Protein 4J33 (pdb70)

Structure (mmCIF, N/CA/C/O backbone):
data_4J33
#
_entry.id   4J33
#
_cell.length_a   58.430
_cell.length_b   98.730
_cell.length_c   85.420
_cell.angle_alpha   90.000
_cell.angle_beta   105.260
_cell.angle_gamma   90.000
#
_symmetry.space_group_name_H-M   'P 1 21 1'
#
loop_
_entity.id
_entity.type
_entity.pdbx_description
1 polymer 'Kynurenine 3-monooxygenase'
2 non-polymer 'FLAVIN-ADENINE DINUCLEOTIDE'
3 water water
#
loop_
_atom_site.group_PDB
_atom_site.id
_atom_site.type_symbol
_atom_site.label_atom_id
_atom_site.label_alt_id
_atom_site.label_comp_id
_atom_site.label_asym_id
_atom_site.label_entity_id
_atom_site.label_seq_id
_atom_site.pdbx_PDB_ins_code
_atom_site.Cartn_x
_atom_site.Cartn_y
_atom_site.Cartn_z
_atom_site.occupancy
_atom_site.B_iso_or_equiv
_atom_site.auth_seq_id
_atom_site.auth_comp_id
_atom_site.auth_asym_id
_atom_site.auth_atom_id
_atom_site.pdbx_PDB_model_num
ATOM 1 N N . MET A 1 22 ? 32.058 -18.752 -17.613 1.00 29.13 1 MET A N 1
ATOM 2 C CA . MET A 1 22 ? 30.747 -18.372 -17.090 1.00 35.75 1 MET A CA 1
ATOM 3 C C . MET A 1 22 ? 30.783 -17.190 -16.124 1.00 25.55 1 MET A C 1
ATOM 4 O O . MET A 1 22 ? 29.773 -16.506 -15.938 1.00 27.38 1 MET A O 1
ATOM 9 N N . SER A 1 23 ? 31.934 -16.973 -15.502 1.00 35.60 2 SER A N 1
ATOM 10 C CA . SER A 1 23 ? 32.136 -15.833 -14.611 1.00 33.48 2 SER A CA 1
ATOM 11 C C . SER A 1 23 ? 32.680 -14.640 -15.395 1.00 34.28 2 SER A C 1
ATOM 12 O O . SER A 1 23 ? 33.303 -14.819 -16.441 1.00 41.87 2 SER A O 1
ATOM 15 N N . GLU A 1 24 ? 32.434 -13.426 -14.911 1.00 23.94 3 GLU A N 1
ATOM 16 C CA . GLU A 1 24 ? 33.036 -12.249 -15.525 1.00 21.57 3 GLU A CA 1
ATOM 17 C C . GLU A 1 24 ? 34.162 -11.770 -14.641 1.00 27.11 3 GLU A C 1
ATOM 18 O O . GLU A 1 24 ? 34.137 -11.998 -13.431 1.00 25.88 3 GLU A O 1
ATOM 24 N N . SER A 1 25 ? 35.148 -11.115 -15.243 1.00 24.32 4 SER A N 1
ATOM 25 C CA . SER A 1 25 ? 36.305 -10.650 -14.490 1.00 21.59 4 SER A CA 1
ATOM 26 C C . SER A 1 25 ? 36.276 -9.131 -14.377 1.00 18.75 4 SER A C 1
ATOM 27 O O . SER A 1 25 ? 35.862 -8.430 -15.298 1.00 17.49 4 SER A O 1
ATOM 30 N N . VAL A 1 26 ? 36.718 -8.624 -13.235 1.00 23.37 5 VAL A N 1
ATOM 31 C CA . VAL A 1 26 ? 36.742 -7.187 -13.021 1.00 20.60 5 VAL A CA 1
ATOM 32 C C . VAL A 1 26 ? 38.084 -6.770 -12.407 1.00 20.72 5 VAL A C 1
ATOM 33 O O . VAL A 1 26 ? 38.573 -7.403 -11.465 1.00 22.42 5 VAL A O 1
ATOM 37 N N . ALA A 1 27 ? 38.695 -5.733 -12.975 1.00 19.32 6 ALA A N 1
ATOM 38 C CA . ALA A 1 27 ? 39.877 -5.119 -12.379 1.00 20.46 6 ALA A CA 1
ATOM 39 C C . ALA A 1 27 ? 39.407 -3.936 -11.547 1.00 21.08 6 ALA A C 1
ATOM 40 O O . ALA A 1 27 ? 38.754 -3.032 -12.068 1.00 20.08 6 ALA A O 1
ATOM 42 N N . ILE A 1 28 ? 39.726 -3.955 -10.263 1.00 23.72 7 ILE A N 1
ATOM 43 C CA . ILE A 1 28 ? 39.419 -2.829 -9.386 1.00 24.56 7 ILE A CA 1
ATOM 44 C C . ILE A 1 28 ? 40.724 -2.099 -9.098 1.00 20.44 7 ILE A C 1
ATOM 45 O O . ILE A 1 28 ? 41.686 -2.699 -8.625 1.00 21.79 7 ILE A O 1
ATOM 50 N N . ILE A 1 29 ? 40.772 -0.818 -9.457 1.00 21.49 8 ILE A N 1
ATOM 51 C CA . ILE A 1 29 ? 42.003 -0.044 -9.343 1.00 21.40 8 ILE A CA 1
ATOM 52 C C . ILE A 1 29 ? 41.951 0.778 -8.069 1.00 18.54 8 ILE A C 1
ATOM 53 O O . ILE A 1 29 ? 41.149 1.703 -7.959 1.00 23.69 8 ILE A O 1
ATOM 58 N N . GLY A 1 30 ? 42.795 0.420 -7.109 1.00 22.91 9 GLY A N 1
ATOM 59 C CA . GLY A 1 30 ? 42.900 1.155 -5.858 1.00 24.65 9 GLY A CA 1
ATOM 60 C C . GLY A 1 30 ? 42.394 0.309 -4.722 1.00 20.58 9 GLY A C 1
ATOM 61 O O . GLY A 1 30 ? 41.265 -0.178 -4.784 1.00 20.62 9 GLY A O 1
ATOM 62 N N . ALA A 1 31 ? 43.235 0.124 -3.702 1.00 20.15 10 ALA A N 1
ATOM 63 C CA . ALA A 1 31 ? 42.913 -0.693 -2.543 1.00 22.28 10 ALA A CA 1
ATOM 64 C C . ALA A 1 31 ? 42.878 0.158 -1.279 1.00 21.25 10 ALA A C 1
ATOM 65 O O . ALA A 1 31 ? 43.361 -0.260 -0.231 1.00 22.02 10 ALA A O 1
ATOM 67 N N . GLY A 1 32 ? 42.317 1.358 -1.389 1.00 20.46 11 GLY A N 1
ATOM 68 C CA . GLY A 1 32 ? 41.936 2.112 -0.211 1.00 24.35 11 GLY A CA 1
ATOM 69 C C . GLY A 1 32 ? 40.633 1.541 0.324 1.00 23.26 11 GLY A C 1
ATOM 70 O O . GLY A 1 32 ? 40.258 0.425 -0.040 1.00 21.62 11 GLY A O 1
ATOM 71 N N . LEU A 1 33 ? 39.933 2.298 1.172 1.00 19.82 12 LEU A N 1
ATOM 72 C CA . LEU A 1 33 ? 38.709 1.812 1.805 1.00 22.68 12 LEU A CA 1
ATOM 73 C C . LEU A 1 33 ? 37.629 1.469 0.784 1.00 26.09 12 LEU A C 1
ATOM 74 O O . LEU A 1 33 ? 36.939 0.462 0.914 1.00 21.49 12 LEU A O 1
ATOM 79 N N . VAL A 1 34 ? 37.471 2.313 -0.227 1.00 19.83 13 VAL A N 1
ATOM 80 C CA . VAL A 1 34 ? 36.354 2.124 -1.136 1.00 17.56 13 VAL A CA 1
ATOM 81 C C . VAL A 1 34 ? 36.663 0.966 -2.083 1.00 20.60 13 VAL A C 1
ATOM 82 O O . VAL A 1 34 ? 35.791 0.152 -2.373 1.00 20.17 13 VAL A O 1
ATOM 86 N N . GLY A 1 35 ? 37.909 0.889 -2.546 1.00 17.28 14 GLY A N 1
ATOM 87 C CA . GLY A 1 35 ? 38.328 -0.192 -3.427 1.00 22.52 14 GLY A CA 1
ATOM 88 C C . GLY A 1 35 ? 38.194 -1.560 -2.776 1.00 23.73 14 GLY A C 1
ATOM 89 O O . GLY A 1 35 ? 37.708 -2.512 -3.397 1.00 21.25 14 GLY A O 1
ATOM 90 N N . CYS A 1 36 ? 38.610 -1.662 -1.517 1.00 19.76 15 CYS A N 1
ATOM 91 C CA . CYS A 1 36 ? 38.468 -2.921 -0.776 1.00 19.29 15 CYS A CA 1
ATOM 92 C C . CYS A 1 36 ? 37.010 -3.309 -0.584 1.00 21.20 15 CYS A C 1
ATOM 93 O O . CYS A 1 36 ? 36.651 -4.477 -0.717 1.00 21.38 15 CYS A O 1
ATOM 96 N N . LEU A 1 37 ? 36.160 -2.330 -0.302 1.00 19.31 16 LEU A N 1
ATOM 97 C CA . LEU A 1 37 ? 34.743 -2.634 -0.129 1.00 21.77 16 LEU A CA 1
ATOM 98 C C . LEU A 1 37 ? 34.115 -3.077 -1.455 1.00 23.55 16 LEU A C 1
ATOM 99 O O . LEU A 1 37 ? 33.339 -4.035 -1.504 1.00 23.31 16 LEU A O 1
ATOM 104 N N . ALA A 1 38 ? 34.438 -2.364 -2.526 1.00 18.66 17 ALA A N 1
ATOM 105 C CA . ALA A 1 38 ? 34.005 -2.760 -3.858 1.00 23.25 17 ALA A CA 1
ATOM 106 C C . ALA A 1 38 ? 34.482 -4.177 -4.189 1.00 22.95 17 ALA A C 1
ATOM 107 O O . ALA A 1 38 ? 33.711 -4.981 -4.707 1.00 23.33 17 ALA A O 1
ATOM 109 N N . ALA A 1 39 ? 35.729 -4.496 -3.850 1.00 21.54 18 ALA A N 1
ATOM 110 C CA . ALA A 1 39 ? 36.256 -5.834 -4.107 1.00 22.40 18 ALA A CA 1
ATOM 111 C C . ALA A 1 39 ? 35.486 -6.892 -3.325 1.00 31.52 18 ALA A C 1
ATOM 112 O O . ALA A 1 39 ? 35.158 -7.949 -3.867 1.00 27.60 18 ALA A O 1
ATOM 114 N N . LEU A 1 40 ? 35.188 -6.595 -2.060 1.00 25.70 19 LEU A N 1
ATOM 115 C CA . LEU A 1 40 ? 34.365 -7.474 -1.234 1.00 26.40 19 LEU A CA 1
ATOM 116 C C . LEU A 1 40 ? 32.984 -7.693 -1.841 1.00 26.50 19 LEU A C 1
ATOM 117 O O . LEU A 1 40 ? 32.533 -8.837 -1.972 1.00 26.07 19 LEU A O 1
ATOM 122 N N . ALA A 1 41 ? 32.320 -6.597 -2.215 1.00 22.59 20 ALA A N 1
ATOM 123 C CA . ALA A 1 41 ? 30.986 -6.649 -2.800 1.00 22.01 20 ALA A CA 1
ATOM 124 C C . ALA A 1 41 ? 30.940 -7.486 -4.084 1.00 28.00 20 ALA A C 1
ATOM 125 O O . ALA A 1 41 ? 30.069 -8.340 -4.240 1.00 25.92 20 ALA A O 1
ATOM 127 N N . PHE A 1 42 ? 31.876 -7.240 -4.998 1.00 21.85 21 PHE A N 1
ATOM 128 C CA . PHE A 1 42 ? 31.883 -7.960 -6.276 1.00 28.29 21 PHE A CA 1
ATOM 129 C C . PHE A 1 42 ? 32.339 -9.411 -6.166 1.00 30.03 21 PHE A C 1
ATOM 130 O O . PHE A 1 42 ? 31.757 -10.282 -6.810 1.00 24.35 21 PHE A O 1
ATOM 138 N N . SER A 1 43 ? 33.355 -9.681 -5.350 1.00 24.05 22 SER A N 1
ATOM 139 C CA . SER A 1 43 ? 33.760 -11.065 -5.121 1.00 29.55 22 SER A CA 1
ATOM 140 C C . SER A 1 43 ? 32.617 -11.865 -4.496 1.00 31.62 22 SER A C 1
ATOM 141 O O . SER A 1 43 ? 32.381 -13.007 -4.885 1.00 32.29 22 SER A O 1
ATOM 144 N N . LYS A 1 44 ? 31.901 -11.265 -3.547 1.00 28.48 23 LYS A N 1
ATOM 145 C CA . LYS A 1 44 ? 30.758 -11.928 -2.904 1.00 28.20 23 LYS A CA 1
ATOM 146 C C . LYS A 1 44 ? 29.652 -12.241 -3.907 1.00 38.44 23 LYS A C 1
ATOM 147 O O . LYS A 1 44 ? 28.961 -13.253 -3.795 1.00 31.50 23 LYS A O 1
ATOM 153 N N . GLU A 1 45 ? 29.474 -11.357 -4.882 1.00 29.68 24 GLU A N 1
ATOM 154 C CA . GLU A 1 45 ? 28.424 -11.537 -5.869 1.00 29.15 24 GLU A CA 1
ATOM 155 C C . GLU A 1 45 ? 28.844 -12.507 -6.960 1.00 29.48 24 GLU A C 1
ATOM 156 O O . GLU A 1 45 ? 28.079 -12.770 -7.881 1.00 33.87 24 GLU A O 1
ATOM 162 N N . GLY A 1 46 ? 30.066 -13.020 -6.870 1.00 31.01 25 GLY A N 1
ATOM 163 C CA . GLY A 1 46 ? 30.512 -14.064 -7.785 1.00 31.43 25 GLY A CA 1
ATOM 164 C C . GLY A 1 46 ? 31.422 -13.666 -8.935 1.00 40.78 25 GLY A C 1
ATOM 165 O O . GLY A 1 46 ? 31.771 -14.507 -9.769 1.00 35.92 25 GLY A O 1
ATOM 166 N N . TYR A 1 47 ? 31.808 -12.396 -9.004 1.00 29.85 26 TYR A N 1
ATOM 167 C CA . TYR A 1 47 ? 32.718 -11.959 -10.060 1.00 27.04 26 TYR A CA 1
ATOM 168 C C . TYR A 1 47 ? 34.138 -12.397 -9.720 1.00 29.03 26 TYR A C 1
ATOM 169 O O . TYR A 1 47 ? 34.470 -12.598 -8.550 1.00 26.89 26 TYR A O 1
ATOM 178 N N . ASN A 1 48 ? 34.964 -12.587 -10.741 1.00 27.99 27 ASN A N 1
ATOM 179 C CA . ASN A 1 48 ? 36.377 -12.847 -10.521 1.00 25.73 27 ASN A CA 1
ATOM 180 C C . ASN A 1 48 ? 37.119 -11.518 -10.389 1.00 29.47 27 ASN A C 1
ATOM 181 O O . ASN A 1 48 ? 37.359 -10.836 -11.389 1.00 25.45 27 ASN A O 1
ATOM 186 N N . VAL A 1 49 ? 37.493 -11.164 -9.165 1.00 28.38 28 VAL A N 1
ATOM 187 C CA . VAL A 1 49 ? 38.076 -9.846 -8.885 1.00 23.78 28 VAL A CA 1
ATOM 188 C C . VAL A 1 49 ? 39.599 -9.869 -8.814 1.00 22.87 28 VAL A C 1
ATOM 189 O O . VAL A 1 49 ? 40.191 -10.760 -8.204 1.00 28.82 28 VAL A O 1
ATOM 193 N N . THR A 1 50 ? 40.228 -8.899 -9.465 1.00 27.37 29 THR A N 1
ATOM 194 C CA . THR A 1 50 ? 41.624 -8.594 -9.194 1.00 20.23 29 THR A CA 1
ATOM 195 C C . THR A 1 50 ? 41.697 -7.153 -8.685 1.00 22.75 29 THR A C 1
ATOM 196 O O . THR A 1 50 ? 41.127 -6.240 -9.291 1.00 22.34 29 THR A O 1
ATOM 200 N N . LEU A 1 51 ? 42.376 -6.972 -7.558 1.00 22.28 30 LEU A N 1
ATOM 201 C CA . LEU A 1 51 ? 42.462 -5.669 -6.896 1.00 22.07 30 LEU A CA 1
ATOM 202 C C . LEU A 1 51 ? 43.884 -5.139 -6.989 1.00 26.77 30 LEU A C 1
ATOM 203 O O . LEU A 1 51 ? 44.806 -5.724 -6.432 1.00 28.12 30 LEU A O 1
ATOM 208 N N . TYR A 1 52 ? 44.051 -4.032 -7.702 1.00 21.33 31 TYR A N 1
ATOM 209 C CA . TYR A 1 52 ? 45.364 -3.454 -7.948 1.00 22.67 31 TYR A CA 1
ATOM 210 C C . TYR A 1 52 ? 45.606 -2.200 -7.118 1.00 28.09 31 TYR A C 1
ATOM 211 O O . TYR A 1 52 ? 44.701 -1.383 -6.949 1.00 24.91 31 TYR A O 1
ATOM 220 N N . ASP A 1 53 ? 46.837 -2.027 -6.639 1.00 23.74 32 ASP A N 1
ATOM 221 C CA . ASP A 1 53 ? 47.249 -0.761 -6.026 1.00 28.06 32 ASP A CA 1
ATOM 222 C C . ASP A 1 53 ? 48.746 -0.606 -6.256 1.00 26.87 32 ASP A C 1
ATOM 223 O O . ASP A 1 53 ? 49.484 -1.587 -6.174 1.00 25.99 32 ASP A O 1
ATOM 228 N N . PHE A 1 54 ? 49.192 0.608 -6.568 1.00 24.00 33 PHE A N 1
ATOM 229 C CA . PHE A 1 54 ? 50.627 0.820 -6.788 1.00 28.22 33 PHE A CA 1
ATOM 230 C C . PHE A 1 54 ? 51.380 0.777 -5.477 1.00 30.48 33 PHE A C 1
ATOM 231 O O . PHE A 1 54 ? 52.580 0.540 -5.449 1.00 28.14 33 PHE A O 1
ATOM 239 N N . ARG A 1 55 ? 50.666 0.998 -4.382 1.00 30.42 34 ARG A N 1
ATOM 240 C CA . ARG A 1 55 ? 51.302 0.976 -3.071 1.00 31.97 34 ARG A CA 1
ATOM 241 C C . ARG A 1 55 ? 51.656 -0.429 -2.660 1.00 32.73 34 ARG A C 1
ATOM 242 O O . ARG A 1 55 ? 51.116 -1.397 -3.189 1.00 31.27 34 ARG A O 1
ATOM 250 N N . GLN A 1 56 ? 52.546 -0.534 -1.681 1.00 32.61 35 GLN A N 1
ATOM 251 C CA . GLN A 1 56 ? 52.826 -1.820 -1.074 1.00 33.42 35 GLN A CA 1
ATOM 252 C C . GLN A 1 56 ? 51.733 -2.154 -0.061 1.00 30.62 35 GLN A C 1
ATOM 253 O O . GLN A 1 56 ? 50.999 -1.274 0.376 1.00 34.03 35 GLN A O 1
ATOM 259 N N . ASP A 1 57 ? 51.601 -3.435 0.265 1.00 29.02 36 ASP A N 1
ATOM 260 C CA . ASP A 1 57 ? 50.580 -3.917 1.188 1.00 31.35 36 ASP A CA 1
ATOM 261 C C . ASP A 1 57 ? 50.778 -3.257 2.555 1.00 37.90 36 ASP A C 1
ATOM 262 O O . ASP A 1 57 ? 51.812 -3.451 3.187 1.00 34.43 36 ASP A O 1
ATOM 267 N N . PRO A 1 58 ? 49.778 -2.482 3.021 1.00 31.54 37 PRO A N 1
ATOM 268 C CA . PRO A 1 58 ? 49.948 -1.701 4.252 1.00 31.04 37 PRO A CA 1
ATOM 269 C C . PRO A 1 58 ? 50.036 -2.566 5.503 1.00 32.77 37 PRO A C 1
ATOM 270 O O . PRO A 1 58 ? 50.406 -2.063 6.563 1.00 41.95 37 PRO A O 1
ATOM 274 N N . ARG A 1 59 ? 49.687 -3.839 5.387 1.00 34.03 38 ARG A N 1
ATOM 275 C CA . ARG A 1 59 ? 49.777 -4.746 6.522 1.00 36.79 38 ARG A CA 1
ATOM 276 C C . ARG A 1 59 ? 51.223 -5.169 6.794 1.00 38.58 38 ARG A C 1
ATOM 277 O O . ARG A 1 59 ? 51.515 -5.759 7.828 1.00 42.25 38 ARG A O 1
ATOM 285 N N . LEU A 1 60 ? 52.121 -4.862 5.864 1.00 42.66 39 LEU A N 1
ATOM 286 C CA . LEU A 1 60 ? 53.529 -5.225 6.008 1.00 37.43 39 LEU A CA 1
ATOM 287 C C . LEU A 1 60 ? 54.313 -4.156 6.766 1.00 45.26 39 LEU A C 1
ATOM 288 O O . LEU A 1 60 ? 54.072 -2.964 6.603 1.00 46.16 39 LEU A O 1
ATOM 293 N N . ASP A 1 61 ? 55.262 -4.584 7.591 1.00 45.66 40 ASP A N 1
ATOM 294 C CA . ASP A 1 61 ? 56.096 -3.641 8.323 1.00 48.90 40 ASP A CA 1
ATOM 295 C C . ASP A 1 61 ? 57.115 -3.019 7.386 1.00 45.58 40 ASP A C 1
ATOM 296 O O . ASP A 1 61 ? 57.667 -1.955 7.671 1.00 43.28 40 ASP A O 1
ATOM 301 N N . THR A 1 62 ? 57.380 -3.703 6.276 1.00 45.80 41 THR A N 1
ATOM 302 C CA . THR A 1 62 ? 58.321 -3.202 5.282 1.00 43.09 41 THR A CA 1
ATOM 303 C C . THR A 1 62 ? 57.753 -1.985 4.555 1.00 48.70 41 THR A C 1
ATOM 304 O O . THR A 1 62 ? 58.500 -1.138 4.063 1.00 45.60 41 THR A O 1
ATOM 308 N N . THR A 1 63 ? 56.426 -1.905 4.498 1.00 50.14 42 THR A N 1
ATOM 309 C CA . THR A 1 63 ? 55.743 -0.788 3.864 1.00 39.07 42 THR A CA 1
ATOM 310 C C . THR A 1 63 ? 55.779 0.424 4.787 1.00 49.32 42 THR A C 1
ATOM 311 O O . THR A 1 63 ? 55.056 0.479 5.784 1.00 46.22 42 THR A O 1
ATOM 315 N N . LYS A 1 64 ? 56.621 1.398 4.455 1.00 51.77 43 LYS A N 1
ATOM 316 C CA . LYS A 1 64 ? 56.807 2.549 5.332 1.00 52.71 43 LYS A CA 1
ATOM 317 C C . LYS A 1 64 ? 55.682 3.572 5.179 1.00 59.89 43 LYS A C 1
ATOM 318 O O . LYS A 1 64 ? 55.260 4.196 6.155 1.00 58.77 43 LYS A O 1
ATOM 324 N N . ASN A 1 65 ? 55.198 3.735 3.952 1.00 53.55 44 ASN A N 1
ATOM 325 C CA . ASN A 1 65 ? 54.125 4.682 3.676 1.00 60.90 44 ASN A CA 1
ATOM 326 C C . ASN A 1 65 ? 52.758 4.008 3.688 1.00 46.61 44 ASN A C 1
ATOM 327 O O . ASN A 1 65 ? 52.343 3.413 2.695 1.00 51.93 44 ASN A O 1
ATOM 332 N N . LYS A 1 66 ? 52.063 4.112 4.817 1.00 49.65 45 LYS A N 1
ATOM 333 C CA . LYS A 1 66 ? 50.743 3.512 4.964 1.00 48.16 45 LYS A CA 1
ATOM 334 C C . LYS A 1 66 ? 49.666 4.341 4.256 1.00 47.33 45 LYS A C 1
ATOM 335 O O . LYS A 1 66 ? 48.509 3.912 4.165 1.00 39.52 45 LYS A O 1
ATOM 341 N N . ASN A 1 67 ? 50.051 5.523 3.771 1.00 37.38 46 ASN A N 1
ATOM 342 C CA . ASN A 1 67 ? 49.126 6.452 3.116 1.00 44.73 46 ASN A CA 1
ATOM 343 C C . ASN A 1 67 ? 47.822 6.638 3.895 1.00 34.75 46 ASN A C 1
ATOM 344 O O . ASN A 1 67 ? 46.733 6.485 3.348 1.00 33.24 46 ASN A O 1
ATOM 349 N N . LEU A 1 68 ? 47.944 6.936 5.183 1.00 31.04 47 LEU A N 1
ATOM 350 C CA . LEU A 1 68 ? 46.782 7.140 6.037 1.00 28.89 47 LEU A CA 1
ATOM 351 C C . LEU A 1 68 ? 46.562 8.630 6.237 1.00 30.21 47 LEU A C 1
ATOM 352 O O . LEU A 1 68 ? 47.340 9.300 6.923 1.00 27.00 47 LEU A O 1
ATOM 357 N N . LYS A 1 69 ? 45.503 9.148 5.630 1.00 22.92 48 LYS A N 1
ATOM 358 C CA . LYS A 1 69 ? 45.231 10.579 5.668 1.00 28.29 48 LYS A CA 1
ATOM 359 C C . LYS A 1 69 ? 44.764 11.022 7.052 1.00 27.83 48 LYS A C 1
ATOM 360 O O . LYS A 1 69 ? 44.864 12.196 7.397 1.00 26.26 48 LYS A O 1
ATOM 366 N N . SER A 1 70 ? 44.249 10.082 7.841 1.00 25.90 49 SER A N 1
ATOM 367 C CA . SER A 1 70 ? 43.856 10.374 9.216 1.00 23.31 49 SER A CA 1
ATOM 368 C C . SER A 1 70 ? 43.973 9.087 10.009 1.00 28.69 49 SER A C 1
ATOM 369 O O . SER A 1 70 ? 43.894 8.004 9.438 1.00 26.42 49 SER A O 1
ATOM 372 N N . ILE A 1 71 ? 44.159 9.204 11.320 1.00 22.01 50 ILE A N 1
ATOM 373 C CA . ILE A 1 71 ? 44.309 8.027 12.165 1.00 26.66 50 ILE A CA 1
ATOM 374 C C . ILE A 1 71 ? 42.970 7.327 12.347 1.00 27.28 50 ILE A C 1
ATOM 375 O O . ILE A 1 71 ? 42.892 6.100 12.323 1.00 24.62 50 ILE A O 1
ATOM 380 N N . ASN A 1 72 ? 41.910 8.103 12.524 1.00 22.63 51 ASN A N 1
ATOM 381 C CA . ASN A 1 72 ? 40.584 7.506 12.643 1.00 27.78 51 ASN A CA 1
ATOM 382 C C . ASN A 1 72 ? 39.525 8.221 11.802 1.00 25.42 51 ASN A C 1
ATOM 383 O O . ASN A 1 72 ? 39.810 9.246 11.191 1.00 27.49 51 ASN A O 1
ATOM 388 N N . LEU A 1 73 ? 38.314 7.670 11.790 1.00 25.31 52 LEU A N 1
ATOM 389 C CA . LEU A 1 73 ? 37.252 8.095 10.889 1.00 26.84 52 LEU A CA 1
ATOM 390 C C . LEU A 1 73 ? 35.921 8.057 11.612 1.00 23.30 52 LEU A C 1
ATOM 391 O O . LEU A 1 73 ? 35.722 7.233 12.503 1.00 22.15 52 LEU A O 1
ATOM 396 N N . ALA A 1 74 ? 34.995 8.924 11.212 1.00 20.26 53 ALA A N 1
ATOM 397 C CA . ALA A 1 74 ? 33.615 8.786 11.669 1.00 20.06 53 ALA A CA 1
ATOM 398 C C . ALA A 1 74 ? 32.874 7.965 10.618 1.00 27.03 53 ALA A C 1
ATOM 399 O O . ALA A 1 74 ? 32.782 8.373 9.460 1.00 24.98 53 ALA A O 1
ATOM 401 N N . ILE A 1 75 ? 32.378 6.796 11.014 1.00 21.15 54 ILE A N 1
ATOM 402 C CA . ILE A 1 75 ? 31.566 5.992 10.098 1.00 21.22 54 ILE A CA 1
ATOM 403 C C . ILE A 1 75 ? 30.114 6.145 10.516 1.00 25.76 54 ILE A C 1
ATOM 404 O O . ILE A 1 75 ? 29.783 5.984 11.689 1.00 25.57 54 ILE A O 1
ATOM 409 N N . SER A 1 76 ? 29.265 6.500 9.555 1.00 22.34 55 SER A N 1
ATOM 410 C CA . SER A 1 76 ? 27.866 6.787 9.821 1.00 26.31 55 SER A CA 1
ATOM 411 C C . SER A 1 76 ? 27.023 5.514 9.759 1.00 27.67 55 SER A C 1
ATOM 412 O O . SER A 1 76 ? 27.509 4.457 9.362 1.00 24.17 55 SER A O 1
ATOM 415 N N . ALA A 1 77 ? 25.762 5.632 10.154 1.00 26.69 56 ALA A N 1
ATOM 416 C CA . ALA A 1 77 ? 24.799 4.547 9.974 1.00 41.20 56 ALA A CA 1
ATOM 417 C C . ALA A 1 77 ? 24.833 4.040 8.535 1.00 34.73 56 ALA A C 1
ATOM 418 O O . ALA A 1 77 ? 24.866 2.834 8.297 1.00 38.13 56 ALA A O 1
ATOM 420 N N . ARG A 1 78 ? 24.850 4.970 7.579 1.00 39.23 57 ARG A N 1
ATOM 421 C CA . ARG A 1 78 ? 24.845 4.615 6.162 1.00 38.31 57 ARG A CA 1
ATOM 422 C C . ARG A 1 78 ? 26.102 3.855 5.734 1.00 40.63 57 ARG A C 1
ATOM 423 O O . ARG A 1 78 ? 26.022 2.901 4.959 1.00 33.24 57 ARG A O 1
ATOM 431 N N . GLY A 1 79 ? 27.257 4.275 6.240 1.00 28.18 58 GLY A N 1
ATOM 432 C CA . GLY A 1 79 ? 28.493 3.559 5.997 1.00 28.89 58 GLY A CA 1
ATOM 433 C C . GLY A 1 79 ? 28.489 2.155 6.582 1.00 26.15 58 GLY A C 1
ATOM 434 O O . GLY A 1 79 ? 28.914 1.198 5.924 1.00 28.26 58 GLY A O 1
ATOM 435 N N . ILE A 1 80 ? 28.025 2.032 7.823 1.00 27.70 59 ILE A N 1
ATOM 436 C CA . ILE A 1 80 ? 27.864 0.733 8.472 1.00 25.81 59 ILE A CA 1
ATOM 437 C C . ILE A 1 80 ? 26.884 -0.160 7.695 1.00 33.45 59 ILE A C 1
ATOM 438 O O . ILE A 1 80 ? 27.150 -1.340 7.472 1.00 30.27 59 ILE A O 1
ATOM 443 N N . ASP A 1 81 ? 25.756 0.412 7.288 1.00 28.49 60 ASP A N 1
ATOM 444 C CA . ASP A 1 81 ? 24.740 -0.355 6.567 1.00 35.52 60 ASP A CA 1
ATOM 445 C C . ASP A 1 81 ? 25.250 -0.859 5.220 1.00 33.11 60 ASP A C 1
ATOM 446 O O . ASP A 1 81 ? 24.822 -1.907 4.747 1.00 33.56 60 ASP A O 1
ATOM 451 N N . ALA A 1 82 ? 26.178 -0.124 4.611 1.00 27.32 61 ALA A N 1
ATOM 452 C CA . ALA A 1 82 ? 26.747 -0.556 3.344 1.00 28.42 61 ALA A CA 1
ATOM 453 C C . ALA A 1 82 ? 27.592 -1.808 3.539 1.00 26.86 61 ALA A C 1
ATOM 454 O O . ALA A 1 82 ? 27.466 -2.776 2.793 1.00 30.54 61 ALA A O 1
ATOM 456 N N . LEU A 1 83 ? 28.455 -1.789 4.548 1.00 25.97 62 LEU A N 1
ATOM 457 C CA . LEU A 1 83 ? 29.317 -2.931 4.822 1.00 29.94 62 LEU A CA 1
ATOM 458 C C . LEU A 1 83 ? 28.460 -4.125 5.248 1.00 32.60 62 LEU A C 1
ATOM 459 O O . LEU A 1 83 ? 28.749 -5.266 4.894 1.00 34.68 62 LEU A O 1
ATOM 464 N N . LYS A 1 84 ? 27.395 -3.839 5.988 1.00 29.32 63 LYS A N 1
ATOM 465 C CA . LYS A 1 84 ? 26.479 -4.866 6.465 1.00 39.46 63 LYS A CA 1
ATOM 466 C C . LYS A 1 84 ? 25.685 -5.504 5.320 1.00 31.21 63 LYS A C 1
ATOM 467 O O . LYS A 1 84 ? 25.409 -6.703 5.343 1.00 37.35 63 LYS A O 1
ATOM 473 N N . SER A 1 85 ? 25.319 -4.711 4.324 1.00 29.33 64 SER A N 1
ATOM 474 C CA . SER A 1 85 ? 24.584 -5.246 3.179 1.00 33.04 64 SER A CA 1
ATOM 475 C C . SER A 1 85 ? 25.456 -6.192 2.358 1.00 39.53 64 SER A C 1
ATOM 476 O O . SER A 1 85 ? 24.953 -7.057 1.646 1.00 37.24 64 SER A O 1
ATOM 479 N N . ILE A 1 86 ? 26.768 -6.037 2.480 1.00 35.87 65 ILE A N 1
ATOM 480 C CA . ILE A 1 86 ? 27.717 -6.830 1.708 1.00 34.86 65 ILE A CA 1
ATOM 481 C C . ILE A 1 86 ? 28.137 -8.117 2.420 1.00 34.76 65 ILE A C 1
ATOM 482 O O . ILE A 1 86 ? 28.182 -9.190 1.817 1.00 39.05 65 ILE A O 1
ATOM 487 N N . ASP A 1 87 ? 28.440 -8.006 3.705 1.00 35.93 66 ASP A N 1
ATOM 488 C CA . ASP A 1 87 ? 28.814 -9.166 4.508 1.00 39.10 66 ASP A CA 1
ATOM 489 C C . ASP A 1 87 ? 28.569 -8.886 5.992 1.00 44.69 66 ASP A C 1
ATOM 490 O O . ASP A 1 87 ? 29.419 -8.310 6.665 1.00 46.30 66 ASP A O 1
ATOM 495 N N . PRO A 1 88 ? 27.399 -9.299 6.500 1.00 45.61 67 PRO A N 1
ATOM 496 C CA . PRO A 1 88 ? 26.983 -9.088 7.894 1.00 41.37 67 PRO A CA 1
ATOM 497 C C . PRO A 1 88 ? 27.944 -9.680 8.932 1.00 43.30 67 PRO A C 1
ATOM 498 O O . PRO A 1 88 ? 28.236 -9.025 9.933 1.00 40.66 67 PRO A O 1
ATOM 502 N N . ASP A 1 89 ? 28.422 -10.898 8.699 1.00 39.42 68 ASP A N 1
ATOM 503 C CA . ASP A 1 89 ? 29.348 -11.548 9.624 1.00 40.77 68 ASP A CA 1
ATOM 504 C C . ASP A 1 89 ? 30.689 -10.835 9.668 1.00 49.56 68 ASP A C 1
ATOM 505 O O . ASP A 1 89 ? 31.258 -10.621 10.743 1.00 50.70 68 ASP A O 1
ATOM 510 N N . ALA A 1 90 ? 31.197 -10.478 8.495 1.00 44.69 69 ALA A N 1
ATOM 511 C CA . ALA A 1 90 ? 32.437 -9.727 8.420 1.00 48.73 69 ALA A CA 1
ATOM 512 C C . ALA A 1 90 ? 32.244 -8.398 9.136 1.00 44.89 69 ALA A C 1
ATOM 513 O O . ALA A 1 90 ? 33.068 -8.001 9.958 1.00 47.91 69 ALA A O 1
ATOM 515 N N . CYS A 1 91 ? 31.134 -7.732 8.829 1.00 46.04 70 CYS A N 1
ATOM 516 C CA . CYS A 1 91 ? 30.836 -6.413 9.375 1.00 43.89 70 CYS A CA 1
ATOM 517 C C . CYS A 1 91 ? 30.834 -6.416 10.897 1.00 51.37 70 CYS A C 1
ATOM 518 O O . CYS A 1 91 ? 31.331 -5.489 11.532 1.00 48.57 70 CYS A O 1
ATOM 521 N N . GLU A 1 92 ? 30.268 -7.467 11.474 1.00 48.07 71 GLU A N 1
ATOM 522 C CA . GLU A 1 92 ? 30.285 -7.649 12.912 1.00 48.00 71 GLU A CA 1
ATOM 523 C C . GLU A 1 92 ? 31.718 -7.666 13.418 1.00 45.31 71 GLU A C 1
ATOM 524 O O . GLU A 1 92 ? 32.075 -6.920 14.326 1.00 51.91 71 GLU A O 1
ATOM 530 N N . HIS A 1 93 ? 32.537 -8.520 12.815 1.00 45.31 72 HIS A N 1
ATOM 531 C CA . HIS A 1 93 ? 33.923 -8.686 13.235 1.00 40.33 72 HIS A CA 1
ATOM 532 C C . HIS A 1 93 ? 34.766 -7.438 12.971 1.00 49.26 72 HIS A C 1
ATOM 533 O O . HIS A 1 93 ? 35.519 -6.983 13.841 1.00 41.81 72 HIS A O 1
ATOM 540 N N . ILE A 1 94 ? 34.632 -6.889 11.768 1.00 38.04 73 ILE A N 1
ATOM 541 C CA . ILE A 1 94 ? 35.425 -5.734 11.359 1.00 44.69 73 ILE A CA 1
ATOM 542 C C . ILE A 1 94 ? 35.185 -4.496 12.233 1.00 40.31 73 ILE A C 1
ATOM 543 O O . ILE A 1 94 ? 36.114 -3.747 12.530 1.00 40.01 73 ILE A O 1
ATOM 548 N N . LEU A 1 95 ? 33.948 -4.311 12.679 1.00 37.42 74 LEU A N 1
ATOM 549 C CA . LEU A 1 95 ? 33.583 -3.104 13.414 1.00 37.02 74 LEU A CA 1
ATOM 550 C C . LEU A 1 95 ? 33.482 -3.302 14.926 1.00 42.65 74 LEU A C 1
ATOM 551 O O . LEU A 1 95 ? 32.892 -2.470 15.617 1.00 42.25 74 LEU A O 1
ATOM 556 N N . GLN A 1 96 ? 34.057 -4.384 15.444 1.00 34.07 75 GLN A N 1
ATOM 557 C CA . GLN A 1 96 ? 33.872 -4.729 16.854 1.00 44.77 75 GLN A CA 1
ATOM 558 C C . GLN A 1 96 ? 34.419 -3.678 17.826 1.00 46.85 75 GLN A C 1
ATOM 559 O O . GLN A 1 96 ? 33.941 -3.561 18.952 1.00 39.54 75 GLN A O 1
ATOM 565 N N . ASP A 1 97 ? 35.418 -2.919 17.392 1.00 36.44 76 ASP A N 1
ATOM 566 C CA . ASP A 1 97 ? 36.081 -1.970 18.281 1.00 43.53 76 ASP A CA 1
ATOM 567 C C . ASP A 1 97 ? 35.674 -0.520 18.042 1.00 43.80 76 ASP A C 1
ATOM 568 O O . ASP A 1 97 ? 36.260 0.397 18.626 1.00 37.32 76 ASP A O 1
ATOM 573 N N . MET A 1 98 ? 34.676 -0.303 17.193 1.00 32.03 77 MET A N 1
ATOM 574 C CA . MET A 1 98 ? 34.252 1.059 16.927 1.00 27.57 77 MET A CA 1
ATOM 575 C C . MET A 1 98 ? 33.560 1.650 18.154 1.00 35.05 77 MET A C 1
ATOM 576 O O . MET A 1 98 ? 32.948 0.931 18.941 1.00 32.31 77 MET A O 1
ATOM 581 N N . ILE A 1 99 ? 33.686 2.959 18.323 1.00 30.48 78 ILE A N 1
ATOM 582 C CA . ILE A 1 99 ? 33.134 3.641 19.488 1.00 35.30 78 ILE A CA 1
ATOM 583 C C . ILE A 1 99 ? 31.957 4.495 19.076 1.00 24.34 78 ILE A C 1
ATOM 584 O O . ILE A 1 99 ? 32.125 5.483 18.383 1.00 23.60 78 ILE A O 1
ATOM 589 N N . PRO A 1 100 ? 30.751 4.120 19.508 1.00 25.85 79 PRO A N 1
ATOM 590 C CA . PRO A 1 100 ? 29.577 4.899 19.117 1.00 25.40 79 PRO A CA 1
ATOM 591 C C . PRO A 1 100 ? 29.573 6.284 19.741 1.00 29.96 79 PRO A C 1
ATOM 592 O O . PRO A 1 100 ? 29.976 6.446 20.893 1.00 31.82 79 PRO A O 1
ATOM 596 N N . MET A 1 101 ? 29.135 7.276 18.975 1.00 24.94 80 MET A N 1
ATOM 597 C CA . MET A 1 101 ? 28.951 8.623 19.502 1.00 24.40 80 MET A CA 1
ATOM 598 C C . MET A 1 101 ? 27.473 8.892 19.745 1.00 37.14 80 MET A C 1
ATOM 599 O O . MET A 1 101 ? 26.604 8.430 19.004 1.00 36.45 80 MET A O 1
ATOM 604 N N . LYS A 1 102 ? 27.218 9.656 20.793 1.00 26.70 81 LYS A N 1
ATOM 605 C CA . LYS A 1 102 ? 25.893 9.984 21.279 1.00 27.33 81 LYS A CA 1
ATOM 606 C C . LYS A 1 102 ? 25.540 11.369 20.751 1.00 29.77 81 LYS A C 1
ATOM 607 O O . LYS A 1 102 ? 24.370 11.712 20.581 1.00 31.90 81 LYS A O 1
ATOM 613 N N . GLY A 1 103 ? 26.567 12.173 20.491 1.00 27.40 82 GLY A N 1
ATOM 614 C CA . GLY A 1 103 ? 26.363 13.540 20.041 1.00 25.16 82 GLY A CA 1
ATOM 615 C C . GLY A 1 103 ? 27.653 14.296 19.799 1.00 32.91 82 GLY A C 1
ATOM 616 O O . GLY A 1 103 ? 28.737 13.710 19.705 1.00 22.68 82 GLY A O 1
ATOM 617 N N . ARG A 1 104 ? 27.535 15.610 19.677 1.00 26.95 83 ARG A N 1
ATOM 618 C CA . ARG A 1 104 ? 28.707 16.454 19.502 1.00 24.80 83 ARG A CA 1
ATOM 619 C C . ARG A 1 104 ? 28.863 17.291 20.756 1.00 22.76 83 ARG A C 1
ATOM 620 O O . ARG A 1 104 ? 27.879 17.744 21.342 1.00 25.13 83 ARG A O 1
ATOM 628 N N . MET A 1 105 ? 30.103 17.460 21.187 1.00 18.94 84 MET A N 1
ATOM 629 C CA . MET A 1 105 ? 30.382 18.286 22.342 1.00 18.68 84 MET A CA 1
ATOM 630 C C . MET A 1 105 ? 31.064 19.552 21.857 1.00 19.66 84 MET A C 1
ATOM 631 O O . MET A 1 105 ? 32.195 19.512 21.368 1.00 18.98 84 MET A O 1
ATOM 636 N N . ILE A 1 106 ? 30.368 20.671 21.989 1.00 18.85 85 ILE A N 1
ATOM 637 C CA . ILE A 1 106 ? 30.880 21.964 21.542 1.00 22.07 85 ILE A CA 1
ATOM 638 C C . ILE A 1 106 ? 31.658 22.686 22.653 1.00 21.67 85 ILE A C 1
ATOM 639 O O . ILE A 1 106 ? 31.124 22.928 23.738 1.00 21.36 85 ILE A O 1
ATOM 644 N N . HIS A 1 107 ? 32.911 23.044 22.368 1.00 16.90 86 HIS A N 1
ATOM 645 C CA . HIS A 1 107 ? 33.766 23.751 23.315 1.00 19.36 86 HIS A CA 1
ATOM 646 C C . HIS A 1 107 ? 33.874 25.225 22.897 1.00 23.95 86 HIS A C 1
ATOM 647 O O . HIS A 1 107 ? 34.331 25.516 21.791 1.00 21.52 86 HIS A O 1
ATOM 654 N N . ASP A 1 108 ? 33.500 26.157 23.765 1.00 22.17 87 ASP A N 1
ATOM 655 C CA . ASP A 1 108 ? 33.617 27.568 23.397 1.00 24.90 87 ASP A CA 1
ATOM 656 C C . ASP A 1 108 ? 34.940 28.187 23.847 1.00 24.83 87 ASP A C 1
ATOM 657 O O . ASP A 1 108 ? 35.833 27.489 24.338 1.00 22.93 87 ASP A O 1
ATOM 662 N N . LEU A 1 109 ? 35.057 29.506 23.702 1.00 21.43 88 LEU A N 1
ATOM 663 C CA . LEU A 1 109 ? 36.312 30.182 24.006 1.00 22.47 88 LEU A CA 1
ATOM 664 C C . LEU A 1 109 ? 36.645 30.183 25.486 1.00 27.12 88 LEU A C 1
ATOM 665 O O . LEU A 1 109 ? 37.791 30.363 25.865 1.00 35.91 88 LEU A O 1
ATOM 670 N N . LYS A 1 110 ? 35.636 29.992 26.321 1.00 27.81 89 LYS A N 1
ATOM 671 C CA . LYS A 1 110 ? 35.872 29.927 27.757 1.00 31.55 89 LYS A CA 1
ATOM 672 C C . LYS A 1 110 ? 36.168 28.499 28.213 1.00 36.40 89 LYS A C 1
ATOM 673 O O . LYS A 1 110 ? 36.454 28.257 29.379 1.00 35.99 89 LYS A O 1
ATOM 679 N N . GLY A 1 111 ? 36.103 27.554 27.282 1.00 32.59 90 GLY A N 1
ATOM 680 C CA . GLY A 1 111 ? 36.375 26.168 27.607 1.00 33.56 90 GLY A CA 1
ATOM 681 C C . GLY A 1 111 ? 35.152 25.518 28.210 1.00 29.98 90 GLY A C 1
ATOM 682 O O . GLY A 1 111 ? 35.235 24.508 28.903 1.00 44.46 90 GLY A O 1
ATOM 683 N N . ARG A 1 112 ? 34.006 26.122 27.955 1.00 25.28 91 ARG A N 1
ATOM 684 C CA . ARG A 1 112 ? 32.738 25.536 28.316 1.00 32.24 91 ARG A CA 1
ATOM 685 C C . ARG A 1 112 ? 32.297 24.496 27.278 1.00 32.75 91 ARG A C 1
ATOM 686 O O . ARG A 1 112 ? 32.369 24.750 26.075 1.00 26.51 91 ARG A O 1
ATOM 694 N N . GLN A 1 113 ? 31.846 23.332 27.752 1.00 29.73 92 GLN A N 1
ATOM 695 C CA . GLN A 1 113 ? 31.382 22.250 26.878 1.00 26.53 92 GLN A CA 1
ATOM 696 C C . GLN A 1 113 ? 29.877 22.129 26.946 1.00 31.08 92 GLN A C 1
ATOM 697 O O . GLN A 1 113 ? 29.289 22.220 28.018 1.00 37.24 92 GLN A O 1
ATOM 703 N N . GLU A 1 114 ? 29.260 21.931 25.792 1.00 24.40 93 GLU A N 1
ATOM 704 C CA . GLU A 1 114 ? 27.830 21.717 25.708 1.00 31.23 93 GLU A CA 1
ATOM 705 C C . GLU A 1 114 ? 27.542 20.515 24.826 1.00 30.11 93 GLU A C 1
ATOM 706 O O . GLU A 1 114 ? 28.023 20.423 23.699 1.00 30.49 93 GLU A O 1
ATOM 712 N N . SER A 1 115 ? 26.756 19.585 25.350 1.00 30.63 94 SER A N 1
ATOM 713 C CA . SER A 1 115 ? 26.438 18.369 24.625 1.00 28.57 94 SER A CA 1
ATOM 714 C C . SER A 1 115 ? 25.244 18.594 23.712 1.00 33.58 94 SER A C 1
ATOM 715 O O . SER A 1 115 ? 24.194 19.029 24.155 1.00 32.54 94 SER A O 1
ATOM 718 N N . GLN A 1 116 ? 25.416 18.305 22.429 1.00 29.21 95 GLN A N 1
ATOM 719 C CA . GLN A 1 116 ? 24.310 18.349 21.490 1.00 27.83 95 GLN A CA 1
ATOM 720 C C . GLN A 1 116 ? 24.056 16.943 20.947 1.00 31.37 95 GLN A C 1
ATOM 721 O O . GLN A 1 116 ? 24.789 16.450 20.099 1.00 30.58 95 GLN A O 1
ATOM 727 N N . LEU A 1 117 ? 23.011 16.301 21.454 1.00 34.94 96 LEU A N 1
ATOM 728 C CA . LEU A 1 117 ? 22.718 14.914 21.100 1.00 37.87 96 LEU A CA 1
ATOM 729 C C . LEU A 1 117 ? 22.149 14.772 19.692 1.00 40.61 96 LEU A C 1
ATOM 730 O O . LEU A 1 117 ? 21.394 15.625 19.224 1.00 38.61 96 LEU A O 1
ATOM 735 N N . TYR A 1 118 ? 22.519 13.683 19.025 1.00 38.78 97 TYR A N 1
ATOM 736 C CA . TYR A 1 118 ? 22.124 13.442 17.639 1.00 42.88 97 TYR A CA 1
ATOM 737 C C . TYR A 1 118 ? 20.617 13.257 17.467 1.00 45.93 97 TYR A C 1
ATOM 738 O O . TYR A 1 118 ? 19.898 12.999 18.430 1.00 45.76 97 TYR A O 1
ATOM 747 N N . GLY A 1 122 ? 20.815 14.681 14.201 1.00 61.01 101 GLY A N 1
ATOM 748 C CA . GLY A 1 122 ? 21.330 14.320 12.893 1.00 54.70 101 GLY A CA 1
ATOM 749 C C . GLY A 1 122 ? 21.607 12.832 12.757 1.00 63.50 101 GLY A C 1
ATOM 750 O O . GLY A 1 122 ? 20.905 12.006 13.343 1.00 66.32 101 GLY A O 1
ATOM 751 N N . GLU A 1 123 ? 22.629 12.488 11.977 1.00 60.23 102 GLU A N 1
ATOM 752 C CA . GLU A 1 123 ? 23.010 11.091 11.792 1.00 53.74 102 GLU A CA 1
ATOM 753 C C . GLU A 1 123 ? 24.024 10.643 12.837 1.00 48.43 102 GLU A C 1
ATOM 754 O O . GLU A 1 123 ? 24.932 11.393 13.217 1.00 42.39 102 GLU A O 1
ATOM 760 N N . ALA A 1 124 ? 23.861 9.411 13.301 1.00 43.42 103 ALA A N 1
ATOM 761 C CA . ALA A 1 124 ? 24.781 8.842 14.270 1.00 46.06 103 ALA A CA 1
ATOM 762 C C . ALA A 1 124 ? 26.101 8.493 13.604 1.00 39.45 103 ALA A C 1
ATOM 763 O O . ALA A 1 124 ? 26.135 8.018 12.469 1.00 37.09 103 ALA A O 1
ATOM 765 N N . ILE A 1 125 ? 27.195 8.746 14.311 1.00 33.81 104 ILE A N 1
ATOM 766 C CA . ILE A 1 125 ? 28.492 8.293 13.855 1.00 35.53 104 ILE A CA 1
ATOM 767 C C . ILE A 1 125 ? 29.165 7.468 14.940 1.00 27.56 104 ILE A C 1
ATOM 768 O O . ILE A 1 125 ? 28.755 7.485 16.095 1.00 28.19 104 ILE A O 1
ATOM 773 N N . ASN A 1 126 ? 30.185 6.727 14.531 1.00 25.52 105 ASN A N 1
ATOM 774 C CA . ASN A 1 126 ? 30.967 5.889 15.408 1.00 24.31 105 ASN A CA 1
ATOM 775 C C . ASN A 1 126 ? 32.397 6.155 15.007 1.00 24.55 105 ASN A C 1
ATOM 776 O O . ASN A 1 126 ? 32.649 6.436 13.846 1.00 24.10 105 ASN A O 1
ATOM 781 N N . SER A 1 127 ? 33.320 6.097 15.959 1.00 22.44 106 SER A N 1
ATOM 782 C CA . SER A 1 127 ? 34.723 6.284 15.650 1.00 20.34 106 SER A CA 1
ATOM 783 C C . SER A 1 127 ? 35.319 4.940 15.323 1.00 24.06 106 SER A C 1
ATOM 784 O O . SER A 1 127 ? 35.069 3.974 16.031 1.00 27.51 106 SER A O 1
ATOM 787 N N . ILE A 1 128 ? 36.118 4.878 14.262 1.00 24.97 107 ILE A N 1
ATOM 788 C CA . ILE A 1 128 ? 36.835 3.651 13.950 1.00 26.12 107 ILE A CA 1
ATOM 789 C C . ILE A 1 128 ? 38.216 3.962 13.389 1.00 28.99 107 ILE A C 1
ATOM 790 O O . ILE A 1 128 ? 38.410 4.948 12.667 1.00 24.13 107 ILE A O 1
ATOM 795 N N . ASN A 1 129 ? 39.180 3.121 13.730 1.00 25.16 108 ASN A N 1
ATOM 796 C CA . ASN A 1 129 ? 40.545 3.304 13.259 1.00 27.29 108 ASN A CA 1
ATOM 797 C C . ASN A 1 129 ? 40.687 3.001 11.753 1.00 23.45 108 ASN A C 1
ATOM 798 O O . ASN A 1 129 ? 40.277 1.945 11.289 1.00 24.42 108 ASN A O 1
ATOM 803 N N . ARG A 1 130 ? 41.275 3.931 11.005 1.00 23.28 109 ARG A N 1
ATOM 804 C CA . ARG A 1 130 ? 41.408 3.802 9.552 1.00 25.16 109 ARG A CA 1
ATOM 805 C C . ARG A 1 130 ? 42.246 2.587 9.145 1.00 25.60 109 ARG A C 1
ATOM 806 O O . ARG A 1 130 ? 41.839 1.788 8.286 1.00 27.61 109 ARG A O 1
ATOM 814 N N . SER A 1 131 ? 43.419 2.479 9.756 1.00 24.15 110 SER A N 1
ATOM 815 C CA . SER A 1 131 ? 44.358 1.396 9.484 1.00 29.42 110 SER A CA 1
ATOM 816 C C . SER A 1 131 ? 43.692 0.047 9.696 1.00 27.98 110 SER A C 1
ATOM 817 O O . SER A 1 131 ? 43.725 -0.828 8.821 1.00 29.84 110 SER A O 1
ATOM 820 N N . VAL A 1 132 ? 43.081 -0.115 10.863 1.00 26.74 111 VAL A N 1
ATOM 821 C CA . VAL A 1 132 ? 42.406 -1.361 11.208 1.00 32.15 111 VAL A CA 1
ATOM 822 C C . VAL A 1 132 ? 41.284 -1.694 10.234 1.00 27.76 111 VAL A C 1
ATOM 823 O O . VAL A 1 132 ? 41.141 -2.845 9.818 1.00 31.49 111 VAL A O 1
ATOM 827 N N . LEU A 1 133 ? 40.493 -0.691 9.861 1.00 21.75 112 LEU A N 1
ATOM 828 C CA . LEU A 1 133 ? 39.395 -0.920 8.941 1.00 27.62 112 LEU A CA 1
ATOM 829 C C . LEU A 1 133 ? 39.910 -1.350 7.569 1.00 28.59 112 LEU A C 1
ATOM 830 O O . LEU A 1 133 ? 39.421 -2.327 7.009 1.00 28.37 112 LEU A O 1
ATOM 835 N N . ASN A 1 134 ? 40.895 -0.623 7.037 1.00 26.58 113 ASN A N 1
ATOM 836 C CA . ASN A 1 134 ? 41.449 -0.938 5.719 1.00 32.45 113 ASN A CA 1
ATOM 837 C C . ASN A 1 134 ? 42.165 -2.289 5.743 1.00 31.46 113 ASN A C 1
ATOM 838 O O . ASN A 1 134 ? 42.034 -3.080 4.812 1.00 26.43 113 ASN A O 1
ATOM 843 N N . ASN A 1 135 ? 42.912 -2.554 6.815 1.00 21.62 114 ASN A N 1
ATOM 844 C CA . ASN A 1 135 ? 43.621 -3.829 6.934 1.00 30.55 114 ASN A CA 1
ATOM 845 C C . ASN A 1 135 ? 42.664 -4.999 7.108 1.00 29.46 114 ASN A C 1
ATOM 846 O O . ASN A 1 135 ? 42.913 -6.094 6.606 1.00 32.59 114 ASN A O 1
ATOM 851 N N . SER A 1 136 ? 41.547 -4.764 7.787 1.00 27.10 115 SER A N 1
ATOM 852 C CA . SER A 1 136 ? 40.596 -5.843 8.012 1.00 26.20 115 SER A CA 1
ATOM 853 C C . SER A 1 136 ? 39.852 -6.193 6.729 1.00 24.66 115 SER A C 1
ATOM 854 O O . SER A 1 136 ? 39.492 -7.348 6.507 1.00 28.80 115 SER A O 1
ATOM 857 N N . LEU A 1 137 ? 39.632 -5.204 5.871 1.00 23.53 116 LEU A N 1
ATOM 858 C CA . LEU A 1 137 ? 38.955 -5.483 4.610 1.00 24.45 116 LEU A CA 1
ATOM 859 C C . LEU A 1 137 ? 39.862 -6.326 3.725 1.00 30.63 116 LEU A C 1
ATOM 860 O O . LEU A 1 137 ? 39.403 -7.246 3.050 1.00 26.78 116 LEU A O 1
ATOM 865 N N . LEU A 1 138 ? 41.153 -6.019 3.748 1.00 26.17 117 LEU A N 1
ATOM 866 C CA . LEU A 1 138 ? 42.121 -6.816 3.011 1.00 28.55 117 LEU A CA 1
ATOM 867 C C . LEU A 1 138 ? 42.124 -8.255 3.527 1.00 33.33 117 LEU A C 1
ATOM 868 O O . LEU A 1 138 ? 42.140 -9.205 2.740 1.00 32.40 117 LEU A O 1
ATOM 873 N N . ASP A 1 139 ? 42.093 -8.417 4.848 1.00 34.59 118 ASP A N 1
ATOM 874 C CA . ASP A 1 139 ? 42.007 -9.751 5.446 1.00 39.27 118 ASP A CA 1
ATOM 875 C C . ASP A 1 139 ? 40.773 -10.515 4.970 1.00 37.23 118 ASP A C 1
ATOM 876 O O . ASP A 1 139 ? 40.853 -11.711 4.702 1.00 38.36 118 ASP A O 1
ATOM 881 N N . GLU A 1 140 ? 39.635 -9.831 4.875 1.00 33.88 119 GLU A N 1
ATOM 882 C CA . GLU A 1 140 ? 38.411 -10.474 4.401 1.00 33.36 119 GLU A CA 1
ATOM 883 C C . GLU A 1 140 ? 38.544 -10.878 2.937 1.00 36.10 119 GLU A C 1
ATOM 884 O O . GLU A 1 140 ? 38.006 -11.899 2.514 1.00 35.83 119 GLU A O 1
ATOM 890 N N . LEU A 1 141 ? 39.253 -10.068 2.159 1.00 31.70 120 LEU A N 1
ATOM 891 C CA . LEU A 1 141 ? 39.428 -10.359 0.741 1.00 29.81 120 LEU A CA 1
ATOM 892 C C . LEU A 1 141 ? 40.298 -11.597 0.533 1.00 31.79 120 LEU A C 1
ATOM 893 O O . LEU A 1 141 ? 40.094 -12.352 -0.414 1.00 34.96 120 LEU A O 1
ATOM 898 N N . GLU A 1 142 ? 41.261 -11.811 1.425 1.00 38.39 121 GLU A N 1
ATOM 899 C CA . GLU A 1 142 ? 42.135 -12.983 1.313 1.00 37.94 121 GLU A CA 1
ATOM 900 C C . GLU A 1 142 ? 41.396 -14.292 1.594 1.00 36.10 121 GLU A C 1
ATOM 901 O O . GLU A 1 142 ? 41.900 -15.370 1.293 1.00 42.28 121 GLU A O 1
ATOM 907 N N . LYS A 1 143 ? 40.196 -14.187 2.155 1.00 34.62 122 LYS A N 1
ATOM 908 C CA . LYS A 1 143 ? 39.342 -15.349 2.372 1.00 40.97 122 LYS A CA 1
ATOM 909 C C . LYS A 1 143 ? 38.443 -15.605 1.164 1.00 47.03 122 LYS A C 1
ATOM 910 O O . LYS A 1 143 ? 37.671 -16.563 1.145 1.00 46.71 122 LYS A O 1
ATOM 916 N N . SER A 1 144 ? 38.542 -14.739 0.160 1.00 39.49 123 SER A N 1
ATOM 917 C CA . SER A 1 144 ? 37.792 -14.913 -1.079 1.00 40.80 123 SER A CA 1
ATOM 918 C C . SER A 1 144 ? 38.772 -15.304 -2.175 1.00 38.02 123 SER A C 1
ATOM 919 O O . SER A 1 144 ? 39.963 -15.487 -1.905 1.00 39.87 123 SER A O 1
ATOM 922 N N . THR A 1 145 ? 38.279 -15.431 -3.406 1.00 32.28 124 THR A N 1
ATOM 923 C CA . THR A 1 145 ? 39.146 -15.726 -4.539 1.00 36.42 124 THR A CA 1
ATOM 924 C C . THR A 1 145 ? 39.731 -14.453 -5.147 1.00 38.25 124 THR A C 1
ATOM 925 O O . THR A 1 145 ? 40.398 -14.503 -6.176 1.00 34.67 124 THR A O 1
ATOM 929 N N . THR A 1 146 ? 39.478 -13.310 -4.519 1.00 33.45 125 THR A N 1
ATOM 930 C CA . THR A 1 146 ? 40.080 -12.056 -4.974 1.00 31.35 125 THR A CA 1
ATOM 931 C C . THR A 1 146 ? 41.594 -12.167 -5.026 1.00 33.11 125 THR A C 1
ATOM 932 O O . THR A 1 146 ? 42.219 -12.619 -4.068 1.00 30.80 125 THR A O 1
ATOM 936 N N . GLU A 1 147 ? 42.174 -11.773 -6.158 1.00 24.44 126 GLU A N 1
ATOM 937 C CA . GLU A 1 147 ? 43.617 -11.677 -6.294 1.00 33.92 126 GLU A CA 1
ATOM 938 C C . GLU A 1 147 ? 44.042 -10.275 -5.891 1.00 31.86 126 GLU A C 1
ATOM 939 O O . GLU A 1 147 ? 43.511 -9.297 -6.408 1.00 29.70 126 GLU A O 1
ATOM 945 N N . LEU A 1 148 ? 44.998 -10.178 -4.977 1.00 30.55 127 LEU A N 1
ATOM 946 C CA . LEU A 1 148 ? 45.529 -8.883 -4.562 1.00 27.89 127 LEU A CA 1
ATOM 947 C C . LEU A 1 148 ? 46.820 -8.620 -5.312 1.00 30.87 127 LEU A C 1
ATOM 948 O O . LEU A 1 148 ? 47.724 -9.453 -5.313 1.00 35.26 127 LEU A O 1
ATOM 953 N N . LYS A 1 149 ? 46.911 -7.466 -5.955 1.00 27.57 128 LYS A N 1
ATOM 954 C CA . LYS A 1 149 ? 48.115 -7.123 -6.701 1.00 27.63 128 LYS A CA 1
ATOM 955 C C . LYS A 1 149 ? 48.674 -5.776 -6.262 1.00 31.30 128 LYS A C 1
ATOM 956 O O . LYS A 1 149 ? 48.448 -4.762 -6.921 1.00 26.49 128 LYS A O 1
ATOM 962 N N . PHE A 1 150 ? 49.410 -5.764 -5.155 1.00 29.45 129 PHE A N 1
ATOM 963 C CA . PHE A 1 150 ? 50.095 -4.545 -4.726 1.00 32.21 129 PHE A CA 1
ATOM 964 C C . PHE A 1 150 ? 51.328 -4.303 -5.588 1.00 36.11 129 PHE A C 1
ATOM 965 O O . PHE A 1 150 ? 51.820 -5.218 -6.234 1.00 32.68 129 PHE A O 1
ATOM 973 N N . GLY A 1 151 ? 51.809 -3.065 -5.615 1.00 35.03 130 GLY A N 1
ATOM 974 C CA . GLY A 1 151 ? 52.964 -2.727 -6.417 1.00 30.87 130 GLY A CA 1
ATOM 975 C C . GLY A 1 151 ? 52.663 -2.669 -7.905 1.00 33.17 130 GLY A C 1
ATOM 976 O O . GLY A 1 151 ? 53.569 -2.776 -8.723 1.00 31.73 130 GLY A O 1
ATOM 977 N N . HIS A 1 152 ? 51.388 -2.496 -8.245 1.00 28.51 131 HIS A N 1
ATOM 978 C CA . HIS A 1 152 ? 50.926 -2.412 -9.631 1.00 32.97 131 HIS A CA 1
ATOM 979 C C . HIS A 1 152 ? 50.280 -1.064 -9.901 1.00 32.44 131 HIS A C 1
ATOM 980 O O . HIS A 1 152 ? 49.210 -0.774 -9.376 1.00 22.74 131 HIS A O 1
ATOM 987 N N . LYS A 1 153 ? 50.915 -0.249 -10.734 1.00 30.82 132 LYS A N 1
ATOM 988 C CA . LYS A 1 153 ? 50.353 1.049 -11.088 1.00 26.69 132 LYS A CA 1
ATOM 989 C C . LYS A 1 153 ? 49.623 1.000 -12.436 1.00 28.23 132 LYS A C 1
ATOM 990 O O . LYS A 1 153 ? 50.221 0.681 -13.458 1.00 29.34 132 LYS A O 1
ATOM 996 N N . LEU A 1 154 ? 48.331 1.300 -12.446 1.00 22.14 133 LEU A N 1
ATOM 997 C CA . LEU A 1 154 ? 47.620 1.407 -13.715 1.00 21.55 133 LEU A CA 1
ATOM 998 C C . LEU A 1 154 ? 48.150 2.600 -14.504 1.00 27.04 133 LEU A C 1
ATOM 999 O O . LEU A 1 154 ? 48.177 3.712 -13.989 1.00 26.28 133 LEU A O 1
ATOM 1004 N N . VAL A 1 155 ? 48.561 2.379 -15.753 1.00 24.51 134 VAL A N 1
ATOM 1005 C CA . VAL A 1 155 ? 49.052 3.480 -16.585 1.00 24.36 134 VAL A CA 1
ATOM 1006 C C . VAL A 1 155 ? 48.228 3.732 -17.841 1.00 25.11 134 VAL A C 1
ATOM 1007 O O . VAL A 1 155 ? 48.275 4.826 -18.400 1.00 28.30 134 VAL A O 1
ATOM 1011 N N . LYS A 1 156 ? 47.473 2.729 -18.288 1.00 24.17 135 LYS A N 1
ATOM 1012 C CA . LYS A 1 156 ? 46.698 2.865 -19.521 1.00 27.14 135 LYS A CA 1
ATOM 1013 C C . LYS A 1 156 ? 45.584 1.825 -19.588 1.00 22.93 135 LYS A C 1
ATOM 1014 O O . LYS A 1 156 ? 45.699 0.744 -19.007 1.00 23.04 135 LYS A O 1
ATOM 1020 N N . ILE A 1 157 ? 44.491 2.181 -20.256 1.00 22.90 136 ILE A N 1
ATOM 1021 C CA . ILE A 1 157 ? 43.430 1.233 -20.566 1.00 28.65 136 ILE A CA 1
ATOM 1022 C C . ILE A 1 157 ? 43.059 1.346 -22.046 1.00 30.32 136 ILE A C 1
ATOM 1023 O O . ILE A 1 157 ? 42.892 2.456 -22.560 1.00 29.82 136 ILE A O 1
ATOM 1028 N N . GLU A 1 158 ? 42.955 0.203 -22.726 1.00 24.05 137 GLU A N 1
ATOM 1029 C CA . GLU A 1 158 ? 42.415 0.152 -24.085 1.00 32.08 137 GLU A CA 1
ATOM 1030 C C . GLU A 1 158 ? 40.972 -0.346 -24.013 1.00 24.72 137 GLU A C 1
ATOM 1031 O O . GLU A 1 158 ? 40.718 -1.449 -23.536 1.00 30.06 137 GLU A O 1
ATOM 1037 N N . TRP A 1 159 ? 40.030 0.471 -24.467 1.00 26.09 138 TRP A N 1
ATOM 1038 C CA . TRP A 1 159 ? 38.624 0.094 -24.397 1.00 27.92 138 TRP A CA 1
ATOM 1039 C C . TRP A 1 159 ? 38.191 -0.657 -25.658 1.00 24.72 138 TRP A C 1
ATOM 1040 O O . TRP A 1 159 ? 38.482 -0.214 -26.758 1.00 31.73 138 TRP A O 1
ATOM 1051 N N . THR A 1 160 ? 37.506 -1.790 -25.492 1.00 27.67 139 THR A N 1
ATOM 1052 C CA . THR A 1 160 ? 36.885 -2.480 -26.629 1.00 32.81 139 THR A CA 1
ATOM 1053 C C . THR A 1 160 ? 35.445 -2.835 -26.300 1.00 40.71 139 THR A C 1
ATOM 1054 O O . THR A 1 160 ? 34.999 -2.644 -25.169 1.00 31.00 139 THR A O 1
ATOM 1058 N N . ASP A 1 161 ? 34.724 -3.360 -27.291 1.00 30.09 140 ASP A N 1
ATOM 1059 C CA . ASP A 1 161 ? 33.349 -3.785 -27.090 1.00 37.34 140 ASP A CA 1
ATOM 1060 C C . ASP A 1 161 ? 33.259 -5.095 -26.317 1.00 31.80 140 ASP A C 1
ATOM 1061 O O . ASP A 1 161 ? 32.183 -5.474 -25.866 1.00 44.31 140 ASP A O 1
ATOM 1066 N N . ASP A 1 162 ? 34.392 -5.780 -26.170 1.00 32.06 141 ASP A N 1
ATOM 1067 C CA . ASP A 1 162 ? 34.454 -7.029 -25.418 1.00 32.46 141 ASP A CA 1
ATOM 1068 C C . ASP A 1 162 ? 35.248 -6.848 -24.117 1.00 31.34 141 ASP A C 1
ATOM 1069 O O . ASP A 1 162 ? 34.671 -6.526 -23.083 1.00 35.25 141 ASP A O 1
ATOM 1074 N N . LYS A 1 163 ? 36.561 -7.049 -24.157 1.00 25.32 142 LYS A N 1
ATOM 1075 C CA . LYS A 1 163 ? 37.360 -6.882 -22.936 1.00 25.12 142 LYS A CA 1
ATOM 1076 C C . LYS A 1 163 ? 38.162 -5.577 -22.913 1.00 31.24 142 LYS A C 1
ATOM 1077 O O . LYS A 1 163 ? 38.455 -4.986 -23.955 1.00 26.37 142 LYS A O 1
ATOM 1083 N N . GLN A 1 164 ? 38.509 -5.123 -21.713 1.00 24.07 143 GLN A N 1
ATOM 1084 C CA . GLN A 1 164 ? 39.282 -3.902 -21.582 1.00 24.53 143 GLN A CA 1
ATOM 1085 C C . GLN A 1 164 ? 40.693 -4.298 -21.204 1.00 23.49 143 GLN A C 1
ATOM 1086 O O . GLN A 1 164 ? 40.899 -5.024 -20.237 1.00 24.91 143 GLN A O 1
ATOM 1092 N N . ILE A 1 165 ? 41.669 -3.806 -21.957 1.00 24.81 144 ILE A N 1
ATOM 1093 C CA . ILE A 1 165 ? 43.048 -4.165 -21.699 1.00 22.95 144 ILE A CA 1
ATOM 1094 C C . ILE A 1 165 ? 43.690 -3.162 -20.757 1.00 21.13 144 ILE A C 1
ATOM 1095 O O . ILE A 1 165 ? 43.883 -2.001 -21.113 1.00 27.18 144 ILE A O 1
ATOM 1100 N N . CYS A 1 166 ? 44.036 -3.623 -19.566 1.00 25.39 145 CYS A N 1
ATOM 1101 C CA . CYS A 1 166 ? 44.615 -2.748 -18.554 1.00 28.23 145 CYS A CA 1
ATOM 1102 C C . CYS A 1 166 ? 46.118 -2.894 -18.533 1.00 28.85 145 CYS A C 1
ATOM 1103 O O . CYS A 1 166 ? 46.624 -4.003 -18.379 1.00 29.17 145 CYS A O 1
ATOM 1106 N N . HIS A 1 167 ? 46.817 -1.769 -18.686 1.00 30.17 146 HIS A N 1
ATOM 1107 C CA . HIS A 1 167 ? 48.281 -1.731 -18.679 1.00 23.82 146 HIS A CA 1
ATOM 1108 C C . HIS A 1 167 ? 48.797 -1.238 -17.338 1.00 31.85 146 HIS A C 1
ATOM 1109 O O . HIS A 1 167 ? 48.332 -0.220 -16.821 1.00 30.76 146 HIS A O 1
ATOM 1116 N N . PHE A 1 168 ? 49.784 -1.948 -16.804 1.00 25.83 147 PHE A N 1
ATOM 1117 C CA . PHE A 1 168 ? 50.341 -1.664 -15.495 1.00 24.44 147 PHE A CA 1
ATOM 1118 C C . PHE A 1 168 ? 51.854 -1.529 -15.554 1.00 35.86 147 PHE A C 1
ATOM 1119 O O . PHE A 1 168 ? 52.507 -2.132 -16.407 1.00 33.41 147 PHE A O 1
ATOM 1127 N N . ALA A 1 169 ? 52.401 -0.723 -14.650 1.00 31.50 148 ALA A N 1
ATOM 1128 C CA . ALA A 1 169 ? 53.841 -0.706 -14.408 1.00 33.34 148 ALA A CA 1
ATOM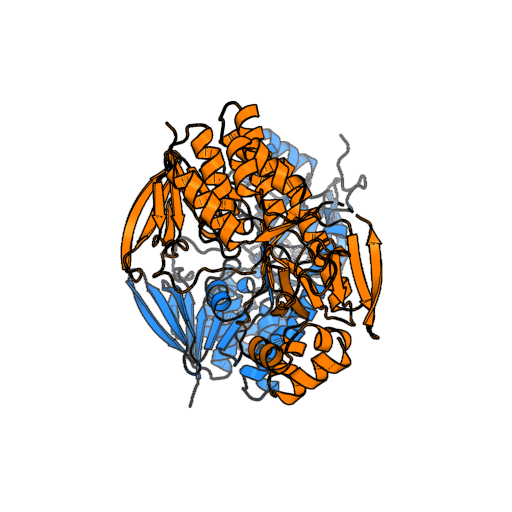 1129 C C . ALA A 1 169 ? 54.039 -1.332 -13.047 1.00 38.92 148 ALA A C 1
ATOM 1130 O O . ALA A 1 169 ? 53.471 -0.858 -12.059 1.00 33.14 148 ALA A O 1
ATOM 1132 N N . ILE A 1 170 ? 54.818 -2.408 -12.984 1.00 32.83 149 ILE A N 1
ATOM 1133 C CA . ILE A 1 170 ? 54.982 -3.123 -11.718 1.00 30.32 149 ILE A CA 1
ATOM 1134 C C . ILE A 1 170 ? 56.407 -3.036 -11.172 1.00 49.99 149 ILE A C 1
ATOM 1135 O O . ILE A 1 170 ? 57.367 -2.851 -11.924 1.00 43.98 149 ILE A O 1
ATOM 1140 N N . GLY A 1 171 ? 56.530 -3.143 -9.853 1.00 49.67 150 GLY A N 1
ATOM 1141 C CA . GLY A 1 171 ? 57.805 -2.949 -9.189 1.00 53.50 150 GLY A CA 1
ATOM 1142 C C . GLY A 1 171 ? 58.060 -1.487 -8.868 1.00 49.02 150 GLY A C 1
ATOM 1143 O O . GLY A 1 171 ? 57.936 -0.614 -9.730 1.00 49.39 150 GLY A O 1
ATOM 1144 N N . THR A 1 176 ? 58.343 -2.079 -15.042 1.00 48.38 155 THR A N 1
ATOM 1145 C CA . THR A 1 176 ? 58.075 -3.394 -15.619 1.00 49.20 155 THR A CA 1
ATOM 1146 C C . THR A 1 176 ? 56.660 -3.472 -16.177 1.00 49.09 155 THR A C 1
ATOM 1147 O O . THR A 1 176 ? 55.694 -3.502 -15.418 1.00 45.60 155 THR A O 1
ATOM 1151 N N . PRO A 1 177 ? 56.538 -3.525 -17.511 1.00 45.51 156 PRO A N 1
ATOM 1152 C CA . PRO A 1 177 ? 55.228 -3.481 -18.167 1.00 45.56 156 PRO A CA 1
ATOM 1153 C C . PRO A 1 177 ? 54.451 -4.768 -17.938 1.00 46.40 156 PRO A C 1
ATOM 1154 O O . PRO A 1 177 ? 55.035 -5.845 -17.831 1.00 47.59 156 PRO A O 1
ATOM 1158 N N . HIS A 1 178 ? 53.134 -4.649 -17.855 1.00 41.76 157 HIS A N 1
ATOM 1159 C CA . HIS A 1 178 ? 52.279 -5.805 -17.645 1.00 34.22 157 HIS A CA 1
ATOM 1160 C C . HIS A 1 178 ? 50.858 -5.463 -18.058 1.00 36.78 157 HIS A C 1
ATOM 1161 O O . HIS A 1 178 ? 50.336 -4.416 -17.681 1.00 32.68 157 HIS A O 1
ATOM 1168 N N . THR A 1 179 ? 50.232 -6.333 -18.848 1.00 30.00 158 THR A N 1
ATOM 1169 C CA . THR A 1 179 ? 48.854 -6.094 -19.267 1.00 30.71 158 THR A CA 1
ATOM 1170 C C . THR A 1 179 ? 47.991 -7.310 -19.007 1.00 36.48 158 THR A C 1
ATOM 1171 O O . THR A 1 179 ? 48.467 -8.442 -19.047 1.00 31.07 158 THR A O 1
ATOM 1175 N N . GLU A 1 180 ? 46.712 -7.068 -18.761 1.00 30.95 159 GLU A N 1
ATOM 1176 C CA . GLU A 1 180 ? 45.763 -8.144 -18.544 1.00 32.20 159 GLU A CA 1
ATOM 1177 C C . GLU A 1 180 ? 44.388 -7.656 -18.990 1.00 32.36 159 GLU A C 1
ATOM 1178 O O . GLU A 1 180 ? 44.097 -6.466 -18.895 1.00 30.87 159 GLU A O 1
ATOM 1184 N N . LYS A 1 181 ? 43.563 -8.566 -19.497 1.00 28.01 160 LYS A N 1
ATOM 1185 C CA . LYS A 1 181 ? 42.244 -8.227 -20.032 1.00 31.51 160 LYS A CA 1
ATOM 1186 C C . LYS A 1 181 ? 41.142 -8.463 -19.007 1.00 28.99 160 LYS A C 1
ATOM 1187 O O . LYS A 1 181 ? 41.183 -9.438 -18.262 1.00 31.18 160 LYS A O 1
ATOM 1193 N N . TYR A 1 182 ? 40.157 -7.570 -18.980 1.00 24.30 161 TYR A N 1
ATOM 1194 C CA . TYR A 1 182 ? 39.027 -7.701 -18.068 1.00 23.89 161 TYR A CA 1
ATOM 1195 C C . TYR A 1 182 ? 37.712 -7.354 -18.729 1.00 20.78 161 TYR A C 1
ATOM 1196 O O . TYR A 1 182 ? 37.655 -6.532 -19.646 1.00 21.88 161 TYR A O 1
ATOM 1205 N N . ASP A 1 183 ? 36.637 -7.969 -18.251 1.00 18.95 162 ASP A N 1
ATOM 1206 C CA . ASP A 1 183 ? 35.319 -7.629 -18.759 1.00 25.67 162 ASP A CA 1
ATOM 1207 C C . ASP A 1 183 ? 34.957 -6.179 -18.430 1.00 21.79 162 ASP A C 1
ATOM 1208 O O . ASP A 1 183 ? 34.380 -5.478 -19.246 1.00 20.26 162 ASP A O 1
ATOM 1213 N N . PHE A 1 184 ? 35.306 -5.732 -17.230 1.00 24.82 163 PHE A N 1
ATOM 1214 C CA . PHE A 1 184 ? 35.062 -4.340 -16.866 1.00 19.51 163 PHE A CA 1
ATOM 1215 C C . PHE A 1 184 ? 36.011 -3.894 -15.773 1.00 20.93 163 PHE A C 1
ATOM 1216 O O . PHE A 1 184 ? 36.688 -4.723 -15.153 1.00 19.51 163 PHE A O 1
ATOM 1224 N N . VAL A 1 185 ? 36.068 -2.579 -15.566 1.00 23.74 164 VAL A N 1
ATOM 1225 C CA . VAL A 1 185 ? 37.055 -1.960 -14.688 1.00 19.74 164 VAL A CA 1
ATOM 1226 C C . VAL A 1 185 ? 36.336 -1.032 -13.699 1.00 18.01 164 VAL A C 1
ATOM 1227 O O . VAL A 1 185 ? 35.419 -0.310 -14.074 1.00 20.54 164 VAL A O 1
ATOM 1231 N N . ILE A 1 186 ? 36.725 -1.076 -12.432 1.00 18.52 165 ILE A N 1
ATOM 1232 C CA . ILE A 1 186 ? 36.160 -0.157 -11.449 1.00 19.70 165 ILE A CA 1
ATOM 1233 C C . ILE A 1 186 ? 37.276 0.732 -10.946 1.00 16.76 165 ILE A C 1
ATOM 1234 O O . ILE A 1 186 ? 38.239 0.232 -10.374 1.00 17.97 165 ILE A O 1
ATOM 1239 N N . GLY A 1 187 ? 37.161 2.037 -11.190 1.00 17.52 166 GLY A N 1
ATOM 1240 C CA . GLY A 1 187 ? 38.139 2.989 -10.700 1.00 22.72 166 GLY A CA 1
ATOM 1241 C C . GLY A 1 187 ? 37.832 3.395 -9.268 1.00 18.92 166 GLY A C 1
ATOM 1242 O O . GLY A 1 187 ? 36.886 4.121 -9.034 1.00 18.60 166 GLY A O 1
ATOM 1243 N N . CYS A 1 188 ? 38.609 2.885 -8.316 1.00 18.74 167 CYS A N 1
ATOM 1244 C CA . CYS A 1 188 ? 38.524 3.325 -6.930 1.00 17.42 167 CYS A CA 1
ATOM 1245 C C . CYS A 1 188 ? 39.884 3.875 -6.569 1.00 17.77 167 CYS A C 1
ATOM 1246 O O . CYS A 1 188 ? 40.425 3.596 -5.489 1.00 21.40 167 CYS A O 1
ATOM 1249 N N . ASP A 1 189 ? 40.452 4.642 -7.489 1.00 18.32 168 ASP A N 1
ATOM 1250 C CA . ASP A 1 189 ? 41.832 5.051 -7.305 1.00 23.64 168 ASP A CA 1
ATOM 1251 C C . ASP A 1 189 ? 41.994 6.483 -6.813 1.00 21.48 168 ASP A C 1
ATOM 1252 O O . ASP A 1 189 ? 42.990 7.139 -7.125 1.00 24.39 168 ASP A O 1
ATOM 1257 N N . GLY A 1 190 ? 41.015 6.960 -6.046 1.00 21.31 169 GLY A N 1
ATOM 1258 C CA . GLY A 1 190 ? 41.173 8.216 -5.319 1.00 23.44 169 GLY A CA 1
ATOM 1259 C C . GLY A 1 190 ? 41.057 9.494 -6.132 1.00 19.02 169 GLY A C 1
ATOM 1260 O O . GLY A 1 190 ? 40.775 9.475 -7.339 1.00 17.65 169 GLY A O 1
ATOM 1261 N N . ALA A 1 191 ? 41.275 10.627 -5.467 1.00 17.68 170 ALA A N 1
ATOM 1262 C CA . ALA A 1 191 ? 41.025 11.943 -6.069 1.00 19.05 170 ALA A CA 1
ATOM 1263 C C . ALA A 1 191 ? 41.700 12.205 -7.426 1.00 17.71 170 ALA A C 1
ATOM 1264 O O . ALA A 1 191 ? 41.168 12.948 -8.253 1.00 19.98 170 ALA A O 1
ATOM 1266 N N . TYR A 1 192 ? 42.886 11.632 -7.633 1.00 22.61 171 TYR A N 1
ATOM 1267 C CA . TYR A 1 192 ? 43.642 11.867 -8.869 1.00 23.67 171 TYR A CA 1
ATOM 1268 C C . TYR A 1 192 ? 43.587 10.667 -9.805 1.00 27.48 171 TYR A C 1
ATOM 1269 O O . TYR A 1 192 ? 44.527 10.416 -10.552 1.00 28.94 171 TYR A O 1
ATOM 1278 N N . SER A 1 193 ? 42.474 9.946 -9.729 1.00 22.32 172 SER A N 1
ATOM 1279 C CA . SER A 1 193 ? 42.193 8.723 -10.487 1.00 22.01 172 SER A CA 1
ATOM 1280 C C . SER A 1 193 ? 42.785 8.637 -11.892 1.00 21.38 172 SER A C 1
ATOM 1281 O O . SER A 1 193 ? 42.408 9.390 -12.781 1.00 23.14 172 SER A O 1
ATOM 1284 N N . ALA A 1 194 ? 43.680 7.684 -12.093 1.00 24.03 173 ALA A N 1
ATOM 1285 C CA . ALA A 1 194 ? 44.192 7.380 -13.423 1.00 27.32 173 ALA A CA 1
ATOM 1286 C C . ALA A 1 194 ? 43.093 6.727 -14.255 1.00 26.43 173 ALA A C 1
ATOM 1287 O O . ALA A 1 194 ? 43.008 6.935 -15.463 1.00 26.04 173 ALA A O 1
ATOM 1289 N N . THR A 1 195 ? 42.252 5.931 -13.604 1.00 24.36 174 THR A N 1
ATOM 1290 C CA . THR A 1 195 ? 41.150 5.292 -14.317 1.00 24.88 174 THR A CA 1
ATOM 1291 C C . THR A 1 195 ? 40.225 6.332 -14.942 1.00 21.11 174 THR A C 1
ATOM 1292 O O . THR A 1 195 ? 39.809 6.201 -16.085 1.00 23.27 174 THR A O 1
ATOM 1296 N N . ARG A 1 196 ? 39.908 7.365 -14.175 1.00 20.63 175 ARG A N 1
ATOM 1297 C CA . ARG A 1 196 ? 39.046 8.444 -14.637 1.00 21.39 175 ARG A CA 1
ATOM 1298 C C . ARG A 1 196 ? 39.615 9.133 -15.883 1.00 20.28 175 ARG A C 1
ATOM 1299 O O . ARG A 1 196 ? 38.887 9.405 -16.834 1.00 23.99 175 ARG A O 1
ATOM 1307 N N . SER A 1 197 ? 40.919 9.392 -15.874 1.00 23.48 176 SER A N 1
ATOM 1308 C CA . SER A 1 197 ? 41.580 9.992 -17.022 1.00 27.47 176 SER A CA 1
ATOM 1309 C C . SER A 1 197 ? 41.489 9.083 -18.241 1.00 24.42 176 SER A C 1
ATOM 1310 O O . SER A 1 197 ? 41.221 9.548 -19.348 1.00 26.67 176 SER A O 1
ATOM 1313 N N . GLN A 1 198 ? 41.693 7.789 -18.023 1.00 23.55 177 GLN A N 1
ATOM 1314 C CA . GLN A 1 198 ? 41.570 6.811 -19.105 1.00 26.29 177 GLN A CA 1
ATOM 1315 C C . GLN A 1 198 ? 40.152 6.764 -19.679 1.00 28.99 177 GLN A C 1
ATOM 1316 O O . GLN A 1 198 ? 39.967 6.647 -20.892 1.00 29.79 177 GLN A O 1
ATOM 1322 N N . MET A 1 199 ? 39.151 6.833 -18.807 1.00 25.57 178 MET A N 1
ATOM 1323 C CA . MET A 1 199 ? 37.768 6.861 -19.260 1.00 26.55 178 MET A CA 1
ATOM 1324 C C . MET A 1 199 ? 37.469 8.084 -20.129 1.00 30.09 178 MET A C 1
ATOM 1325 O O . MET A 1 199 ? 36.701 7.996 -21.086 1.00 30.71 178 MET A O 1
ATOM 1330 N N . GLN A 1 200 ? 38.076 9.217 -19.781 1.00 31.58 179 GLN A N 1
ATOM 1331 C CA . GLN A 1 200 ? 37.830 10.490 -20.460 1.00 35.83 179 GLN A CA 1
ATOM 1332 C C . GLN A 1 200 ? 38.148 10.447 -21.949 1.00 40.09 179 GLN A C 1
ATOM 1333 O O . GLN A 1 200 ? 37.648 11.270 -22.721 1.00 39.32 179 GLN A O 1
ATOM 1339 N N . ARG A 1 201 ? 38.966 9.481 -22.352 1.00 40.25 180 ARG A N 1
ATOM 1340 C CA . ARG A 1 201 ? 39.291 9.308 -23.762 1.00 40.35 180 ARG A CA 1
ATOM 1341 C C . ARG A 1 201 ? 38.181 8.567 -24.501 1.00 47.34 180 ARG A C 1
ATOM 1342 O O . ARG A 1 201 ? 38.033 8.697 -25.718 1.00 48.97 180 ARG A O 1
ATOM 1350 N N . LYS A 1 202 ? 37.388 7.802 -23.759 1.00 39.41 181 LYS A N 1
ATOM 1351 C CA . LYS A 1 202 ? 36.361 6.962 -24.362 1.00 29.76 181 LYS A CA 1
ATOM 1352 C C . LYS A 1 202 ? 34.975 7.592 -24.271 1.00 36.29 181 LYS A C 1
ATOM 1353 O O . LYS A 1 202 ? 34.094 7.324 -25.087 1.00 30.66 181 LYS A O 1
ATOM 1359 N N . VAL A 1 203 ? 34.777 8.443 -23.277 1.00 28.89 182 VAL A N 1
ATOM 1360 C CA . VAL A 1 203 ? 33.489 9.098 -23.113 1.00 28.19 182 VAL A CA 1
ATOM 1361 C C . VAL A 1 203 ? 33.719 10.591 -22.846 1.00 27.83 182 VAL A C 1
ATOM 1362 O O . VAL A 1 203 ? 34.737 10.956 -22.255 1.00 35.32 182 VAL A O 1
ATOM 1366 N N . GLU A 1 204 ? 32.809 11.443 -23.316 1.00 30.44 183 GLU A N 1
ATOM 1367 C CA . GLU A 1 204 ? 32.848 12.867 -22.986 1.00 32.01 183 GLU A CA 1
ATOM 1368 C C . GLU A 1 204 ? 32.553 13.038 -21.501 1.00 29.61 183 GLU A C 1
ATOM 1369 O O . GLU A 1 204 ? 31.430 12.813 -21.064 1.00 26.58 183 GLU A O 1
ATOM 1375 N N . MET A 1 205 ? 33.546 13.432 -20.713 1.00 25.65 184 MET A N 1
ATOM 1376 C CA . MET A 1 205 ? 33.297 13.567 -19.274 1.00 23.38 184 MET A CA 1
ATOM 1377 C C . MET A 1 205 ? 33.415 14.998 -18.782 1.00 22.56 184 MET A C 1
ATOM 1378 O O . MET A 1 205 ? 34.473 15.612 -18.907 1.00 23.32 184 MET A O 1
ATOM 1383 N N . ASP A 1 206 ? 32.320 15.538 -18.252 1.00 21.53 185 ASP A N 1
ATOM 1384 C CA . ASP A 1 206 ? 32.376 16.824 -17.585 1.00 24.53 185 ASP A CA 1
ATOM 1385 C C . ASP A 1 206 ? 33.219 16.583 -16.339 1.00 24.04 185 ASP A C 1
ATOM 1386 O O . ASP A 1 206 ? 33.121 15.513 -15.724 1.00 23.70 185 ASP A O 1
ATOM 1391 N N . PHE A 1 207 ? 34.061 17.548 -15.981 1.00 22.42 186 PHE A N 1
ATOM 1392 C CA . PHE A 1 207 ? 35.024 17.336 -14.903 1.00 22.28 186 PHE A CA 1
ATOM 1393 C C . PHE A 1 207 ? 35.457 18.661 -14.282 1.00 19.78 186 PHE A C 1
ATOM 1394 O O . PHE A 1 207 ? 35.620 19.662 -14.982 1.00 21.84 186 PHE A O 1
ATOM 1402 N N . SER A 1 208 ? 35.643 18.672 -12.965 1.00 20.71 187 SER A N 1
ATOM 1403 C CA . SER A 1 208 ? 36.228 19.850 -12.347 1.00 21.64 187 SER A CA 1
ATOM 1404 C C . SER A 1 208 ? 37.069 19.472 -11.149 1.00 26.16 187 SER A C 1
ATOM 1405 O O . SER A 1 208 ? 36.739 18.546 -10.411 1.00 23.76 187 SER A O 1
ATOM 1408 N N . GLN A 1 209 ? 38.165 20.198 -10.981 1.00 20.66 188 GLN A N 1
ATOM 1409 C CA . GLN A 1 209 ? 38.995 20.064 -9.791 1.00 19.58 188 GLN A CA 1
ATOM 1410 C C . GLN A 1 209 ? 39.202 21.450 -9.182 1.00 18.61 188 GLN A C 1
ATOM 1411 O O . GLN A 1 209 ? 39.427 22.432 -9.885 1.00 20.79 188 GLN A O 1
ATOM 1417 N N . GLU A 1 210 ? 39.082 21.536 -7.863 1.00 18.50 189 GLU A N 1
ATOM 1418 C CA . GLU A 1 210 ? 39.180 22.808 -7.169 1.00 21.18 189 GLU A CA 1
ATOM 1419 C C . GLU A 1 210 ? 40.053 22.579 -5.956 1.00 24.35 189 GLU A C 1
ATOM 1420 O O . GLU A 1 210 ? 39.732 21.739 -5.128 1.00 24.61 189 GLU A O 1
ATOM 1426 N N . TYR A 1 211 ? 41.158 23.311 -5.868 1.00 21.62 190 TYR A N 1
ATOM 1427 C CA . TYR A 1 211 ? 42.058 23.193 -4.724 1.00 27.29 190 TYR A CA 1
ATOM 1428 C C . TYR A 1 211 ? 41.602 24.110 -3.622 1.00 24.95 190 TYR A C 1
ATOM 1429 O O . TYR A 1 211 ? 41.599 25.328 -3.778 1.00 35.05 190 TYR A O 1
ATOM 1438 N N . MET A 1 212 ? 41.206 23.502 -2.511 1.00 24.89 191 MET A N 1
ATOM 1439 C CA . MET A 1 212 ? 40.647 24.202 -1.364 1.00 31.75 191 MET A CA 1
ATOM 1440 C C . MET A 1 212 ? 41.658 25.101 -0.676 1.00 21.16 191 MET A C 1
ATOM 1441 O O . MET A 1 212 ? 42.829 24.750 -0.568 1.00 29.74 191 MET A O 1
ATOM 1446 N N . ASN A 1 213 ? 41.199 26.258 -0.216 1.00 23.30 192 ASN A N 1
ATOM 1447 C CA . ASN A 1 213 ? 41.989 27.078 0.682 1.00 28.64 192 ASN A CA 1
ATOM 1448 C C . ASN A 1 213 ? 41.758 26.554 2.092 1.00 29.89 192 ASN A C 1
ATOM 1449 O O . ASN A 1 213 ? 41.056 27.176 2.892 1.00 30.87 192 ASN A O 1
ATOM 1454 N N . LEU A 1 214 ? 42.331 25.393 2.366 1.00 25.81 193 LEU A N 1
ATOM 1455 C CA . LEU A 1 214 ? 42.099 24.684 3.620 1.00 26.22 193 LEU A CA 1
ATOM 1456 C C . LEU A 1 214 ? 43.162 23.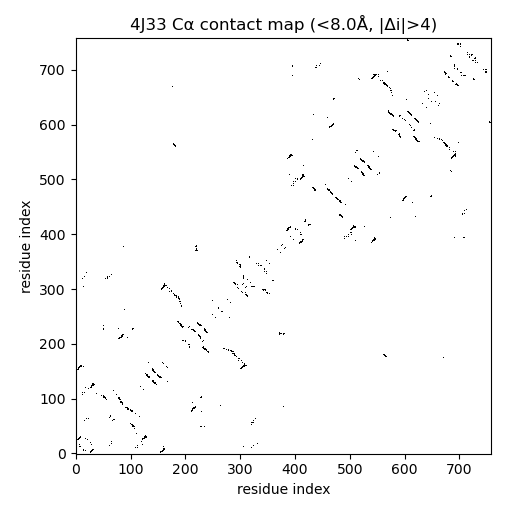635 3.787 1.00 26.93 193 LEU A C 1
ATOM 1457 O O . LEU A 1 214 ? 43.487 22.919 2.846 1.00 31.77 193 LEU A O 1
ATOM 1462 N N . ARG A 1 215 ? 43.707 23.545 4.996 1.00 22.65 194 ARG A N 1
ATOM 1463 C CA . ARG A 1 215 ? 44.671 22.512 5.326 1.00 25.46 194 ARG A CA 1
ATOM 1464 C C . ARG A 1 215 ? 44.244 21.902 6.653 1.00 22.59 194 ARG A C 1
ATOM 1465 O O . ARG A 1 215 ? 43.453 22.495 7.389 1.00 23.20 194 ARG A O 1
ATOM 1473 N N . TYR A 1 216 ? 44.754 20.718 6.949 1.00 20.25 195 TYR A N 1
ATOM 1474 C CA . TYR A 1 216 ? 44.497 20.115 8.240 1.00 24.77 195 TYR A CA 1
ATOM 1475 C C . TYR A 1 216 ? 45.789 19.655 8.877 1.00 22.27 195 TYR A C 1
ATOM 1476 O O . TYR A 1 216 ? 46.782 19.346 8.207 1.00 24.81 195 TYR A O 1
ATOM 1485 N N . ILE A 1 217 ? 45.774 19.612 10.200 1.00 19.79 196 ILE A N 1
ATOM 1486 C CA . ILE A 1 217 ? 46.930 19.176 10.946 1.00 24.83 196 ILE A CA 1
ATOM 1487 C C . ILE A 1 217 ? 46.461 18.177 11.987 1.00 21.67 196 ILE A C 1
ATOM 1488 O O . ILE A 1 217 ? 45.497 18.443 12.705 1.00 25.11 196 ILE A O 1
ATOM 1493 N N . GLU A 1 218 ? 47.116 17.023 12.048 1.00 22.20 197 GLU A N 1
ATOM 1494 C CA . GLU A 1 218 ? 46.756 16.007 13.039 1.00 24.52 197 GLU A CA 1
ATOM 1495 C C . GLU A 1 218 ? 47.469 16.242 14.357 1.00 28.79 197 GLU A C 1
ATOM 1496 O O . GLU A 1 218 ? 48.689 16.396 14.391 1.00 22.58 197 GLU A O 1
ATOM 1502 N N . LEU A 1 219 ? 46.688 16.271 15.436 1.00 22.45 198 LEU A N 1
ATOM 1503 C CA . LEU A 1 219 ? 47.207 16.449 16.781 1.00 19.32 198 LEU A CA 1
ATOM 1504 C C . LEU A 1 219 ? 46.834 15.225 17.617 1.00 22.77 198 LEU A C 1
ATOM 1505 O O . LEU A 1 219 ? 46.146 14.311 17.139 1.00 25.32 198 LEU A O 1
ATOM 1510 N N . TYR A 1 220 ? 47.300 15.204 18.857 1.00 27.66 199 TYR A N 1
ATOM 1511 C CA . TYR A 1 220 ? 47.178 14.010 19.672 1.00 28.73 199 TYR A CA 1
ATOM 1512 C C . TYR A 1 220 ? 46.848 14.346 21.122 1.00 24.54 199 TYR A C 1
ATOM 1513 O O . TYR A 1 220 ? 47.482 15.203 21.725 1.00 26.54 199 TYR A O 1
ATOM 1522 N N . ILE A 1 221 ? 45.830 13.676 21.652 1.00 22.63 200 ILE A N 1
ATOM 1523 C CA . ILE A 1 221 ? 45.443 13.807 23.040 1.00 24.88 200 ILE A CA 1
ATOM 1524 C C . ILE A 1 221 ? 45.710 12.463 23.708 1.00 26.89 200 ILE A C 1
ATOM 1525 O O . ILE A 1 221 ? 45.023 11.504 23.419 1.00 20.95 200 ILE A O 1
ATOM 1530 N N . PRO A 1 222 ? 46.732 12.382 24.579 1.00 25.71 201 PRO A N 1
ATOM 1531 C CA . PRO A 1 222 ? 47.088 11.076 25.158 1.00 26.33 201 PRO A CA 1
ATOM 1532 C C . PRO A 1 222 ? 46.032 10.481 26.084 1.00 18.75 201 PRO A C 1
ATOM 1533 O O . PRO A 1 222 ? 45.230 11.210 26.655 1.00 21.11 201 PRO A O 1
ATOM 1537 N N . PRO A 1 223 ? 46.045 9.143 26.246 1.00 23.52 202 PRO A N 1
ATOM 1538 C CA . PRO A 1 223 ? 45.182 8.508 27.241 1.00 23.35 202 PRO A CA 1
ATOM 1539 C C . PRO A 1 223 ? 45.549 9.043 28.630 1.00 21.96 202 PRO A C 1
ATOM 1540 O O . PRO A 1 223 ? 46.700 9.433 28.826 1.00 25.24 202 PRO A O 1
ATOM 1544 N N . THR A 1 224 ? 44.597 9.077 29.554 1.00 23.04 203 THR A N 1
ATOM 1545 C CA . THR A 1 224 ? 44.905 9.400 30.957 1.00 23.87 203 THR A CA 1
ATOM 1546 C C . THR A 1 224 ? 45.678 8.252 31.583 1.00 28.50 203 THR A C 1
ATOM 1547 O O . THR A 1 224 ? 45.699 7.146 31.040 1.00 26.23 203 THR A O 1
ATOM 1551 N N . GLU A 1 225 ? 46.304 8.499 32.733 1.00 28.13 204 GLU A N 1
ATOM 1552 C CA . GLU A 1 225 ? 47.057 7.440 33.410 1.00 35.05 204 GLU A CA 1
ATOM 1553 C C . GLU A 1 225 ? 46.144 6.420 34.071 1.00 31.67 204 GLU A C 1
ATOM 1554 O O . GLU A 1 225 ? 46.436 5.224 34.085 1.00 35.53 204 GLU A O 1
ATOM 1560 N N . GLU A 1 226 ? 45.049 6.906 34.641 1.00 30.79 205 GLU A N 1
ATOM 1561 C CA . GLU A 1 226 ? 44.114 6.053 35.359 1.00 36.78 205 GLU A CA 1
ATOM 1562 C C . GLU A 1 226 ? 42.809 5.876 34.595 1.00 44.01 205 GLU A C 1
ATOM 1563 O O . GLU A 1 226 ? 42.338 6.796 33.919 1.00 32.87 205 GLU A O 1
ATOM 1569 N N . PHE A 1 227 ? 42.238 4.682 34.712 1.00 34.13 206 PHE A N 1
ATOM 1570 C CA . PHE A 1 227 ? 40.914 4.380 34.180 1.00 44.11 206 PHE A CA 1
ATOM 1571 C C . PHE A 1 227 ? 39.879 5.333 34.783 1.00 45.81 206 PHE A C 1
ATOM 1572 O O . PHE A 1 227 ? 39.827 5.512 35.997 1.00 37.02 206 PHE A O 1
ATOM 1580 N N . LYS A 1 228 ? 39.061 5.951 33.931 1.00 31.53 207 LYS A N 1
ATOM 1581 C CA . LYS A 1 228 ? 38.025 6.865 34.396 1.00 37.88 207 LYS A CA 1
ATOM 1582 C C . LYS A 1 228 ? 36.666 6.199 34.240 1.00 39.77 207 LYS A C 1
ATOM 1583 O O . LYS A 1 228 ? 36.150 6.103 33.131 1.00 36.70 207 LYS A O 1
ATOM 1589 N N . PRO A 1 229 ? 36.087 5.719 35.354 1.00 47.11 208 PRO A N 1
ATOM 1590 C CA . PRO A 1 229 ? 34.838 4.944 35.320 1.00 39.87 208 PRO A CA 1
ATOM 1591 C C . PRO A 1 229 ? 33.679 5.653 34.621 1.00 47.42 208 PRO A C 1
ATOM 1592 O O . PRO A 1 229 ? 32.925 5.001 33.891 1.00 43.71 208 PRO A O 1
ATOM 1596 N N . ASN A 1 230 ? 33.540 6.961 34.813 1.00 39.49 209 ASN A N 1
ATOM 1597 C CA . ASN A 1 230 ? 32.439 7.666 34.162 1.00 50.85 209 ASN A CA 1
ATOM 1598 C C . ASN A 1 230 ? 32.600 7.782 32.641 1.00 45.20 209 ASN A C 1
ATOM 1599 O O . ASN A 1 230 ? 31.637 8.076 31.939 1.00 48.50 209 ASN A O 1
ATOM 1604 N N . TYR A 1 231 ? 33.807 7.528 32.139 1.00 35.47 210 TYR A N 1
ATOM 1605 C CA . TYR A 1 231 ? 34.055 7.500 30.698 1.00 34.09 210 TYR A CA 1
ATOM 1606 C C . TYR A 1 231 ? 34.246 6.073 30.182 1.00 37.03 210 TYR A C 1
ATOM 1607 O O . TYR A 1 231 ? 34.154 5.826 28.982 1.00 36.83 210 TYR A O 1
ATOM 1616 N N . GLY A 1 232 ? 34.533 5.140 31.086 1.00 39.56 211 GLY A N 1
ATOM 1617 C CA . GLY A 1 232 ? 34.706 3.748 30.706 1.00 28.17 211 GLY A CA 1
ATOM 1618 C C . GLY A 1 232 ? 36.041 3.465 30.055 1.00 33.02 211 GLY A C 1
ATOM 1619 O O . GLY A 1 232 ? 36.142 2.604 29.180 1.00 34.44 211 GLY A O 1
ATOM 1620 N N . GLY A 1 233 ? 37.072 4.192 30.473 1.00 25.81 212 GLY A N 1
ATOM 1621 C CA . GLY A 1 233 ? 38.387 4.029 29.885 1.00 28.85 212 GLY A CA 1
ATOM 1622 C C . GLY A 1 233 ? 39.334 5.138 30.304 1.00 23.55 212 GLY A C 1
ATOM 1623 O O . GLY A 1 233 ? 38.981 6.008 31.105 1.00 30.93 212 GLY A O 1
ATOM 1624 N N . ASN A 1 234 ? 40.542 5.117 29.758 1.00 28.23 213 ASN A N 1
ATOM 1625 C CA . ASN A 1 234 ? 41.524 6.131 30.105 1.00 26.67 213 ASN A CA 1
ATOM 1626 C C . ASN A 1 234 ? 41.376 7.384 29.228 1.00 20.44 213 ASN A C 1
ATOM 1627 O O . ASN A 1 234 ? 42.313 7.762 28.534 1.00 20.43 213 ASN A O 1
ATOM 1632 N N . PHE A 1 235 ? 40.196 7.998 29.280 1.00 23.03 214 PHE A N 1
ATOM 1633 C CA . PHE A 1 235 ? 39.834 9.143 28.426 1.00 23.13 214 PHE A CA 1
ATOM 1634 C C . PHE A 1 235 ? 39.917 10.475 29.173 1.00 22.03 214 PHE A C 1
ATOM 1635 O O . PHE A 1 235 ? 39.396 10.606 30.276 1.00 25.12 214 PHE A O 1
ATOM 1643 N N . ALA A 1 236 ? 40.541 11.474 28.557 1.00 21.70 215 ALA A N 1
ATOM 1644 C CA . ALA A 1 236 ? 40.673 12.779 29.207 1.00 23.87 215 ALA A CA 1
ATOM 1645 C C . ALA A 1 236 ? 39.393 13.599 29.108 1.00 22.20 215 ALA A C 1
ATOM 1646 O O . ALA A 1 236 ? 39.129 14.455 29.949 1.00 22.71 215 ALA A O 1
ATOM 1648 N N . ILE A 1 237 ? 38.604 13.341 28.065 1.00 21.10 216 ILE A N 1
ATOM 1649 C CA . ILE A 1 237 ? 37.304 13.990 27.862 1.00 21.11 216 ILE A CA 1
ATOM 1650 C C . ILE A 1 237 ? 36.326 12.922 27.384 1.00 19.48 216 ILE A C 1
ATOM 1651 O O . ILE A 1 237 ? 36.731 11.774 27.163 1.00 21.08 216 ILE A O 1
ATOM 1656 N N . ALA A 1 238 ? 35.053 13.288 27.235 1.00 21.06 217 ALA A N 1
ATOM 1657 C CA . ALA A 1 238 ? 33.992 12.320 26.935 1.00 21.55 217 ALA A CA 1
ATOM 1658 C C . ALA A 1 238 ? 34.236 11.550 25.631 1.00 23.47 217 ALA A C 1
ATOM 1659 O O . ALA A 1 238 ? 34.313 12.150 24.558 1.00 20.03 217 ALA A O 1
ATOM 1661 N N . PRO A 1 239 ? 34.331 10.215 25.723 1.00 22.94 218 PRO A N 1
ATOM 1662 C CA . PRO A 1 239 ? 34.636 9.402 24.544 1.00 22.05 218 PRO A CA 1
ATOM 1663 C C . PRO A 1 239 ? 33.431 9.223 23.626 1.00 21.87 218 PRO A C 1
ATOM 1664 O O . PRO A 1 239 ? 33.620 8.862 22.461 1.00 21.75 218 PRO A O 1
ATOM 1668 N N . ASP A 1 240 ? 32.226 9.489 24.127 1.00 22.86 219 ASP A N 1
ATOM 1669 C CA . ASP A 1 240 ? 31.012 9.238 23.350 1.00 24.04 219 ASP A CA 1
ATOM 1670 C C . ASP A 1 240 ? 30.481 10.487 22.653 1.00 25.48 219 ASP A C 1
ATOM 1671 O O . ASP A 1 240 ? 29.311 10.544 22.268 1.00 21.71 219 ASP A O 1
ATOM 1676 N N . HIS A 1 241 ? 31.337 11.497 22.518 1.00 20.92 220 HIS A N 1
ATOM 1677 C CA . HIS A 1 241 ? 30.984 12.697 21.768 1.00 19.13 220 HIS A CA 1
ATOM 1678 C C . HIS A 1 241 ? 32.071 13.019 20.764 1.00 19.99 220 HIS A C 1
ATOM 1679 O O . HIS A 1 241 ? 33.263 12.855 21.044 1.00 19.65 220 HIS A O 1
ATOM 1686 N N . LEU A 1 242 ? 31.655 13.473 19.585 1.00 21.16 221 LEU A N 1
ATOM 1687 C CA . LEU A 1 242 ? 32.573 14.139 18.679 1.00 20.17 221 LEU A CA 1
ATOM 1688 C C . LEU A 1 242 ? 32.817 15.534 19.243 1.00 18.19 221 LEU A C 1
ATOM 1689 O O . LEU A 1 242 ? 31.890 16.339 19.354 1.00 18.18 221 LEU A O 1
ATOM 1694 N N . HIS A 1 243 ? 34.057 15.810 19.642 1.00 16.96 222 HIS A N 1
ATOM 1695 C CA . HIS A 1 243 ? 34.373 17.115 20.216 1.00 17.84 222 HIS A CA 1
ATOM 1696 C C . HIS A 1 243 ? 34.728 18.107 19.131 1.00 20.82 222 HIS A C 1
ATOM 1697 O O . HIS A 1 243 ? 35.555 17.820 18.261 1.00 17.68 222 HIS A O 1
ATOM 1704 N N . ILE A 1 244 ? 34.104 19.280 19.200 1.00 18.10 223 ILE A N 1
ATOM 1705 C CA . ILE A 1 244 ? 34.387 20.347 18.254 1.00 15.26 223 ILE A CA 1
ATOM 1706 C C . ILE A 1 244 ? 34.650 21.664 18.992 1.00 19.65 223 ILE A C 1
ATOM 1707 O O . ILE A 1 244 ? 33.915 22.018 19.912 1.00 17.66 223 ILE A O 1
ATOM 1712 N N . TRP A 1 245 ? 35.702 22.372 18.586 1.00 16.49 224 TRP A N 1
ATOM 1713 C CA . TRP A 1 245 ? 35.966 23.731 19.052 1.00 17.66 224 TRP A CA 1
ATOM 1714 C C . TRP A 1 245 ? 35.778 24.600 17.821 1.00 22.06 224 TRP A C 1
ATOM 1715 O O . TRP A 1 245 ? 36.735 24.861 17.103 1.00 18.94 224 TRP A O 1
ATOM 1726 N N . PRO A 1 246 ? 34.542 25.032 17.555 1.00 18.48 225 PRO A N 1
ATOM 1727 C CA . PRO A 1 246 ? 34.336 25.752 16.295 1.00 21.57 225 PRO A CA 1
ATOM 1728 C C . PRO A 1 246 ? 34.733 27.222 16.439 1.00 21.52 225 PRO A C 1
ATOM 1729 O O . PRO A 1 246 ? 34.341 27.891 17.410 1.00 22.10 225 PRO A O 1
ATOM 1733 N N . ARG A 1 247 ? 35.551 27.693 15.501 1.00 25.58 226 ARG A N 1
ATOM 1734 C CA . ARG A 1 247 ? 35.982 29.084 15.475 1.00 19.24 226 ARG A CA 1
ATOM 1735 C C . ARG A 1 247 ? 35.683 29.678 14.103 1.00 24.30 226 ARG A C 1
ATOM 1736 O O . ARG A 1 247 ? 35.085 29.023 13.250 1.00 23.66 226 ARG A O 1
ATOM 1744 N N . HIS A 1 248 ? 36.119 30.910 13.882 1.00 24.33 227 HIS A N 1
ATOM 1745 C CA . HIS A 1 248 ? 35.756 31.601 12.649 1.00 24.58 227 HIS A CA 1
ATOM 1746 C C . HIS A 1 248 ? 36.675 31.179 11.513 1.00 20.95 227 HIS A C 1
ATOM 1747 O O . HIS A 1 248 ? 37.802 31.642 11.428 1.00 27.78 227 HIS A O 1
ATOM 1754 N N . LYS A 1 249 ? 36.176 30.283 10.663 1.00 25.31 228 LYS A N 1
ATOM 1755 C CA . LYS A 1 249 ? 36.916 29.744 9.518 1.00 31.19 228 LYS A CA 1
ATOM 1756 C C . LYS A 1 249 ? 38.099 28.853 9.896 1.00 29.07 228 LYS A C 1
ATOM 1757 O O . LYS A 1 249 ? 38.964 28.562 9.076 1.00 25.52 228 LYS A O 1
ATOM 1763 N N . PHE A 1 250 ? 38.115 28.399 11.142 1.00 23.57 229 PHE A N 1
ATOM 1764 C CA . PHE A 1 250 ? 39.035 27.342 11.541 1.00 19.45 229 PHE A CA 1
ATOM 1765 C C . PHE A 1 250 ? 38.407 26.565 12.688 1.00 23.41 229 PHE A C 1
ATOM 1766 O O . PHE A 1 250 ? 37.446 27.025 13.297 1.00 21.36 229 PHE A O 1
ATOM 1774 N N . MET A 1 251 ? 38.948 25.392 12.980 1.00 22.28 230 MET A N 1
ATOM 1775 C CA . MET A 1 251 ? 38.261 24.493 13.883 1.00 22.44 230 MET A CA 1
ATOM 1776 C C . MET A 1 251 ? 39.226 23.473 14.445 1.00 21.11 230 MET A C 1
ATOM 1777 O O . MET A 1 251 ? 40.208 23.106 13.789 1.00 21.42 230 MET A O 1
ATOM 1782 N N . LEU A 1 252 ? 38.979 23.042 15.678 1.00 17.43 231 LEU A N 1
ATOM 1783 C CA . LEU A 1 252 ? 39.683 21.887 16.211 1.00 15.23 231 LEU A CA 1
ATOM 1784 C C . LEU A 1 252 ? 38.622 20.846 16.497 1.00 14.27 231 LEU A C 1
ATOM 1785 O O . LEU A 1 252 ? 37.495 21.184 16.877 1.00 18.44 231 LEU A O 1
ATOM 1790 N N . ILE A 1 253 ? 38.958 19.588 16.247 1.00 16.61 232 ILE A N 1
ATOM 1791 C CA . ILE A 1 253 ? 38.057 18.496 16.576 1.00 16.76 232 ILE A CA 1
ATOM 1792 C C . ILE A 1 253 ? 38.816 17.384 17.268 1.00 14.11 232 ILE A C 1
ATOM 1793 O O . ILE A 1 253 ? 40.048 17.322 17.224 1.00 16.73 232 ILE A O 1
ATOM 1798 N N . ALA A 1 254 ? 38.069 16.494 17.907 1.00 15.61 233 ALA A N 1
ATOM 1799 C CA . ALA A 1 254 ? 38.676 15.326 18.521 1.00 13.74 233 ALA A CA 1
ATOM 1800 C C . ALA A 1 254 ? 37.685 14.173 18.560 1.00 18.95 233 ALA A C 1
ATOM 1801 O O . ALA A 1 254 ? 36.510 14.360 18.885 1.00 17.40 233 ALA A O 1
ATOM 1803 N N . LEU A 1 255 ? 38.194 12.982 18.245 1.00 21.32 234 LEU A N 1
ATOM 1804 C CA . LEU A 1 255 ? 37.403 11.759 18.188 1.00 15.20 234 LEU A CA 1
ATOM 1805 C C . LEU A 1 255 ? 38.194 10.625 18.838 1.00 17.17 234 LEU A C 1
ATOM 1806 O O . LEU A 1 255 ? 39.381 10.462 18.585 1.00 17.11 234 LEU A O 1
ATOM 1811 N N . ALA A 1 256 ? 37.531 9.850 19.688 1.00 21.08 235 ALA A N 1
ATOM 1812 C CA . ALA A 1 256 ? 38.198 8.868 20.539 1.00 22.39 235 ALA A CA 1
ATOM 1813 C C . ALA A 1 256 ? 38.873 7.707 19.799 1.00 27.63 235 ALA A C 1
ATOM 1814 O O . ALA A 1 256 ? 38.380 7.252 18.767 1.00 23.20 235 ALA A O 1
ATOM 1816 N N . ASN A 1 257 ? 40.005 7.255 20.344 1.00 23.95 236 ASN A N 1
ATOM 1817 C CA . ASN A 1 257 ? 40.628 5.994 19.968 1.00 25.14 236 ASN A CA 1
ATOM 1818 C C . ASN A 1 257 ? 40.328 4.935 21.054 1.00 28.62 236 ASN A C 1
ATOM 1819 O O . ASN A 1 257 ? 40.026 5.274 22.204 1.00 23.95 236 ASN A O 1
ATOM 1824 N N . SER A 1 258 ? 40.424 3.654 20.698 1.00 27.54 237 SER A N 1
ATOM 1825 C CA . SER A 1 258 ? 40.133 2.573 21.641 1.00 25.88 237 SER A CA 1
ATOM 1826 C C . SER A 1 258 ? 41.033 2.619 22.874 1.00 26.70 237 SER A C 1
ATOM 1827 O O . SER A 1 258 ? 40.605 2.275 23.973 1.00 31.44 237 SER A O 1
ATOM 1830 N N . ASP A 1 259 ? 42.277 3.052 22.699 1.00 25.39 238 ASP A N 1
ATOM 1831 C CA . ASP A 1 259 ? 43.227 3.029 23.812 1.00 26.80 238 ASP A CA 1
ATOM 1832 C C . ASP A 1 259 ? 43.053 4.162 24.838 1.00 28.01 238 ASP A C 1
ATOM 1833 O O . ASP A 1 259 ? 43.843 4.276 25.775 1.00 25.84 238 ASP A O 1
ATOM 1838 N N . GLY A 1 260 ? 42.041 5.005 24.649 1.00 22.94 239 GLY A N 1
ATOM 1839 C CA . GLY A 1 260 ? 41.819 6.127 25.549 1.00 22.68 239 GLY A CA 1
ATOM 1840 C C . GLY A 1 260 ? 42.294 7.476 25.026 1.00 23.84 239 GLY A C 1
ATOM 1841 O O . GLY A 1 260 ? 41.817 8.522 25.480 1.00 23.28 239 GLY A O 1
ATOM 1842 N N . SER A 1 261 ? 43.233 7.458 24.083 1.00 22.30 240 SER A N 1
ATOM 1843 C CA . SER A 1 261 ? 43.692 8.689 23.449 1.00 22.94 240 SER A CA 1
ATOM 1844 C C . SER A 1 261 ? 42.610 9.220 22.493 1.00 23.85 240 SER A C 1
ATOM 1845 O O . SER A 1 261 ? 41.605 8.550 22.245 1.00 21.93 240 SER A O 1
ATOM 1848 N N . PHE A 1 262 ? 42.806 10.429 21.976 1.00 20.97 241 PHE A N 1
ATOM 1849 C CA . PHE A 1 262 ? 41.915 10.963 20.940 1.00 22.78 241 PHE A CA 1
ATOM 1850 C C . PHE A 1 262 ? 42.773 11.384 19.770 1.00 23.19 241 PHE A C 1
ATOM 1851 O O . PHE A 1 262 ? 43.856 11.937 19.949 1.00 21.58 241 PHE A O 1
ATOM 1859 N N . THR A 1 263 ? 42.270 11.138 18.571 1.00 20.25 242 THR A N 1
ATOM 1860 C CA . THR A 1 263 ? 42.825 11.731 17.375 1.00 21.06 242 THR A CA 1
ATOM 1861 C C . THR A 1 263 ? 42.215 13.122 17.267 1.00 19.42 242 THR A C 1
ATOM 1862 O O . THR A 1 263 ? 40.998 13.276 17.315 1.00 18.53 242 THR A O 1
ATOM 1866 N N . SER A 1 264 ? 43.061 14.135 17.142 1.00 20.90 243 SER A N 1
ATOM 1867 C CA . SER A 1 264 ? 42.587 15.504 17.122 1.00 21.83 243 SER A CA 1
ATOM 1868 C C . S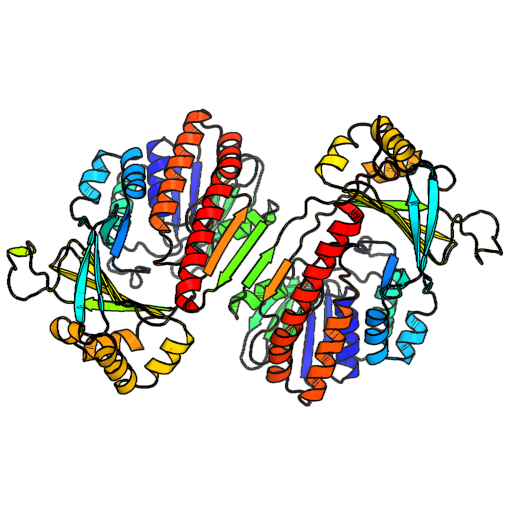ER A 1 264 ? 42.991 16.077 15.783 1.00 18.91 243 SER A C 1
ATOM 1869 O O . SER A 1 264 ? 44.030 15.706 15.259 1.00 20.64 243 SER A O 1
ATOM 1872 N N . THR A 1 265 ? 42.150 16.932 15.209 1.00 19.22 244 THR A N 1
ATOM 1873 C CA . THR A 1 265 ? 42.462 17.532 13.919 1.00 23.31 244 THR A CA 1
ATOM 1874 C C . THR A 1 265 ? 42.160 19.031 13.919 1.00 16.38 244 THR A C 1
ATOM 1875 O O . THR A 1 265 ? 41.093 19.466 14.345 1.00 18.17 244 THR A O 1
ATOM 1879 N N . PHE A 1 266 ? 43.122 19.815 13.454 1.00 18.64 245 PHE A N 1
ATOM 1880 C CA . PHE A 1 266 ? 42.925 21.243 13.268 1.00 18.79 245 PHE A CA 1
ATOM 1881 C C . PHE A 1 266 ? 42.725 21.507 11.782 1.00 21.21 245 PHE A C 1
ATOM 1882 O O . PHE A 1 266 ? 43.511 21.033 10.969 1.00 21.35 245 PHE A O 1
ATOM 1890 N N . PHE A 1 267 ? 41.701 22.281 11.459 1.00 19.18 246 PHE A N 1
ATOM 1891 C CA . PHE A 1 267 ? 41.417 22.702 10.083 1.00 19.40 246 PHE A CA 1
ATOM 1892 C C . PHE A 1 267 ? 41.464 24.211 10.023 1.00 18.96 246 PHE A C 1
ATOM 1893 O O . PHE A 1 267 ? 40.866 24.890 10.859 1.00 21.96 246 PHE A O 1
ATOM 1901 N N . GLY A 1 268 ? 42.162 24.740 9.028 1.00 21.09 247 GLY A N 1
ATOM 1902 C CA . GLY A 1 268 ? 42.249 26.173 8.844 1.00 22.34 247 GLY A CA 1
ATOM 1903 C C . GLY A 1 268 ? 42.693 26.513 7.430 1.00 25.35 247 GLY A C 1
ATOM 1904 O O . GLY A 1 268 ? 43.104 25.632 6.671 1.00 23.33 247 GLY A O 1
ATOM 1905 N N . SER A 1 269 ? 42.639 27.796 7.087 1.00 26.36 248 SER A N 1
ATOM 1906 C CA . SER A 1 269 ? 43.076 28.229 5.765 1.00 30.18 248 SER A CA 1
ATOM 1907 C C . SER A 1 269 ? 44.593 28.106 5.627 1.00 28.25 248 SER A C 1
ATOM 1908 O O . SER A 1 269 ? 45.338 28.129 6.622 1.00 24.16 248 SER A O 1
ATOM 1911 N N . LYS A 1 270 ? 45.044 27.941 4.386 1.00 24.87 249 LYS A N 1
ATOM 1912 C CA . LYS A 1 270 ? 46.461 27.840 4.085 1.00 31.75 249 LYS A CA 1
ATOM 1913 C C . LYS A 1 270 ? 47.180 29.102 4.539 1.00 24.50 249 LYS A C 1
ATOM 1914 O O . LYS A 1 270 ? 48.291 29.039 5.058 1.00 29.34 249 LYS A O 1
ATOM 1920 N N . ASP A 1 271 ? 46.538 30.245 4.344 1.00 27.82 250 ASP A N 1
ATOM 1921 C CA . ASP A 1 271 ? 47.145 31.525 4.690 1.00 29.10 250 ASP A CA 1
ATOM 1922 C C . ASP A 1 271 ? 47.300 31.628 6.202 1.00 32.06 250 ASP A C 1
ATOM 1923 O O . ASP A 1 271 ? 48.339 32.056 6.705 1.00 32.32 250 ASP A O 1
ATOM 1928 N N . GLN A 1 272 ? 46.263 31.216 6.924 1.00 28.89 251 GLN A N 1
ATOM 1929 C CA . GLN A 1 272 ? 46.281 31.307 8.378 1.00 25.93 251 GLN A CA 1
ATOM 1930 C C . GLN A 1 272 ? 47.395 30.453 8.934 1.00 30.63 251 GLN A C 1
ATOM 1931 O O . GLN A 1 272 ? 48.164 30.896 9.785 1.00 28.10 251 GLN A O 1
ATOM 1937 N N . ILE A 1 273 ? 47.494 29.225 8.435 1.00 26.68 252 ILE A N 1
ATOM 1938 C CA . ILE A 1 273 ? 48.499 28.309 8.928 1.00 27.37 252 ILE A CA 1
ATOM 1939 C C . ILE A 1 273 ? 49.924 28.743 8.567 1.00 34.07 252 ILE A C 1
ATOM 1940 O O . ILE A 1 273 ? 50.820 28.679 9.406 1.00 32.12 252 ILE A O 1
ATOM 1945 N N . SER A 1 274 ? 50.126 29.209 7.337 1.00 32.34 253 SER A N 1
ATOM 1946 C CA . SER A 1 274 ? 51.447 29.671 6.903 1.00 31.40 253 SER A CA 1
ATOM 1947 C C . SER A 1 274 ? 51.931 30.845 7.740 1.00 29.97 253 SER A C 1
ATOM 1948 O O . SER A 1 274 ? 53.113 30.947 8.059 1.00 36.80 253 SER A O 1
ATOM 1951 N N . ASP A 1 275 ? 51.008 31.735 8.079 1.00 25.89 254 ASP A N 1
ATOM 1952 C CA . ASP A 1 275 ? 51.328 32.912 8.867 1.00 30.84 254 ASP A CA 1
ATOM 1953 C C . ASP A 1 275 ? 51.666 32.535 10.314 1.00 37.52 254 ASP A C 1
ATOM 1954 O O . ASP A 1 275 ? 52.477 33.201 10.962 1.00 33.90 254 ASP A O 1
ATOM 1959 N N . LEU A 1 276 ? 51.055 31.459 10.812 1.00 33.43 255 LEU A N 1
ATOM 1960 C CA . LEU A 1 276 ? 51.289 31.013 12.190 1.00 32.29 255 LEU A CA 1
ATOM 1961 C C . LEU A 1 276 ? 52.651 30.365 12.373 1.00 31.52 255 LEU A C 1
ATOM 1962 O O . LEU A 1 276 ? 53.318 30.586 13.382 1.00 34.00 255 LEU A O 1
ATOM 1967 N N . ILE A 1 277 ? 53.058 29.552 11.406 1.00 29.31 256 ILE A N 1
ATOM 1968 C CA . ILE A 1 277 ? 54.179 28.645 11.623 1.00 32.05 256 ILE A CA 1
ATOM 1969 C C . ILE A 1 277 ? 55.538 29.287 11.428 1.00 28.70 256 ILE A C 1
ATOM 1970 O O . ILE A 1 277 ? 56.558 28.605 11.466 1.00 42.47 256 ILE A O 1
ATOM 1975 N N . THR A 1 278 ? 55.544 30.599 11.238 1.00 32.97 257 THR A N 1
ATOM 1976 C CA . THR A 1 278 ? 56.789 31.354 11.165 1.00 42.85 257 THR A CA 1
ATOM 1977 C C . THR A 1 278 ? 57.507 31.378 12.516 1.00 45.70 257 THR A C 1
ATOM 1978 O O . THR A 1 278 ? 58.718 31.579 12.577 1.00 47.36 257 THR A O 1
ATOM 1982 N N . SER A 1 279 ? 56.762 31.166 13.597 1.00 36.15 258 SER A N 1
ATOM 1983 C CA . SER A 1 279 ? 57.355 31.178 14.932 1.00 42.12 258 SER A CA 1
ATOM 1984 C C . SER A 1 279 ? 56.650 30.222 15.895 1.00 38.52 258 SER A C 1
ATOM 1985 O O . SER A 1 279 ? 55.419 30.153 15.921 1.00 36.94 258 SER A O 1
ATOM 1988 N N . LYS A 1 280 ? 57.437 29.490 16.683 1.00 38.06 259 LYS A N 1
ATOM 1989 C CA . LYS A 1 280 ? 56.884 28.554 17.658 1.00 31.95 259 LYS A CA 1
ATOM 1990 C C . LYS A 1 280 ? 55.995 29.263 18.673 1.00 31.17 259 LYS A C 1
ATOM 1991 O O . LYS A 1 280 ? 54.940 28.751 19.049 1.00 26.49 259 LYS A O 1
ATOM 1997 N N . SER A 1 281 ? 56.404 30.448 19.114 1.00 30.57 260 SER A N 1
ATOM 1998 C CA . SER A 1 281 ? 55.640 31.145 20.142 1.00 34.22 260 SER A CA 1
ATOM 1999 C C . SER A 1 281 ? 54.314 31.616 19.577 1.00 31.22 260 SER A C 1
ATOM 2000 O O . SER A 1 281 ? 53.303 31.655 20.274 1.00 30.92 260 SER A O 1
ATOM 2003 N N . ARG A 1 282 ? 54.324 31.961 18.300 1.00 28.97 261 ARG A N 1
ATOM 2004 C CA . ARG A 1 282 ? 53.122 32.418 17.641 1.00 28.50 261 ARG A CA 1
ATOM 2005 C C . ARG A 1 282 ? 52.072 31.297 17.583 1.00 22.06 261 ARG A C 1
ATOM 2006 O O . ARG A 1 282 ? 50.900 31.523 17.886 1.00 25.12 261 ARG A O 1
ATOM 2014 N N . VAL A 1 283 ? 52.502 30.096 17.217 1.00 26.57 262 VAL A N 1
ATOM 2015 C CA . VAL A 1 283 ? 51.602 28.934 17.207 1.00 26.15 262 VAL A CA 1
ATOM 2016 C C . VAL A 1 283 ? 51.081 28.676 18.616 1.00 24.68 262 VAL A C 1
ATOM 2017 O O . VAL A 1 283 ? 49.876 28.542 18.843 1.00 22.10 262 VAL A O 1
ATOM 2021 N N . ARG A 1 284 ? 52.004 28.638 19.570 1.00 24.95 263 ARG A N 1
ATOM 2022 C CA . ARG A 1 284 ? 51.655 28.304 20.944 1.00 24.62 263 ARG A CA 1
ATOM 2023 C C . ARG A 1 284 ? 50.612 29.270 21.509 1.00 27.11 263 ARG A C 1
ATOM 2024 O O . ARG A 1 284 ? 49.623 28.857 22.118 1.00 23.97 263 ARG A O 1
ATOM 2032 N N . GLU A 1 285 ? 50.822 30.563 21.286 1.00 25.44 264 GLU A N 1
ATOM 2033 C CA . GLU A 1 285 ? 49.897 31.575 21.776 1.00 25.96 264 GLU A CA 1
ATOM 2034 C C . GLU A 1 285 ? 48.537 31.464 21.117 1.00 25.16 264 GLU A C 1
ATOM 2035 O O . GLU A 1 285 ? 47.507 31.654 21.768 1.00 22.48 264 GLU A O 1
ATOM 2041 N N . PHE A 1 286 ? 48.547 31.170 19.820 1.00 22.38 265 PHE A N 1
ATOM 2042 C CA . PHE A 1 286 ? 47.323 31.002 19.046 1.00 21.39 265 PHE A CA 1
ATOM 2043 C C . PHE A 1 286 ? 46.509 29.865 19.646 1.00 23.08 265 PHE A C 1
ATOM 2044 O O . PHE A 1 286 ? 45.311 30.012 19.872 1.00 22.15 265 PHE A O 1
ATOM 2052 N N . LEU A 1 287 ? 47.172 28.738 19.906 1.00 21.78 266 LEU A N 1
ATOM 2053 C CA . LEU A 1 287 ? 46.499 27.570 20.464 1.00 22.34 266 LEU A CA 1
ATOM 2054 C C . LEU A 1 287 ? 45.909 27.851 21.849 1.00 22.20 266 LEU A C 1
ATOM 2055 O O . LEU A 1 287 ? 44.751 27.536 22.100 1.00 21.51 266 LEU A O 1
ATOM 2060 N N . ILE A 1 288 ? 46.695 28.460 22.734 1.00 23.76 267 ILE A N 1
ATOM 2061 C CA . ILE A 1 288 ? 46.229 28.782 24.092 1.00 23.97 267 ILE A CA 1
ATOM 2062 C C . ILE A 1 288 ? 45.044 29.749 24.073 1.00 21.46 267 ILE A C 1
ATOM 2063 O O . ILE A 1 288 ? 44.066 29.581 24.799 1.00 22.79 267 ILE A O 1
ATOM 2068 N N . GLU A 1 289 ? 45.146 30.758 23.215 1.00 23.30 268 GLU A N 1
ATOM 2069 C CA . GLU A 1 289 ? 44.126 31.794 23.077 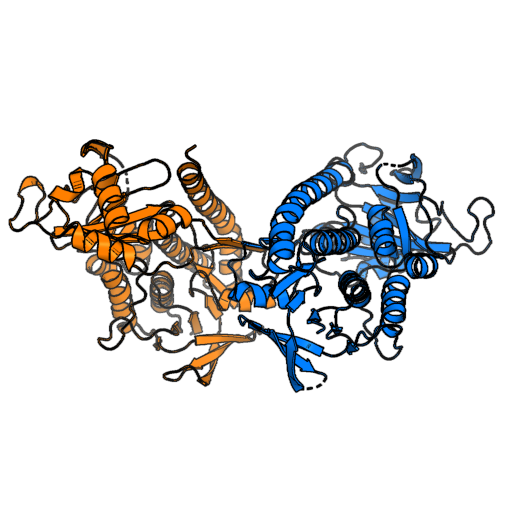1.00 25.65 268 GLU A CA 1
ATOM 2070 C C . GLU A 1 289 ? 42.803 31.225 22.584 1.00 28.18 268 GLU A C 1
ATOM 2071 O O . GLU A 1 289 ? 41.726 31.582 23.067 1.00 21.81 268 GLU A O 1
ATOM 2077 N N . ASN A 1 290 ? 42.880 30.342 21.596 1.00 22.58 269 ASN A N 1
ATOM 2078 C CA . ASN A 1 290 ? 41.671 29.858 20.949 1.00 22.02 269 ASN A CA 1
ATOM 2079 C C . ASN A 1 290 ? 41.124 28.567 21.550 1.00 21.92 269 ASN A C 1
ATOM 2080 O O . ASN A 1 290 ? 39.924 28.304 21.469 1.00 24.27 269 ASN A O 1
ATOM 2085 N N . PHE A 1 291 ? 42.007 27.769 22.141 1.00 20.61 270 PHE A N 1
ATOM 2086 C CA . PHE A 1 291 ? 41.592 26.485 22.701 1.00 21.06 270 PHE A CA 1
ATOM 2087 C C . PHE A 1 291 ? 42.128 26.298 24.118 1.00 20.26 270 PHE A C 1
ATOM 2088 O O . PHE A 1 291 ? 42.825 25.322 24.389 1.00 22.24 270 PHE A O 1
ATOM 2096 N N . PRO A 1 292 ? 41.809 27.229 25.021 1.00 22.68 271 PRO A N 1
ATOM 2097 C CA . PRO A 1 292 ? 42.492 27.205 26.325 1.00 24.96 271 PRO A CA 1
ATOM 2098 C C . PRO A 1 292 ? 42.295 25.908 27.098 1.00 27.07 271 PRO A C 1
ATOM 2099 O O . PRO A 1 292 ? 43.184 25.538 27.865 1.00 30.77 271 PRO A O 1
ATOM 2103 N N . ASP A 1 293 ? 41.166 25.229 26.896 1.00 24.46 272 ASP A N 1
ATOM 2104 C CA . ASP A 1 293 ? 40.899 23.988 27.632 1.00 24.99 272 ASP A CA 1
ATOM 2105 C C . ASP A 1 293 ? 41.571 22.752 27.038 1.00 30.90 272 ASP A C 1
ATOM 2106 O O . ASP A 1 293 ? 41.234 21.631 27.412 1.00 37.24 272 ASP A O 1
ATOM 2111 N N . ILE A 1 294 ? 42.506 22.935 26.111 1.00 27.12 273 ILE A N 1
ATOM 2112 C CA . ILE A 1 294 ? 43.276 21.787 25.646 1.00 26.14 273 ILE A CA 1
ATOM 2113 C C . ILE A 1 294 ? 44.587 21.637 26.407 1.00 34.98 273 ILE A C 1
ATOM 2114 O O . ILE A 1 294 ? 45.201 20.579 26.358 1.00 26.66 273 ILE A O 1
ATOM 2119 N N . ILE A 1 295 ? 45.010 22.682 27.119 1.00 32.08 274 ILE A N 1
ATOM 2120 C CA . ILE A 1 295 ? 46.221 22.594 27.946 1.00 33.09 274 ILE A CA 1
ATOM 2121 C C . ILE A 1 295 ? 46.133 21.477 28.987 1.00 30.59 274 ILE A C 1
ATOM 2122 O O . ILE A 1 295 ? 47.147 20.869 29.356 1.00 29.08 274 ILE A O 1
ATOM 2127 N N . ASN A 1 296 ? 44.919 21.219 29.461 1.00 30.96 275 ASN A N 1
ATOM 2128 C CA . ASN A 1 296 ? 44.680 20.158 30.432 1.00 44.86 275 ASN A CA 1
ATOM 2129 C C . ASN A 1 296 ? 44.906 18.761 29.851 1.00 37.32 275 ASN A C 1
ATOM 2130 O O . ASN A 1 296 ? 45.114 17.801 30.595 1.00 33.06 275 ASN A O 1
ATOM 2135 N N . ILE A 1 297 ? 44.844 18.640 28.525 1.00 27.12 276 ILE A N 1
ATOM 2136 C CA . ILE A 1 297 ? 44.778 17.318 27.904 1.00 23.34 276 ILE A CA 1
ATOM 2137 C C . ILE A 1 297 ? 45.770 17.071 26.776 1.00 31.53 276 ILE A C 1
ATOM 2138 O O . ILE A 1 297 ? 45.830 15.967 26.238 1.00 27.12 276 ILE A O 1
ATOM 2143 N N . MET A 1 298 ? 46.534 18.091 26.401 1.00 28.59 277 MET A N 1
ATOM 2144 C CA . MET A 1 298 ? 47.476 17.952 25.300 1.00 27.27 277 MET A CA 1
ATOM 2145 C C . MET A 1 298 ? 48.790 18.641 25.637 1.00 33.99 277 MET A C 1
ATOM 2146 O O . MET A 1 298 ? 48.794 19.691 26.270 1.00 35.16 277 MET A O 1
ATOM 2151 N N . ASP A 1 299 ? 49.908 18.058 25.216 1.00 36.64 278 ASP A N 1
ATOM 2152 C CA . ASP A 1 299 ? 51.191 18.722 25.403 1.00 39.74 278 ASP A CA 1
ATOM 2153 C C . ASP A 1 299 ? 51.381 19.814 24.351 1.00 39.86 278 ASP A C 1
ATOM 2154 O O . ASP A 1 299 ? 51.533 19.519 23.168 1.00 35.83 278 ASP A O 1
ATOM 2159 N N . LEU A 1 300 ? 51.382 21.065 24.805 1.00 40.79 279 LEU A N 1
ATOM 2160 C CA . LEU A 1 300 ? 51.499 22.220 23.922 1.00 41.60 279 LEU A CA 1
ATOM 2161 C C . LEU A 1 300 ? 52.756 22.215 23.063 1.00 35.35 279 LEU A C 1
ATOM 2162 O O . LEU A 1 300 ? 52.688 22.533 21.878 1.00 33.58 279 LEU A O 1
ATOM 2167 N N . ASP A 1 301 ? 53.903 21.886 23.656 1.00 35.72 280 ASP A N 1
ATOM 2168 C CA . ASP A 1 301 ? 55.151 21.884 22.890 1.00 38.17 280 ASP A CA 1
ATOM 2169 C C . ASP A 1 301 ? 55.110 20.957 21.685 1.00 37.47 280 ASP A C 1
ATOM 2170 O O . ASP A 1 301 ? 55.402 21.378 20.569 1.00 47.23 280 ASP A O 1
ATOM 2175 N N . ASP A 1 302 ? 54.746 19.695 21.887 1.00 37.79 281 ASP A N 1
ATOM 2176 C CA . ASP A 1 302 ? 54.742 18.785 20.751 1.00 47.13 281 ASP A CA 1
ATOM 2177 C C . ASP A 1 302 ? 53.559 19.090 19.825 1.00 32.76 281 ASP A C 1
ATOM 2178 O O . ASP A 1 302 ? 53.594 18.768 18.639 1.00 37.09 281 ASP A O 1
ATOM 2183 N N . ALA A 1 303 ? 52.528 19.738 20.366 1.00 35.47 282 ALA A N 1
ATOM 2184 C CA . ALA A 1 303 ? 51.449 20.246 19.526 1.00 38.84 282 ALA A CA 1
ATOM 2185 C C . ALA A 1 303 ? 52.021 21.286 18.573 1.00 30.92 282 ALA A C 1
ATOM 2186 O O . ALA A 1 303 ? 51.745 21.259 17.379 1.00 26.80 282 ALA A O 1
ATOM 2188 N N . VAL A 1 304 ? 52.832 22.196 19.111 1.00 30.43 283 VAL A N 1
ATOM 2189 C CA . VAL A 1 304 ? 53.468 23.216 18.284 1.00 28.57 283 VAL A CA 1
ATOM 2190 C C . VAL A 1 304 ? 54.370 22.546 17.248 1.00 27.79 283 VAL A C 1
ATOM 2191 O O . VAL A 1 304 ? 54.366 22.917 16.073 1.00 33.06 283 VAL A O 1
ATOM 2195 N N . LYS A 1 305 ? 55.135 21.553 17.694 1.00 35.10 284 LYS A N 1
ATOM 2196 C CA . LYS A 1 305 ? 56.005 20.794 16.800 1.00 43.73 284 LYS A CA 1
ATOM 2197 C C . LYS A 1 305 ? 55.198 20.088 15.718 1.00 36.85 284 LYS A C 1
ATOM 2198 O O . LYS A 1 305 ? 55.517 20.195 14.532 1.00 40.30 284 LYS A O 1
ATOM 2204 N N . ARG A 1 306 ? 54.150 19.374 16.127 1.00 36.35 285 ARG A N 1
ATOM 2205 C CA . ARG A 1 306 ? 53.255 18.727 15.171 1.00 45.60 285 ARG A CA 1
ATOM 2206 C C . ARG A 1 306 ? 52.688 19.740 14.191 1.00 36.76 285 ARG A C 1
ATOM 2207 O O . ARG A 1 306 ? 52.562 19.465 13.012 1.00 39.29 285 ARG A O 1
ATOM 2215 N N . PHE A 1 307 ? 52.355 20.920 14.698 1.00 41.74 286 PHE A N 1
ATOM 2216 C CA . PHE A 1 307 ? 51.728 21.967 13.903 1.00 36.67 286 PHE A CA 1
ATOM 2217 C C . PHE A 1 307 ? 52.663 22.505 12.832 1.00 41.75 286 PHE A C 1
ATOM 2218 O O . PHE A 1 307 ? 52.251 22.774 11.704 1.00 39.01 286 PHE A O 1
ATOM 2226 N N . ILE A 1 308 ? 53.927 22.683 13.198 1.00 39.79 287 ILE A N 1
ATOM 2227 C CA . ILE A 1 308 ? 54.919 23.198 12.266 1.00 39.22 287 ILE A CA 1
ATOM 2228 C C . ILE A 1 308 ? 55.454 22.086 11.363 1.00 43.02 287 ILE A C 1
ATOM 2229 O O . ILE A 1 308 ? 55.782 22.332 10.203 1.00 46.36 287 ILE A O 1
ATOM 2234 N N . THR A 1 309 ? 55.514 20.859 11.883 1.00 44.93 288 THR A N 1
ATOM 2235 C CA . THR A 1 309 ? 56.132 19.758 11.138 1.00 41.08 288 THR A CA 1
ATOM 2236 C C . THR A 1 309 ? 55.175 18.839 10.368 1.00 50.48 288 THR A C 1
ATOM 2237 O O . THR A 1 309 ? 55.613 18.128 9.462 1.00 42.86 288 THR A O 1
ATOM 2241 N N . TYR A 1 310 ? 53.890 18.832 10.723 1.00 47.67 289 TYR A N 1
ATOM 2242 C CA . TYR A 1 310 ? 52.928 17.978 10.019 1.00 48.99 289 TYR A CA 1
ATOM 2243 C C . TYR A 1 310 ? 52.947 18.316 8.527 1.00 53.01 289 TYR A C 1
ATOM 2244 O O . TYR A 1 310 ? 52.877 19.489 8.153 1.00 46.67 289 TYR A O 1
ATOM 2253 N N . PRO A 1 311 ? 53.077 17.286 7.674 1.00 56.25 290 PRO A N 1
ATOM 2254 C CA . PRO A 1 311 ? 53.107 17.489 6.222 1.00 52.26 290 PRO A CA 1
ATOM 2255 C C . PRO A 1 311 ? 51.761 18.008 5.771 1.00 56.17 290 PRO A C 1
ATOM 2256 O O . PRO A 1 311 ? 50.739 17.412 6.113 1.00 56.06 290 PRO A O 1
ATOM 2260 N N . LYS A 1 312 ? 51.743 19.109 5.031 1.00 52.03 291 LYS A N 1
ATOM 2261 C CA . LYS A 1 312 ? 50.461 19.686 4.655 1.00 59.87 291 LYS A CA 1
ATOM 2262 C C . LYS A 1 312 ? 49.962 19.210 3.299 1.00 54.21 291 LYS A C 1
ATOM 2263 O O . LYS A 1 312 ? 50.444 19.626 2.246 1.00 65.20 291 LYS A O 1
ATOM 2269 N N . GLU A 1 313 ? 48.989 18.309 3.363 1.00 50.86 292 GLU A N 1
ATOM 2270 C CA . GLU A 1 313 ? 48.379 17.710 2.189 1.00 57.03 292 GLU A CA 1
ATOM 2271 C C . GLU A 1 313 ? 47.462 18.720 1.519 1.00 45.74 292 GLU A C 1
ATOM 2272 O O . GLU A 1 313 ? 46.692 19.415 2.181 1.00 47.45 292 GLU A O 1
ATOM 2278 N N . SER A 1 314 ? 47.543 18.809 0.203 1.00 43.86 293 SER A N 1
ATOM 2279 C CA . SER A 1 314 ? 46.626 19.669 -0.519 1.00 43.36 293 SER A CA 1
ATOM 2280 C C . SER A 1 314 ? 45.279 18.985 -0.677 1.00 36.32 293 SER A C 1
ATOM 2281 O O . SER A 1 314 ? 45.195 17.832 -1.086 1.00 41.74 293 SER A O 1
ATOM 2284 N N . LEU A 1 315 ? 44.224 19.698 -0.320 1.00 37.28 294 LEU A N 1
ATOM 2285 C CA . LEU A 1 315 ? 42.884 19.153 -0.420 1.00 31.15 294 LEU A CA 1
ATOM 2286 C C . LEU A 1 315 ? 42.254 19.602 -1.733 1.00 32.72 294 LEU A C 1
ATOM 2287 O O . LEU A 1 315 ? 42.176 20.794 -2.007 1.00 27.41 294 LEU A O 1
ATOM 2292 N N . VAL A 1 316 ? 41.820 18.644 -2.545 1.00 28.80 295 VAL A N 1
ATOM 2293 C CA . VAL A 1 316 ? 41.190 18.963 -3.827 1.00 24.76 295 VAL A CA 1
ATOM 2294 C C . VAL A 1 316 ? 39.766 18.412 -3.840 1.00 29.93 295 VAL A C 1
ATOM 2295 O O . VAL A 1 316 ? 39.495 17.338 -3.291 1.00 29.81 295 VAL A O 1
ATOM 2299 N N . CYS A 1 317 ? 38.845 19.185 -4.407 1.00 24.02 296 CYS A N 1
ATOM 2300 C CA A CYS A 1 317 ? 37.497 18.700 -4.606 0.50 20.01 296 CYS A CA 1
ATOM 2301 C CA B CYS A 1 317 ? 37.465 18.753 -4.604 0.50 20.00 296 CYS A CA 1
ATOM 2302 C C . CYS A 1 317 ? 37.305 18.426 -6.078 1.00 24.15 296 CYS A C 1
ATOM 2303 O O . CYS A 1 317 ? 37.583 19.275 -6.924 1.00 21.96 296 CYS A O 1
ATOM 2308 N N . VAL A 1 318 ? 36.877 17.210 -6.380 1.00 21.51 297 VAL A N 1
ATOM 2309 C CA . VAL A 1 318 ? 36.695 16.819 -7.772 1.00 23.57 297 VAL A CA 1
ATOM 2310 C C . VAL A 1 318 ? 35.288 16.327 -8.018 1.00 27.34 297 VAL A C 1
ATOM 2311 O O . VAL A 1 318 ? 34.689 15.661 -7.172 1.00 24.80 297 VAL A O 1
ATOM 2315 N N . ASN A 1 319 ? 34.731 16.700 -9.164 1.00 23.66 298 ASN A N 1
ATOM 2316 C CA . ASN A 1 319 ? 33.435 16.172 -9.546 1.00 24.78 298 ASN A CA 1
ATOM 2317 C C . ASN A 1 319 ? 33.429 15.707 -10.984 1.00 27.55 298 ASN A C 1
ATOM 2318 O O . ASN A 1 319 ? 34.238 16.166 -11.794 1.00 23.52 298 ASN A O 1
ATOM 2323 N N . CYS A 1 320 ? 32.501 14.793 -11.257 1.00 20.37 299 CYS A N 1
ATOM 2324 C CA . CYS A 1 320 ? 32.497 13.940 -12.432 1.00 33.48 299 CYS A CA 1
ATOM 2325 C C . CYS A 1 320 ? 31.124 13.724 -12.994 1.00 22.18 299 CYS A C 1
ATOM 2326 O O . CYS A 1 320 ? 30.203 13.462 -12.225 1.00 29.19 299 CYS A O 1
ATOM 2329 N N . LYS A 1 321 ? 30.988 13.749 -14.326 1.00 23.71 300 LYS A N 1
ATOM 2330 C CA . LYS A 1 321 ? 29.778 13.221 -14.974 1.00 22.53 300 LYS A CA 1
ATOM 2331 C C . LYS A 1 321 ? 30.056 12.938 -16.459 1.00 22.30 300 LYS A C 1
ATOM 2332 O O . LYS A 1 321 ? 30.526 13.815 -17.187 1.00 22.70 300 LYS A O 1
ATOM 2338 N N . PRO A 1 322 ? 29.807 11.695 -16.907 1.00 24.55 301 PRO A N 1
ATOM 2339 C CA . PRO A 1 322 ? 29.217 10.580 -16.158 1.00 15.37 301 PRO A CA 1
ATOM 2340 C C . PRO A 1 322 ? 30.235 9.820 -15.323 1.00 18.32 301 PRO A C 1
ATOM 2341 O O . PRO A 1 322 ? 31.440 10.066 -15.419 1.00 21.95 301 PRO A O 1
ATOM 2345 N N . TYR A 1 323 ? 29.742 8.869 -14.535 1.00 15.98 302 TYR A N 1
ATOM 2346 C CA . TYR A 1 323 ? 30.604 8.030 -13.723 1.00 13.35 302 TYR A CA 1
ATOM 2347 C C . TYR A 1 323 ? 30.984 6.732 -14.440 1.00 18.26 302 TYR A C 1
ATOM 2348 O O . TYR A 1 323 ? 31.794 5.973 -13.938 1.00 18.08 302 TYR A O 1
ATOM 2357 N N . ASP A 1 324 ? 30.389 6.477 -15.600 1.00 19.77 303 ASP A N 1
ATOM 2358 C CA . ASP A 1 324 ? 30.581 5.199 -16.282 1.00 20.64 303 ASP A CA 1
ATOM 2359 C C . ASP A 1 324 ? 31.004 5.352 -17.739 1.00 19.43 303 ASP A C 1
ATOM 2360 O O . ASP A 1 324 ? 30.799 6.405 -18.357 1.00 23.60 303 ASP A O 1
ATOM 2365 N N . VAL A 1 325 ? 31.611 4.297 -18.271 1.00 22.04 304 VAL A N 1
ATOM 2366 C CA . VAL A 1 325 ? 31.785 4.142 -19.713 1.00 20.78 304 VAL A CA 1
ATOM 2367 C C . VAL A 1 325 ? 30.606 3.314 -20.227 1.00 26.07 304 VAL A C 1
ATOM 2368 O O . VAL A 1 325 ? 30.357 2.223 -19.715 1.00 20.72 304 VAL A O 1
ATOM 2372 N N . PRO A 1 326 ? 29.865 3.842 -21.217 1.00 21.34 305 PRO A N 1
ATOM 2373 C CA . PRO A 1 326 ? 28.688 3.175 -21.797 1.00 24.33 305 PRO A CA 1
ATOM 2374 C C . PRO A 1 326 ? 28.937 1.698 -22.130 1.00 21.99 305 PRO A C 1
ATOM 2375 O O . PRO A 1 326 ? 30.052 1.308 -22.453 1.00 23.41 305 PRO A O 1
ATOM 2379 N N . GLY A 1 327 ? 27.909 0.874 -21.980 1.00 26.53 306 GLY A N 1
ATOM 2380 C CA . GLY A 1 327 ? 28.047 -0.549 -22.214 1.00 21.96 306 GLY A CA 1
ATOM 2381 C C . GLY A 1 327 ? 28.547 -1.305 -21.001 1.00 25.32 306 GLY A C 1
ATOM 2382 O O . GLY A 1 327 ? 28.956 -2.450 -21.108 1.00 21.10 306 GLY A O 1
ATOM 2383 N N . GLY A 1 328 ? 28.533 -0.657 -19.841 1.00 23.19 307 GLY A N 1
ATOM 2384 C CA . GLY A 1 328 ? 28.978 -1.297 -18.614 1.00 21.69 307 GLY A CA 1
ATOM 2385 C C . GLY A 1 328 ? 30.470 -1.586 -18.516 1.00 21.08 307 GLY A C 1
ATOM 2386 O O . GLY A 1 328 ? 30.875 -2.469 -17.780 1.00 22.38 307 GLY A O 1
ATOM 2387 N N . LYS A 1 329 ? 31.296 -0.848 -19.251 1.00 19.53 308 LYS A N 1
ATOM 2388 C CA . LYS A 1 329 ? 32.712 -1.175 -19.310 1.00 18.43 308 LYS A CA 1
ATOM 2389 C C . LYS A 1 329 ? 33.532 -0.647 -18.124 1.00 22.36 308 LYS A C 1
ATOM 2390 O O . LYS A 1 329 ? 34.578 -1.199 -17.800 1.00 21.70 308 LYS A O 1
ATOM 2396 N N . ALA 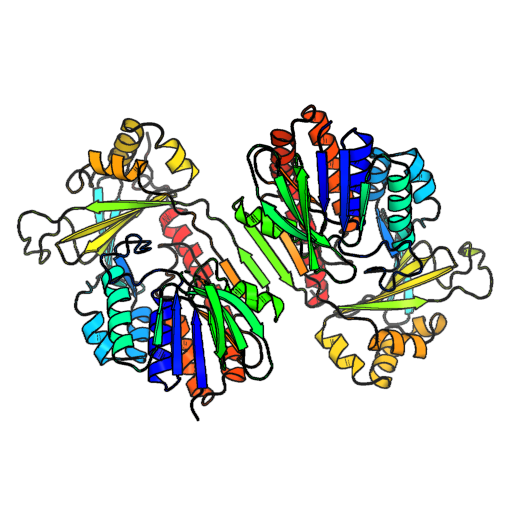A 1 330 ? 33.070 0.423 -17.487 1.00 18.29 309 ALA A N 1
ATOM 2397 C CA . ALA A 1 330 ? 33.807 0.948 -16.329 1.00 20.26 309 ALA A CA 1
ATOM 2398 C C . ALA A 1 330 ? 32.926 1.838 -15.492 1.00 17.05 309 ALA A C 1
ATOM 2399 O O . ALA A 1 330 ? 31.961 2.406 -15.990 1.00 20.31 309 ALA A O 1
ATOM 2401 N N . ILE A 1 331 ? 33.297 1.987 -14.223 1.00 21.07 310 ILE A N 1
ATOM 2402 C CA . ILE A 1 331 ? 32.596 2.881 -13.325 1.00 21.80 310 ILE A CA 1
ATOM 2403 C C . ILE A 1 331 ? 33.564 3.385 -12.236 1.00 17.62 310 ILE A C 1
ATOM 2404 O O . ILE A 1 331 ? 34.520 2.717 -11.889 1.00 18.19 310 ILE A O 1
ATOM 2409 N N . LEU A 1 332 ? 33.319 4.596 -11.747 1.00 18.26 311 LEU A N 1
ATOM 2410 C CA . LEU A 1 332 ? 34.173 5.216 -10.728 1.00 15.54 311 LEU A CA 1
ATOM 2411 C C . LEU A 1 332 ? 33.408 5.306 -9.425 1.00 17.38 311 LEU A C 1
ATOM 2412 O O . LEU A 1 332 ? 32.251 5.729 -9.415 1.00 17.51 311 LEU A O 1
ATOM 2417 N N . LEU A 1 333 ? 34.064 4.939 -8.328 1.00 18.65 312 LEU A N 1
ATOM 2418 C CA . LEU A 1 333 ? 33.454 4.968 -7.006 1.00 16.24 312 LEU A CA 1
ATOM 2419 C C . LEU A 1 333 ? 34.424 5.681 -6.040 1.00 19.63 312 LEU A C 1
ATOM 2420 O O . LEU A 1 333 ? 35.634 5.702 -6.266 1.00 19.19 312 LEU A O 1
ATOM 2425 N N . GLY A 1 334 ? 33.890 6.266 -4.979 1.00 18.03 313 GLY A N 1
ATOM 2426 C CA . GLY A 1 334 ? 34.734 6.850 -3.946 1.00 16.87 313 GLY A CA 1
ATOM 2427 C C . GLY A 1 334 ? 35.323 8.179 -4.398 1.00 15.83 313 GLY A C 1
ATOM 2428 O O . GLY A 1 334 ? 34.688 8.914 -5.163 1.00 17.93 313 GLY A O 1
ATOM 2429 N N . ASP A 1 335 ? 36.536 8.494 -3.936 1.00 18.79 314 ASP A N 1
ATOM 2430 C CA . ASP A 1 335 ? 37.131 9.799 -4.253 1.00 16.97 314 ASP A CA 1
ATOM 2431 C C . ASP A 1 335 ? 37.392 9.972 -5.739 1.00 21.18 314 ASP A C 1
ATOM 2432 O O . ASP A 1 335 ? 37.429 11.093 -6.256 1.00 18.84 314 ASP A O 1
ATOM 2437 N N . ALA A 1 336 ? 37.580 8.859 -6.430 1.00 20.25 315 ALA A N 1
ATOM 2438 C CA . ALA A 1 336 ? 37.780 8.906 -7.871 1.00 20.08 315 ALA A CA 1
ATOM 2439 C C . ALA A 1 336 ? 36.584 9.556 -8.565 1.00 23.28 315 ALA A C 1
ATOM 2440 O O . ALA A 1 336 ? 36.738 10.209 -9.598 1.00 21.29 315 ALA A O 1
ATOM 2442 N N . ALA A 1 337 ? 35.397 9.389 -7.979 1.00 18.01 316 ALA A N 1
ATOM 2443 C CA . ALA A 1 337 ? 34.167 9.965 -8.533 1.00 19.05 316 ALA A CA 1
ATOM 2444 C C . ALA A 1 337 ? 33.828 11.326 -7.948 1.00 18.30 316 ALA A C 1
ATOM 2445 O O . ALA A 1 337 ? 33.322 12.201 -8.651 1.00 22.53 316 ALA A O 1
ATOM 2447 N N . HIS A 1 338 ? 34.077 11.497 -6.652 1.00 17.52 317 HIS A N 1
ATOM 2448 C CA . HIS A 1 338 ? 33.594 12.692 -5.973 1.00 16.23 317 HIS A CA 1
ATOM 2449 C C . HIS A 1 338 ? 34.403 12.975 -4.720 1.00 24.31 317 HIS A C 1
ATOM 2450 O O . HIS A 1 338 ? 33.914 12.812 -3.609 1.00 40.40 317 HIS A O 1
ATOM 2457 N N . ALA A 1 339 ? 35.647 13.389 -4.898 1.00 21.61 318 ALA A N 1
ATOM 2458 C CA . ALA A 1 339 ? 36.481 13.762 -3.754 1.00 22.94 318 ALA A CA 1
ATOM 2459 C C . ALA A 1 339 ? 35.935 15.040 -3.130 1.00 22.65 318 ALA A C 1
ATOM 2460 O O . ALA A 1 339 ? 35.716 16.030 -3.820 1.00 20.36 318 ALA A O 1
ATOM 2462 N N . MET A 1 340 ? 35.724 15.036 -1.820 1.00 20.37 319 MET A N 1
ATOM 2463 C CA . MET A 1 340 ? 35.070 16.177 -1.190 1.00 18.53 319 MET A CA 1
ATOM 2464 C C . MET A 1 340 ? 35.827 16.698 0.029 1.00 20.09 319 MET A C 1
ATOM 2465 O O . MET A 1 340 ? 36.837 16.141 0.422 1.00 19.67 319 MET A O 1
ATOM 2470 N N . VAL A 1 341 ? 35.319 17.779 0.610 1.00 21.44 320 VAL A N 1
ATOM 2471 C CA . VAL A 1 341 ? 35.958 18.403 1.764 1.00 28.52 320 VAL A CA 1
ATOM 2472 C C . VAL A 1 341 ? 35.948 17.477 2.987 1.00 21.68 320 VAL A C 1
ATOM 2473 O O . VAL A 1 341 ? 34.931 16.880 3.303 1.00 23.78 320 VAL A O 1
ATOM 2477 N N . PRO A 1 342 ? 37.088 17.352 3.684 1.00 22.93 321 PRO A N 1
ATOM 2478 C CA . PRO A 1 342 ? 37.117 16.564 4.917 1.00 24.50 321 PRO A CA 1
ATOM 2479 C C . PRO A 1 342 ? 36.204 17.174 5.970 1.00 23.42 321 PRO A C 1
ATOM 2480 O O . PRO A 1 342 ? 35.935 18.370 5.913 1.00 24.40 321 PRO A O 1
ATOM 2484 N N . PHE A 1 343 ? 35.725 16.344 6.886 1.00 25.32 322 PHE A N 1
ATOM 2485 C CA . PHE A 1 343 ? 34.813 16.740 7.967 1.00 26.59 322 PHE A CA 1
ATOM 2486 C C . PHE A 1 343 ? 33.448 17.219 7.510 1.00 29.56 322 PHE A C 1
ATOM 2487 O O . PHE A 1 343 ? 32.433 16.654 7.908 1.00 26.61 322 PHE A O 1
ATOM 2495 N N . TYR A 1 344 ? 33.431 18.290 6.720 1.00 26.24 323 TYR A N 1
ATOM 2496 C CA . TYR A 1 344 ? 32.173 18.898 6.278 1.00 28.47 323 TYR A CA 1
ATOM 2497 C C . TYR A 1 344 ? 31.501 17.971 5.282 1.00 31.47 323 TYR A C 1
ATOM 2498 O O . TYR A 1 344 ? 30.277 17.915 5.193 1.00 36.91 323 TYR A O 1
ATOM 2507 N N . GLY A 1 345 ? 32.319 17.237 4.538 1.00 27.83 324 GLY A N 1
ATOM 2508 C CA . GLY A 1 345 ? 31.825 16.159 3.702 1.00 31.16 324 GLY A CA 1
ATOM 2509 C C . GLY A 1 345 ? 32.222 14.854 4.359 1.00 33.92 324 GLY A C 1
ATOM 2510 O O . GLY A 1 345 ? 33.010 14.843 5.302 1.00 29.62 324 GLY A O 1
ATOM 2511 N N . GLN A 1 346 ? 31.686 13.747 3.875 1.00 30.69 325 GLN A N 1
ATOM 2512 C CA . GLN A 1 346 ? 32.019 12.457 4.461 1.00 27.46 325 GLN A CA 1
ATOM 2513 C C . GLN A 1 346 ? 32.415 11.502 3.358 1.00 30.13 325 GLN A C 1
ATOM 2514 O O . GLN A 1 346 ? 31.637 10.620 2.997 1.00 27.78 325 GLN A O 1
ATOM 2520 N N . GLY A 1 347 ? 33.624 11.678 2.835 1.00 17.75 326 GLY A N 1
ATOM 2521 C CA . GLY A 1 347 ? 34.095 10.919 1.693 1.00 27.18 326 GLY A CA 1
ATOM 2522 C C . GLY A 1 347 ? 34.008 9.405 1.811 1.00 21.36 326 GLY A C 1
ATOM 2523 O O . GLY A 1 347 ? 33.565 8.741 0.867 1.00 20.67 326 GLY A O 1
ATOM 2524 N N . MET A 1 348 ? 34.453 8.846 2.936 1.00 19.09 327 MET A N 1
ATOM 2525 C CA . MET A 1 348 ? 34.433 7.389 3.079 1.00 19.78 327 MET A CA 1
ATOM 2526 C C . MET A 1 348 ? 33.014 6.859 3.129 1.00 22.86 327 MET A C 1
ATOM 2527 O O . MET A 1 348 ? 32.690 5.880 2.457 1.00 21.42 327 MET A O 1
ATOM 2532 N N . ASN A 1 349 ? 32.158 7.496 3.928 1.00 20.97 328 ASN A N 1
ATOM 2533 C CA . ASN A 1 349 ? 30.759 7.067 3.998 1.00 22.72 328 ASN A CA 1
ATOM 2534 C C . ASN A 1 349 ? 30.042 7.155 2.662 1.00 20.34 328 ASN A C 1
ATOM 2535 O O . ASN A 1 349 ? 29.212 6.300 2.324 1.00 20.58 328 ASN A O 1
ATOM 2540 N N . CYS A 1 350 ? 30.329 8.211 1.910 1.00 21.72 329 CYS A N 1
ATOM 2541 C CA A CYS A 1 350 ? 29.745 8.396 0.593 0.50 19.33 329 CYS A CA 1
ATOM 2542 C CA B CYS A 1 350 ? 29.716 8.368 0.596 0.50 19.31 329 CYS A CA 1
ATOM 2543 C C . CYS A 1 350 ? 30.201 7.290 -0.362 1.00 22.40 329 CYS A C 1
ATOM 2544 O O . CYS A 1 350 ? 29.408 6.743 -1.145 1.00 20.69 329 CYS A O 1
ATOM 2549 N N . GLY A 1 351 ? 31.497 6.991 -0.312 1.00 17.59 330 GLY A N 1
ATOM 2550 C CA . GLY A 1 351 ? 32.054 5.923 -1.116 1.00 19.65 330 GLY A CA 1
ATOM 2551 C C . GLY A 1 351 ? 31.483 4.555 -0.759 1.00 22.06 330 GLY A C 1
ATOM 2552 O O . GLY A 1 351 ? 31.253 3.734 -1.641 1.00 20.05 330 GLY A O 1
ATOM 2553 N N . PHE A 1 352 ? 31.277 4.295 0.526 1.00 19.78 331 PHE A N 1
ATOM 2554 C CA . PHE A 1 352 ? 30.641 3.044 0.952 1.00 19.87 331 PHE A CA 1
ATOM 2555 C C . PHE A 1 352 ? 29.210 2.966 0.417 1.00 19.71 331 PHE A C 1
ATOM 2556 O O . PHE A 1 352 ? 28.759 1.916 -0.055 1.00 22.93 331 PHE A O 1
ATOM 2564 N N . GLU A 1 353 ? 28.509 4.089 0.459 1.00 21.77 332 GLU A N 1
ATOM 2565 C CA . GLU A 1 353 ? 27.148 4.169 -0.079 1.00 22.63 332 GLU A CA 1
ATOM 2566 C C . GLU A 1 353 ? 27.123 4.007 -1.620 1.00 23.87 332 GLU A C 1
ATOM 2567 O O . GLU A 1 353 ? 26.192 3.403 -2.172 1.00 22.57 332 GLU A O 1
ATOM 2573 N N . ASP A 1 354 ? 28.149 4.524 -2.305 1.00 18.84 333 ASP A N 1
ATOM 2574 C CA . ASP A 1 354 ? 28.331 4.278 -3.747 1.00 25.23 333 ASP A CA 1
ATOM 2575 C C . ASP A 1 354 ? 28.215 2.792 -4.044 1.00 22.87 333 ASP A C 1
ATOM 2576 O O . ASP A 1 354 ? 27.436 2.367 -4.902 1.00 21.46 333 ASP A O 1
ATOM 2581 N N . VAL A 1 355 ? 29.012 2.009 -3.329 1.00 20.53 334 VAL A N 1
ATOM 2582 C CA . VAL A 1 355 ? 29.045 0.564 -3.519 1.00 25.20 334 VAL A CA 1
ATOM 2583 C C . VAL A 1 355 ? 27.677 -0.074 -3.282 1.00 23.16 334 VAL A C 1
ATOM 2584 O O . VAL A 1 355 ? 27.212 -0.857 -4.104 1.00 21.19 334 VAL A O 1
ATOM 2588 N N . ARG A 1 356 ? 27.045 0.261 -2.161 1.00 19.04 335 ARG A N 1
ATOM 2589 C CA . ARG A 1 356 ? 25.731 -0.295 -1.832 1.00 23.40 335 ARG A CA 1
ATOM 2590 C C . ARG A 1 356 ? 24.706 0.002 -2.920 1.00 26.85 335 ARG A C 1
ATOM 2591 O O . ARG A 1 356 ? 23.914 -0.872 -3.312 1.00 23.69 335 ARG A O 1
ATOM 2599 N N . ILE A 1 357 ? 24.719 1.242 -3.396 1.00 22.94 336 ILE A N 1
ATOM 2600 C CA . ILE A 1 357 ? 23.797 1.681 -4.435 1.00 26.16 336 ILE A CA 1
ATOM 2601 C C . ILE A 1 357 ? 24.059 0.916 -5.731 1.00 26.66 336 ILE A C 1
ATOM 2602 O O . ILE A 1 357 ? 23.128 0.443 -6.382 1.00 24.10 336 ILE A O 1
ATOM 2607 N N . LEU A 1 358 ? 25.329 0.793 -6.097 1.00 24.05 337 LEU A N 1
ATOM 2608 C CA . LEU A 1 358 ? 25.698 0.062 -7.304 1.00 25.09 337 LEU A CA 1
ATOM 2609 C C . LEU A 1 358 ? 25.241 -1.396 -7.261 1.00 22.07 337 LEU A C 1
ATOM 2610 O O . LEU A 1 358 ? 24.667 -1.888 -8.233 1.00 21.45 337 LEU A O 1
ATOM 2615 N N . MET A 1 359 ? 25.476 -2.078 -6.144 1.00 19.27 338 MET A N 1
ATOM 2616 C CA . MET A 1 359 ? 25.133 -3.504 -6.070 1.00 25.43 338 MET A CA 1
ATOM 2617 C C . MET A 1 359 ? 23.621 -3.718 -6.174 1.00 25.53 338 MET A C 1
ATOM 2618 O O . MET A 1 359 ? 23.158 -4.685 -6.790 1.00 27.95 338 MET A O 1
ATOM 2623 N N . ALA A 1 360 ? 22.855 -2.810 -5.579 1.00 23.87 339 ALA A N 1
ATOM 2624 C CA . ALA A 1 360 ? 21.405 -2.901 -5.615 1.00 31.05 339 ALA A CA 1
ATOM 2625 C C . ALA A 1 360 ? 20.941 -2.728 -7.048 1.00 30.54 339 ALA A C 1
ATOM 2626 O O . ALA A 1 360 ? 20.014 -3.400 -7.489 1.00 25.09 339 ALA A O 1
ATOM 2628 N N . LEU A 1 361 ? 21.601 -1.831 -7.776 1.00 23.01 340 LEU A N 1
ATOM 2629 C CA . LEU A 1 361 ? 21.249 -1.580 -9.172 1.00 23.24 340 LEU A CA 1
ATOM 2630 C C . LEU A 1 361 ? 21.593 -2.780 -10.051 1.00 28.15 340 LEU A C 1
ATOM 2631 O O . LEU A 1 361 ? 20.848 -3.109 -10.976 1.00 28.45 340 LEU A O 1
ATOM 2636 N N . LEU A 1 362 ? 22.724 -3.419 -9.765 1.00 23.82 341 LEU A N 1
ATOM 2637 C CA . LEU A 1 362 ? 23.102 -4.631 -10.480 1.00 29.55 341 LEU A CA 1
ATOM 2638 C C . LEU A 1 362 ? 22.094 -5.751 -10.251 1.00 30.16 341 LEU A C 1
ATOM 2639 O O . LEU A 1 362 ? 21.730 -6.455 -11.182 1.00 29.99 341 LEU A O 1
ATOM 2644 N N . LYS A 1 363 ? 21.656 -5.921 -9.010 1.00 25.43 342 LYS A N 1
ATOM 2645 C CA . LYS A 1 363 ? 20.664 -6.944 -8.711 1.00 31.50 342 LYS A CA 1
ATOM 2646 C C . LYS A 1 363 ? 19.323 -6.594 -9.371 1.00 33.34 342 LYS A C 1
ATOM 2647 O O . LYS A 1 363 ? 18.667 -7.460 -9.944 1.00 33.17 342 LYS A O 1
ATOM 2653 N N . LYS A 1 364 ? 18.932 -5.322 -9.301 1.00 30.29 343 LYS A N 1
ATOM 2654 C CA . LYS A 1 364 ? 17.706 -4.846 -9.948 1.00 30.90 343 LYS A CA 1
ATOM 2655 C C . LYS A 1 364 ? 17.698 -5.163 -11.440 1.00 33.90 343 LYS A C 1
ATOM 2656 O O . LYS A 1 364 ? 16.653 -5.498 -12.013 1.00 28.70 343 LYS A O 1
ATOM 2662 N N . HIS A 1 365 ? 18.867 -5.066 -12.064 1.00 24.63 344 HIS A N 1
ATOM 2663 C CA . HIS A 1 365 ? 18.999 -5.298 -13.502 1.00 27.93 344 HIS A CA 1
ATOM 2664 C C . HIS A 1 365 ? 19.526 -6.688 -13.856 1.00 27.88 344 HIS A C 1
ATOM 2665 O O . HIS A 1 365 ? 19.913 -6.936 -14.999 1.00 25.09 344 HIS A O 1
ATOM 2672 N N . SER A 1 366 ? 19.555 -7.576 -12.865 1.00 26.50 345 SER A N 1
ATOM 2673 C CA . SER A 1 366 ? 19.984 -8.967 -13.053 1.00 29.59 345 SER A CA 1
ATOM 2674 C C . SER A 1 366 ? 21.362 -9.120 -13.679 1.00 33.87 345 SER A C 1
ATOM 2675 O O . SER A 1 366 ? 21.549 -9.958 -14.544 1.00 26.36 345 SER A O 1
ATOM 2678 N N . GLY A 1 367 ? 22.323 -8.305 -13.263 1.00 26.42 346 GLY A N 1
ATOM 2679 C CA . GLY A 1 367 ? 23.683 -8.452 -13.768 1.00 24.38 346 GLY A CA 1
ATOM 2680 C C . GLY A 1 367 ? 23.973 -7.689 -15.050 1.00 18.11 346 GLY A C 1
ATOM 2681 O O . GLY A 1 367 ? 25.091 -7.732 -15.579 1.00 27.76 346 GLY A O 1
ATOM 2682 N N . ASP A 1 368 ? 22.977 -6.970 -15.549 1.00 23.40 347 ASP A N 1
ATOM 2683 C CA . ASP A 1 368 ? 23.162 -6.139 -16.731 1.00 20.60 347 ASP A CA 1
ATOM 2684 C C . ASP A 1 368 ? 23.904 -4.861 -16.315 1.00 24.09 347 ASP A C 1
ATOM 2685 O O . ASP A 1 368 ? 23.289 -3.902 -15.847 1.00 21.42 347 ASP A O 1
ATOM 2690 N N . ARG A 1 369 ? 25.220 -4.868 -16.506 1.00 23.52 348 ARG A N 1
ATOM 2691 C CA . ARG A 1 369 ? 26.090 -3.755 -16.134 1.00 21.30 348 ARG A CA 1
ATOM 2692 C C . ARG A 1 369 ? 25.860 -2.540 -17.014 1.00 25.88 348 ARG A C 1
ATOM 2693 O O . ARG A 1 369 ? 26.028 -1.403 -16.578 1.00 24.70 348 ARG A O 1
ATOM 2701 N N . SER A 1 370 ? 25.471 -2.772 -18.262 1.00 22.55 349 SER A N 1
ATOM 2702 C CA . SER A 1 370 ? 25.216 -1.651 -19.132 1.00 21.10 349 SER A CA 1
ATOM 2703 C C . SER A 1 370 ? 24.079 -0.829 -18.550 1.00 26.20 349 SER A C 1
ATOM 2704 O O . SER A 1 370 ? 24.187 0.389 -18.396 1.00 28.98 349 SER A O 1
ATOM 2707 N N . ARG A 1 371 ? 22.994 -1.501 -18.202 1.00 21.52 350 ARG A N 1
ATOM 2708 C CA . ARG A 1 371 ? 21.847 -0.796 -17.651 1.00 25.89 350 ARG A CA 1
ATOM 2709 C C . ARG A 1 371 ? 22.140 -0.255 -16.244 1.00 19.73 350 ARG A C 1
ATOM 2710 O O . ARG A 1 371 ? 21.772 0.872 -15.925 1.00 24.59 350 ARG A O 1
ATOM 2718 N N . ALA A 1 372 ? 22.793 -1.065 -15.420 1.00 21.01 351 ALA A N 1
ATOM 2719 C CA . ALA A 1 372 ? 23.042 -0.698 -14.040 1.00 21.67 351 ALA A CA 1
ATOM 2720 C C . ALA A 1 372 ? 23.989 0.503 -13.929 1.00 21.40 351 ALA A C 1
ATOM 2721 O O . ALA A 1 372 ? 23.722 1.428 -13.158 1.00 22.45 351 ALA A O 1
ATOM 2723 N N . PHE A 1 373 ? 25.077 0.490 -14.694 1.00 21.07 352 PHE A N 1
ATOM 2724 C CA . PHE A 1 373 ? 26.052 1.592 -14.647 1.00 22.23 352 PHE A CA 1
ATOM 2725 C C . PHE A 1 373 ? 25.444 2.888 -15.186 1.00 28.81 352 PHE A C 1
ATOM 2726 O O . PHE A 1 373 ? 25.743 3.986 -14.694 1.00 22.70 352 PHE A O 1
ATOM 2734 N N . THR A 1 374 ? 24.594 2.768 -16.205 1.00 20.07 353 THR A N 1
ATOM 2735 C CA . THR A 1 374 ? 23.927 3.935 -16.756 1.00 19.82 353 THR A CA 1
ATOM 2736 C C . THR A 1 374 ? 22.981 4.532 -15.737 1.00 25.00 353 THR A C 1
ATOM 2737 O O . THR A 1 374 ? 22.960 5.749 -15.537 1.00 22.76 353 THR A O 1
ATOM 2741 N N . GLU A 1 375 ? 22.195 3.681 -15.083 1.00 21.01 354 GLU A N 1
ATOM 2742 C CA . GLU A 1 375 ? 21.257 4.187 -14.088 1.00 23.16 354 GLU A CA 1
ATOM 2743 C C . GLU A 1 375 ? 22.020 4.755 -12.885 1.00 22.84 354 GLU A C 1
ATOM 2744 O O . GLU A 1 375 ? 21.605 5.752 -12.290 1.00 23.65 354 GLU A O 1
ATOM 2750 N N . TYR A 1 376 ? 23.143 4.129 -12.555 1.00 18.92 355 TYR A N 1
ATOM 2751 C CA . TYR A 1 376 ? 23.985 4.629 -11.464 1.00 22.14 355 TYR A CA 1
ATOM 2752 C C . TYR A 1 376 ? 24.339 6.095 -11.671 1.00 23.29 355 TYR A C 1
ATOM 2753 O O . TYR A 1 376 ? 24.120 6.925 -10.786 1.00 22.04 355 TYR A O 1
ATOM 2762 N N . THR A 1 377 ? 24.872 6.408 -12.845 1.00 23.85 356 THR A N 1
ATOM 2763 C CA . THR A 1 377 ? 25.238 7.777 -13.165 1.00 22.31 356 THR A CA 1
ATOM 2764 C C . THR A 1 377 ? 24.077 8.747 -12.958 1.00 25.05 356 THR A C 1
ATOM 2765 O O . THR A 1 377 ? 24.241 9.787 -12.325 1.00 23.80 356 THR A O 1
ATOM 2769 N N . GLN A 1 378 ? 22.900 8.385 -13.454 1.00 27.72 357 GLN A N 1
ATOM 2770 C CA . GLN A 1 378 ? 21.734 9.253 -13.325 1.00 25.85 357 GLN A CA 1
ATOM 2771 C C . GLN A 1 378 ? 21.352 9.506 -11.873 1.00 26.90 357 GLN A C 1
ATOM 2772 O O . GLN A 1 378 ? 21.260 10.655 -11.436 1.00 30.13 357 GLN A O 1
ATOM 2778 N N . THR A 1 379 ? 21.155 8.434 -11.120 1.00 26.29 358 THR A N 1
ATOM 2779 C CA . THR A 1 379 ? 20.727 8.566 -9.744 1.00 21.55 358 THR A CA 1
ATOM 2780 C C . THR A 1 379 ? 21.816 9.061 -8.796 1.00 25.12 358 THR A C 1
ATOM 2781 O O . THR A 1 379 ? 21.542 9.884 -7.923 1.00 29.35 358 THR A O 1
ATOM 2785 N N . ARG A 1 380 ? 23.046 8.582 -8.949 1.00 23.23 359 ARG A N 1
ATOM 2786 C CA . ARG A 1 380 ? 24.094 9.007 -8.017 1.00 26.20 359 ARG A CA 1
ATOM 2787 C C . ARG A 1 380 ? 24.434 10.483 -8.194 1.00 29.23 359 ARG A C 1
ATOM 2788 O O . ARG A 1 380 ? 24.757 11.186 -7.222 1.00 27.32 359 ARG A O 1
ATOM 2796 N N . HIS A 1 381 ? 24.346 10.966 -9.425 1.00 27.21 360 HIS A N 1
ATOM 2797 C CA . HIS A 1 381 ? 24.651 12.364 -9.658 1.00 31.84 360 HIS A CA 1
ATOM 2798 C C . HIS A 1 381 ? 23.574 13.282 -9.090 1.00 36.04 360 HIS A C 1
ATOM 2799 O O . HIS A 1 381 ? 23.873 14.390 -8.651 1.00 38.77 360 HIS A O 1
ATOM 2806 N N . LYS A 1 382 ? 22.328 12.819 -9.084 1.00 29.13 361 LYS A N 1
ATOM 2807 C CA . LYS A 1 382 ? 21.290 13.523 -8.345 1.00 37.56 361 LYS A CA 1
ATOM 2808 C C . LYS A 1 382 ? 21.616 13.538 -6.853 1.00 36.99 361 LYS A C 1
ATOM 2809 O O . LYS A 1 382 ? 21.457 14.562 -6.190 1.00 36.12 361 LYS A O 1
ATOM 2815 N N . ASP A 1 383 ? 22.075 12.404 -6.330 1.00 28.93 362 ASP A N 1
ATOM 2816 C CA . ASP A 1 383 ? 22.458 12.313 -4.922 1.00 30.33 362 ASP A CA 1
ATOM 2817 C C . ASP A 1 383 ? 23.570 13.301 -4.603 1.00 35.75 362 ASP A C 1
ATOM 2818 O O . ASP A 1 383 ? 23.528 13.989 -3.581 1.00 32.20 362 ASP A O 1
ATOM 2823 N N . LEU A 1 384 ? 24.570 13.358 -5.480 1.00 30.63 363 LEU A N 1
ATOM 2824 C CA . LEU A 1 384 ? 25.763 14.164 -5.235 1.00 41.32 363 LEU A CA 1
ATOM 2825 C C . LEU A 1 384 ? 25.458 15.650 -5.070 1.00 47.85 363 LEU A C 1
ATOM 2826 O O . LEU A 1 384 ? 26.101 16.339 -4.272 1.00 40.88 363 LEU A O 1
ATOM 2831 N N . VAL A 1 385 ? 24.484 16.138 -5.830 1.00 44.95 364 VAL A N 1
ATOM 2832 C CA . VAL A 1 385 ? 24.038 17.522 -5.707 1.00 49.91 364 VAL A CA 1
ATOM 2833 C C . VAL A 1 385 ? 23.574 17.790 -4.284 1.00 43.19 364 VAL A C 1
ATOM 2834 O O . VAL A 1 385 ? 23.976 18.769 -3.658 1.00 46.19 364 VAL A O 1
ATOM 2838 N N . SER A 1 386 ? 22.737 16.892 -3.778 1.00 31.98 365 SER A N 1
ATOM 2839 C CA . SER A 1 386 ? 22.214 16.984 -2.425 1.00 35.29 365 SER A CA 1
ATOM 2840 C C . SER A 1 386 ? 23.333 16.861 -1.388 1.00 40.67 365 SER A C 1
ATOM 2841 O O . SER A 1 386 ? 23.316 17.533 -0.358 1.00 34.29 365 SER A O 1
ATOM 2844 N N . ILE A 1 387 ? 24.312 16.008 -1.667 1.00 31.31 366 ILE A N 1
ATOM 2845 C CA . ILE A 1 387 ? 25.419 15.797 -0.732 1.00 32.09 366 ILE A CA 1
ATOM 2846 C C . ILE A 1 387 ? 26.315 17.028 -0.659 1.00 36.96 366 ILE A C 1
ATOM 2847 O O . ILE A 1 387 ? 26.688 17.483 0.434 1.00 28.55 366 ILE A O 1
ATOM 2852 N N . THR A 1 388 ? 26.641 17.567 -1.829 1.00 34.17 367 THR A N 1
ATOM 2853 C CA . THR A 1 388 ? 27.461 18.768 -1.931 1.00 40.66 367 THR A CA 1
ATOM 2854 C C . THR A 1 388 ? 26.802 19.957 -1.232 1.00 33.63 367 THR A C 1
ATOM 2855 O O . THR A 1 388 ? 27.461 20.696 -0.486 1.00 34.15 367 THR A O 1
ATOM 2859 N N . GLU A 1 389 ? 25.501 20.121 -1.450 1.00 35.26 368 GLU A N 1
ATOM 2860 C CA . GLU A 1 389 ? 24.770 21.237 -0.857 1.00 40.69 368 GLU A CA 1
ATOM 2861 C C . GLU A 1 389 ? 24.743 21.121 0.667 1.00 37.75 368 GLU A C 1
ATOM 2862 O O . GLU A 1 389 ? 24.856 22.124 1.375 1.00 34.82 368 GLU A O 1
ATOM 2868 N N . LEU A 1 390 ? 24.618 19.896 1.167 1.00 37.19 369 LEU A N 1
ATOM 2869 C CA . LEU A 1 390 ? 24.618 19.645 2.604 1.00 34.43 369 LEU A CA 1
ATOM 2870 C C . LEU A 1 390 ? 25.965 20.008 3.215 1.00 37.94 369 LEU A C 1
ATOM 2871 O O . LEU A 1 390 ? 26.025 20.635 4.277 1.00 36.08 369 LEU A O 1
ATOM 2876 N N . ALA A 1 391 ? 27.042 19.628 2.533 1.00 30.26 370 ALA A N 1
ATOM 2877 C CA . ALA A 1 391 ? 28.388 19.903 3.022 1.00 32.73 370 ALA A CA 1
ATOM 2878 C C . ALA A 1 391 ? 28.656 21.406 3.091 1.00 36.92 370 ALA A C 1
ATOM 2879 O O . ALA A 1 391 ? 29.213 21.893 4.073 1.00 31.32 370 ALA A O 1
ATOM 2881 N N . LYS A 1 392 ? 28.258 22.137 2.052 1.00 34.40 371 LYS A N 1
ATOM 2882 C CA . LYS A 1 392 ? 28.406 23.594 2.041 1.00 36.91 371 LYS A CA 1
ATOM 2883 C C . LYS A 1 392 ? 27.634 24.217 3.202 1.00 35.57 371 LYS A C 1
ATOM 2884 O O . LYS A 1 392 ? 28.128 25.118 3.893 1.00 32.08 371 LYS A O 1
ATOM 2890 N N . ARG A 1 393 ? 26.419 23.724 3.414 1.00 28.73 372 ARG A N 1
ATOM 2891 C CA . ARG A 1 393 ? 25.573 24.229 4.481 1.00 33.98 372 ARG A CA 1
ATOM 2892 C C . ARG A 1 393 ? 26.183 23.888 5.842 1.00 33.48 372 ARG A C 1
ATOM 2893 O O . ARG A 1 393 ? 26.057 24.654 6.796 1.00 38.24 372 ARG A O 1
ATOM 2901 N N . ASN A 1 394 ? 26.848 22.738 5.923 1.00 31.26 373 ASN A N 1
ATOM 2902 C CA . ASN A 1 394 ? 27.574 22.356 7.129 1.00 31.39 373 ASN A CA 1
ATOM 2903 C C . ASN A 1 394 ? 28.733 23.309 7.393 1.00 36.04 373 ASN A C 1
ATOM 2904 O O . ASN A 1 394 ? 28.952 23.734 8.534 1.00 28.74 373 ASN A O 1
ATOM 2909 N N . TYR A 1 395 ? 29.494 23.622 6.342 1.00 27.69 374 TYR A N 1
ATOM 2910 C CA . TYR A 1 395 ? 30.600 24.563 6.477 1.00 26.00 374 TYR A CA 1
ATOM 2911 C C . TYR A 1 395 ? 30.079 25.948 6.874 1.00 30.01 374 TYR A C 1
ATOM 2912 O O . TYR A 1 395 ? 30.703 26.647 7.687 1.00 23.03 374 TYR A O 1
ATOM 2921 N N . LYS A 1 396 ? 28.937 26.338 6.308 1.00 29.82 375 LYS A N 1
ATOM 2922 C CA . LYS A 1 396 ? 28.364 27.651 6.603 1.00 29.28 375 LYS A CA 1
ATOM 2923 C C . LYS A 1 396 ? 27.954 27.769 8.068 1.00 29.73 375 LYS A C 1
ATOM 2924 O O . LYS A 1 396 ? 28.320 28.733 8.749 1.00 30.44 375 LYS A O 1
ATOM 2930 N N . GLU A 1 397 ? 27.194 26.791 8.553 1.00 28.96 376 GLU A N 1
ATOM 2931 C CA . GLU A 1 397 ? 26.732 26.814 9.940 1.00 26.64 376 GLU A CA 1
ATOM 2932 C C . GLU A 1 397 ? 27.871 26.686 10.952 1.00 33.38 376 GLU A C 1
ATOM 2933 O O . GLU A 1 397 ? 27.893 27.388 11.964 1.00 35.11 376 GLU A O 1
ATOM 2939 N N . MET A 1 398 ? 28.810 25.784 10.687 1.00 30.69 377 MET A N 1
ATOM 2940 C CA . MET A 1 398 ? 29.814 25.441 11.692 1.00 29.59 377 MET A CA 1
ATOM 2941 C C . MET A 1 398 ? 31.088 26.280 11.663 1.00 23.98 377 MET A C 1
ATOM 2942 O O . MET A 1 398 ? 31.782 26.358 12.671 1.00 23.50 377 MET A O 1
ATOM 2947 N N . SER A 1 399 ? 31.410 26.892 10.529 1.00 20.71 378 SER A N 1
ATOM 2948 C CA . SER A 1 399 ? 32.710 27.556 10.405 1.00 26.52 378 SER A CA 1
ATOM 2949 C C . SER A 1 399 ? 32.629 28.954 9.814 1.00 26.96 378 SER A C 1
ATOM 2950 O O . SER A 1 399 ? 33.399 29.841 10.192 1.00 29.04 378 SER A O 1
ATOM 2953 N N . HIS A 1 400 ? 31.710 29.156 8.878 1.00 26.05 379 HIS A N 1
ATOM 2954 C CA . HIS A 1 400 ? 31.600 30.469 8.274 1.00 23.36 379 HIS A CA 1
ATOM 2955 C C . HIS A 1 400 ? 30.816 31.437 9.153 1.00 22.12 379 HIS A C 1
ATOM 2956 O O . HIS A 1 400 ? 31.262 32.550 9.392 1.00 34.72 379 HIS A O 1
ATOM 2963 N N . ASP A 1 401 ? 29.661 31.001 9.640 1.00 23.83 380 ASP A N 1
ATOM 2964 C CA . ASP A 1 401 ? 28.754 31.876 10.382 1.00 31.10 380 ASP A CA 1
ATOM 2965 C C . ASP A 1 401 ? 29.098 31.883 11.869 1.00 25.86 380 ASP A C 1
ATOM 2966 O O . ASP A 1 401 ? 28.240 31.620 12.713 1.00 31.38 380 ASP A O 1
ATOM 2971 N N . VAL A 1 402 ? 30.349 32.186 12.177 1.00 26.40 381 VAL A N 1
ATOM 2972 C CA . VAL A 1 402 ? 30.865 32.097 13.540 1.00 29.82 381 VAL A CA 1
ATOM 2973 C C . VAL A 1 402 ? 31.480 33.434 13.950 1.00 32.72 381 VAL A C 1
ATOM 2974 O O . VAL A 1 402 ? 32.644 33.708 13.657 1.00 32.08 381 VAL A O 1
ATOM 2978 N N . THR A 1 403 ? 30.691 34.278 14.609 1.00 28.46 382 THR A N 1
ATOM 2979 C CA . THR A 1 403 ? 31.173 35.603 14.997 1.00 26.88 382 THR A CA 1
ATOM 2980 C C . THR A 1 403 ? 30.769 36.002 16.407 1.00 29.51 382 THR A C 1
ATOM 2981 O O . THR A 1 403 ? 31.181 37.055 16.877 1.00 27.37 382 THR A O 1
ATOM 2985 N N . SER A 1 404 ? 29.950 35.194 17.070 1.00 30.62 383 SER A N 1
ATOM 2986 C CA . SER A 1 404 ? 29.539 35.530 18.431 1.00 32.18 383 SER A CA 1
ATOM 2987 C C . SER A 1 404 ? 30.737 35.560 19.380 1.00 28.36 383 SER A C 1
ATOM 2988 O O . SER A 1 404 ? 31.787 34.954 19.110 1.00 24.23 383 SER A O 1
ATOM 2991 N N . LYS A 1 405 ? 30.585 36.287 20.483 1.00 25.58 384 LYS A N 1
ATOM 2992 C CA . LYS A 1 405 ? 31.689 36.501 21.412 1.00 25.80 384 LYS A CA 1
ATOM 2993 C C . LYS A 1 405 ? 32.137 35.227 22.119 1.00 25.57 384 LYS A C 1
ATOM 2994 O O . LYS A 1 405 ? 33.248 35.167 22.629 1.00 27.20 384 LYS A O 1
ATOM 3000 N N . ARG A 1 406 ? 31.274 34.218 22.145 1.00 31.71 385 ARG A N 1
ATOM 3001 C CA . ARG A 1 406 ? 31.641 32.923 22.724 1.00 35.98 385 ARG A CA 1
ATOM 3002 C C . ARG A 1 406 ? 32.521 32.075 21.795 1.00 31.43 385 ARG A C 1
ATOM 3003 O O . ARG A 1 406 ? 33.100 31.074 22.223 1.00 32.27 385 ARG A O 1
ATOM 3011 N N . PHE A 1 407 ? 32.635 32.476 20.533 1.00 25.11 386 PHE A N 1
ATOM 3012 C CA . PHE A 1 407 ? 33.361 31.666 19.554 1.00 26.35 386 PHE A CA 1
ATOM 3013 C C . PHE A 1 407 ? 34.408 32.427 18.742 1.00 35.59 386 PHE A C 1
ATOM 3014 O O . PHE A 1 407 ? 35.284 31.821 18.127 1.00 29.18 386 PHE A O 1
ATOM 3022 N N . LEU A 1 408 ? 34.330 33.754 18.754 1.00 26.98 387 LEU A N 1
ATOM 3023 C CA . LEU A 1 408 ? 35.291 34.571 18.020 1.00 22.58 387 LEU A CA 1
ATOM 3024 C C . LEU A 1 408 ? 35.956 35.516 19.014 1.00 28.47 387 LEU A C 1
ATOM 3025 O O . LEU A 1 408 ? 35.278 36.298 19.679 1.00 26.83 387 LEU A O 1
ATOM 3030 N N . LEU A 1 409 ? 37.278 35.428 19.115 1.00 24.14 388 LEU A N 1
ATOM 3031 C CA . LEU A 1 409 ? 38.040 36.155 20.124 1.00 30.58 388 LEU A CA 1
ATOM 3032 C C . LEU A 1 409 ? 38.062 37.654 19.852 1.00 39.00 388 LEU A C 1
ATOM 3033 O O . LEU A 1 409 ? 38.355 38.080 18.734 1.00 35.43 388 LEU A O 1
ATOM 3038 N N . ARG A 1 410 ? 37.768 38.443 20.883 1.00 33.24 389 ARG A N 1
ATOM 3039 C CA . ARG A 1 410 ? 38.009 39.884 20.852 1.00 33.57 389 ARG A CA 1
ATOM 3040 C C . ARG A 1 410 ? 39.289 40.197 21.635 1.00 37.98 389 ARG A C 1
ATOM 3041 O O . ARG A 1 410 ? 39.411 39.834 22.803 1.00 43.57 389 ARG A O 1
ATOM 3049 N N . LYS A 1 411 ? 40.248 40.847 20.981 1.00 45.77 390 LYS A N 1
ATOM 3050 C CA . LYS A 1 411 ? 41.501 41.222 21.631 1.00 57.50 390 LYS A CA 1
ATOM 3051 C C . LYS A 1 411 ? 41.297 42.331 22.663 1.00 47.74 390 LYS A C 1
ATOM 3052 O O . LYS A 1 411 ? 41.886 42.297 23.745 1.00 57.03 390 LYS A O 1
ATOM 3058 N N . SER B 1 23 ? 69.336 35.482 -27.205 1.00 53.97 2 SER B N 1
ATOM 3059 C CA . SER B 1 23 ? 68.309 35.971 -26.291 1.00 54.37 2 SER B CA 1
ATOM 3060 C C . SER B 1 23 ? 67.368 34.847 -25.851 1.00 35.11 2 SER B C 1
ATOM 3061 O O . SER B 1 23 ? 67.477 33.716 -26.327 1.00 35.25 2 SER B O 1
ATOM 3064 N N . GLU B 1 24 ? 66.456 35.167 -24.940 1.00 38.09 3 GLU B N 1
ATOM 3065 C CA . GLU B 1 24 ? 65.594 34.163 -24.320 1.00 35.76 3 GLU B CA 1
ATOM 3066 C C . GLU B 1 24 ? 64.830 33.309 -25.321 1.00 27.62 3 GLU B C 1
ATOM 3067 O O . GLU B 1 24 ? 64.348 33.813 -26.334 1.00 28.94 3 GLU B O 1
ATOM 3073 N N . SER B 1 25 ? 64.742 32.014 -25.033 1.00 26.55 4 SER B N 1
ATOM 3074 C CA . SER B 1 25 ? 64.120 31.062 -25.945 1.00 33.96 4 SER B CA 1
ATOM 3075 C C . SER B 1 25 ? 62.720 30.643 -25.483 1.00 27.19 4 SER B C 1
ATOM 3076 O O . SER B 1 25 ? 62.503 30.355 -24.314 1.00 28.82 4 SER B O 1
ATOM 3079 N N . VAL B 1 26 ? 61.775 30.611 -26.412 1.00 25.13 5 VAL B N 1
ATOM 3080 C CA . VAL B 1 26 ? 60.415 30.190 -26.080 1.00 28.83 5 VAL B CA 1
ATOM 3081 C C . VAL B 1 26 ? 59.887 29.165 -27.082 1.00 28.24 5 VAL B C 1
ATOM 3082 O O . VAL B 1 26 ? 60.044 29.320 -28.294 1.00 30.07 5 VAL B O 1
ATOM 3086 N N . ALA B 1 27 ? 59.303 28.088 -26.565 1.00 23.51 6 ALA B N 1
ATOM 3087 C CA . ALA B 1 27 ? 58.636 27.120 -27.408 1.00 21.05 6 ALA B CA 1
ATOM 3088 C C . ALA B 1 27 ? 57.160 27.467 -27.316 1.00 27.61 6 ALA B C 1
ATOM 3089 O O . ALA B 1 27 ? 56.624 27.582 -26.223 1.00 20.68 6 ALA B O 1
ATOM 3091 N N . ILE B 1 28 ? 56.522 27.669 -28.459 1.00 24.95 7 ILE B N 1
ATOM 3092 C CA . ILE B 1 28 ? 55.091 27.931 -28.484 1.00 20.47 7 ILE B CA 1
ATOM 3093 C C . ILE B 1 28 ? 54.425 26.693 -29.050 1.00 20.83 7 ILE B C 1
ATOM 3094 O O . ILE B 1 28 ? 54.718 26.279 -30.167 1.00 23.92 7 ILE B O 1
ATOM 3099 N N . ILE B 1 29 ? 53.571 26.062 -28.250 1.00 19.58 8 ILE B N 1
ATOM 3100 C CA . ILE B 1 29 ? 52.960 24.805 -28.654 1.00 23.53 8 ILE B CA 1
ATOM 3101 C C . ILE B 1 29 ? 51.600 25.102 -29.261 1.00 26.32 8 ILE B C 1
ATOM 3102 O O . ILE B 1 29 ? 50.698 25.523 -28.549 1.00 21.45 8 ILE B O 1
ATOM 3107 N N . GLY B 1 30 ? 51.468 24.888 -30.568 1.00 22.15 9 GLY B N 1
ATOM 3108 C CA . GLY B 1 30 ? 50.212 25.101 -31.265 1.00 17.90 9 GLY B CA 1
ATOM 3109 C C . GLY B 1 30 ? 50.317 26.250 -32.242 1.00 16.70 9 GLY B C 1
ATOM 3110 O O . GLY B 1 30 ? 50.575 27.379 -31.843 1.00 21.76 9 GLY B O 1
ATOM 3111 N N . ALA B 1 31 ? 50.111 25.956 -33.522 1.00 20.03 10 ALA B N 1
ATOM 3112 C CA . ALA B 1 31 ? 50.164 26.972 -34.566 1.00 20.44 10 ALA B CA 1
ATOM 3113 C C . ALA B 1 31 ? 48.779 27.303 -35.119 1.00 17.80 10 ALA B C 1
ATOM 3114 O O . ALA B 1 31 ? 48.608 27.520 -36.327 1.00 20.83 10 ALA B O 1
ATOM 3116 N N . GLY B 1 32 ? 47.780 27.320 -34.249 1.00 18.79 11 GLY B N 1
ATOM 3117 C CA . GLY B 1 32 ? 46.474 27.839 -34.639 1.00 22.37 11 GLY B CA 1
ATOM 3118 C C . GLY B 1 32 ? 46.547 29.355 -34.631 1.00 19.32 11 GLY B C 1
ATOM 3119 O O . GLY B 1 32 ? 47.641 29.909 -34.595 1.00 19.35 11 GLY B O 1
ATOM 3120 N N . LEU B 1 33 ? 45.398 30.041 -34.661 1.00 15.87 12 LEU B N 1
ATOM 3121 C CA . LEU B 1 33 ? 45.405 31.499 -34.747 1.00 15.20 12 LEU B CA 1
ATOM 3122 C C . LEU B 1 33 ? 46.101 32.157 -33.567 1.00 20.55 12 LEU B C 1
ATOM 3123 O O . LEU B 1 33 ? 46.828 33.134 -33.730 1.00 18.71 12 LEU B O 1
ATOM 3128 N N . VAL B 1 34 ? 45.877 31.630 -32.375 1.00 15.71 13 VAL B N 1
ATOM 3129 C CA . VAL B 1 34 ? 46.423 32.292 -31.195 1.00 21.66 13 VAL B CA 1
ATOM 3130 C C . VAL B 1 34 ? 47.942 32.074 -31.104 1.00 20.44 13 VAL B C 1
ATOM 3131 O O . VAL B 1 34 ? 48.689 33.024 -30.897 1.00 21.17 13 VAL B O 1
ATOM 3135 N N . GLY B 1 35 ? 48.390 30.837 -31.308 1.00 16.67 14 GLY B N 1
ATOM 3136 C CA . GLY B 1 35 ? 49.819 30.541 -31.295 1.00 19.97 14 GLY B CA 1
ATOM 3137 C C . GLY B 1 35 ? 50.601 31.308 -32.350 1.00 21.83 14 GLY B C 1
ATOM 3138 O O . GLY B 1 35 ? 51.705 31.775 -32.097 1.00 22.97 14 GLY B O 1
ATOM 3139 N N . CYS B 1 36 ? 50.042 31.441 -33.544 1.00 18.00 15 CYS B N 1
ATOM 3140 C CA . CYS B 1 36 ? 50.704 32.243 -34.581 1.00 21.03 15 CYS B CA 1
ATOM 3141 C C . CYS B 1 36 ? 50.813 33.703 -34.143 1.00 21.36 15 CYS B C 1
ATOM 3142 O O . CYS B 1 36 ? 51.882 34.318 -34.254 1.00 22.24 15 CYS B O 1
ATOM 3145 N N . LEU B 1 37 ? 49.735 34.259 -33.598 1.00 19.13 16 LEU B N 1
ATOM 3146 C CA . LEU B 1 37 ? 49.805 35.630 -33.111 1.00 19.64 16 LEU B CA 1
ATOM 3147 C C . LEU B 1 37 ? 50.810 35.786 -31.971 1.00 26.17 16 LEU B C 1
ATOM 3148 O O . LEU B 1 37 ? 51.538 36.784 -31.909 1.00 22.49 16 LEU B O 1
ATOM 3153 N N . ALA B 1 38 ? 50.830 34.818 -31.059 1.00 22.25 17 ALA B N 1
ATOM 3154 C CA . ALA B 1 38 ? 51.792 34.860 -29.962 1.00 20.48 17 ALA B CA 1
ATOM 3155 C C . ALA B 1 38 ? 53.215 34.758 -30.513 1.00 23.06 17 ALA B C 1
ATOM 3156 O O . ALA B 1 38 ? 54.096 35.486 -30.059 1.00 24.15 17 ALA B O 1
ATOM 3158 N N . ALA B 1 39 ? 53.430 33.881 -31.494 1.00 20.99 18 ALA B N 1
ATOM 3159 C CA . ALA B 1 39 ? 54.768 33.727 -32.086 1.00 23.21 18 ALA B CA 1
ATOM 3160 C C . ALA B 1 39 ? 55.216 35.020 -32.740 1.00 30.60 18 ALA B C 1
ATOM 3161 O O . ALA B 1 39 ? 56.377 35.425 -32.624 1.00 27.37 18 ALA B O 1
ATOM 3163 N N . LEU B 1 40 ? 54.283 35.681 -33.409 1.00 28.02 19 LEU B N 1
ATOM 3164 C CA . LEU B 1 40 ? 54.586 36.927 -34.086 1.00 29.07 19 LEU B CA 1
ATOM 3165 C C . LEU B 1 40 ? 54.922 37.981 -33.041 1.00 27.44 19 LEU B C 1
ATOM 3166 O O . LEU B 1 40 ? 55.896 38.712 -33.177 1.00 29.87 19 LEU B O 1
ATOM 3171 N N . ALA B 1 41 ? 54.116 38.040 -31.989 1.00 25.61 20 ALA B N 1
ATOM 3172 C CA . ALA B 1 41 ? 54.331 38.983 -30.903 1.00 27.47 20 ALA B CA 1
ATOM 3173 C C . ALA B 1 41 ? 55.698 38.795 -30.243 1.00 27.56 20 ALA B C 1
ATOM 3174 O O . ALA B 1 41 ? 56.433 39.759 -30.024 1.00 29.00 20 ALA B O 1
ATOM 3176 N N . PHE B 1 42 ? 56.045 37.555 -29.933 1.00 23.41 21 PHE B N 1
ATOM 3177 C CA . PHE B 1 42 ? 57.290 37.314 -29.201 1.00 27.61 21 PHE B CA 1
ATOM 3178 C C . PHE B 1 42 ? 58.509 37.470 -30.115 1.00 32.38 21 PHE B C 1
ATOM 3179 O O . PHE B 1 42 ? 59.549 37.976 -29.688 1.00 31.49 21 PHE B O 1
ATOM 3187 N N . SER B 1 43 ? 58.381 37.064 -31.375 1.00 28.23 22 SER B N 1
ATOM 3188 C CA . SER B 1 43 ? 59.504 37.210 -32.300 1.00 35.00 22 SER B CA 1
ATOM 3189 C C . SER B 1 43 ? 59.780 38.682 -32.604 1.00 35.08 22 SER B C 1
ATOM 3190 O O . SER B 1 43 ? 60.931 39.066 -32.790 1.00 38.58 22 SER B O 1
ATOM 3193 N N . LYS B 1 44 ? 58.735 39.508 -32.635 1.00 31.01 23 LYS B N 1
ATOM 3194 C CA . LYS B 1 44 ? 58.927 40.936 -32.873 1.00 34.40 23 LYS B CA 1
ATOM 3195 C C . LYS B 1 44 ? 59.677 41.572 -31.714 1.00 36.23 23 LYS B C 1
ATOM 3196 O O . LYS B 1 44 ? 60.402 42.541 -31.900 1.00 37.59 23 LYS B O 1
ATOM 3202 N N . GLU B 1 45 ? 59.494 41.031 -30.515 1.00 35.44 24 GLU B N 1
ATOM 3203 C CA . GLU B 1 45 ? 60.097 41.622 -29.319 1.00 38.40 24 GLU B CA 1
ATOM 3204 C C . GLU B 1 45 ? 61.538 41.173 -29.117 1.00 39.28 24 GLU B C 1
ATOM 3205 O O . GLU B 1 45 ? 62.197 41.626 -28.190 1.00 38.65 24 GLU B O 1
ATOM 3211 N N . GLY B 1 46 ? 62.011 40.260 -29.962 1.00 33.95 25 GLY B N 1
ATOM 3212 C CA . GLY B 1 46 ? 63.397 39.829 -29.892 1.00 33.85 25 GLY B CA 1
ATOM 3213 C C . GLY B 1 46 ? 63.651 38.469 -29.275 1.00 44.20 25 GLY B C 1
ATOM 3214 O O . GLY B 1 46 ? 64.802 38.041 -29.181 1.00 41.04 25 GLY B O 1
ATOM 3215 N N . TYR B 1 47 ? 62.596 37.777 -28.852 1.00 33.19 26 TYR B N 1
ATOM 3216 C CA . TYR B 1 47 ? 62.766 36.423 -28.339 1.00 30.79 26 TYR B CA 1
ATOM 3217 C C . TYR B 1 47 ? 63.140 35.465 -29.464 1.00 27.80 26 TYR B C 1
ATOM 3218 O O . TYR B 1 47 ? 62.837 35.713 -30.630 1.00 34.25 26 TYR B O 1
ATOM 3227 N N . ASN B 1 48 ? 63.809 34.375 -29.109 1.00 30.79 27 ASN B N 1
ATOM 3228 C CA . ASN B 1 48 ? 64.009 33.277 -30.042 1.00 30.64 27 ASN B CA 1
ATOM 3229 C C . ASN B 1 48 ? 62.838 32.319 -29.962 1.00 31.28 27 ASN B C 1
ATOM 3230 O O . ASN B 1 48 ? 62.726 31.549 -29.012 1.00 28.43 27 ASN B O 1
ATOM 3235 N N . VAL B 1 49 ? 61.979 32.366 -30.971 1.00 28.25 28 VAL B N 1
ATOM 3236 C CA . VAL B 1 49 ? 60.721 31.626 -30.941 1.00 29.34 28 VAL B CA 1
ATOM 3237 C C . VAL B 1 49 ? 60.781 30.360 -31.776 1.00 27.92 28 VAL B C 1
ATOM 3238 O O . VAL B 1 49 ? 61.233 30.385 -32.912 1.00 31.38 28 VAL B O 1
ATOM 3242 N N . THR B 1 50 ? 60.330 29.249 -31.203 1.00 28.85 29 THR B N 1
ATOM 3243 C CA . THR B 1 50 ? 60.073 28.045 -31.976 1.00 27.67 29 THR B CA 1
ATOM 3244 C C . THR B 1 50 ? 58.603 27.642 -31.841 1.00 28.95 29 THR B C 1
ATOM 3245 O O . THR B 1 50 ? 58.102 27.413 -30.737 1.00 22.55 29 THR B O 1
ATOM 3249 N N . LEU B 1 51 ? 57.932 27.549 -32.980 1.00 26.50 30 LEU B N 1
ATOM 3250 C CA . LEU B 1 51 ? 56.503 27.256 -33.035 1.00 23.69 30 LEU B CA 1
ATOM 3251 C C . LEU B 1 51 ? 56.291 25.813 -33.475 1.00 23.94 30 LEU B C 1
ATOM 3252 O O . LEU B 1 51 ? 56.634 25.446 -34.590 1.00 27.61 30 LEU B O 1
ATOM 3257 N N . TYR B 1 52 ? 55.728 25.003 -32.587 1.00 21.35 31 TYR B N 1
ATOM 3258 C CA . TYR B 1 52 ? 55.504 23.593 -32.839 1.00 21.96 31 TYR B CA 1
ATOM 3259 C C . TYR B 1 52 ? 54.031 23.309 -33.085 1.00 27.92 31 TYR B C 1
ATOM 3260 O O . TYR B 1 52 ? 53.164 23.946 -32.487 1.00 24.87 31 TYR B O 1
ATOM 3269 N N . ASP B 1 53 ? 53.752 22.325 -33.932 1.00 27.98 32 ASP B N 1
ATOM 3270 C CA . ASP B 1 53 ? 52.395 21.808 -34.080 1.00 20.58 32 ASP B CA 1
ATOM 3271 C C . ASP B 1 53 ? 52.492 20.383 -34.601 1.00 28.02 32 ASP B C 1
ATOM 3272 O O . ASP B 1 53 ? 53.377 20.081 -35.395 1.00 27.68 32 ASP B O 1
ATOM 3277 N N . PHE B 1 54 ? 51.604 19.499 -34.154 1.00 22.02 33 PHE B N 1
ATOM 3278 C CA . PHE B 1 54 ? 51.675 18.112 -34.600 1.00 23.14 33 PHE B CA 1
ATOM 3279 C C . PHE B 1 54 ? 51.126 17.970 -36.005 1.00 28.44 33 PHE B C 1
ATOM 3280 O O . PHE B 1 54 ? 51.403 16.989 -36.691 1.00 25.25 33 PHE B O 1
ATOM 3288 N N . ARG B 1 55 ? 50.336 18.949 -36.429 1.00 29.44 34 ARG B N 1
ATOM 3289 C CA . ARG B 1 55 ? 49.729 18.885 -37.745 1.00 27.12 34 ARG B CA 1
ATOM 3290 C C . ARG B 1 55 ? 50.755 19.264 -38.803 1.00 27.90 34 ARG B C 1
ATOM 3291 O O . ARG B 1 55 ? 51.793 19.852 -38.492 1.00 26.37 34 ARG B O 1
ATOM 3299 N N . GLN B 1 56 ? 50.478 18.906 -40.053 1.00 32.20 35 GLN B N 1
ATOM 3300 C CA . GLN B 1 56 ? 51.315 19.348 -41.161 1.00 27.54 35 GLN B CA 1
ATOM 3301 C C . GLN B 1 56 ? 50.928 20.773 -41.536 1.00 28.37 35 GLN B C 1
ATOM 3302 O O . GLN B 1 56 ? 49.794 21.197 -41.300 1.00 31.77 35 GLN B O 1
ATOM 3308 N N . ASP B 1 57 ? 51.888 21.513 -42.087 1.00 28.98 36 ASP B N 1
ATOM 3309 C CA . ASP B 1 57 ? 51.695 22.891 -42.544 1.00 25.25 36 ASP B CA 1
ATOM 3310 C C . ASP B 1 57 ? 50.452 22.993 -43.431 1.00 28.26 36 ASP B C 1
ATOM 3311 O O . ASP B 1 57 ? 50.397 22.399 -44.505 1.00 26.56 36 ASP B O 1
ATOM 3316 N N . PRO B 1 58 ? 49.431 23.743 -42.975 1.00 27.91 37 PRO B N 1
ATOM 3317 C CA . PRO B 1 58 ? 48.181 23.837 -43.741 1.00 24.14 37 PRO B CA 1
ATOM 3318 C C . PRO B 1 58 ? 48.350 24.557 -45.085 1.00 23.97 37 PRO B C 1
ATOM 3319 O O . PRO B 1 58 ? 47.512 24.384 -45.963 1.00 26.55 37 PRO B O 1
ATOM 3323 N N . ARG B 1 59 ? 49.412 25.341 -45.245 1.00 24.44 38 ARG B N 1
ATOM 3324 C CA . ARG B 1 59 ? 49.666 26.009 -46.520 1.00 28.90 38 ARG B CA 1
ATOM 3325 C C . ARG B 1 59 ? 50.072 25.023 -47.624 1.00 27.37 38 ARG B C 1
ATOM 3326 O O . ARG B 1 59 ? 50.016 25.363 -48.799 1.00 26.98 38 ARG B O 1
ATOM 3334 N N . LEU B 1 60 ? 50.495 23.820 -47.242 1.00 27.13 39 LEU B N 1
ATOM 3335 C CA . LEU B 1 60 ? 50.949 22.819 -48.219 1.00 27.51 39 LEU B CA 1
ATOM 3336 C C . LEU B 1 60 ? 49.807 22.107 -48.930 1.00 32.77 39 LEU B C 1
ATOM 3337 O O . LEU B 1 60 ? 48.806 21.725 -48.323 1.00 30.28 39 LEU B O 1
ATOM 3342 N N . ASP B 1 61 ? 49.978 21.918 -50.232 1.00 29.96 40 ASP B N 1
ATOM 3343 C CA . ASP B 1 61 ? 49.001 21.227 -51.054 1.00 25.14 40 ASP B CA 1
ATOM 3344 C C . ASP B 1 61 ? 48.736 19.795 -50.572 1.00 31.47 40 ASP B C 1
ATOM 3345 O O . ASP B 1 61 ? 47.623 19.284 -50.699 1.00 28.97 40 ASP B O 1
ATOM 3350 N N . THR B 1 62 ? 49.763 19.164 -50.009 1.00 24.59 41 THR B N 1
ATOM 3351 C CA . THR B 1 62 ? 49.667 17.781 -49.552 1.00 31.10 41 THR B CA 1
ATOM 3352 C C . THR B 1 62 ? 48.936 17.620 -48.222 1.00 32.15 41 THR B C 1
ATOM 3353 O O . THR B 1 62 ? 48.570 16.510 -47.847 1.00 32.05 41 THR B O 1
ATOM 3357 N N . THR B 1 63 ? 48.740 18.719 -47.499 1.00 31.68 42 THR B N 1
ATOM 3358 C CA . THR B 1 63 ? 48.056 18.647 -46.217 1.00 30.73 42 THR B CA 1
ATOM 3359 C C . THR B 1 63 ? 46.566 18.527 -46.475 1.00 34.87 42 THR B C 1
ATOM 3360 O O . THR B 1 63 ? 45.917 19.471 -46.929 1.00 33.65 42 THR B O 1
ATOM 3364 N N . LYS B 1 64 ? 46.041 17.336 -46.215 1.00 41.00 43 LYS B N 1
ATOM 3365 C CA . LYS B 1 64 ? 44.659 17.013 -46.538 1.00 48.71 43 LYS B CA 1
ATOM 3366 C C . LYS B 1 64 ? 43.695 17.669 -45.559 1.00 38.50 43 LYS B C 1
ATOM 3367 O O . LYS B 1 64 ? 42.673 18.227 -45.958 1.00 45.92 43 LYS B O 1
ATOM 3373 N N . ASN B 1 65 ? 44.018 17.596 -44.275 1.00 38.20 44 ASN B N 1
ATOM 3374 C CA . ASN B 1 65 ? 43.156 18.187 -43.265 1.00 49.38 44 ASN B CA 1
ATOM 3375 C C . ASN B 1 65 ? 43.702 19.517 -42.758 1.00 42.17 44 ASN B C 1
ATOM 3376 O O . ASN B 1 65 ? 44.659 19.552 -41.987 1.00 40.59 44 ASN B O 1
ATOM 3381 N N . LYS B 1 66 ? 43.072 20.602 -43.193 1.00 44.91 45 LYS B N 1
ATOM 3382 C CA . LYS B 1 66 ? 43.493 21.946 -42.828 1.00 35.20 45 LYS B CA 1
ATOM 3383 C C . LYS B 1 66 ? 43.082 22.321 -41.408 1.00 36.44 45 LYS B C 1
ATOM 3384 O O . LYS B 1 66 ? 43.450 23.397 -40.916 1.00 38.96 45 LYS B O 1
ATOM 3390 N N . ASN B 1 67 ? 42.296 21.457 -40.769 1.00 34.66 46 ASN B N 1
ATOM 3391 C CA . ASN B 1 67 ? 41.833 21.675 -39.401 1.00 34.48 46 ASN B CA 1
ATOM 3392 C C . ASN B 1 67 ? 41.131 23.025 -39.214 1.00 32.14 46 ASN B C 1
ATOM 3393 O O . ASN B 1 67 ? 41.477 23.811 -38.325 1.00 34.13 46 ASN B O 1
ATOM 3398 N N . LEU B 1 68 ? 40.164 23.296 -40.077 1.00 29.57 47 LEU B N 1
ATOM 3399 C CA . LEU B 1 68 ? 39.449 24.552 -40.033 1.00 23.09 47 LEU B CA 1
ATOM 3400 C C . LEU B 1 68 ? 38.096 24.260 -39.425 1.00 21.74 47 LEU B C 1
ATOM 3401 O O . LEU B 1 68 ? 37.266 23.601 -40.053 1.00 21.76 47 LEU B O 1
ATOM 3406 N N . LYS B 1 69 ? 37.882 24.738 -38.202 1.00 22.06 48 LYS B N 1
ATOM 3407 C CA . LYS B 1 69 ? 36.626 24.488 -37.509 1.00 21.97 48 LYS B CA 1
ATOM 3408 C C . LYS B 1 69 ? 35.492 25.303 -38.135 1.00 20.45 48 LYS B C 1
ATOM 3409 O O . LYS B 1 69 ? 34.329 24.950 -37.987 1.00 17.69 48 LYS B O 1
ATOM 3415 N N . SER B 1 70 ? 35.834 26.391 -38.831 1.00 20.34 49 SER B N 1
ATOM 3416 C CA . SER B 1 70 ? 34.852 27.121 -39.636 1.00 21.15 49 SER B CA 1
ATOM 3417 C C . SER B 1 70 ? 35.540 27.790 -40.797 1.00 16.63 49 SER B C 1
ATOM 3418 O O . SER B 1 70 ? 36.736 28.081 -40.726 1.00 19.40 49 SER B O 1
ATOM 3421 N N . ILE B 1 71 ? 34.795 28.043 -41.872 1.00 16.47 50 ILE B N 1
ATOM 3422 C CA . ILE B 1 71 ? 35.371 28.703 -43.041 1.00 18.56 50 ILE B CA 1
ATOM 3423 C C . ILE B 1 71 ? 35.673 30.163 -42.776 1.00 19.88 50 ILE B C 1
ATOM 3424 O O . ILE B 1 71 ? 36.726 30.683 -43.171 1.00 17.22 50 ILE B O 1
ATOM 3429 N N . ASN B 1 72 ? 34.746 30.853 -42.128 1.00 17.13 51 ASN B N 1
ATOM 3430 C CA . ASN B 1 72 ? 35.046 32.227 -41.740 1.00 18.12 51 ASN B CA 1
ATOM 3431 C C . ASN B 1 72 ? 34.819 32.495 -40.264 1.00 18.65 51 ASN B C 1
ATOM 3432 O O . ASN B 1 72 ? 34.336 31.624 -39.540 1.00 17.22 51 ASN B O 1
ATOM 3437 N N . LEU B 1 73 ? 35.204 33.694 -39.838 1.00 17.78 52 LEU B N 1
ATOM 3438 C CA . LEU B 1 73 ? 35.101 34.121 -38.457 1.00 22.32 52 LEU B CA 1
ATOM 3439 C C . LEU B 1 73 ? 34.701 35.584 -38.409 1.00 20.39 52 LEU B C 1
ATOM 3440 O O . LEU B 1 73 ? 34.953 36.343 -39.348 1.00 19.06 52 LEU B O 1
ATOM 3445 N N . ALA B 1 74 ? 34.119 35.982 -37.283 1.00 18.17 53 ALA B N 1
ATOM 3446 C CA . ALA B 1 74 ? 33.821 37.378 -37.023 1.00 17.49 53 ALA B CA 1
ATOM 3447 C C . ALA B 1 74 ? 34.968 37.915 -36.175 1.00 18.94 53 ALA B C 1
ATOM 3448 O O . ALA B 1 74 ? 35.167 37.451 -35.061 1.00 19.55 53 ALA B O 1
ATOM 3450 N N . ILE B 1 75 ? 35.744 38.842 -36.725 1.00 23.18 54 ILE B N 1
ATOM 3451 C CA . ILE B 1 75 ? 36.814 39.481 -35.956 1.00 19.20 54 ILE B CA 1
ATOM 3452 C C . ILE B 1 75 ? 36.316 40.830 -35.472 1.00 26.18 54 ILE B C 1
ATOM 3453 O O . ILE B 1 75 ? 35.712 41.578 -36.242 1.00 26.56 54 ILE B O 1
ATOM 3458 N N . SER B 1 76 ? 36.540 41.126 -34.190 1.00 19.91 55 SER B N 1
ATOM 3459 C CA . SER B 1 76 ? 36.028 42.345 -33.580 1.00 25.41 55 SER B CA 1
ATOM 3460 C C . SER B 1 76 ? 37.083 43.445 -33.522 1.00 26.66 55 SER B C 1
ATOM 3461 O O . SER B 1 76 ? 38.238 43.235 -33.887 1.00 25.10 55 SER B O 1
ATOM 3464 N N . ALA B 1 77 ? 36.671 44.614 -33.041 1.00 29.29 56 ALA B N 1
ATOM 3465 C CA . ALA B 1 77 ? 37.591 45.731 -32.840 1.00 32.68 56 ALA B CA 1
ATOM 3466 C C . ALA B 1 77 ? 38.757 45.317 -31.947 1.00 30.43 56 ALA B C 1
ATOM 3467 O O . ALA B 1 77 ? 39.901 45.682 -32.201 1.00 37.52 56 ALA B O 1
ATOM 3469 N N . ARG B 1 78 ? 38.468 44.524 -30.923 1.00 32.70 57 ARG B N 1
ATOM 3470 C CA . ARG B 1 78 ? 39.507 44.053 -30.015 1.00 33.71 57 ARG B CA 1
ATOM 3471 C C . ARG B 1 78 ? 40.486 43.122 -30.710 1.00 37.00 57 ARG B C 1
ATOM 3472 O O . ARG B 1 78 ? 41.691 43.214 -30.499 1.00 30.13 57 ARG B O 1
ATOM 3480 N N . GLY B 1 79 ? 39.974 42.211 -31.529 1.00 26.70 58 GLY B N 1
ATOM 3481 C CA . GLY B 1 79 ? 40.848 41.306 -32.254 1.00 26.30 58 GLY B CA 1
ATOM 3482 C C . GLY B 1 79 ? 41.710 42.058 -33.250 1.00 26.91 58 GLY B C 1
ATOM 3483 O O . GLY B 1 79 ? 42.898 41.763 -33.419 1.00 27.91 58 GLY B O 1
ATOM 3484 N N . ILE B 1 80 ? 41.101 43.024 -33.928 1.00 31.89 59 ILE B N 1
ATOM 3485 C CA . ILE B 1 80 ? 41.815 43.824 -34.909 1.00 25.42 59 ILE B CA 1
ATOM 3486 C C . ILE B 1 80 ? 42.914 44.610 -34.218 1.00 27.47 59 ILE B C 1
ATOM 3487 O O . ILE B 1 80 ? 44.051 44.655 -34.688 1.00 27.11 59 ILE B O 1
ATOM 3492 N N . ASP B 1 81 ? 42.569 45.202 -33.080 1.00 29.28 60 ASP B N 1
ATOM 3493 C CA . ASP B 1 81 ? 43.503 46.059 -32.360 1.00 29.33 60 ASP B CA 1
ATOM 3494 C C . ASP B 1 81 ? 44.660 45.281 -31.758 1.00 32.66 60 ASP B C 1
ATOM 3495 O O . ASP B 1 81 ? 45.775 45.793 -31.690 1.00 32.19 60 ASP B O 1
ATOM 3500 N N . ALA B 1 82 ? 44.411 44.036 -31.353 1.00 29.30 61 ALA B N 1
ATOM 3501 C CA . ALA B 1 82 ? 45.491 43.179 -30.894 1.00 24.86 61 ALA B CA 1
ATOM 3502 C C . ALA B 1 82 ? 46.470 42.897 -32.026 1.00 30.49 61 ALA B C 1
ATOM 3503 O O . ALA B 1 82 ? 47.678 42.977 -31.835 1.00 28.96 61 ALA B O 1
ATOM 3505 N N . LEU B 1 83 ? 45.959 42.578 -33.213 1.00 23.71 62 LEU B N 1
ATOM 3506 C CA . LEU B 1 83 ? 46.844 42.333 -34.348 1.00 27.27 62 LEU B CA 1
ATOM 3507 C C . LEU B 1 83 ? 47.596 43.615 -34.715 1.00 31.87 62 LEU B C 1
ATOM 3508 O O . LEU B 1 83 ? 48.778 43.591 -35.076 1.00 30.20 62 LEU B O 1
ATOM 3513 N N . LYS B 1 84 ? 46.889 44.732 -34.615 1.00 29.26 63 LYS B N 1
ATOM 3514 C CA . LYS B 1 84 ? 47.432 46.038 -34.965 1.00 37.22 63 LYS B CA 1
ATOM 3515 C C . LYS B 1 84 ? 48.547 46.440 -34.004 1.00 42.21 63 LYS B C 1
ATOM 3516 O O . LYS B 1 84 ? 49.536 47.060 -34.405 1.00 38.85 63 LYS B O 1
ATOM 3522 N N . SER B 1 85 ? 48.393 46.065 -32.739 1.00 30.02 64 SER B N 1
ATOM 3523 C CA . SER B 1 85 ? 49.378 46.413 -31.722 1.00 36.74 64 SER B CA 1
ATOM 3524 C C . SER B 1 85 ? 50.684 45.658 -31.932 1.00 39.57 64 SER B C 1
ATOM 3525 O O . SER B 1 85 ? 51.726 46.050 -31.411 1.00 44.36 64 SER B O 1
ATOM 3528 N N . ILE B 1 86 ? 50.633 44.583 -32.707 1.00 33.71 65 ILE B N 1
ATOM 3529 C CA . ILE B 1 86 ? 51.803 43.730 -32.882 1.00 34.88 65 ILE B CA 1
ATOM 3530 C C . ILE B 1 86 ? 52.528 44.049 -34.182 1.00 45.84 65 ILE B C 1
ATOM 3531 O O . ILE B 1 86 ? 53.760 44.066 -34.232 1.00 43.84 65 ILE B O 1
ATOM 3536 N N . ASP B 1 87 ? 51.762 44.332 -35.229 1.00 40.25 66 ASP B N 1
ATOM 3537 C CA . ASP B 1 87 ? 52.348 44.659 -36.519 1.00 41.60 66 ASP B CA 1
ATOM 3538 C C . ASP B 1 87 ? 51.344 45.436 -37.359 1.00 45.84 66 ASP B C 1
ATOM 3539 O O . ASP B 1 87 ? 50.615 44.841 -38.149 1.00 40.08 66 ASP B O 1
ATOM 3544 N N . PRO B 1 88 ? 51.310 46.770 -37.193 1.00 45.05 67 PRO B N 1
ATOM 3545 C CA . PRO B 1 88 ? 50.340 47.638 -37.875 1.00 45.85 67 PRO B CA 1
ATOM 3546 C C . PRO B 1 88 ? 50.410 47.532 -39.398 1.00 47.91 67 PRO B C 1
ATOM 3547 O O . PRO B 1 88 ? 49.406 47.735 -40.086 1.00 51.26 67 PRO B O 1
ATOM 3551 N N . ASP B 1 89 ? 51.586 47.210 -39.918 1.00 44.55 68 ASP B N 1
ATOM 3552 C CA . ASP B 1 89 ? 51.767 47.134 -41.361 1.00 56.01 68 ASP B CA 1
ATOM 3553 C C . ASP B 1 89 ? 51.136 45.877 -41.930 1.00 50.24 68 ASP B C 1
ATOM 3554 O O . ASP B 1 89 ? 50.316 45.946 -42.845 1.00 61.49 68 ASP B O 1
ATOM 3559 N N . ALA B 1 90 ? 51.525 44.730 -41.386 1.00 37.53 69 ALA B N 1
ATOM 3560 C CA . ALA B 1 90 ? 51.003 43.449 -41.838 1.00 45.45 69 ALA B CA 1
ATOM 3561 C C . ALA B 1 90 ? 49.496 43.393 -41.625 1.00 44.10 69 ALA B C 1
ATOM 3562 O O . ALA B 1 90 ? 48.775 42.784 -42.411 1.00 45.62 69 ALA B O 1
ATOM 3564 N N . CYS B 1 91 ? 49.038 44.040 -40.555 1.00 44.07 70 CYS B N 1
ATOM 3565 C CA . CYS B 1 91 ? 47.626 44.068 -40.193 1.00 46.10 70 CYS B CA 1
ATOM 3566 C C . CYS B 1 91 ? 46.779 44.612 -41.339 1.00 45.17 70 CYS B C 1
ATOM 3567 O O . CYS B 1 91 ? 45.715 44.078 -41.639 1.00 34.85 70 CYS B O 1
ATOM 3570 N N . GLU B 1 92 ? 47.263 45.661 -41.994 1.00 42.59 71 GLU B N 1
ATOM 3571 C CA . GLU B 1 92 ? 46.536 46.243 -43.116 1.00 42.56 71 GLU B CA 1
ATOM 3572 C C . GLU B 1 92 ? 46.453 45.287 -44.302 1.00 43.88 71 GLU B C 1
ATOM 3573 O O . GLU B 1 92 ? 45.408 45.168 -44.938 1.00 42.74 71 GLU B O 1
ATOM 3579 N N . HIS B 1 93 ? 47.553 44.607 -44.606 1.00 42.15 72 HIS B N 1
ATOM 3580 C CA . HIS B 1 93 ? 47.550 43.664 -45.716 1.00 44.07 72 HIS B CA 1
ATOM 3581 C C . HIS B 1 93 ? 46.699 42.443 -45.377 1.00 45.79 72 HIS B C 1
ATOM 3582 O O . HIS B 1 93 ? 45.906 41.965 -46.193 1.00 41.09 72 HIS B O 1
ATOM 3589 N N . ILE B 1 94 ? 46.875 41.944 -44.162 1.00 43.36 73 ILE B N 1
ATOM 3590 C CA . ILE B 1 94 ? 46.166 40.757 -43.718 1.00 40.33 73 ILE B CA 1
ATOM 3591 C C . ILE B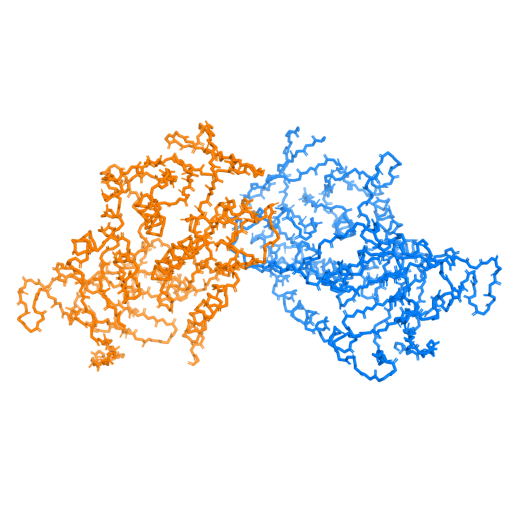 1 94 ? 44.644 40.940 -43.715 1.00 32.74 73 ILE B C 1
ATOM 3592 O O . ILE B 1 94 ? 43.909 40.067 -44.177 1.00 40.38 73 ILE B O 1
ATOM 3597 N N . LEU B 1 95 ? 44.178 42.084 -43.228 1.00 32.11 74 LEU B N 1
ATOM 3598 C CA . LEU B 1 95 ? 42.740 42.307 -43.066 1.00 37.21 74 LEU B CA 1
ATOM 3599 C C . LEU B 1 95 ? 42.066 43.040 -44.225 1.00 36.05 74 LEU B C 1
ATOM 3600 O O . LEU B 1 95 ? 40.934 43.499 -44.085 1.00 38.71 74 LEU B O 1
ATOM 3605 N N . GLN B 1 96 ? 42.741 43.144 -45.366 1.00 39.26 75 GLN B N 1
ATOM 3606 C CA . GLN B 1 96 ? 42.255 44.008 -46.445 1.00 40.50 75 GLN B CA 1
ATOM 3607 C C . GLN B 1 96 ? 40.907 43.595 -47.040 1.00 41.84 75 GLN B C 1
ATOM 3608 O O . GLN B 1 96 ? 40.124 44.446 -47.459 1.00 36.26 75 GLN B O 1
ATOM 3614 N N . ASP B 1 97 ? 40.636 42.296 -47.064 1.00 31.32 76 ASP B N 1
ATOM 3615 C CA . ASP B 1 97 ? 39.392 41.800 -47.649 1.00 36.51 76 ASP B CA 1
ATOM 3616 C C . ASP B 1 97 ? 38.319 41.460 -46.627 1.00 32.82 76 ASP B C 1
ATOM 3617 O O . ASP B 1 97 ? 37.293 40.869 -46.972 1.00 31.57 76 ASP B O 1
ATOM 3622 N N . MET B 1 98 ? 38.539 41.822 -45.372 1.00 28.14 77 MET B N 1
ATOM 3623 C CA . MET B 1 98 ? 37.521 41.550 -44.368 1.00 27.06 77 MET B CA 1
ATOM 3624 C C . MET B 1 98 ? 36.277 42.388 -44.675 1.00 30.17 77 MET B C 1
ATOM 3625 O O . MET B 1 98 ? 36.367 43.467 -45.266 1.00 27.41 77 MET B O 1
ATOM 3630 N N . ILE B 1 99 ? 35.112 41.872 -44.313 1.00 23.92 78 ILE B N 1
ATOM 3631 C CA . ILE B 1 99 ? 33.857 42.542 -44.660 1.00 22.71 78 ILE B CA 1
ATOM 3632 C C . ILE B 1 99 ? 33.166 43.047 -43.410 1.00 24.75 78 ILE B C 1
ATOM 3633 O O . ILE B 1 99 ? 32.712 42.252 -42.590 1.00 20.72 78 ILE B O 1
ATOM 3638 N N . PRO B 1 100 ? 33.072 44.379 -43.254 1.00 23.25 79 PRO B N 1
ATOM 3639 C CA . PRO B 1 100 ? 32.444 44.945 -42.053 1.00 24.40 79 PRO B CA 1
ATOM 3640 C C . PRO B 1 100 ? 30.945 44.694 -41.978 1.00 25.59 79 PRO B C 1
ATOM 3641 O O . PRO B 1 100 ? 30.258 44.832 -42.988 1.00 32.50 79 PRO B O 1
ATOM 3645 N N . MET B 1 101 ? 30.451 44.328 -40.797 1.00 24.64 80 MET B N 1
ATOM 3646 C CA . MET B 1 101 ? 29.018 44.131 -40.588 1.00 27.08 80 MET B CA 1
ATOM 3647 C C . MET B 1 101 ? 28.436 45.337 -39.847 1.00 33.98 80 MET B C 1
ATOM 3648 O O . MET B 1 101 ? 29.061 45.867 -38.931 1.00 37.35 80 MET B O 1
ATOM 3653 N N . LYS B 1 102 ? 27.243 45.772 -40.239 1.00 32.24 81 LYS B N 1
ATOM 3654 C CA . LYS B 1 102 ? 26.615 46.934 -39.607 1.00 32.75 81 LYS B CA 1
ATOM 3655 C C . LYS B 1 102 ? 25.547 46.528 -38.608 1.00 38.04 81 LYS B C 1
ATOM 3656 O O . LYS B 1 102 ? 25.185 47.299 -37.720 1.00 32.85 81 LYS B O 1
ATOM 3662 N N . GLY B 1 103 ? 25.018 45.323 -38.776 1.00 31.05 82 GLY B N 1
ATOM 3663 C CA . GLY B 1 103 ? 23.978 44.828 -37.897 1.00 37.09 82 GLY B CA 1
ATOM 3664 C C . GLY B 1 103 ? 23.686 43.362 -38.138 1.00 36.31 82 GLY B C 1
ATOM 3665 O O . GLY B 1 103 ? 24.415 42.694 -38.869 1.00 26.40 82 GLY B O 1
ATOM 3666 N N . ARG B 1 104 ? 22.635 42.864 -37.497 1.00 31.55 83 ARG B N 1
ATOM 3667 C CA . ARG B 1 104 ? 22.138 41.525 -37.752 1.00 28.32 83 ARG B CA 1
ATOM 3668 C C . ARG B 1 104 ? 20.888 41.645 -38.595 1.00 31.27 83 ARG B C 1
ATOM 3669 O O . ARG B 1 104 ? 20.096 42.565 -38.401 1.00 33.67 83 ARG B O 1
ATOM 3677 N N . MET B 1 105 ? 20.708 40.711 -39.520 1.00 23.48 84 MET B N 1
ATOM 3678 C CA . MET B 1 105 ? 19.475 40.623 -40.284 1.00 21.28 84 MET B CA 1
ATOM 3679 C C . MET B 1 105 ? 18.719 39.400 -39.781 1.00 32.88 84 MET B C 1
ATOM 3680 O O . MET B 1 105 ? 19.152 38.266 -40.008 1.00 22.33 84 MET B O 1
ATOM 3685 N N . ILE B 1 106 ? 17.612 39.629 -39.073 1.00 21.67 85 ILE B N 1
ATOM 3686 C CA . ILE B 1 106 ? 16.823 38.538 -38.517 1.00 22.82 85 ILE B CA 1
ATOM 3687 C C . ILE B 1 106 ? 15.846 38.017 -39.568 1.00 23.98 85 ILE B C 1
ATOM 3688 O O . ILE B 1 106 ? 15.099 38.799 -40.167 1.00 27.84 85 ILE B O 1
ATOM 3693 N N . HIS B 1 107 ? 15.862 36.705 -39.801 1.00 19.99 86 HIS B N 1
ATOM 3694 C CA . HIS B 1 107 ? 14.948 36.074 -40.756 1.00 26.02 86 HIS B CA 1
ATOM 3695 C C . HIS B 1 107 ? 13.903 35.292 -39.986 1.00 25.25 86 HIS B C 1
ATOM 3696 O O . HIS B 1 107 ? 14.226 34.286 -39.358 1.00 23.01 86 HIS B O 1
ATOM 3703 N N . ASP B 1 108 ? 12.650 35.723 -40.035 1.00 27.95 87 ASP B N 1
ATOM 3704 C CA . ASP B 1 108 ? 11.645 35.043 -39.233 1.00 26.87 87 ASP B CA 1
ATOM 3705 C C . ASP B 1 108 ? 11.183 33.729 -39.846 1.00 26.53 87 ASP B C 1
ATOM 3706 O O . ASP B 1 108 ? 11.609 33.352 -40.940 1.00 27.08 87 ASP B O 1
ATOM 3711 N N . LEU B 1 109 ? 10.285 33.043 -39.145 1.00 31.67 88 LEU B N 1
ATOM 3712 C CA . LEU B 1 109 ? 9.823 31.731 -39.584 1.00 37.28 88 LEU B CA 1
ATOM 3713 C C . LEU B 1 109 ? 9.158 31.740 -40.960 1.00 33.48 88 LEU B C 1
ATOM 3714 O O . LEU B 1 109 ? 9.072 30.703 -41.607 1.00 35.13 88 LEU B O 1
ATOM 3719 N N . LYS B 1 110 ? 8.708 32.911 -41.404 1.00 30.98 89 LYS B N 1
ATOM 3720 C CA . LYS B 1 110 ? 8.045 33.047 -42.696 1.00 36.43 89 LYS B CA 1
ATOM 3721 C C . LYS B 1 110 ? 8.964 33.646 -43.765 1.00 40.02 89 LYS B C 1
ATOM 3722 O O . LYS B 1 110 ? 8.578 33.764 -44.925 1.00 41.04 89 LYS B O 1
ATOM 3728 N N . GLY B 1 111 ? 10.171 34.043 -43.377 1.00 34.82 90 GLY B N 1
ATOM 3729 C CA . GLY B 1 111 ? 11.132 34.538 -44.347 1.00 34.72 90 GLY B CA 1
ATOM 3730 C C . GLY B 1 111 ? 11.230 36.046 -44.431 1.00 39.34 90 GLY B C 1
ATOM 3731 O O . GLY B 1 111 ? 11.988 36.576 -45.243 1.00 37.68 90 GLY B O 1
ATOM 3732 N N . ARG B 1 112 ? 10.456 36.741 -43.604 1.00 32.18 91 ARG B N 1
ATOM 3733 C CA . ARG B 1 112 ? 10.552 38.186 -43.538 1.00 29.68 91 ARG B CA 1
ATOM 3734 C C . ARG B 1 112 ? 11.904 38.533 -42.924 1.00 37.78 91 ARG B C 1
ATOM 3735 O O . ARG B 1 112 ? 12.343 37.871 -41.985 1.00 28.65 91 ARG B O 1
ATOM 3743 N N . GLN B 1 113 ? 12.561 39.554 -43.465 1.00 30.87 92 GLN B N 1
ATOM 3744 C CA . GLN B 1 113 ? 13.850 40.003 -42.936 1.00 31.52 92 GLN B CA 1
ATOM 3745 C C . GLN B 1 113 ? 13.730 41.329 -42.219 1.00 35.41 92 GLN B C 1
ATOM 3746 O O . GLN B 1 113 ? 13.034 42.226 -42.684 1.00 45.28 92 GLN B O 1
ATOM 3752 N N . GLU B 1 114 ? 14.430 41.454 -41.095 1.00 28.89 93 GLU B N 1
ATOM 3753 C CA . GLU B 1 114 ? 14.446 42.691 -40.322 1.00 33.41 93 GLU B CA 1
ATOM 3754 C C . GLU B 1 114 ? 15.875 43.078 -39.971 1.00 35.51 93 GLU B C 1
ATOM 3755 O O . GLU B 1 114 ? 16.585 42.296 -39.343 1.00 28.69 93 GLU B O 1
ATOM 3761 N N . SER B 1 115 ? 16.293 44.276 -40.374 1.00 32.00 94 SER B N 1
ATOM 3762 C CA . SER B 1 115 ? 17.642 44.753 -40.057 1.00 32.29 94 SER B CA 1
ATOM 3763 C C . SER B 1 115 ? 17.711 45.390 -38.674 1.00 37.42 94 SER B C 1
ATOM 3764 O O . SER B 1 115 ? 16.981 46.332 -38.373 1.00 42.91 94 SER B O 1
ATOM 3767 N N . GLN B 1 116 ? 18.583 44.851 -37.828 1.00 30.34 95 GLN B N 1
ATOM 3768 C CA . GLN B 1 116 ? 18.812 45.390 -36.490 1.00 29.13 95 GLN B CA 1
ATOM 3769 C C . GLN B 1 116 ? 20.253 45.889 -36.380 1.00 42.87 95 GLN B C 1
ATOM 3770 O O . GLN B 1 116 ? 21.185 45.098 -36.181 1.00 38.81 95 GLN B O 1
ATOM 3776 N N . LEU B 1 117 ? 20.435 47.199 -36.497 1.00 39.23 96 LEU B N 1
ATOM 3777 C CA . LEU B 1 117 ? 21.772 47.789 -36.488 1.00 35.07 96 LEU B CA 1
ATOM 3778 C C . LEU B 1 117 ? 22.488 47.705 -35.146 1.00 36.59 96 LEU B C 1
ATOM 3779 O O . LEU B 1 117 ? 21.865 47.793 -34.085 1.00 39.92 96 LEU B O 1
ATOM 3784 N N . TYR B 1 118 ? 23.807 47.525 -35.209 1.00 37.31 97 TYR B N 1
ATOM 3785 C CA . TYR B 1 118 ? 24.627 47.294 -34.026 1.00 37.07 97 TYR B CA 1
ATOM 3786 C C . TYR B 1 118 ? 24.727 48.528 -33.125 1.00 48.06 97 TYR B C 1
ATOM 3787 O O . TYR B 1 118 ? 25.303 49.546 -33.512 1.00 41.12 97 TYR B O 1
ATOM 3796 N N . ALA B 1 124 ? 30.858 45.210 -32.767 1.00 45.36 103 ALA B N 1
ATOM 3797 C CA . ALA B 1 124 ? 31.696 45.719 -33.852 1.00 54.89 103 ALA B CA 1
ATOM 3798 C C . ALA B 1 124 ? 32.488 44.603 -34.538 1.00 42.84 103 ALA B C 1
ATOM 3799 O O . ALA B 1 124 ? 33.643 44.365 -34.183 1.00 44.68 103 ALA B O 1
ATOM 3801 N N . ILE B 1 125 ? 31.884 43.939 -35.526 1.00 49.48 104 ILE B N 1
ATOM 3802 C CA . ILE B 1 125 ? 32.513 42.769 -36.153 1.00 33.08 104 ILE B CA 1
ATOM 3803 C C . ILE B 1 125 ? 32.676 42.826 -37.671 1.00 28.53 104 ILE B C 1
ATOM 3804 O O . ILE B 1 125 ? 32.033 43.609 -38.360 1.00 25.55 104 ILE B O 1
ATOM 3809 N N . ASN B 1 126 ? 33.557 41.969 -38.174 1.00 25.57 105 ASN B N 1
ATOM 3810 C CA . ASN B 1 126 ? 33.896 41.916 -39.581 1.00 24.55 105 ASN B CA 1
ATOM 3811 C C . ASN B 1 126 ? 34.086 40.461 -39.957 1.00 22.86 105 ASN B C 1
ATOM 3812 O O . ASN B 1 126 ? 34.626 39.687 -39.169 1.00 21.74 105 ASN B O 1
ATOM 3817 N N . SER B 1 127 ? 33.655 40.088 -41.156 1.00 21.45 106 SER B N 1
ATOM 3818 C CA . SER B 1 127 ? 33.838 38.710 -41.615 1.00 18.31 106 SER B CA 1
ATOM 3819 C C . SER B 1 127 ? 35.223 38.559 -42.219 1.00 20.33 106 SER B C 1
ATOM 3820 O O . SER B 1 127 ? 35.628 39.358 -43.068 1.00 25.87 106 SER B O 1
ATOM 3823 N N . ILE B 1 128 ? 35.939 37.521 -41.814 1.00 20.94 107 ILE B N 1
ATOM 3824 C CA . ILE B 1 128 ? 37.232 37.231 -42.414 1.00 19.04 107 ILE B CA 1
ATOM 3825 C C . ILE B 1 128 ? 37.410 35.724 -42.562 1.00 20.62 107 ILE B C 1
ATOM 3826 O O . ILE B 1 128 ? 36.927 34.952 -41.731 1.00 18.48 107 ILE B O 1
ATOM 3831 N N . ASN B 1 129 ? 38.090 35.309 -43.628 1.00 24.79 108 ASN B N 1
ATOM 3832 C CA . ASN B 1 129 ? 38.311 33.893 -43.909 1.00 21.67 108 ASN B CA 1
ATOM 3833 C C . ASN B 1 129 ? 39.357 33.305 -42.979 1.00 20.32 108 ASN B C 1
ATOM 3834 O O . ASN B 1 129 ? 40.471 33.833 -42.867 1.00 17.44 108 ASN B O 1
ATOM 3839 N N . ARG B 1 130 ? 39.012 32.195 -42.336 1.00 15.69 109 ARG B N 1
ATOM 3840 C CA . ARG B 1 130 ? 39.916 31.574 -41.371 1.00 16.75 109 ARG B CA 1
ATOM 3841 C C . ARG B 1 130 ? 41.227 31.105 -42.005 1.00 21.38 109 ARG B C 1
ATOM 3842 O O . ARG B 1 130 ? 42.316 31.344 -41.468 1.00 17.96 109 ARG B O 1
ATOM 3850 N N . SER B 1 131 ? 41.121 30.383 -43.115 1.00 19.83 110 SER B N 1
ATOM 3851 C CA . SER B 1 131 ? 42.312 29.798 -43.722 1.00 17.74 110 SER B CA 1
ATOM 3852 C C . SER B 1 131 ? 43.241 30.913 -44.175 1.00 22.54 110 SER B C 1
ATOM 3853 O O . SER B 1 131 ? 44.456 30.844 -43.970 1.00 22.47 110 SER B O 1
ATOM 3856 N N . VAL B 1 132 ? 42.664 31.965 -44.747 1.00 19.60 111 VAL B N 1
ATOM 3857 C CA . VAL B 1 132 ? 43.461 33.109 -45.194 1.00 26.02 111 VAL B CA 1
ATOM 3858 C C . VAL B 1 132 ? 44.205 33.777 -44.031 1.00 25.94 111 VAL B C 1
ATOM 3859 O O . VAL B 1 132 ? 45.397 34.043 -44.112 1.00 23.81 111 VAL B O 1
ATOM 3863 N N . LEU B 1 133 ? 43.494 34.042 -42.948 1.00 20.82 112 LEU B N 1
ATOM 3864 C CA . LEU B 1 133 ? 44.099 34.647 -41.765 1.00 21.01 112 LEU B CA 1
ATOM 3865 C C . LEU B 1 133 ? 45.220 33.781 -41.183 1.00 21.42 112 LEU B C 1
ATOM 3866 O O . LEU B 1 133 ? 46.350 34.252 -40.975 1.00 23.04 112 LEU B O 1
ATOM 3871 N N . ASN B 1 134 ? 44.922 32.510 -40.933 1.00 22.04 113 ASN B N 1
ATOM 3872 C CA . ASN B 1 134 ? 45.904 31.611 -40.336 1.00 18.92 113 ASN B CA 1
ATOM 3873 C C . ASN B 1 134 ? 47.136 31.453 -41.241 1.00 22.69 113 ASN B C 1
ATOM 3874 O O . ASN B 1 134 ? 48.277 31.544 -40.766 1.00 22.08 113 ASN B O 1
ATOM 3879 N N . ASN B 1 135 ? 46.903 31.250 -42.537 1.00 22.44 114 ASN B N 1
ATOM 3880 C CA . ASN B 1 135 ? 48.010 31.094 -43.490 1.00 23.94 114 ASN B CA 1
ATOM 3881 C C . ASN B 1 135 ? 48.819 32.372 -43.652 1.00 22.85 114 ASN B C 1
ATOM 3882 O O . ASN B 1 135 ? 50.044 32.318 -43.830 1.00 23.48 114 ASN B O 1
ATOM 3887 N N . SER B 1 136 ? 48.138 33.519 -43.574 1.00 19.94 115 SER B N 1
ATOM 3888 C CA . SER B 1 136 ? 48.801 34.823 -43.651 1.00 21.77 115 SER B CA 1
ATOM 3889 C C . SER B 1 136 ? 49.686 35.072 -42.447 1.00 28.19 115 SER B C 1
ATOM 3890 O O . SER B 1 136 ? 50.781 35.627 -42.582 1.00 26.42 115 SER B O 1
ATOM 3893 N N . LEU B 1 137 ? 49.209 34.688 -41.266 1.00 22.55 116 LEU B N 1
ATOM 3894 C CA . LEU B 1 137 ? 50.045 34.781 -40.074 1.00 20.38 116 LEU B CA 1
ATOM 3895 C C . LEU B 1 137 ? 51.296 33.913 -40.223 1.00 22.72 116 LEU B C 1
ATOM 3896 O O . LEU B 1 137 ? 52.410 34.330 -39.859 1.00 24.22 116 LEU B O 1
ATOM 3901 N N . LEU B 1 138 ? 51.117 32.711 -40.754 1.00 21.25 117 LEU B N 1
ATOM 3902 C CA . LEU B 1 138 ? 52.250 31.814 -40.989 1.00 25.08 117 LEU B CA 1
ATOM 3903 C C . LEU B 1 138 ? 53.236 32.423 -41.980 1.00 29.10 117 LEU B C 1
ATOM 3904 O O . LEU B 1 138 ? 54.451 32.310 -41.795 1.00 27.21 117 LEU B O 1
ATOM 3909 N N . ASP B 1 139 ? 52.714 33.057 -43.028 1.00 26.04 118 ASP B N 1
ATOM 3910 C CA . ASP B 1 139 ? 53.563 33.744 -44.005 1.00 28.88 118 ASP B CA 1
ATOM 3911 C C . ASP B 1 139 ? 54.364 34.853 -43.334 1.00 33.58 118 ASP B C 1
ATOM 3912 O O . ASP B 1 139 ? 55.541 35.036 -43.634 1.00 30.86 118 ASP B O 1
ATOM 3917 N N . GLU B 1 140 ? 53.740 35.581 -42.412 1.00 26.44 119 GLU B N 1
ATOM 3918 C CA . GLU B 1 140 ? 54.469 36.606 -41.655 1.00 29.79 119 GLU B CA 1
ATOM 3919 C C . GLU B 1 140 ? 55.530 36.015 -40.725 1.00 33.48 119 GLU B C 1
ATOM 3920 O O . GLU B 1 140 ? 56.611 36.584 -40.547 1.00 32.61 119 GLU B O 1
ATOM 3926 N N . LEU B 1 141 ? 55.217 34.873 -40.132 1.00 27.18 120 LEU B N 1
ATOM 3927 C CA . LEU B 1 141 ? 56.168 34.180 -39.278 1.00 25.77 120 LEU B CA 1
ATOM 3928 C C . LEU B 1 141 ? 57.369 33.686 -40.084 1.00 30.76 120 LEU B C 1
ATOM 3929 O O . LEU B 1 141 ? 58.491 33.688 -39.594 1.00 33.32 120 LEU B O 1
ATOM 3934 N N . GLU B 1 142 ? 57.120 33.258 -41.318 1.00 30.58 121 GLU B N 1
ATOM 3935 C CA . GLU B 1 142 ? 58.190 32.879 -42.236 1.00 34.39 121 GLU B CA 1
ATOM 3936 C C . GLU B 1 142 ? 59.160 34.039 -42.417 1.00 36.09 121 GLU B C 1
ATOM 3937 O O . GLU B 1 142 ? 60.365 33.837 -42.484 1.00 40.34 121 GLU B O 1
ATOM 3943 N N . LYS B 1 143 ? 58.625 35.254 -42.492 1.00 33.51 122 LYS B N 1
ATOM 3944 C CA . LYS B 1 143 ? 59.447 36.448 -42.658 1.00 39.83 122 LYS B CA 1
ATOM 3945 C C . LYS B 1 143 ? 60.200 36.828 -41.391 1.00 44.55 122 LYS B C 1
ATOM 3946 O O . LYS B 1 143 ? 61.113 37.653 -41.430 1.00 41.75 122 LYS B O 1
ATOM 3952 N N . SER B 1 144 ? 59.799 36.249 -40.266 1.00 39.42 123 SER B N 1
ATOM 3953 C CA . SER B 1 144 ? 60.428 36.564 -38.990 1.00 31.82 123 SER B CA 1
ATOM 3954 C C . SER B 1 144 ? 61.534 35.564 -38.688 1.00 32.86 123 SER B C 1
ATOM 3955 O O . SER B 1 144 ? 61.836 34.696 -39.504 1.00 32.98 123 SER B O 1
ATOM 3958 N N . THR B 1 145 ? 62.109 35.675 -37.495 1.00 32.27 124 THR B N 1
ATOM 3959 C CA . THR B 1 145 ? 63.150 34.756 -37.050 1.00 37.39 124 THR B CA 1
ATOM 3960 C C . THR B 1 145 ? 62.586 33.443 -36.498 1.00 39.83 124 THR B C 1
ATOM 3961 O O . THR B 1 145 ? 63.338 32.536 -36.147 1.00 35.00 124 THR B O 1
ATOM 3965 N N . THR B 1 146 ? 61.262 33.348 -36.429 1.00 34.49 125 THR B N 1
ATOM 3966 C CA . THR B 1 146 ? 60.595 32.190 -35.848 1.00 25.69 125 THR B CA 1
ATOM 3967 C C . THR B 1 146 ? 60.909 30.905 -36.599 1.00 28.24 125 THR B C 1
ATOM 3968 O O . THR B 1 146 ? 60.828 30.866 -37.822 1.00 32.08 125 THR B O 1
ATOM 3972 N N . GLU B 1 147 ? 61.262 29.854 -35.866 1.00 26.68 126 GLU B N 1
ATOM 3973 C CA . GLU B 1 147 ? 61.408 28.532 -36.467 1.00 32.98 126 GLU B CA 1
ATOM 3974 C C . GLU B 1 147 ? 60.086 27.779 -36.442 1.00 34.92 126 GLU B C 1
ATOM 3975 O O . GLU B 1 147 ? 59.503 27.579 -35.381 1.00 31.84 126 GLU B O 1
ATOM 3981 N N . LEU B 1 148 ? 59.629 27.341 -37.610 1.00 31.59 127 LEU B N 1
ATOM 3982 C CA . LEU B 1 148 ? 58.393 26.582 -37.695 1.00 31.53 127 LEU B CA 1
ATOM 3983 C C . LEU B 1 148 ? 58.687 25.090 -37.652 1.00 36.11 127 LEU B C 1
ATOM 3984 O O . LEU B 1 148 ? 59.478 24.581 -38.443 1.00 31.25 127 LEU B O 1
ATOM 3989 N N . LYS B 1 149 ? 58.059 24.387 -36.720 1.00 23.63 128 LYS B N 1
ATOM 3990 C CA . LYS B 1 149 ? 58.252 22.944 -36.604 1.00 33.45 128 LYS B CA 1
ATOM 3991 C C . LYS B 1 149 ? 56.928 22.199 -36.658 1.00 31.11 128 LYS B C 1
ATOM 3992 O O . LYS B 1 149 ? 56.360 21.853 -35.624 1.00 31.35 128 LYS B O 1
ATOM 3998 N N . PHE B 1 150 ? 56.438 21.954 -37.864 1.00 27.68 129 PHE B N 1
ATOM 3999 C CA . PHE B 1 150 ? 55.245 21.144 -38.034 1.00 28.46 129 PHE B CA 1
ATOM 4000 C C . PHE B 1 150 ? 55.595 19.669 -37.849 1.00 32.21 129 PHE B C 1
ATOM 4001 O O . PHE B 1 150 ? 56.772 19.301 -37.811 1.00 30.29 129 PHE B O 1
ATOM 4009 N N . GLY B 1 151 ? 54.570 18.840 -37.702 1.00 24.95 130 GLY B N 1
ATOM 4010 C CA . GLY B 1 151 ? 54.744 17.420 -37.463 1.00 32.95 130 GLY B CA 1
ATOM 4011 C C . GLY B 1 151 ? 55.435 17.096 -36.153 1.00 35.06 130 GLY B C 1
ATOM 4012 O O . GLY B 1 151 ? 56.062 16.044 -36.026 1.00 37.97 130 GLY B O 1
ATOM 4013 N N . HIS B 1 152 ? 55.328 18.000 -35.179 1.00 29.17 131 HIS B N 1
ATOM 4014 C CA . HIS B 1 152 ? 55.940 17.810 -33.862 1.00 27.34 131 HIS B CA 1
ATOM 4015 C C . HIS B 1 152 ? 54.873 17.803 -32.771 1.00 29.53 131 HIS B C 1
ATOM 4016 O O . HIS B 1 152 ? 54.269 18.837 -32.486 1.00 28.37 131 HIS B O 1
ATOM 4023 N N . LYS B 1 153 ? 54.645 16.652 -32.154 1.00 29.52 132 LYS B N 1
ATOM 4024 C CA . LYS B 1 153 ? 53.653 16.558 -31.088 1.00 28.05 132 LYS B CA 1
ATOM 4025 C C . LYS B 1 153 ? 54.300 16.614 -29.717 1.00 32.71 132 LYS B C 1
ATOM 4026 O O . LYS B 1 153 ? 55.090 15.737 -29.360 1.00 26.48 132 LYS B O 1
ATOM 4032 N N . LEU B 1 154 ? 53.973 17.648 -28.947 1.00 25.55 133 LEU B N 1
ATOM 4033 C CA . LEU B 1 154 ? 54.429 17.715 -27.562 1.00 24.11 133 LEU B CA 1
ATOM 4034 C C . LEU B 1 154 ? 53.836 16.560 -26.760 1.00 31.13 133 LEU B C 1
ATOM 4035 O O . LEU B 1 154 ? 52.617 16.390 -26.712 1.00 28.50 133 LEU B O 1
ATOM 4040 N N . VAL B 1 155 ? 54.695 15.760 -26.136 1.00 28.31 134 VAL B N 1
ATOM 4041 C CA . VAL B 1 155 ? 54.226 14.628 -25.337 1.00 25.37 134 VAL B CA 1
ATOM 4042 C C . VAL B 1 155 ? 54.547 14.757 -23.853 1.00 30.10 134 VAL B C 1
ATOM 4043 O O . VAL B 1 155 ? 53.848 14.189 -23.018 1.00 33.71 134 VAL B O 1
ATOM 4047 N N . LYS B 1 156 ? 55.590 15.508 -23.519 1.00 26.23 135 LYS B N 1
ATOM 4048 C CA . LYS B 1 156 ? 55.996 15.650 -22.128 1.00 29.43 135 LYS B CA 1
ATOM 4049 C C . LYS B 1 156 ? 56.811 16.919 -21.927 1.00 28.10 135 LYS B C 1
ATOM 4050 O O . LYS B 1 156 ? 57.497 17.377 -22.837 1.00 28.86 135 LYS B O 1
ATOM 4056 N N . ILE B 1 157 ? 56.708 17.497 -20.736 1.00 28.40 136 ILE B N 1
ATOM 4057 C CA . ILE B 1 157 ? 57.585 18.578 -20.323 1.00 27.92 136 ILE B CA 1
ATOM 4058 C C . ILE B 1 157 ? 58.198 18.252 -18.958 1.00 37.31 136 ILE B C 1
ATOM 4059 O O . ILE B 1 157 ? 57.492 17.863 -18.022 1.00 29.60 136 ILE B O 1
ATOM 4064 N N . GLU B 1 158 ? 59.516 18.392 -18.855 1.00 28.10 137 GLU B N 1
ATOM 4065 C CA . GLU B 1 158 ? 60.195 18.307 -17.570 1.00 31.08 137 GLU B CA 1
ATOM 4066 C C . GLU B 1 158 ? 60.464 19.722 -17.104 1.00 29.81 137 GLU B C 1
ATOM 4067 O O . GLU B 1 158 ? 61.230 20.462 -17.734 1.00 31.19 137 GLU B O 1
ATOM 4073 N N . TRP B 1 159 ? 59.828 20.104 -16.006 1.00 27.18 138 TRP B N 1
ATOM 4074 C CA . TRP B 1 159 ? 59.995 21.441 -15.461 1.00 31.10 138 TRP B CA 1
ATOM 4075 C C . TRP B 1 159 ? 61.261 21.504 -14.622 1.00 32.55 138 TRP B C 1
ATOM 4076 O O . TRP B 1 159 ? 61.551 20.576 -13.869 1.00 35.64 138 TRP B O 1
ATOM 4087 N N . THR B 1 160 ? 62.020 22.585 -14.778 1.00 29.22 139 THR B N 1
ATOM 4088 C CA . THR B 1 160 ? 63.190 22.839 -13.938 1.00 37.84 139 THR B CA 1
ATOM 4089 C C . THR B 1 160 ? 63.214 24.316 -13.572 1.00 36.75 139 THR B C 1
ATOM 4090 O O . THR B 1 160 ? 62.474 25.120 -14.144 1.00 37.19 139 THR B O 1
ATOM 4094 N N . ASP B 1 161 ? 64.072 24.683 -12.628 1.00 39.86 140 ASP B N 1
ATOM 4095 C CA . ASP B 1 161 ? 64.193 26.084 -12.242 1.00 36.51 140 ASP B CA 1
ATOM 4096 C C . ASP B 1 161 ? 64.950 26.900 -13.282 1.00 33.66 140 ASP B C 1
ATOM 4097 O O . ASP B 1 161 ? 65.002 28.122 -13.199 1.00 41.13 140 ASP B O 1
ATOM 4102 N N . ASP B 1 162 ? 65.542 26.220 -14.255 1.00 34.88 141 ASP B N 1
ATOM 4103 C CA . ASP B 1 162 ? 66.239 26.914 -15.331 1.00 38.09 141 ASP B CA 1
ATOM 4104 C C . ASP B 1 162 ? 65.474 26.785 -16.644 1.00 36.14 141 ASP B C 1
ATOM 4105 O O . ASP B 1 162 ? 64.520 27.526 -16.892 1.00 39.69 141 ASP B O 1
ATOM 4110 N N . LYS B 1 163 ? 65.886 25.836 -17.476 1.00 37.26 142 LYS B N 1
ATOM 4111 C CA . LYS B 1 163 ? 65.219 25.613 -18.755 1.00 35.40 142 LYS B CA 1
ATOM 4112 C C . LYS B 1 163 ? 64.223 24.462 -18.687 1.00 34.96 142 LYS B C 1
ATOM 4113 O O . LYS B 1 163 ? 64.391 23.516 -17.916 1.00 30.15 142 LYS B O 1
ATOM 4119 N N . GLN B 1 164 ? 63.181 24.540 -19.509 1.00 34.58 143 GLN B N 1
ATOM 4120 C CA . GLN B 1 164 ? 62.162 23.507 -19.515 1.00 24.98 143 GLN B CA 1
ATOM 4121 C C . GLN B 1 164 ? 62.435 22.527 -20.631 1.00 26.84 143 GLN B C 1
ATOM 4122 O O . GLN B 1 164 ? 62.615 22.927 -21.784 1.00 32.36 143 GLN B O 1
ATOM 4128 N N . ILE B 1 165 ? 62.457 21.244 -20.289 1.00 25.20 144 ILE B N 1
ATOM 4129 C CA . ILE B 1 165 ? 62.762 20.211 -21.266 1.00 30.34 144 ILE B CA 1
ATOM 4130 C C . ILE B 1 165 ? 61.493 19.730 -21.952 1.00 34.36 144 ILE B C 1
ATOM 4131 O O . ILE B 1 165 ? 60.647 19.078 -21.335 1.00 32.15 144 ILE B O 1
ATOM 4136 N N . CYS B 1 166 ? 61.363 20.054 -23.233 1.00 25.43 145 CYS B N 1
ATOM 4137 C CA . CYS B 1 166 ? 60.197 19.635 -24.001 1.00 27.47 145 CYS B CA 1
ATOM 4138 C C . CYS B 1 166 ? 60.476 18.380 -24.809 1.00 31.95 145 CYS B C 1
ATOM 4139 O O . CYS B 1 166 ? 61.452 18.326 -25.551 1.00 33.63 145 CYS B O 1
ATOM 4142 N N . HIS B 1 167 ? 59.622 17.372 -24.663 1.00 26.98 146 HIS B N 1
ATOM 4143 C CA . HIS B 1 167 ? 59.729 16.160 -25.480 1.00 29.38 146 HIS B CA 1
ATOM 4144 C C . HIS B 1 167 ? 58.649 16.098 -26.542 1.00 27.14 146 HIS B C 1
ATOM 4145 O O . HIS B 1 167 ? 57.473 16.335 -26.259 1.00 32.44 146 HIS B O 1
ATOM 4152 N N . PHE B 1 168 ? 59.049 15.745 -27.758 1.00 29.50 147 PHE B N 1
ATOM 4153 C CA . PHE B 1 168 ? 58.127 15.652 -28.876 1.00 30.59 147 PHE B CA 1
ATOM 4154 C C . PHE B 1 168 ? 58.188 14.282 -29.525 1.00 38.12 147 PHE B C 1
ATOM 4155 O O . PHE B 1 168 ? 59.203 13.591 -29.436 1.00 37.77 147 PHE B O 1
ATOM 4163 N N . ALA B 1 169 ? 57.091 13.897 -30.167 1.00 29.27 148 ALA B N 1
ATOM 4164 C CA . ALA B 1 169 ? 57.095 12.788 -31.106 1.00 35.84 148 ALA B CA 1
ATOM 4165 C C . ALA B 1 169 ? 56.998 13.354 -32.522 1.00 47.30 148 ALA B C 1
ATOM 4166 O O . ALA B 1 169 ? 56.129 14.187 -32.810 1.00 36.95 148 ALA B O 1
ATOM 4168 N N . ILE B 1 170 ? 57.897 12.912 -33.397 1.00 37.79 149 ILE B N 1
ATOM 4169 C CA . ILE B 1 170 ? 57.909 13.356 -34.788 1.00 36.83 149 ILE B CA 1
ATOM 4170 C C . ILE B 1 170 ? 57.949 12.165 -35.739 1.00 49.68 149 ILE B C 1
ATOM 4171 O O . ILE B 1 170 ? 57.691 11.030 -35.335 1.00 51.69 149 ILE B O 1
ATOM 4176 N N . GLY B 1 171 ? 58.282 12.426 -36.999 1.00 54.86 150 GLY B N 1
ATOM 4177 C CA . GLY B 1 171 ? 58.205 11.409 -38.033 1.00 58.31 150 GLY B CA 1
ATOM 4178 C C . GLY B 1 171 ? 56.836 11.488 -38.677 1.00 72.26 150 GLY B C 1
ATOM 4179 O O . GLY B 1 171 ? 55.914 12.022 -38.065 1.00 65.18 150 GLY B O 1
ATOM 4180 N N . GLU B 1 172 ? 56.704 10.972 -39.899 1.00 76.08 151 GLU B N 1
ATOM 4181 C CA . GLU B 1 172 ? 55.445 11.059 -40.648 1.00 75.90 151 GLU B CA 1
ATOM 4182 C C . GLU B 1 172 ? 54.268 10.451 -39.891 1.00 78.79 151 GLU B C 1
ATOM 4183 O O . GLU B 1 172 ? 53.149 10.967 -39.945 1.00 79.84 151 GLU B O 1
ATOM 4189 N N . ASP B 1 173 ? 54.522 9.353 -39.189 1.00 76.54 152 ASP B N 1
ATOM 4190 C CA . ASP B 1 173 ? 53.600 8.902 -38.158 1.00 75.94 152 ASP B CA 1
ATOM 4191 C C . ASP B 1 173 ? 53.856 9.792 -36.949 1.00 73.61 152 ASP B C 1
ATOM 4192 O O . ASP B 1 173 ? 53.741 11.010 -37.048 1.00 72.23 152 ASP B O 1
ATOM 4197 N N . LEU B 1 174 ? 54.212 9.186 -35.820 1.00 68.33 153 LEU B N 1
ATOM 4198 C CA . LEU B 1 174 ? 54.672 9.919 -34.639 1.00 68.61 153 LEU B CA 1
ATOM 4199 C C . LEU B 1 174 ? 55.465 8.964 -33.749 1.00 64.39 153 LEU B C 1
ATOM 4200 O O . LEU B 1 174 ? 55.007 8.582 -32.673 1.00 66.30 153 LEU B O 1
ATOM 4205 N N . LYS B 1 175 ? 56.655 8.579 -34.203 1.00 62.07 154 LYS B N 1
ATOM 4206 C CA . LYS B 1 175 ? 57.405 7.505 -33.556 1.00 67.04 154 LYS B CA 1
ATOM 4207 C C . LYS B 1 175 ? 58.817 7.914 -33.153 1.00 59.27 154 LYS B C 1
ATOM 4208 O O . LYS B 1 175 ? 59.507 7.182 -32.442 1.00 59.61 154 LYS B O 1
ATOM 4214 N N . THR B 1 176 ? 59.253 9.075 -33.617 1.00 55.84 155 THR B N 1
ATOM 4215 C CA . THR B 1 176 ? 60.619 9.499 -33.371 1.00 47.58 155 THR B CA 1
ATOM 4216 C C . THR B 1 176 ? 60.671 10.460 -32.202 1.00 51.95 155 THR B C 1
ATOM 4217 O O . THR B 1 176 ? 60.085 11.539 -32.253 1.00 48.20 155 THR B O 1
ATOM 4221 N N . PRO B 1 177 ? 61.370 10.064 -31.133 1.00 56.00 156 PRO B N 1
ATOM 4222 C CA . PRO B 1 177 ? 61.550 10.946 -29.981 1.00 49.07 156 PRO B CA 1
ATOM 4223 C C . PRO B 1 177 ? 62.459 12.114 -30.334 1.00 49.43 156 PRO B C 1
ATOM 4224 O O . PRO B 1 177 ? 63.405 11.959 -31.102 1.00 41.56 156 PRO B O 1
ATOM 4228 N N . HIS B 1 178 ? 62.153 13.283 -29.790 1.00 48.02 157 HIS B N 1
ATOM 4229 C CA . HIS B 1 178 ? 63.009 14.448 -29.943 1.00 51.87 157 HIS B CA 1
ATOM 4230 C C . HIS B 1 178 ? 62.801 15.382 -28.765 1.00 46.34 157 HIS B C 1
ATOM 4231 O O . HIS B 1 178 ? 61.667 15.619 -28.345 1.00 41.63 157 HIS B O 1
ATOM 4238 N N . THR B 1 179 ? 63.897 15.903 -28.224 1.00 38.69 158 THR B N 1
ATOM 4239 C CA . THR B 1 179 ? 63.809 16.793 -27.081 1.00 32.54 158 THR B CA 1
ATOM 4240 C C . THR B 1 179 ? 64.559 18.086 -27.339 1.00 40.55 158 THR B C 1
ATOM 4241 O O . THR B 1 179 ? 65.559 18.109 -28.057 1.00 39.07 158 THR B O 1
ATOM 4245 N N . GLU B 1 180 ? 64.056 19.165 -26.755 1.00 31.45 159 GLU B N 1
ATOM 4246 C CA . GLU B 1 180 ? 64.745 20.441 -26.784 1.00 31.12 159 GLU B CA 1
ATOM 4247 C C . GLU B 1 180 ? 64.387 21.244 -25.543 1.00 28.81 159 GLU B C 1
ATOM 4248 O O . GLU B 1 180 ? 63.303 21.083 -24.986 1.00 33.43 159 GLU B O 1
ATOM 4254 N N . LYS B 1 181 ? 65.306 22.103 -25.113 1.00 28.95 160 LYS B N 1
ATOM 4255 C CA . LYS B 1 181 ? 65.163 22.843 -23.874 1.00 29.12 160 LYS B CA 1
ATOM 4256 C C . LYS B 1 181 ? 64.927 24.321 -24.156 1.00 28.56 160 LYS B C 1
ATOM 4257 O O . LYS B 1 181 ? 65.585 24.909 -25.010 1.00 31.77 160 LYS B O 1
ATOM 4263 N N . TYR B 1 182 ? 64.006 24.926 -23.409 1.00 26.70 161 TYR B N 1
ATOM 4264 C CA . TYR B 1 182 ? 63.632 26.323 -23.612 1.00 26.44 161 TYR B CA 1
ATOM 4265 C C . TYR B 1 182 ? 63.541 27.056 -22.292 1.00 25.52 161 TYR B C 1
ATOM 4266 O O . TYR B 1 182 ? 63.275 26.451 -21.261 1.00 29.92 161 TYR B O 1
ATOM 4275 N N . ASP B 1 183 ? 63.754 28.365 -22.335 1.00 26.20 162 ASP B N 1
ATOM 4276 C CA . ASP B 1 183 ? 63.606 29.203 -21.154 1.00 25.57 162 ASP B CA 1
ATOM 4277 C C . ASP B 1 183 ? 62.169 29.160 -20.639 1.00 32.89 162 ASP B C 1
ATOM 4278 O O . ASP B 1 183 ? 61.929 29.060 -19.430 1.00 24.48 162 ASP B O 1
ATOM 4283 N N . PHE B 1 184 ? 61.216 29.232 -21.561 1.00 24.51 163 PHE B N 1
ATOM 4284 C CA . PHE B 1 184 ? 59.807 29.091 -21.190 1.00 26.00 163 PHE B CA 1
ATOM 4285 C C . PHE B 1 184 ? 58.926 28.515 -22.305 1.00 26.51 163 PHE B C 1
ATOM 4286 O O . PHE B 1 184 ? 59.362 28.341 -23.441 1.00 23.35 163 PHE B O 1
ATOM 4294 N N . VAL B 1 185 ? 57.685 28.186 -21.959 1.00 24.20 164 VAL B N 1
ATOM 4295 C CA . VAL B 1 185 ? 56.790 27.530 -22.903 1.00 21.95 164 VAL B CA 1
ATOM 4296 C C . VAL B 1 185 ? 55.443 28.247 -22.894 1.00 25.04 164 VAL B C 1
ATOM 4297 O O . VAL B 1 185 ? 54.930 28.567 -21.829 1.00 22.81 164 VAL B O 1
ATOM 4301 N N . ILE B 1 186 ? 54.887 28.542 -24.069 1.00 21.78 165 ILE B N 1
ATOM 4302 C CA . ILE B 1 186 ? 53.527 29.088 -24.133 1.00 19.96 165 ILE B CA 1
ATOM 4303 C C . ILE B 1 186 ? 52.626 28.015 -24.717 1.00 23.53 165 ILE B C 1
ATOM 4304 O O . ILE B 1 186 ? 52.843 27.556 -25.838 1.00 21.17 165 ILE B O 1
ATOM 4309 N N . GLY B 1 187 ? 51.646 27.573 -23.936 1.00 21.59 166 GLY B N 1
ATOM 4310 C CA . GLY B 1 187 ? 50.704 26.586 -24.415 1.00 18.16 166 GLY B CA 1
ATOM 4311 C C . GLY B 1 187 ? 49.614 27.285 -25.202 1.00 17.00 166 GLY B C 1
ATOM 4312 O O . GLY B 1 187 ? 48.782 27.977 -24.622 1.00 17.56 166 GLY B O 1
ATOM 4313 N N . CYS B 1 188 ? 49.639 27.142 -26.524 1.00 21.24 167 CYS B N 1
ATOM 4314 C CA . CYS B 1 188 ? 48.541 27.616 -27.373 1.00 21.44 167 CYS B CA 1
ATOM 4315 C C . CYS B 1 188 ? 47.941 26.448 -28.127 1.00 17.84 167 CYS B C 1
ATOM 4316 O O . CYS B 1 188 ? 47.587 26.565 -29.306 1.00 22.02 167 CYS B O 1
ATOM 4319 N N . ASP B 1 189 ? 47.818 25.321 -27.442 1.00 18.44 168 ASP B N 1
ATOM 4320 C CA . ASP B 1 189 ? 47.560 24.070 -28.131 1.00 17.41 168 ASP B CA 1
ATOM 4321 C C . ASP B 1 189 ? 46.098 23.639 -28.057 1.00 18.64 168 ASP B C 1
ATOM 4322 O O . ASP B 1 189 ? 45.772 22.457 -28.144 1.00 20.65 168 ASP B O 1
ATOM 4327 N N . GLY B 1 190 ? 45.220 24.622 -27.933 1.00 20.95 169 GLY B N 1
ATOM 4328 C CA . GLY B 1 190 ? 43.797 24.383 -28.097 1.00 17.12 169 GLY B CA 1
ATOM 4329 C C . GLY B 1 190 ? 43.111 23.751 -26.902 1.00 16.76 169 GLY B C 1
ATOM 4330 O O . GLY B 1 190 ? 43.708 23.544 -25.843 1.00 19.06 169 GLY B O 1
ATOM 4331 N N . ALA B 1 191 ? 41.830 23.442 -27.092 1.00 19.28 170 ALA B N 1
ATOM 4332 C CA . ALA B 1 191 ? 40.968 22.977 -26.009 1.00 15.97 170 ALA B CA 1
ATOM 4333 C C . ALA B 1 191 ? 41.466 21.727 -25.288 1.00 19.83 170 ALA B C 1
ATOM 4334 O O . ALA B 1 191 ? 41.206 21.555 -24.108 1.00 21.53 170 ALA B O 1
ATOM 4336 N N . TYR B 1 192 ? 42.171 20.849 -25.994 1.00 21.73 171 TYR B N 1
ATOM 4337 C CA . TYR B 1 192 ? 42.647 19.611 -25.380 1.00 22.82 171 TYR B CA 1
ATOM 4338 C C . TYR B 1 192 ? 44.141 19.692 -25.041 1.00 29.70 171 TYR B C 1
ATOM 4339 O O . TYR B 1 192 ? 44.832 18.674 -24.970 1.00 33.04 171 TYR B O 1
ATOM 4348 N N . SER B 1 193 ? 44.601 20.922 -24.836 1.00 20.75 172 SER B N 1
ATOM 4349 C CA . SER B 1 193 ? 45.983 21.277 -24.484 1.00 22.37 172 SER B CA 1
ATOM 4350 C C . SER B 1 193 ? 46.819 20.234 -23.734 1.00 25.59 172 SER B C 1
ATOM 4351 O O . SER B 1 193 ? 46.568 19.939 -22.569 1.00 25.87 172 SER B O 1
ATOM 4354 N N . ALA B 1 194 ? 47.838 19.715 -24.411 1.00 22.88 173 ALA B N 1
ATOM 4355 C CA . ALA B 1 194 ? 48.816 18.835 -23.785 1.00 29.58 173 ALA B CA 1
ATOM 4356 C C . ALA B 1 194 ? 49.683 19.628 -22.808 1.00 27.40 173 ALA B C 1
ATOM 4357 O O . ALA B 1 194 ? 50.102 19.110 -21.776 1.00 25.92 173 ALA B O 1
ATOM 4359 N N . THR B 1 195 ? 49.950 20.888 -23.140 1.00 23.23 174 THR B N 1
ATOM 4360 C CA . THR B 1 195 ? 50.760 21.746 -22.294 1.00 20.43 174 THR B CA 1
ATOM 4361 C C . THR B 1 195 ? 50.099 21.974 -20.944 1.00 26.05 174 THR B C 1
ATOM 4362 O O . THR B 1 195 ? 50.753 21.951 -19.898 1.00 21.11 174 THR B O 1
ATOM 4366 N N . ARG B 1 196 ? 48.790 22.184 -20.986 1.00 24.63 175 ARG B N 1
ATOM 4367 C CA . ARG B 1 196 ? 47.992 22.379 -19.795 1.00 23.85 175 ARG B CA 1
ATOM 4368 C C . ARG B 1 196 ? 48.142 21.190 -18.846 1.00 19.97 175 ARG B C 1
ATOM 4369 O O . ARG B 1 196 ? 48.399 21.378 -17.662 1.00 24.97 175 ARG B O 1
ATOM 4377 N N . SER B 1 197 ? 47.973 19.980 -19.366 1.00 23.95 176 SER B N 1
ATOM 4378 C CA . SER B 1 197 ? 48.113 18.777 -18.542 1.00 27.16 176 SER B CA 1
ATOM 4379 C C . SER B 1 197 ? 49.512 18.648 -17.957 1.00 32.11 176 SER B C 1
ATOM 4380 O O . SER B 1 197 ? 49.662 18.245 -16.805 1.00 23.72 176 SER B O 1
ATOM 4383 N N . GLN B 1 198 ? 50.531 18.981 -18.749 1.00 24.83 177 GLN B N 1
ATOM 4384 C CA . GLN B 1 198 ? 51.909 18.986 -18.254 1.00 29.54 177 GLN B CA 1
ATOM 4385 C C . GLN B 1 198 ? 52.079 19.982 -17.115 1.00 31.27 177 GLN B C 1
ATOM 4386 O O . GLN B 1 198 ? 52.802 19.719 -16.142 1.00 27.82 177 GLN B O 1
ATOM 4392 N N . MET B 1 199 ? 51.399 21.122 -17.226 1.00 26.27 178 MET B N 1
ATOM 4393 C CA . MET B 1 199 ? 51.498 22.169 -16.217 1.00 27.64 178 MET B CA 1
ATOM 4394 C C . MET B 1 199 ? 50.863 21.725 -14.911 1.00 29.59 178 MET B C 1
ATOM 4395 O O . MET B 1 199 ? 51.368 22.038 -13.828 1.00 27.51 178 MET B O 1
ATOM 4400 N N . GLN B 1 200 ? 49.757 20.994 -15.032 1.00 29.52 179 GLN B N 1
ATOM 4401 C CA . GLN B 1 200 ? 48.976 20.547 -13.879 1.00 34.50 179 GLN B CA 1
ATOM 4402 C C . GLN B 1 200 ? 49.771 19.644 -12.940 1.00 35.11 179 GLN B C 1
ATOM 4403 O O . GLN B 1 200 ? 49.444 19.530 -11.762 1.00 33.54 179 GLN B O 1
ATOM 4409 N N . ARG B 1 201 ? 50.817 19.017 -13.467 1.00 35.02 180 ARG B N 1
ATOM 4410 C CA . ARG B 1 201 ? 51.695 18.192 -12.651 1.00 39.81 180 ARG B CA 1
ATOM 4411 C C . ARG B 1 201 ? 52.653 19.061 -11.835 1.00 40.29 180 ARG B C 1
ATOM 4412 O O . ARG B 1 201 ? 53.191 18.625 -10.818 1.00 46.21 180 ARG B O 1
ATOM 4420 N N . LYS B 1 202 ? 52.845 20.301 -12.277 1.00 34.00 181 LYS B N 1
ATOM 4421 C CA . LYS B 1 202 ? 53.797 21.210 -11.652 1.00 32.25 181 LYS B CA 1
ATOM 4422 C C . LYS B 1 202 ? 53.129 22.238 -10.745 1.00 31.14 181 LYS B C 1
ATOM 4423 O O . LYS B 1 202 ? 53.721 22.690 -9.762 1.00 32.05 181 LYS B O 1
ATOM 4429 N N . VAL B 1 203 ? 51.891 22.605 -11.066 1.00 26.30 182 VAL B N 1
ATOM 4430 C CA . VAL B 1 203 ? 51.187 23.623 -10.293 1.00 26.61 182 VAL B CA 1
ATOM 4431 C C . VAL B 1 203 ? 49.769 23.138 -9.982 1.00 31.94 182 VAL B C 1
ATOM 4432 O O . VAL B 1 203 ? 49.167 22.414 -10.777 1.00 33.26 182 VAL B O 1
ATOM 4436 N N . GLU B 1 204 ? 49.257 23.504 -8.811 1.00 27.24 183 GLU B N 1
ATOM 4437 C CA . GLU B 1 204 ? 47.886 23.166 -8.445 1.00 24.21 183 GLU B CA 1
ATOM 4438 C C . GLU B 1 204 ? 46.921 24.060 -9.196 1.00 21.42 183 GLU B C 1
ATOM 4439 O O . GLU B 1 204 ? 46.786 25.254 -8.912 1.00 25.60 183 GLU B O 1
ATOM 4445 N N . MET B 1 205 ? 46.257 23.482 -10.187 1.00 26.40 184 MET B N 1
ATOM 4446 C CA . MET B 1 205 ? 45.434 24.280 -11.075 1.00 23.07 184 MET B CA 1
ATOM 4447 C C . MET B 1 205 ? 43.965 23.904 -10.887 1.00 18.42 184 MET B C 1
ATOM 4448 O O . MET B 1 205 ? 43.614 22.745 -11.041 1.00 21.99 184 MET B O 1
ATOM 4453 N N . ASP B 1 206 ? 43.134 24.879 -10.542 1.00 19.56 185 ASP B N 1
ATOM 4454 C CA . ASP B 1 206 ? 41.705 24.659 -10.571 1.00 17.26 185 ASP B CA 1
ATOM 4455 C C . ASP B 1 206 ? 41.407 24.512 -12.054 1.00 25.62 185 ASP B C 1
ATOM 4456 O O . ASP B 1 206 ? 41.991 25.226 -12.864 1.00 22.48 185 ASP B O 1
ATOM 4461 N N . PHE B 1 207 ? 40.509 23.605 -12.410 1.00 21.53 186 PHE B N 1
ATOM 4462 C CA . PHE B 1 207 ? 40.249 23.336 -13.825 1.00 17.10 186 PHE B CA 1
ATOM 4463 C C . PHE B 1 207 ? 38.874 22.760 -14.003 1.00 21.16 186 PHE B C 1
ATOM 4464 O O . PHE B 1 207 ? 38.466 21.894 -13.228 1.00 21.68 186 PHE B O 1
ATOM 4472 N N . SER B 1 208 ? 38.158 23.218 -15.033 1.00 18.07 187 SER B N 1
ATOM 4473 C CA . SER B 1 208 ? 36.896 22.573 -15.394 1.00 19.23 187 SER B CA 1
ATOM 4474 C C . SER B 1 208 ? 36.820 22.305 -16.886 1.00 20.69 187 SER B C 1
ATOM 4475 O O . SER B 1 208 ? 37.341 23.072 -17.686 1.00 19.48 187 SER B O 1
ATOM 4478 N N . GLN B 1 209 ? 36.165 21.207 -17.241 1.00 21.63 188 GLN B N 1
ATOM 4479 C CA . GLN B 1 209 ? 35.801 20.939 -18.626 1.00 18.75 188 GLN B CA 1
ATOM 4480 C C . GLN B 1 209 ? 34.327 20.580 -18.683 1.00 20.40 188 GLN B C 1
ATOM 4481 O O . GLN B 1 209 ? 33.832 19.822 -17.851 1.00 19.10 188 GLN B O 1
ATOM 4487 N N . GLU B 1 210 ? 33.618 21.170 -19.646 1.00 17.57 189 GLU B N 1
ATOM 4488 C CA . GLU B 1 210 ? 32.204 20.912 -19.803 1.00 21.03 189 GLU B CA 1
ATOM 4489 C C . GLU B 1 210 ? 31.941 20.740 -21.291 1.00 20.70 189 GLU B C 1
ATOM 4490 O O . GLU B 1 210 ? 32.296 21.613 -22.096 1.00 20.86 189 GLU B O 1
ATOM 4496 N N . TYR B 1 211 ? 31.305 19.626 -21.638 1.00 20.22 190 TYR B N 1
ATOM 4497 C CA . TYR B 1 211 ? 30.990 19.308 -23.027 1.00 21.99 190 TYR B CA 1
ATOM 4498 C C . TYR B 1 211 ? 29.578 19.744 -23.351 1.00 26.10 190 TYR B C 1
ATOM 4499 O O . TYR B 1 211 ? 28.622 19.241 -22.762 1.00 30.47 190 TYR B O 1
ATOM 4508 N N . MET B 1 212 ? 29.440 20.675 -24.290 1.00 21.88 191 MET B N 1
ATOM 4509 C CA . MET B 1 212 ? 28.119 21.221 -24.598 1.00 22.17 191 MET B CA 1
ATOM 4510 C C . MET B 1 212 ? 27.333 20.278 -25.489 1.00 23.60 191 MET B C 1
ATOM 4511 O O . MET B 1 212 ? 27.901 19.545 -26.301 1.00 21.18 191 MET B O 1
ATOM 4516 N N . ASN B 1 213 ? 26.020 20.324 -25.319 1.00 24.54 192 ASN B N 1
ATOM 4517 C CA . ASN B 1 213 ? 25.076 19.599 -26.149 1.00 27.48 192 ASN B CA 1
ATOM 4518 C C . ASN B 1 213 ? 24.776 20.456 -27.376 1.00 31.25 192 ASN B C 1
ATOM 4519 O O . ASN B 1 213 ? 23.644 20.890 -27.598 1.00 33.10 192 ASN B O 1
ATOM 4524 N N . LEU B 1 214 ? 25.816 20.701 -28.164 1.00 23.91 193 LEU B N 1
ATOM 4525 C CA . LEU B 1 214 ? 25.727 21.557 -29.331 1.00 22.96 193 LEU B CA 1
ATOM 4526 C C . LEU B 1 214 ? 26.542 20.908 -30.444 1.00 24.16 193 LEU B C 1
ATOM 4527 O O . LEU B 1 214 ? 27.637 20.391 -30.221 1.00 22.01 193 LEU B O 1
ATOM 4532 N N . ARG B 1 215 ? 25.981 20.894 -31.639 1.00 20.42 194 ARG B N 1
ATOM 4533 C CA . ARG B 1 215 ? 26.699 20.431 -32.802 1.00 20.46 194 ARG B CA 1
ATOM 4534 C C . ARG B 1 215 ? 26.410 21.430 -33.896 1.00 20.91 194 ARG B C 1
ATOM 4535 O O . ARG B 1 215 ? 25.382 22.097 -33.885 1.00 22.16 194 ARG B O 1
ATOM 4543 N N . TYR B 1 216 ? 27.331 21.567 -34.830 1.00 18.30 195 TYR B N 1
ATOM 4544 C CA . TYR B 1 216 ? 27.117 22.537 -35.889 1.00 19.69 195 TYR B CA 1
ATOM 4545 C C . TYR B 1 216 ? 27.468 21.931 -37.245 1.00 17.02 195 TYR B C 1
ATOM 4546 O O . TYR B 1 216 ? 28.249 20.977 -37.335 1.00 20.05 195 TYR B O 1
ATOM 4555 N N . ILE B 1 217 ? 26.852 22.475 -38.287 1.00 18.09 196 ILE B N 1
ATOM 4556 C CA . ILE B 1 217 ? 27.009 21.989 -39.654 1.00 19.35 196 ILE B CA 1
ATOM 4557 C C . ILE B 1 217 ? 27.198 23.187 -40.552 1.00 19.39 196 ILE B C 1
ATOM 4558 O O . ILE B 1 217 ? 26.390 24.121 -40.503 1.00 18.96 196 ILE B O 1
ATOM 4563 N N . GLU B 1 218 ? 28.249 23.178 -41.370 1.00 14.34 197 GLU B N 1
ATOM 4564 C CA . GLU B 1 218 ? 28.421 24.275 -42.333 1.00 20.68 197 GLU B CA 1
ATOM 4565 C C . GLU B 1 218 ? 27.730 24.014 -43.663 1.00 20.70 197 GLU B C 1
ATOM 4566 O O . GLU B 1 218 ? 27.818 22.917 -44.223 1.00 21.20 197 GLU B O 1
ATOM 4572 N N . LEU B 1 219 ? 27.038 25.041 -44.147 1.00 19.22 198 LEU B N 1
ATOM 4573 C CA . LEU B 1 219 ? 26.350 24.995 -45.417 1.00 16.95 198 LEU B CA 1
ATOM 4574 C C . LEU B 1 219 ? 26.893 26.119 -46.277 1.00 19.84 198 LEU B C 1
ATOM 4575 O O . LEU B 1 219 ? 27.741 26.891 -45.836 1.00 21.06 198 LEU B O 1
ATOM 4580 N N . TYR B 1 220 ? 26.403 26.209 -47.506 1.00 21.07 199 TYR B N 1
ATOM 4581 C CA . TYR B 1 220 ? 27.014 27.104 -48.469 1.00 20.27 199 TYR B CA 1
ATOM 4582 C C . TYR B 1 220 ? 25.923 27.821 -49.230 1.00 22.04 199 TYR B C 1
ATOM 4583 O O . TYR B 1 220 ? 24.996 27.187 -49.729 1.00 22.72 199 TYR B O 1
ATOM 4592 N N . ILE B 1 221 ? 26.035 29.142 -49.310 1.00 19.30 200 ILE B N 1
ATOM 4593 C CA . ILE B 1 221 ? 25.165 29.949 -50.153 1.00 15.80 200 ILE B CA 1
ATOM 4594 C C . ILE B 1 221 ? 26.062 30.470 -51.275 1.00 20.95 200 ILE B C 1
ATOM 4595 O O . ILE B 1 221 ? 26.978 31.240 -51.021 1.00 19.23 200 ILE B O 1
ATOM 4600 N N . PRO B 1 222 ? 25.854 29.989 -52.511 1.00 21.70 201 PRO B N 1
ATOM 4601 C CA . PRO B 1 222 ? 26.759 30.383 -53.601 1.00 24.06 201 PRO B CA 1
ATOM 4602 C C . PRO B 1 222 ? 26.586 31.846 -54.012 1.00 18.45 201 PRO B C 1
ATOM 4603 O O . PRO B 1 222 ? 25.564 32.452 -53.705 1.00 20.52 201 PRO B O 1
ATOM 4607 N N . PRO B 1 223 ? 27.591 32.415 -54.700 1.00 24.37 202 PRO B N 1
ATOM 4608 C CA . PRO B 1 223 ? 27.444 33.785 -55.196 1.00 21.44 202 PRO B CA 1
ATOM 4609 C C . PRO B 1 223 ? 26.353 33.831 -56.265 1.00 22.03 202 PRO B C 1
ATOM 4610 O O . PRO B 1 223 ? 26.126 32.818 -56.932 1.00 22.58 202 PRO B O 1
ATOM 4614 N N . THR B 1 224 ? 25.694 34.973 -56.427 1.00 25.67 203 THR B N 1
ATOM 4615 C CA . THR B 1 224 ? 24.773 35.152 -57.548 1.00 24.89 203 THR B CA 1
ATOM 4616 C C . THR B 1 224 ? 25.512 35.087 -58.887 1.00 32.80 203 THR B C 1
ATOM 4617 O O . THR B 1 224 ? 26.731 35.289 -58.954 1.00 26.76 203 THR B O 1
ATOM 4621 N N . GLU B 1 225 ? 24.780 34.808 -59.960 1.00 28.41 204 GLU B N 1
ATOM 4622 C CA . GLU B 1 225 ? 25.394 34.817 -61.283 1.00 33.90 204 GLU B CA 1
ATOM 4623 C C . GLU B 1 225 ? 25.806 36.225 -61.688 1.00 36.54 204 GLU B C 1
ATOM 4624 O O . GLU B 1 225 ? 26.881 36.418 -62.255 1.00 33.01 204 GLU B O 1
ATOM 4630 N N . GLU B 1 226 ? 24.962 37.204 -61.373 1.00 29.55 205 GLU B N 1
ATOM 4631 C CA . GLU B 1 226 ? 25.224 38.594 -61.745 1.00 42.55 205 GLU B CA 1
ATOM 4632 C C . GLU B 1 226 ? 25.547 39.510 -60.564 1.00 40.81 205 GLU B C 1
ATOM 4633 O O . GLU B 1 226 ? 25.138 39.255 -59.426 1.00 35.39 205 GLU B O 1
ATOM 4639 N N . PHE B 1 227 ? 26.279 40.582 -60.858 1.00 42.02 206 PHE B N 1
ATOM 4640 C CA . PHE B 1 227 ? 26.577 41.630 -59.891 1.00 38.50 206 PHE B CA 1
ATOM 4641 C C . PHE B 1 227 ? 25.284 42.269 -59.388 1.00 33.47 206 PHE B C 1
ATOM 4642 O O . PHE B 1 227 ? 24.338 42.463 -60.146 1.00 37.51 206 PHE B O 1
ATOM 4650 N N . LYS B 1 228 ? 25.246 42.569 -58.099 1.00 30.66 207 LYS B N 1
ATOM 4651 C CA . LYS B 1 228 ? 24.081 43.180 -57.476 1.00 34.43 207 LYS B CA 1
ATOM 4652 C C . LYS B 1 228 ? 24.505 44.533 -56.907 1.00 41.46 207 LYS B C 1
ATOM 4653 O O . LYS B 1 228 ? 25.158 44.591 -55.861 1.00 34.67 207 LYS B O 1
ATOM 4659 N N . PRO B 1 229 ? 24.154 45.626 -57.610 1.00 42.14 208 PRO B N 1
ATOM 4660 C CA . PRO B 1 229 ? 24.557 47.000 -57.278 1.00 39.44 208 PRO B CA 1
ATOM 4661 C C . PRO B 1 229 ? 24.279 47.398 -55.833 1.00 33.58 208 PRO B C 1
ATOM 4662 O O . PRO B 1 229 ? 25.149 47.993 -55.194 1.00 44.35 208 PRO B O 1
ATOM 4666 N N . ASN B 1 230 ? 23.097 47.067 -55.321 1.00 37.41 209 ASN B N 1
ATOM 4667 C CA . ASN B 1 230 ? 22.743 47.443 -53.955 1.00 38.04 209 ASN B CA 1
ATOM 4668 C C . ASN B 1 230 ? 23.574 46.747 -52.884 1.00 37.67 209 ASN B C 1
ATOM 4669 O O . ASN B 1 230 ? 23.614 47.196 -51.736 1.00 37.95 209 ASN B O 1
ATOM 4674 N N . TYR B 1 231 ? 24.243 45.659 -53.257 1.00 39.79 210 TYR B N 1
ATOM 4675 C CA . TYR B 1 231 ? 25.069 44.919 -52.310 1.00 31.21 210 TYR B CA 1
ATOM 4676 C C . TYR B 1 231 ? 26.561 45.105 -52.566 1.00 33.08 210 TYR B C 1
ATOM 4677 O O . TYR B 1 231 ? 27.385 44.826 -51.694 1.00 33.81 210 TYR B O 1
ATOM 4686 N N . GLY B 1 232 ? 26.909 45.574 -53.759 1.00 34.20 211 GLY B N 1
ATOM 4687 C CA . GLY B 1 232 ? 28.299 45.836 -54.092 1.00 34.34 211 GLY B CA 1
ATOM 4688 C C . GLY B 1 232 ? 29.059 44.577 -54.470 1.00 41.25 211 GLY B C 1
ATOM 4689 O O . GLY B 1 232 ? 30.279 44.505 -54.334 1.00 32.64 211 GLY B O 1
ATOM 4690 N N . GLY B 1 233 ? 28.335 43.570 -54.943 1.00 35.03 212 GLY B N 1
ATOM 4691 C CA . GLY B 1 233 ? 28.960 42.314 -55.301 1.00 30.02 212 GLY B CA 1
ATOM 4692 C C . GLY B 1 233 ? 27.931 41.262 -55.654 1.00 28.22 212 GLY B C 1
ATOM 4693 O O . GLY B 1 233 ? 26.736 41.551 -55.698 1.00 25.64 212 GLY B O 1
ATOM 4694 N N . ASN B 1 234 ? 28.401 40.044 -55.896 1.00 25.00 213 ASN B N 1
ATOM 4695 C CA . ASN B 1 234 ? 27.534 38.957 -56.344 1.00 26.92 213 ASN B CA 1
ATOM 4696 C C . ASN B 1 234 ? 26.930 38.236 -55.145 1.00 21.84 213 ASN B C 1
ATOM 4697 O O . ASN B 1 234 ? 27.134 37.035 -54.975 1.00 22.70 213 ASN B O 1
ATOM 4702 N N . PHE B 1 235 ? 26.216 38.994 -54.312 1.00 22.45 214 PHE B N 1
ATOM 4703 C CA . PHE B 1 235 ? 25.668 38.508 -53.039 1.00 20.34 214 PHE B CA 1
ATOM 4704 C C . PHE B 1 235 ? 24.156 38.282 -53.146 1.00 19.79 214 PHE B C 1
ATOM 4705 O O . PHE B 1 235 ? 23.432 39.104 -53.698 1.00 20.30 214 PHE B O 1
ATOM 4713 N N . ALA B 1 236 ? 23.694 37.164 -52.600 1.00 21.43 215 ALA B N 1
ATOM 4714 C CA . ALA B 1 236 ? 22.289 36.775 -52.694 1.00 23.03 215 ALA B CA 1
ATOM 4715 C C . ALA B 1 236 ? 21.464 37.478 -51.635 1.00 20.64 215 ALA B C 1
ATOM 4716 O O . ALA B 1 236 ? 20.267 37.673 -51.799 1.00 24.32 215 ALA B O 1
ATOM 4718 N N . ILE B 1 237 ? 22.112 37.811 -50.523 1.00 20.85 216 ILE B N 1
ATOM 4719 C CA . ILE B 1 237 ? 21.486 38.559 -49.447 1.00 23.47 216 ILE B CA 1
ATOM 4720 C C . ILE B 1 237 ? 22.501 39.612 -49.009 1.00 21.73 216 ILE B C 1
ATOM 4721 O O . ILE B 1 237 ? 23.619 39.645 -49.533 1.00 22.02 216 ILE B O 1
ATOM 4726 N N . ALA B 1 238 ? 22.115 40.473 -48.077 1.00 23.80 217 ALA B N 1
ATOM 4727 C CA . ALA B 1 238 ? 22.951 41.620 -47.706 1.00 29.93 217 ALA B CA 1
ATOM 4728 C C . ALA B 1 238 ? 24.272 41.192 -47.072 1.00 23.68 217 ALA B C 1
ATOM 4729 O O . ALA B 1 238 ? 24.276 40.477 -46.067 1.00 21.38 217 ALA B O 1
ATOM 4731 N N . PRO B 1 239 ? 25.400 41.643 -47.651 1.00 21.97 218 PRO B N 1
ATOM 4732 C CA . PRO B 1 239 ? 26.695 41.184 -47.139 1.00 25.94 218 PRO B CA 1
ATOM 4733 C C . PRO B 1 239 ? 27.101 41.886 -45.854 1.00 22.50 218 PRO B C 1
ATOM 4734 O O . PRO B 1 239 ? 27.936 41.362 -45.132 1.00 22.52 218 PRO B O 1
ATOM 4738 N N . ASP B 1 240 ? 26.504 43.034 -45.555 1.00 23.14 219 ASP B N 1
ATOM 4739 C CA . ASP B 1 240 ? 26.939 43.817 -44.403 1.00 24.66 219 ASP B CA 1
ATOM 4740 C C . ASP B 1 240 ? 26.109 43.535 -43.165 1.00 28.06 219 ASP B C 1
ATOM 4741 O O . ASP B 1 240 ? 26.141 44.288 -42.177 1.00 24.66 219 ASP B O 1
ATOM 4746 N N . HIS B 1 241 ? 25.366 42.432 -43.209 1.00 22.77 220 HIS B N 1
ATOM 4747 C CA . HIS B 1 241 ? 24.707 41.943 -42.016 1.00 23.72 220 HIS B CA 1
ATOM 4748 C C . HIS B 1 241 ? 25.113 40.521 -41.703 1.00 19.21 220 HIS B C 1
ATOM 4749 O O . HIS B 1 241 ? 25.286 39.704 -42.604 1.00 20.09 220 HIS B O 1
ATOM 4756 N N . LEU B 1 242 ? 25.246 40.235 -40.419 1.00 21.23 221 LEU B N 1
ATOM 4757 C CA . LEU B 1 242 ? 25.230 38.861 -39.953 1.00 21.87 221 LEU B CA 1
ATOM 4758 C C . LEU B 1 242 ? 23.771 38.391 -39.991 1.00 23.14 221 LEU B C 1
ATOM 4759 O O . LEU B 1 242 ? 22.920 38.944 -39.302 1.00 22.20 221 LEU B O 1
ATOM 4764 N N . HIS B 1 243 ? 23.487 37.383 -40.803 1.00 17.79 222 HIS B N 1
ATOM 4765 C CA . HIS B 1 243 ? 22.129 36.890 -40.933 1.00 21.88 222 HIS B CA 1
ATOM 4766 C C . HIS B 1 243 ? 21.881 35.819 -39.897 1.00 20.66 222 HIS B C 1
ATOM 4767 O O . HIS B 1 243 ? 22.766 34.997 -39.612 1.00 19.32 222 HIS B O 1
ATOM 4774 N N . ILE B 1 244 ? 20.693 35.853 -39.298 1.00 17.31 223 ILE B N 1
ATOM 4775 C CA . ILE B 1 244 ? 20.335 34.889 -38.269 1.00 19.30 223 ILE B CA 1
ATOM 4776 C C . ILE B 1 244 ? 18.890 34.451 -38.508 1.00 17.75 223 ILE B C 1
ATOM 4777 O O . ILE B 1 244 ? 18.025 35.288 -38.725 1.00 23.57 223 ILE B O 1
ATOM 4782 N N . TRP B 1 245 ? 18.656 33.145 -38.485 1.00 18.77 224 TRP B N 1
ATOM 4783 C CA . TRP B 1 245 ? 17.316 32.577 -38.505 1.00 20.52 224 TRP B CA 1
ATOM 4784 C C . TRP B 1 245 ? 17.114 31.937 -37.138 1.00 19.74 224 TRP B C 1
ATOM 4785 O O . TRP B 1 245 ? 17.454 30.763 -36.948 1.00 20.55 224 TRP B O 1
ATOM 4796 N N . PRO B 1 246 ? 16.583 32.700 -36.168 1.00 20.56 225 PRO B N 1
ATOM 4797 C CA . PRO B 1 246 ? 16.456 32.166 -34.806 1.00 21.48 225 PRO B CA 1
ATOM 4798 C C . PRO B 1 246 ? 15.198 31.308 -34.613 1.00 19.56 225 PRO B C 1
ATOM 4799 O O . PRO B 1 246 ? 14.082 31.753 -34.890 1.00 23.55 225 PRO B O 1
ATOM 4803 N N . ARG B 1 247 ? 15.388 30.084 -34.141 1.00 23.25 226 ARG B N 1
ATOM 4804 C CA . ARG B 1 247 ? 14.284 29.152 -33.984 1.00 26.85 226 ARG B CA 1
ATOM 4805 C C . ARG B 1 247 ? 14.274 28.580 -32.571 1.00 27.69 226 ARG B C 1
ATOM 4806 O O . ARG B 1 247 ? 15.074 28.977 -31.727 1.00 22.24 226 ARG B O 1
ATOM 4814 N N . HIS B 1 248 ? 13.362 27.648 -32.319 1.00 22.61 227 HIS B N 1
ATOM 4815 C CA . HIS B 1 248 ? 13.207 27.042 -30.994 1.00 28.66 227 HIS B CA 1
ATOM 4816 C C . HIS B 1 248 ? 14.307 26.003 -30.725 1.00 23.76 227 HIS B C 1
ATOM 4817 O O . HIS B 1 248 ? 14.225 24.868 -31.187 1.00 23.17 227 HIS B O 1
ATOM 4824 N N . LYS B 1 249 ? 15.347 26.419 -30.001 1.00 26.57 228 LYS B N 1
ATOM 4825 C CA . LYS B 1 249 ? 16.487 25.560 -29.623 1.00 27.81 228 LYS B CA 1
ATOM 4826 C C . LYS B 1 249 ? 17.476 25.213 -30.756 1.00 23.49 228 LYS B C 1
ATOM 4827 O O . LYS B 1 249 ? 18.357 24.355 -30.588 1.00 22.74 228 LYS B O 1
ATOM 4833 N N . PHE B 1 250 ? 17.336 25.883 -31.895 1.00 20.59 229 PHE B N 1
ATOM 4834 C CA . PHE B 1 250 ? 18.319 25.756 -32.963 1.00 22.21 229 PHE B CA 1
ATOM 4835 C C . PHE B 1 250 ? 18.365 27.041 -33.783 1.00 23.94 229 PHE B C 1
ATOM 4836 O O . PHE B 1 250 ? 17.496 27.899 -33.666 1.00 19.47 229 PHE B O 1
ATOM 4844 N N . MET B 1 251 ? 19.403 27.193 -34.594 1.00 21.90 230 MET B N 1
ATOM 4845 C CA A MET B 1 251 ? 19.610 28.445 -35.293 0.50 20.39 230 MET B CA 1
ATOM 4846 C CA B MET B 1 251 ? 19.666 28.462 -35.268 0.50 20.44 230 MET B CA 1
ATOM 4847 C C . MET B 1 251 ? 20.335 28.219 -36.615 1.00 18.54 230 MET B C 1
ATOM 4848 O O . MET B 1 251 ? 21.114 27.286 -36.748 1.00 18.58 230 MET B O 1
ATOM 4857 N N . LEU B 1 252 ? 20.033 29.064 -37.594 1.00 18.74 231 LEU B N 1
ATOM 4858 C CA . LEU B 1 252 ? 20.845 29.149 -38.801 1.00 21.01 231 LEU B CA 1
ATOM 4859 C C . LEU B 1 252 ? 21.466 30.543 -38.812 1.00 19.18 231 LEU B C 1
ATOM 4860 O O . LEU B 1 252 ? 20.808 31.518 -38.442 1.00 18.75 231 LEU B O 1
ATOM 4865 N N . ILE B 1 253 ? 22.732 30.633 -39.208 1.00 16.67 232 ILE B N 1
ATOM 4866 C CA . ILE B 1 253 ? 23.358 31.938 -39.423 1.00 14.68 232 ILE B CA 1
ATOM 4867 C C . ILE B 1 253 ? 24.079 31.944 -40.769 1.00 16.59 232 ILE B C 1
ATOM 4868 O O . ILE B 1 253 ? 24.310 30.900 -41.365 1.00 19.10 232 ILE B O 1
ATOM 4873 N N . ALA B 1 254 ? 24.439 33.126 -41.243 1.00 16.79 233 ALA B N 1
ATOM 4874 C CA . ALA B 1 254 ? 25.261 33.226 -42.438 1.00 17.68 233 ALA B CA 1
ATOM 4875 C C . ALA B 1 254 ? 26.083 34.497 -42.385 1.00 18.91 233 ALA B C 1
ATOM 4876 O O . ALA B 1 254 ? 25.607 35.553 -41.919 1.00 17.40 233 ALA B O 1
ATOM 4878 N N . LEU B 1 255 ? 27.323 34.369 -42.856 1.00 19.37 234 LEU B N 1
ATOM 4879 C CA . LEU B 1 255 ? 28.310 35.444 -42.837 1.00 18.55 234 LEU B CA 1
ATOM 4880 C C . LEU B 1 255 ? 29.007 35.472 -44.201 1.00 16.02 234 LEU B C 1
ATOM 4881 O O . LEU B 1 255 ? 29.423 34.433 -44.712 1.00 17.31 234 LEU B O 1
ATOM 4886 N N . ALA B 1 256 ? 29.119 36.658 -44.801 1.00 18.41 235 ALA B N 1
ATOM 4887 C CA . ALA B 1 256 ? 29.599 36.777 -46.175 1.00 20.64 235 ALA B CA 1
ATOM 4888 C C . ALA B 1 256 ? 31.050 36.348 -46.366 1.00 22.51 235 ALA B C 1
ATOM 4889 O O . ALA B 1 256 ? 31.885 36.470 -45.455 1.00 19.81 235 ALA B O 1
ATOM 4891 N N . ASN B 1 257 ? 31.312 35.805 -47.549 1.00 20.56 236 ASN B N 1
ATOM 4892 C CA . ASN B 1 257 ? 32.664 35.566 -48.044 1.00 23.26 236 ASN B CA 1
ATOM 4893 C C . ASN B 1 257 ? 32.990 36.627 -49.092 1.00 26.26 236 ASN B C 1
ATOM 4894 O O . ASN B 1 257 ? 32.082 37.270 -49.635 1.00 25.18 236 ASN B O 1
ATOM 4899 N N . SER B 1 258 ? 34.277 36.814 -49.376 1.00 22.89 237 SER B N 1
ATOM 4900 C CA . SER B 1 258 ? 34.691 37.850 -50.317 1.00 24.98 237 SER B CA 1
ATOM 4901 C C . SER B 1 258 ? 34.145 37.663 -51.730 1.00 25.40 237 SER B C 1
ATOM 4902 O O . SER B 1 258 ? 33.835 38.649 -52.405 1.00 28.03 237 SER B O 1
ATOM 4905 N N . ASP B 1 259 ? 34.017 36.412 -52.170 1.00 27.56 238 ASP B N 1
ATOM 4906 C CA . ASP B 1 259 ? 33.595 36.122 -53.545 1.00 21.33 238 ASP B CA 1
ATOM 4907 C C . ASP B 1 259 ? 32.089 36.264 -53.832 1.00 26.44 238 ASP B C 1
ATOM 4908 O O . ASP B 1 259 ? 31.651 35.999 -54.941 1.00 28.05 238 ASP B O 1
ATOM 4913 N N . GLY B 1 260 ? 31.306 36.683 -52.843 1.00 25.84 239 GLY B N 1
ATOM 4914 C CA . GLY B 1 260 ? 29.871 36.838 -53.038 1.00 24.01 239 GLY B CA 1
ATOM 4915 C C . GLY B 1 260 ? 29.045 35.752 -52.349 1.00 20.46 239 GLY B C 1
ATOM 4916 O O . GLY B 1 260 ? 27.853 35.939 -52.058 1.00 20.76 239 GLY B O 1
ATOM 4917 N N . SER B 1 261 ? 29.681 34.619 -52.090 1.00 21.14 240 SER B N 1
ATOM 4918 C CA . SER B 1 261 ? 29.039 33.516 -51.389 1.00 23.66 240 SER B CA 1
ATOM 4919 C C . SER B 1 261 ? 28.942 33.822 -49.891 1.00 21.26 240 SER B C 1
ATOM 4920 O O . SER B 1 261 ? 29.506 34.805 -49.418 1.00 20.02 240 SER B O 1
ATOM 4923 N N . PHE B 1 262 ? 28.186 33.001 -49.163 1.00 20.74 241 PHE B N 1
ATOM 4924 C CA . PHE B 1 262 ? 28.121 33.092 -47.705 1.00 18.14 241 PHE B CA 1
ATOM 4925 C C . PHE B 1 262 ? 28.452 31.748 -47.107 1.00 16.65 241 PHE B C 1
ATOM 4926 O O . PHE B 1 262 ? 28.080 30.703 -47.651 1.00 20.69 241 PHE B O 1
ATOM 4934 N N . THR B 1 263 ? 29.156 31.782 -45.985 1.00 16.94 242 THR B N 1
ATOM 4935 C CA . THR B 1 263 ? 29.320 30.608 -45.149 1.00 21.33 242 THR B CA 1
ATOM 4936 C C . THR B 1 263 ? 28.126 30.593 -44.208 1.00 16.42 242 THR B C 1
ATOM 4937 O O . THR B 1 263 ? 27.887 31.553 -43.475 1.00 17.56 242 THR B O 1
ATOM 4941 N N . SER B 1 264 ? 27.365 29.515 -44.247 1.00 20.55 243 SER B N 1
ATOM 4942 C CA . SER B 1 264 ? 26.177 29.427 -43.427 1.00 14.75 243 SER B CA 1
ATOM 4943 C C . SER B 1 264 ? 26.394 28.315 -42.415 1.00 18.48 243 SER B C 1
ATOM 4944 O O . SER B 1 264 ? 27.029 27.307 -42.725 1.00 22.76 243 SER B O 1
ATOM 4947 N N . THR B 1 265 ? 25.913 28.513 -41.193 1.00 14.82 244 THR B N 1
ATOM 4948 C CA . THR B 1 265 ? 26.098 27.491 -40.167 1.00 13.39 244 THR B CA 1
ATOM 4949 C C . THR B 1 265 ? 24.782 27.189 -39.488 1.00 14.88 244 THR B C 1
ATOM 4950 O O . THR B 1 265 ? 24.086 28.103 -39.017 1.00 17.05 244 THR B O 1
ATOM 4954 N N . PHE B 1 266 ? 24.460 25.906 -39.414 1.00 14.85 245 PHE B N 1
ATOM 4955 C CA . PHE B 1 266 ? 23.319 25.482 -38.618 1.00 15.75 245 PHE B CA 1
ATOM 4956 C C . PHE B 1 266 ? 23.847 24.940 -37.306 1.00 17.92 245 PHE B C 1
ATOM 4957 O O . PHE B 1 266 ? 24.818 24.195 -37.284 1.00 20.25 245 PHE B O 1
ATOM 4965 N N . PHE B 1 267 ? 23.194 25.279 -36.209 1.00 19.52 246 PHE B N 1
ATOM 4966 C CA . PHE B 1 267 ? 23.544 24.622 -34.966 1.00 19.63 246 PHE B CA 1
ATOM 4967 C C . PHE B 1 267 ? 22.357 24.361 -34.066 1.00 20.68 246 PHE B C 1
ATOM 4968 O O . PHE B 1 267 ? 21.391 25.122 -34.054 1.00 20.39 246 PHE B O 1
ATOM 4976 N N . GLY B 1 268 ? 22.460 23.263 -33.325 1.00 22.86 247 GLY B N 1
ATOM 4977 C CA . GLY B 1 268 ? 21.407 22.795 -32.451 1.00 25.71 247 GLY B CA 1
ATOM 4978 C C . GLY B 1 268 ? 21.968 21.670 -31.616 1.00 27.22 247 GLY B C 1
ATOM 4979 O O . GLY B 1 268 ? 23.181 21.430 -31.615 1.00 23.78 247 GLY B O 1
ATOM 4980 N N . SER B 1 269 ? 21.099 20.960 -30.909 1.00 23.22 248 SER B N 1
ATOM 4981 C CA . SER B 1 269 ? 21.580 19.913 -30.016 1.00 22.96 248 SER B CA 1
ATOM 4982 C C . SER B 1 269 ? 22.057 18.696 -30.792 1.00 25.21 248 SER B C 1
ATOM 4983 O O . SER B 1 269 ? 21.640 18.463 -31.928 1.00 28.77 248 SER B O 1
ATOM 4986 N N . LYS B 1 270 ? 22.920 17.908 -30.165 1.00 25.69 249 LYS B N 1
ATOM 4987 C CA . LYS B 1 270 ? 23.360 16.643 -30.741 1.00 32.16 249 LYS B CA 1
ATOM 4988 C C . LYS B 1 270 ? 22.170 15.750 -31.067 1.00 29.99 249 LYS B C 1
ATOM 4989 O O . LYS B 1 270 ? 22.107 15.157 -32.136 1.00 28.55 249 LYS B O 1
ATOM 4995 N N . ASP B 1 271 ? 21.230 15.651 -30.134 1.00 33.93 250 ASP B N 1
ATOM 4996 C CA . ASP B 1 271 ? 20.093 14.754 -30.322 1.00 29.50 250 ASP B CA 1
ATOM 4997 C C . ASP B 1 271 ? 19.240 15.152 -31.522 1.00 30.48 250 ASP B C 1
ATOM 4998 O O . ASP B 1 271 ? 18.871 14.299 -32.331 1.00 29.30 250 ASP B O 1
ATOM 5003 N N . GLN B 1 272 ? 18.933 16.441 -31.644 1.00 29.65 251 GLN B N 1
ATOM 5004 C CA . GLN B 1 272 ? 18.151 16.901 -32.795 1.00 31.03 251 GLN B CA 1
ATOM 5005 C C . GLN B 1 272 ? 18.816 16.516 -34.105 1.00 27.95 251 GLN B C 1
ATOM 5006 O O . GLN B 1 272 ? 18.179 15.947 -34.995 1.00 31.38 251 GLN B O 1
ATOM 5012 N N . ILE B 1 273 ? 20.108 16.805 -34.220 1.00 28.92 252 ILE B N 1
ATOM 5013 C CA . ILE B 1 273 ? 20.830 16.510 -35.452 1.00 25.56 252 ILE B CA 1
ATOM 5014 C C . ILE B 1 273 ? 20.913 15.006 -35.742 1.00 34.38 252 ILE B C 1
ATOM 5015 O O . ILE B 1 273 ? 20.641 14.574 -36.864 1.00 30.43 252 ILE B O 1
ATOM 5020 N N . SER B 1 274 ? 21.266 14.211 -34.732 1.00 27.71 253 SER B N 1
ATOM 5021 C CA . SER B 1 274 ? 21.309 12.756 -34.895 1.00 33.16 253 SER B CA 1
ATOM 5022 C C . SER B 1 274 ? 19.968 12.219 -35.367 1.00 30.50 253 SER B C 1
ATOM 5023 O O . SER B 1 274 ? 19.906 11.343 -36.224 1.00 41.47 253 SER B O 1
ATOM 5026 N N . ASP B 1 275 ? 18.893 12.757 -34.808 1.00 29.57 254 ASP B N 1
ATOM 5027 C CA . ASP B 1 275 ? 17.562 12.317 -35.192 1.00 31.53 254 ASP B CA 1
ATOM 5028 C C . ASP B 1 275 ? 17.235 12.687 -36.641 1.00 38.56 254 ASP B C 1
ATOM 5029 O O . ASP B 1 275 ? 16.570 11.925 -37.347 1.00 38.30 254 ASP B O 1
ATOM 5034 N N . LEU B 1 276 ? 17.707 13.850 -37.090 1.00 30.47 255 LEU B N 1
ATOM 5035 C CA . LEU B 1 276 ? 17.408 14.309 -38.445 1.00 27.00 255 LEU B CA 1
ATOM 5036 C C . LEU B 1 276 ? 18.137 13.505 -39.517 1.00 30.64 255 LEU B C 1
ATOM 5037 O O . LEU B 1 276 ? 17.546 13.161 -40.538 1.00 34.69 255 LEU B O 1
ATOM 5042 N N . ILE B 1 277 ? 19.414 13.199 -39.296 1.00 28.74 256 ILE B N 1
ATOM 5043 C CA . ILE B 1 277 ? 20.247 12.680 -40.385 1.00 34.83 256 ILE B CA 1
ATOM 5044 C C . ILE B 1 277 ? 20.083 11.196 -40.705 1.00 38.59 256 ILE B C 1
ATOM 5045 O O . ILE B 1 277 ? 20.827 10.652 -41.518 1.00 40.47 256 ILE B O 1
ATOM 5050 N N . THR B 1 278 ? 19.098 10.553 -40.085 1.00 33.70 257 THR B N 1
ATOM 5051 C CA . THR B 1 278 ? 18.804 9.156 -40.383 1.00 34.80 257 THR B CA 1
ATOM 5052 C C . THR B 1 278 ? 18.061 9.027 -41.709 1.00 36.93 257 THR B C 1
ATOM 5053 O O . THR B 1 278 ? 17.804 7.926 -42.175 1.00 36.79 257 THR B O 1
ATOM 5057 N N . SER B 1 279 ? 17.728 10.162 -42.314 1.00 33.51 258 SER B N 1
ATOM 5058 C CA . SER B 1 279 ? 16.920 10.178 -43.520 1.00 31.61 258 SER B CA 1
ATOM 5059 C C . SER B 1 279 ? 17.161 11.450 -44.334 1.00 34.20 258 SER B C 1
ATOM 5060 O O . SER B 1 279 ? 16.964 12.553 -43.830 1.00 31.73 258 SER B O 1
ATOM 5063 N N . LYS B 1 280 ? 17.593 11.288 -45.581 1.00 34.93 259 LYS B N 1
ATOM 5064 C CA . LYS B 1 280 ? 17.762 12.417 -46.490 1.00 33.21 259 LYS B CA 1
ATOM 5065 C C . LYS B 1 280 ? 16.487 13.253 -46.550 1.00 34.55 259 LYS B C 1
ATOM 5066 O O . LYS B 1 280 ? 16.537 14.478 -46.513 1.00 28.03 259 LYS B O 1
ATOM 5072 N N . SER B 1 281 ? 15.336 12.594 -46.629 1.00 28.35 260 SER B N 1
ATOM 5073 C CA . SER B 1 281 ? 14.087 13.322 -46.786 1.00 26.92 260 SER B CA 1
ATOM 5074 C C . SER B 1 281 ? 13.708 14.087 -45.524 1.00 29.81 260 SER B C 1
ATOM 5075 O O . SER B 1 281 ? 13.119 15.163 -45.591 1.00 30.61 260 SER B O 1
ATOM 5078 N N . ARG B 1 282 ? 14.055 13.534 -44.372 1.00 30.73 261 ARG B N 1
ATOM 5079 C CA . ARG B 1 282 ? 13.774 14.193 -43.100 1.00 33.86 261 ARG B CA 1
ATOM 5080 C C . ARG B 1 282 ? 14.556 15.508 -42.963 1.00 25.20 261 ARG B C 1
ATOM 5081 O O . ARG B 1 282 ? 14.018 16.515 -42.502 1.00 29.17 261 ARG B O 1
ATOM 5089 N N . VAL B 1 283 ? 15.817 15.486 -43.375 1.00 30.35 262 VAL B N 1
ATOM 5090 C CA . VAL B 1 283 ? 16.650 16.687 -43.356 1.00 23.58 262 VAL B CA 1
ATOM 5091 C C . VAL B 1 283 ? 16.088 17.743 -44.304 1.00 23.46 262 VAL B C 1
ATOM 5092 O O . VAL B 1 283 ? 15.927 18.897 -43.934 1.00 21.76 262 VAL B O 1
ATOM 5096 N N . ARG B 1 284 ? 15.767 17.334 -45.527 1.00 25.96 263 ARG B N 1
ATOM 5097 C CA . ARG B 1 284 ? 15.199 18.254 -46.503 1.00 19.25 263 ARG B CA 1
ATOM 5098 C C . ARG B 1 284 ? 13.927 18.936 -46.003 1.00 22.71 263 ARG B C 1
ATOM 5099 O O . ARG B 1 284 ? 13.742 20.145 -46.144 1.00 22.54 263 ARG B O 1
ATOM 5107 N N . GLU B 1 285 ? 13.018 18.153 -45.445 1.00 26.59 264 GLU B N 1
ATOM 5108 C CA . GLU B 1 285 ? 11.747 18.721 -45.036 1.00 26.52 264 GLU B CA 1
ATOM 5109 C C . GLU B 1 285 ? 11.933 19.664 -43.853 1.00 25.49 264 GLU B C 1
ATOM 5110 O O . GLU B 1 285 ? 11.277 20.693 -43.763 1.00 27.98 264 GLU B O 1
ATOM 5116 N N . PHE B 1 286 ? 12.842 19.305 -42.957 1.00 24.32 265 PHE B N 1
ATOM 5117 C CA . PHE B 1 286 ? 13.191 20.173 -41.829 1.00 26.75 265 PHE B CA 1
ATOM 5118 C C . PHE B 1 286 ? 13.734 21.526 -42.327 1.00 22.26 265 PHE B C 1
ATOM 5119 O O . PHE B 1 286 ? 13.315 22.578 -41.856 1.00 23.37 265 PHE B O 1
ATOM 5127 N N . LEU B 1 287 ? 14.638 21.498 -43.301 1.00 20.69 266 LEU B N 1
ATOM 5128 C CA . LEU B 1 287 ? 15.158 22.754 -43.860 1.00 21.49 266 LEU B CA 1
ATOM 5129 C C . LEU B 1 287 ? 14.086 23.632 -44.508 1.00 28.07 266 LEU B C 1
ATOM 5130 O O . LEU B 1 287 ? 13.996 24.828 -44.217 1.00 26.07 266 LEU B O 1
ATOM 5135 N N . ILE B 1 288 ? 13.266 23.038 -45.375 1.00 23.88 267 ILE B N 1
ATOM 5136 C CA . ILE B 1 288 ? 12.181 23.771 -46.019 1.00 30.36 267 ILE B CA 1
ATOM 5137 C C . ILE B 1 288 ? 11.216 24.402 -45.015 1.00 24.59 267 ILE B C 1
ATOM 5138 O O . ILE B 1 288 ? 10.818 25.565 -45.162 1.00 27.06 267 ILE B O 1
ATOM 5143 N N . GLU B 1 289 ? 10.845 23.639 -43.992 1.00 25.09 268 GLU B N 1
ATOM 5144 C CA . GLU B 1 289 ? 9.836 24.085 -43.037 1.00 26.14 268 GLU B CA 1
ATOM 5145 C C . GLU B 1 289 ? 10.332 25.219 -42.165 1.00 28.08 268 GLU B C 1
ATOM 5146 O O . GLU B 1 289 ? 9.604 26.172 -41.870 1.00 29.36 268 GLU B O 1
ATOM 5152 N N . ASN B 1 290 ? 11.585 25.124 -41.743 1.00 29.32 269 ASN B N 1
ATOM 5153 C CA . ASN B 1 290 ? 12.100 26.095 -40.781 1.00 26.90 269 ASN B CA 1
ATOM 5154 C C . ASN B 1 290 ? 12.765 27.301 -41.429 1.00 23.04 269 ASN B C 1
ATOM 5155 O O . ASN B 1 290 ? 12.741 28.392 -40.873 1.00 29.43 269 ASN B O 1
ATOM 5160 N N . PHE B 1 291 ? 13.354 27.097 -42.602 1.00 23.70 270 PHE B N 1
ATOM 5161 C CA . PHE B 1 291 ? 14.035 28.183 -43.302 1.00 21.36 270 PHE B CA 1
ATOM 5162 C C . PHE B 1 291 ? 13.542 28.326 -44.742 1.00 24.63 270 PHE B C 1
ATOM 5163 O O . PHE B 1 291 ? 14.329 28.185 -45.664 1.00 23.36 270 PHE B O 1
ATOM 5171 N N . PRO B 1 292 ? 12.248 28.637 -44.933 1.00 25.55 271 PRO B N 1
ATOM 5172 C CA . PRO B 1 292 ? 11.711 28.599 -46.301 1.00 28.31 271 PRO B CA 1
ATOM 5173 C C . PRO B 1 292 ? 12.416 29.533 -47.289 1.00 30.22 271 PRO B C 1
ATOM 5174 O O . PRO B 1 292 ? 12.446 29.222 -48.471 1.00 33.62 271 PRO B O 1
ATOM 5178 N N . ASP B 1 293 ? 12.994 30.638 -46.827 1.00 26.23 272 ASP B N 1
ATOM 5179 C CA . ASP B 1 293 ? 13.649 31.550 -47.763 1.00 23.37 272 ASP B CA 1
ATOM 5180 C C . ASP B 1 293 ? 15.008 31.063 -48.291 1.00 35.75 272 ASP B C 1
ATOM 5181 O O . ASP B 1 293 ? 15.503 31.587 -49.290 1.00 40.62 272 ASP B O 1
ATOM 5186 N N . ILE B 1 294 ? 15.606 30.054 -47.661 1.00 27.98 273 ILE B N 1
ATOM 5187 C CA . ILE B 1 294 ? 16.909 29.581 -48.145 1.00 28.10 273 ILE B CA 1
ATOM 5188 C C . ILE B 1 294 ? 16.856 28.804 -49.466 1.00 27.12 273 ILE B C 1
ATOM 5189 O O . ILE B 1 294 ? 17.875 28.682 -50.137 1.00 31.94 273 ILE B O 1
ATOM 5194 N N . ILE B 1 295 ? 15.683 28.300 -49.851 1.00 34.33 274 ILE B N 1
ATOM 5195 C CA . ILE B 1 295 ? 15.533 27.647 -51.165 1.00 30.63 274 ILE B CA 1
ATOM 5196 C C . ILE B 1 295 ? 15.864 28.612 -52.306 1.00 25.78 274 ILE B C 1
ATOM 5197 O O . ILE B 1 295 ? 16.366 28.209 -53.365 1.00 27.86 274 ILE B O 1
ATOM 5202 N N . ASN B 1 296 ? 15.599 29.892 -52.075 1.00 30.72 275 ASN B N 1
ATOM 5203 C CA . ASN B 1 296 ? 15.922 30.937 -53.042 1.00 34.08 275 ASN B CA 1
ATOM 5204 C C . ASN B 1 296 ? 17.423 31.167 -53.227 1.00 37.55 275 ASN B C 1
ATOM 5205 O O . ASN B 1 296 ? 17.855 31.740 -54.230 1.00 37.17 275 ASN B O 1
ATOM 5210 N N . ILE B 1 297 ? 18.231 30.734 -52.264 1.00 26.30 276 ILE B N 1
ATOM 5211 C CA . ILE B 1 297 ? 19.651 31.077 -52.310 1.00 28.03 276 ILE B CA 1
ATOM 5212 C C . ILE B 1 297 ? 20.583 29.882 -52.157 1.00 32.36 276 ILE B C 1
ATOM 5213 O O . ILE B 1 297 ? 21.795 30.028 -52.248 1.00 32.84 276 ILE B O 1
ATOM 5218 N N . MET B 1 298 ? 20.020 28.696 -51.946 1.00 30.01 277 MET B N 1
ATOM 5219 C CA . MET B 1 298 ? 20.828 27.524 -51.622 1.00 26.96 277 MET B CA 1
ATOM 5220 C C . MET B 1 298 ? 20.228 26.272 -52.257 1.00 36.26 277 MET B C 1
ATOM 5221 O O . MET B 1 298 ? 19.005 26.122 -52.302 1.00 36.54 277 MET B O 1
ATOM 5226 N N . ASP B 1 299 ? 21.080 25.378 -52.750 1.00 28.94 278 ASP B N 1
ATOM 5227 C CA . ASP B 1 299 ? 20.603 24.123 -53.323 1.00 36.31 278 ASP B CA 1
ATOM 5228 C C . ASP B 1 299 ? 20.310 23.131 -52.208 1.00 38.45 278 ASP B C 1
ATOM 5229 O O . ASP B 1 299 ? 21.216 22.739 -51.481 1.00 38.45 278 ASP B O 1
ATOM 5234 N N . LEU B 1 300 ? 19.051 22.723 -52.074 1.00 33.18 279 LEU B N 1
ATOM 5235 C CA . LEU B 1 300 ? 18.673 21.835 -50.978 1.00 33.43 279 LEU B CA 1
ATOM 5236 C C . LEU B 1 300 ? 19.364 20.469 -50.973 1.00 35.89 279 LEU B C 1
ATOM 5237 O O . LEU B 1 300 ? 19.736 19.980 -49.909 1.00 33.09 279 LEU B O 1
ATOM 5242 N N . ASP B 1 301 ? 19.537 19.850 -52.139 1.00 39.17 280 ASP B N 1
ATOM 5243 C CA . ASP B 1 301 ? 20.198 18.540 -52.189 1.00 38.54 280 ASP B CA 1
ATOM 5244 C C . ASP B 1 301 ? 21.626 18.606 -51.676 1.00 37.66 280 ASP B C 1
ATOM 5245 O O . ASP B 1 301 ? 22.083 17.719 -50.958 1.00 33.51 280 ASP B O 1
ATOM 5250 N N . ASP B 1 302 ? 22.337 19.657 -52.063 1.00 35.75 281 ASP B N 1
ATOM 5251 C CA . ASP B 1 302 ? 23.682 19.857 -51.565 1.00 44.60 281 ASP B CA 1
ATOM 5252 C C . ASP B 1 302 ? 23.669 20.103 -50.051 1.00 33.14 281 ASP B C 1
ATOM 5253 O O . ASP B 1 302 ? 24.532 19.608 -49.332 1.00 38.18 281 ASP B O 1
ATOM 5258 N N . ALA B 1 303 ? 22.678 20.860 -49.585 1.00 32.18 282 ALA B N 1
ATOM 5259 C CA . ALA B 1 303 ? 22.536 21.168 -48.164 1.00 30.64 282 ALA B CA 1
ATOM 5260 C C . ALA B 1 303 ? 22.303 19.891 -47.365 1.00 34.96 282 ALA B C 1
ATOM 5261 O O . ALA B 1 303 ? 22.932 19.672 -46.329 1.00 27.61 282 ALA B O 1
ATOM 5263 N N . VAL B 1 304 ? 21.397 19.046 -47.852 1.00 29.41 283 VAL B N 1
ATOM 5264 C CA . VAL B 1 304 ? 21.149 17.757 -47.209 1.00 23.72 283 VAL B CA 1
ATOM 5265 C C . VAL B 1 304 ? 22.407 16.888 -47.133 1.00 27.26 283 VAL B C 1
ATOM 5266 O O . VAL B 1 304 ? 22.707 16.319 -46.081 1.00 26.55 283 VAL B O 1
ATOM 5270 N N . LYS B 1 305 ? 23.143 16.782 -48.236 1.00 29.55 284 LYS B N 1
ATOM 5271 C CA . LYS B 1 305 ? 24.417 16.060 -48.221 1.00 27.51 284 LYS B CA 1
ATOM 5272 C C . LYS B 1 305 ? 25.386 16.611 -47.173 1.00 31.98 284 LYS B C 1
ATOM 5273 O O . LYS B 1 305 ? 25.955 15.845 -46.393 1.00 35.76 284 LYS B O 1
ATOM 5279 N N . ARG B 1 306 ? 25.594 17.928 -47.175 1.00 29.82 285 ARG B N 1
ATOM 5280 C CA . ARG B 1 306 ? 26.500 18.556 -46.203 1.00 31.44 285 ARG B CA 1
ATOM 5281 C C . ARG B 1 306 ? 26.071 18.210 -44.795 1.00 31.52 285 ARG B C 1
ATOM 5282 O O . ARG B 1 306 ? 26.871 17.769 -43.972 1.00 31.56 285 ARG B O 1
ATOM 5290 N N . PHE B 1 307 ? 24.782 18.400 -44.544 1.00 33.10 286 PHE B N 1
ATOM 5291 C CA . PHE B 1 307 ? 24.168 18.086 -43.269 1.00 34.47 286 PHE B CA 1
ATOM 5292 C C . PHE B 1 307 ? 24.516 16.694 -42.791 1.00 35.18 286 PHE B C 1
ATOM 5293 O O . PHE B 1 307 ? 24.967 16.505 -41.665 1.00 37.01 286 PHE B O 1
ATOM 5301 N N . ILE B 1 308 ? 24.306 15.709 -43.654 1.00 36.76 287 ILE B N 1
ATOM 5302 C CA . ILE B 1 308 ? 24.527 14.325 -43.271 1.00 29.67 287 ILE B CA 1
ATOM 5303 C C . ILE B 1 308 ? 26.010 13.987 -43.121 1.00 36.56 287 ILE B C 1
ATOM 5304 O O . ILE B 1 308 ? 26.382 13.232 -42.228 1.00 32.92 287 ILE B O 1
ATOM 5309 N N . THR B 1 309 ? 26.862 14.580 -43.954 1.00 37.65 288 THR B N 1
ATOM 5310 C CA . THR B 1 309 ? 28.280 14.209 -43.945 1.00 36.59 288 THR B CA 1
ATOM 5311 C C . THR B 1 309 ? 29.203 15.097 -43.107 1.00 34.83 288 THR B C 1
ATOM 5312 O O . THR B 1 309 ? 30.323 14.695 -42.812 1.00 30.16 288 THR B O 1
ATOM 5316 N N . TYR B 1 310 ? 28.765 16.303 -42.748 1.00 32.57 289 TYR B N 1
ATOM 5317 C CA . TYR B 1 310 ? 29.641 17.202 -41.989 1.00 32.66 289 TYR B CA 1
ATOM 5318 C C . TYR B 1 310 ? 30.108 16.515 -40.706 1.00 36.45 289 TYR B C 1
ATOM 5319 O O . TYR B 1 310 ? 29.301 15.940 -39.972 1.00 35.37 289 TYR B O 1
ATOM 5328 N N . PRO B 1 311 ? 31.423 16.550 -40.447 1.00 37.74 290 PRO B N 1
ATOM 5329 C CA . PRO B 1 311 ? 31.992 15.872 -39.274 1.00 39.74 290 PRO B CA 1
ATOM 5330 C C . PRO B 1 311 ? 31.504 16.487 -37.969 1.00 40.28 290 PRO B C 1
ATOM 5331 O O . PRO B 1 311 ? 31.690 17.684 -37.753 1.00 38.32 290 PRO B O 1
ATOM 5335 N N . LYS B 1 312 ? 30.886 15.676 -37.115 1.00 33.70 291 LYS B N 1
ATOM 5336 C CA . LYS B 1 312 ? 30.369 16.161 -35.843 1.00 38.03 291 LYS B CA 1
ATOM 5337 C C . LYS B 1 312 ? 31.361 15.848 -34.750 1.00 49.08 291 LYS B C 1
ATOM 5338 O O . LYS B 1 312 ? 31.600 14.679 -34.448 1.00 44.59 291 LYS B O 1
ATOM 5344 N N . GLU B 1 313 ? 31.921 16.891 -34.146 1.00 40.24 292 GLU B N 1
ATOM 5345 C CA . GLU B 1 313 ? 32.940 16.711 -33.118 1.00 38.32 292 GLU B CA 1
ATOM 5346 C C . GLU B 1 313 ? 32.560 17.387 -31.807 1.00 34.54 292 GLU B C 1
ATOM 5347 O O . GLU B 1 313 ? 31.780 18.335 -31.791 1.00 33.98 292 GLU B O 1
ATOM 5353 N N . SER B 1 314 ? 33.108 16.869 -30.713 1.00 38.59 293 SER B N 1
ATOM 5354 C CA . SER B 1 314 ? 32.866 17.401 -29.380 1.00 39.71 293 SER B CA 1
ATOM 5355 C C . SER B 1 314 ? 33.162 18.902 -29.305 1.00 34.83 293 SER B C 1
ATOM 5356 O O . SER B 1 314 ? 34.097 19.399 -29.930 1.00 34.25 293 SER B O 1
ATOM 5359 N N . LEU B 1 315 ? 32.355 19.626 -28.543 1.00 27.77 294 LEU B N 1
ATOM 5360 C CA . LEU B 1 315 ? 32.678 21.007 -28.211 1.00 23.15 294 LEU B CA 1
ATOM 5361 C C . LEU B 1 315 ? 32.833 21.090 -26.699 1.00 23.88 294 LEU B C 1
ATOM 5362 O O . LEU B 1 315 ? 31.848 21.020 -25.964 1.00 23.68 294 LEU B O 1
ATOM 5367 N N . VAL B 1 316 ? 34.068 21.219 -26.243 1.00 25.94 295 VAL B N 1
ATOM 5368 C CA . VAL B 1 316 ? 34.327 21.303 -24.809 1.00 23.82 295 VAL B CA 1
ATOM 5369 C C . VAL B 1 316 ? 34.624 22.754 -24.430 1.00 26.51 295 VAL B C 1
ATOM 5370 O O . VAL B 1 316 ? 35.163 23.529 -25.229 1.00 25.70 295 VAL B O 1
ATOM 5374 N N . CYS B 1 317 ? 34.220 23.133 -23.225 1.00 19.29 296 CYS B N 1
ATOM 5375 C CA . CYS B 1 317 ? 34.501 24.449 -22.706 1.00 17.41 296 CYS B CA 1
ATOM 5376 C C . CYS B 1 317 ? 35.368 24.269 -21.466 1.00 17.94 296 CYS B C 1
ATOM 5377 O O . CYS B 1 317 ? 35.096 23.394 -20.649 1.00 22.21 296 CYS B O 1
ATOM 5380 N N . VAL B 1 318 ? 36.419 25.067 -21.346 1.00 18.69 297 VAL B N 1
ATOM 5381 C CA . VAL B 1 318 ? 37.318 24.923 -20.194 1.00 17.09 297 VAL B CA 1
ATOM 5382 C C . VAL B 1 318 ? 37.609 26.254 -19.538 1.00 17.54 297 VAL B C 1
ATOM 5383 O O . VAL B 1 318 ? 37.483 27.322 -20.146 1.00 16.88 297 VAL B O 1
ATOM 5387 N N . ASN B 1 319 ? 38.027 26.183 -18.283 1.00 20.62 298 ASN B N 1
ATOM 5388 C CA . ASN B 1 319 ? 38.769 27.295 -17.709 1.00 24.95 298 ASN B CA 1
ATOM 5389 C C . ASN B 1 319 ? 39.758 26.809 -16.663 1.00 21.26 298 ASN B C 1
ATOM 5390 O O . ASN B 1 319 ? 39.625 25.694 -16.145 1.00 18.60 298 ASN B O 1
ATOM 5395 N N . CYS B 1 320 ? 40.754 27.652 -16.383 1.00 19.48 299 CYS B N 1
ATOM 5396 C CA . CYS B 1 320 ? 41.892 27.300 -15.545 1.00 22.26 299 CYS B CA 1
ATOM 5397 C C . CYS B 1 320 ? 42.179 28.419 -14.560 1.00 15.20 299 CYS B C 1
ATOM 5398 O O . CYS B 1 320 ? 41.903 29.585 -14.827 1.00 17.76 299 CYS B O 1
ATOM 5401 N N . LYS B 1 321 ? 42.781 28.047 -13.433 1.00 23.89 300 LYS B N 1
ATOM 5402 C CA . LYS B 1 321 ? 43.433 29.008 -12.552 1.00 26.80 300 LYS B CA 1
ATOM 5403 C C . LYS B 1 321 ? 44.470 28.236 -11.763 1.00 19.17 300 LYS B C 1
ATOM 5404 O O . LYS B 1 321 ? 44.137 27.272 -11.084 1.00 21.95 300 LYS B O 1
ATOM 5410 N N . PRO B 1 322 ? 45.742 28.637 -11.871 1.00 21.24 301 PRO B N 1
ATOM 5411 C CA . PRO B 1 322 ? 46.241 29.771 -12.649 1.00 19.93 301 PRO B CA 1
ATOM 5412 C C . PRO B 1 322 ? 46.481 29.404 -14.106 1.00 18.16 301 PRO B C 1
ATOM 5413 O O . PRO B 1 322 ? 46.397 28.228 -14.460 1.00 24.68 301 PRO B O 1
ATOM 5417 N N . TYR B 1 323 ? 46.831 30.394 -14.921 1.00 24.06 302 TYR B N 1
ATOM 5418 C CA . TYR B 1 323 ? 47.223 30.147 -16.313 1.00 20.41 302 TYR B CA 1
ATOM 5419 C C . TYR B 1 323 ? 48.722 29.933 -16.467 1.00 27.35 302 TYR B C 1
ATOM 5420 O O . TYR B 1 323 ? 49.181 29.572 -17.547 1.00 19.77 302 TYR B O 1
ATOM 5429 N N . ASP B 1 324 ? 49.478 30.126 -15.380 1.00 23.19 303 ASP B N 1
ATOM 5430 C CA . ASP B 1 324 ? 50.941 30.114 -15.452 1.00 26.05 303 ASP B CA 1
ATOM 5431 C C . ASP B 1 324 ? 51.609 29.161 -14.457 1.00 22.87 303 ASP B C 1
ATOM 5432 O O . ASP B 1 324 ? 51.069 28.881 -13.390 1.00 27.39 303 ASP B O 1
ATOM 5437 N N . VAL B 1 325 ? 52.773 28.653 -14.840 1.00 25.92 304 VAL B N 1
ATOM 5438 C CA . VAL B 1 325 ? 53.660 27.938 -13.918 1.00 26.91 304 VAL B CA 1
ATOM 5439 C C . VAL B 1 325 ? 54.550 28.977 -13.255 1.00 27.72 304 VAL B C 1
ATOM 5440 O O . VAL B 1 325 ? 55.190 29.762 -13.949 1.00 25.74 304 VAL B O 1
ATOM 5444 N N . PRO B 1 326 ? 54.595 28.985 -11.906 1.00 28.95 305 PRO B N 1
ATOM 5445 C CA . PRO B 1 326 ? 55.326 30.005 -11.142 1.00 30.31 305 PRO B CA 1
ATOM 5446 C C . PRO B 1 326 ? 56.757 30.176 -11.644 1.00 26.77 305 PRO B C 1
ATOM 5447 O O . PRO B 1 326 ? 57.351 29.222 -12.149 1.00 30.66 305 PRO B O 1
ATOM 5451 N N . GLY B 1 327 ? 57.279 31.388 -11.536 1.00 27.89 306 GLY B N 1
ATOM 5452 C CA . GLY B 1 327 ? 58.626 31.682 -11.989 1.00 28.64 306 GLY B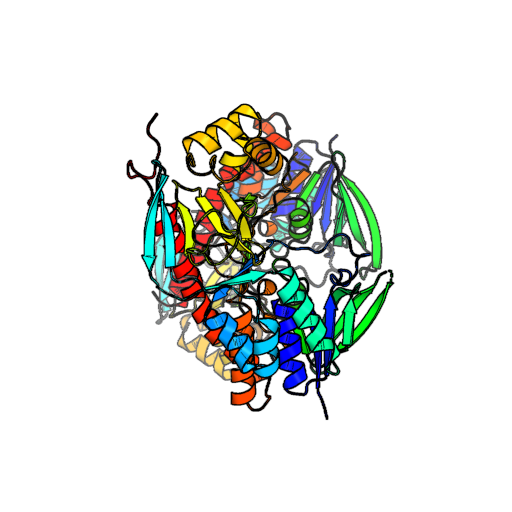 CA 1
ATOM 5453 C C . GLY B 1 327 ? 58.689 32.002 -13.468 1.00 38.55 306 GLY B C 1
ATOM 5454 O O . GLY B 1 327 ? 59.771 32.030 -14.042 1.00 28.66 306 GLY B O 1
ATOM 5455 N N . GLY B 1 328 ? 57.535 32.230 -14.095 1.00 27.82 307 GLY B N 1
ATOM 5456 C CA . GLY B 1 328 ? 57.511 32.572 -15.510 1.00 27.36 307 GLY B CA 1
ATOM 5457 C C . GLY B 1 328 ? 57.921 31.457 -16.462 1.00 27.05 307 GLY B C 1
ATOM 5458 O O . GLY B 1 328 ? 58.397 31.712 -17.576 1.00 32.87 307 GLY B O 1
ATOM 5459 N N . LYS B 1 329 ? 57.732 30.216 -16.039 1.00 23.94 308 LYS B N 1
ATOM 5460 C CA . LYS B 1 329 ? 58.185 29.077 -16.824 1.00 19.39 308 LYS B CA 1
ATOM 5461 C C . LYS B 1 329 ? 57.219 28.690 -17.948 1.00 25.12 308 LYS B C 1
ATOM 5462 O O . LYS B 1 329 ? 57.624 28.083 -18.931 1.00 24.65 308 LYS B O 1
ATOM 5468 N N . ALA B 1 330 ? 55.937 28.989 -17.776 1.00 22.69 309 ALA B N 1
ATOM 5469 C CA . ALA B 1 330 ? 54.943 28.669 -18.808 1.00 19.53 309 ALA B CA 1
ATOM 5470 C C . ALA B 1 330 ? 53.654 29.463 -18.627 1.00 23.77 309 ALA B C 1
ATOM 5471 O O . ALA B 1 330 ? 53.360 29.936 -17.537 1.00 22.91 309 ALA B O 1
ATOM 5473 N N . ILE B 1 331 ? 52.891 29.615 -19.705 1.00 20.80 310 ILE B N 1
ATOM 5474 C CA . ILE B 1 331 ? 51.597 30.290 -19.626 1.00 19.29 310 ILE B CA 1
ATOM 5475 C C . ILE B 1 331 ? 50.708 29.760 -20.743 1.00 19.38 310 ILE B C 1
ATOM 5476 O O . ILE B 1 331 ? 51.208 29.328 -21.780 1.00 18.75 310 ILE B O 1
ATOM 5481 N N . LEU B 1 332 ? 49.396 29.764 -20.501 1.00 17.54 311 LEU B N 1
ATOM 5482 C CA . LEU B 1 332 ? 48.406 29.227 -21.434 1.00 20.51 311 LEU B CA 1
ATOM 5483 C C . LEU B 1 332 ? 47.566 30.370 -21.998 1.00 16.40 311 LEU B C 1
ATOM 5484 O O . LEU B 1 332 ? 47.080 31.207 -21.235 1.00 21.18 311 LEU B O 1
ATOM 5489 N N . LEU B 1 333 ? 47.399 30.411 -23.323 1.00 14.78 312 LEU B N 1
ATOM 5490 C CA . LEU B 1 333 ? 46.594 31.443 -23.983 1.00 19.22 312 LEU B CA 1
ATOM 5491 C C . LEU B 1 333 ? 45.608 30.784 -24.949 1.00 17.69 312 LEU B C 1
ATOM 5492 O O . LEU B 1 333 ? 45.807 29.644 -25.392 1.00 18.58 312 LEU B O 1
ATOM 5497 N N . GLY B 1 334 ? 44.567 31.519 -25.309 1.00 17.31 313 GLY B N 1
ATOM 5498 C CA . GLY B 1 334 ? 43.606 31.005 -26.253 1.00 14.14 313 GLY B CA 1
ATOM 5499 C C . GLY B 1 334 ? 42.770 29.860 -25.712 1.00 16.65 313 GLY B C 1
ATOM 5500 O O . GLY B 1 334 ? 42.502 29.772 -24.506 1.00 19.43 313 GLY B O 1
ATOM 5501 N N . ASP B 1 335 ? 42.363 28.961 -26.610 1.00 15.19 314 ASP B N 1
ATOM 5502 C CA . ASP B 1 335 ? 41.473 27.865 -26.226 1.00 15.24 314 ASP B CA 1
ATOM 5503 C C . ASP B 1 335 ? 42.094 26.956 -25.171 1.00 19.93 314 ASP B C 1
ATOM 5504 O O . ASP B 1 335 ? 41.386 26.324 -24.410 1.00 18.53 314 ASP B O 1
ATOM 5509 N N . ALA B 1 336 ? 43.419 26.881 -25.128 1.00 15.91 315 ALA B N 1
ATOM 5510 C CA . ALA B 1 336 ? 44.094 26.055 -24.125 1.00 14.38 315 ALA B CA 1
ATOM 5511 C C . ALA B 1 336 ? 43.779 26.521 -22.709 1.00 15.00 315 ALA B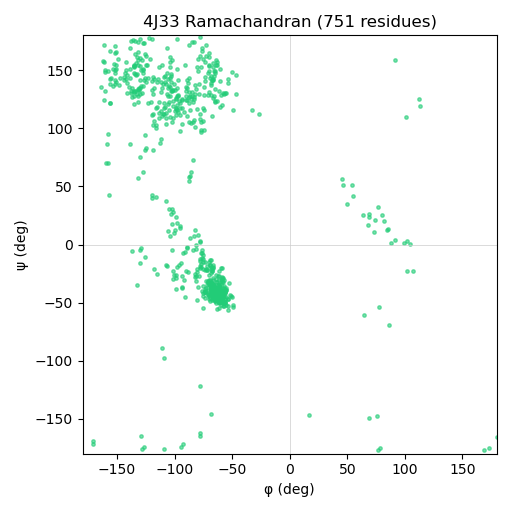 C 1
ATOM 5512 O O . ALA B 1 336 ? 43.738 25.720 -21.780 1.00 18.32 315 ALA B O 1
ATOM 5514 N N . ALA B 1 337 ? 43.550 27.820 -22.582 1.00 16.16 316 ALA B N 1
ATOM 5515 C CA . ALA B 1 337 ? 43.262 28.469 -21.316 1.00 18.45 316 ALA B CA 1
ATOM 5516 C C . ALA B 1 337 ? 41.765 28.579 -21.067 1.00 21.36 316 ALA B C 1
ATOM 5517 O O . ALA B 1 337 ? 41.326 28.441 -19.931 1.00 19.52 316 ALA B O 1
ATOM 5519 N N . HIS B 1 338 ? 40.986 28.826 -22.119 1.00 17.12 317 HIS B N 1
ATOM 5520 C CA . HIS B 1 338 ? 39.584 29.160 -21.904 1.00 15.63 317 HIS B CA 1
ATOM 5521 C C . HIS B 1 338 ? 38.627 28.898 -23.067 1.00 15.92 317 HIS B C 1
ATOM 5522 O O . HIS B 1 338 ? 37.758 29.730 -23.335 1.00 17.88 317 HIS B O 1
ATOM 5529 N N . ALA B 1 339 ? 38.778 27.758 -23.732 1.00 16.74 318 ALA B N 1
ATOM 5530 C CA . ALA B 1 339 ? 37.873 27.394 -24.834 1.00 15.51 318 ALA B CA 1
ATOM 5531 C C . ALA B 1 339 ? 36.421 27.620 -24.409 1.00 14.34 318 ALA B C 1
ATOM 5532 O O . ALA B 1 339 ? 36.031 27.186 -23.327 1.00 20.09 318 ALA B O 1
ATOM 5534 N N . MET B 1 340 ? 35.652 28.323 -25.238 1.00 15.25 319 MET B N 1
ATOM 5535 C CA . MET B 1 340 ? 34.288 28.697 -24.868 1.00 17.46 319 MET B CA 1
ATOM 5536 C C . MET B 1 340 ? 33.267 28.287 -25.939 1.00 18.36 319 MET B C 1
ATOM 5537 O O . MET B 1 340 ? 33.638 27.805 -27.007 1.00 16.05 319 MET B O 1
ATOM 5542 N N . VAL B 1 341 ? 31.981 28.458 -25.646 1.00 16.81 320 VAL B N 1
ATOM 5543 C CA . VAL B 1 341 ? 30.946 28.093 -26.630 1.00 15.92 320 VAL B CA 1
ATOM 5544 C C . VAL B 1 341 ? 31.105 28.877 -27.909 1.00 16.84 320 VAL B C 1
ATOM 5545 O O . VAL B 1 341 ? 31.196 30.096 -27.891 1.00 17.67 320 VAL B O 1
ATOM 5549 N N . PRO B 1 342 ? 31.129 28.176 -29.046 1.00 18.35 321 PRO B N 1
ATOM 5550 C CA . PRO B 1 342 ? 31.145 28.888 -30.320 1.00 18.64 321 PRO B CA 1
ATOM 5551 C C . PRO B 1 342 ? 29.863 29.693 -30.501 1.00 23.32 321 PRO B C 1
ATOM 5552 O O . PRO B 1 342 ? 28.839 29.355 -29.898 1.00 21.62 321 PRO B O 1
ATOM 5556 N N . PHE B 1 343 ? 29.947 30.753 -31.295 1.00 18.20 322 PHE B N 1
ATOM 5557 C CA . PHE B 1 343 ? 28.797 31.580 -31.675 1.00 24.94 322 PHE B CA 1
ATOM 5558 C C . PHE B 1 343 ? 28.410 32.510 -30.524 1.00 21.42 322 PHE B C 1
ATOM 5559 O O . PHE B 1 343 ? 28.380 33.724 -30.685 1.00 24.44 322 PHE B O 1
ATOM 5567 N N . TYR B 1 344 ? 28.182 31.944 -29.348 1.00 23.54 323 TYR B N 1
ATOM 5568 C CA . TYR B 1 344 ? 27.839 32.767 -28.194 1.00 21.13 323 TYR B CA 1
ATOM 5569 C C . TYR B 1 344 ? 29.062 33.396 -27.544 1.00 27.23 323 TYR B C 1
ATOM 5570 O O . TYR B 1 344 ? 28.952 34.397 -26.841 1.00 27.46 323 TYR B O 1
ATOM 5579 N N . GLY B 1 345 ? 30.222 32.804 -27.792 1.00 21.14 324 GLY B N 1
ATOM 5580 C CA . GLY B 1 345 ? 31.479 33.377 -27.345 1.00 20.00 324 GLY B CA 1
ATOM 5581 C C . GLY B 1 345 ? 32.357 33.609 -28.556 1.00 25.51 324 GLY B C 1
ATOM 5582 O O . GLY B 1 345 ? 32.128 33.002 -29.609 1.00 28.36 324 GLY B O 1
ATOM 5583 N N . GLN B 1 346 ? 33.349 34.487 -28.421 1.00 23.69 325 GLN B N 1
ATOM 5584 C CA . GLN B 1 346 ? 34.234 34.818 -29.535 1.00 24.97 325 GLN B CA 1
ATOM 5585 C C . GLN B 1 346 ? 35.654 34.433 -29.141 1.00 22.45 325 GLN B C 1
ATOM 5586 O O . GLN B 1 346 ? 36.434 35.282 -28.713 1.00 20.66 325 GLN B O 1
ATOM 5592 N N . GLY B 1 347 ? 35.975 33.149 -29.283 1.00 18.29 326 GLY B N 1
ATOM 5593 C CA . GLY B 1 347 ? 37.209 32.625 -28.728 1.00 19.73 326 GLY B CA 1
ATOM 5594 C C . GLY B 1 347 ? 38.451 33.167 -29.410 1.00 20.30 326 GLY B C 1
ATOM 5595 O O . GLY B 1 347 ? 39.486 33.377 -28.760 1.00 17.83 326 GLY B O 1
ATOM 5596 N N . MET B 1 348 ? 38.380 33.374 -30.718 1.00 17.10 327 MET B N 1
ATOM 5597 C CA . MET B 1 348 ? 39.554 33.939 -31.395 1.00 18.63 327 MET B CA 1
ATOM 5598 C C . MET B 1 348 ? 39.850 35.357 -30.921 1.00 18.20 327 MET B C 1
ATOM 5599 O O . MET B 1 348 ? 40.997 35.684 -30.577 1.00 17.08 327 MET B O 1
ATOM 5604 N N . ASN B 1 349 ? 38.819 36.199 -30.894 1.00 15.21 328 ASN B N 1
ATOM 5605 C CA . ASN B 1 349 ? 38.993 37.560 -30.408 1.00 22.47 328 ASN B CA 1
ATOM 5606 C C . ASN B 1 349 ? 39.539 37.610 -28.989 1.00 19.47 328 ASN B C 1
ATOM 5607 O O . ASN B 1 349 ? 40.378 38.456 -28.670 1.00 19.48 328 ASN B O 1
ATOM 5612 N N . CYS B 1 350 ? 39.073 36.699 -28.147 1.00 18.92 329 CYS B N 1
ATOM 5613 C CA . CYS B 1 350 ? 39.536 36.628 -26.767 1.00 19.04 329 CYS B CA 1
ATOM 5614 C C . CYS B 1 350 ? 40.996 36.171 -26.680 1.00 23.12 329 CYS B C 1
ATOM 5615 O O . CYS B 1 350 ? 41.779 36.720 -25.898 1.00 20.36 329 CYS B O 1
ATOM 5618 N N . GLY B 1 351 ? 41.355 35.172 -27.482 1.00 15.99 330 GLY B N 1
ATOM 5619 C CA . GLY B 1 351 ? 42.732 34.699 -27.543 1.00 14.33 330 GLY B CA 1
ATOM 5620 C C . GLY B 1 351 ? 43.662 35.797 -28.038 1.00 16.83 330 GLY B C 1
ATOM 5621 O O . GLY B 1 351 ? 44.754 35.960 -27.501 1.00 20.22 330 GLY B O 1
ATOM 5622 N N . PHE B 1 352 ? 43.229 36.563 -29.039 1.00 15.93 331 PHE B N 1
ATOM 5623 C CA . PHE B 1 352 ? 44.027 37.692 -29.537 1.00 18.18 331 PHE B CA 1
ATOM 5624 C C . PHE B 1 352 ? 44.226 38.726 -28.432 1.00 20.42 331 PHE B C 1
ATOM 5625 O O . PHE B 1 352 ? 45.327 39.240 -28.236 1.00 20.87 331 PHE B O 1
ATOM 5633 N N . GLU B 1 353 ? 43.166 39.007 -27.687 1.00 17.51 332 GLU B N 1
ATOM 5634 C CA . GLU B 1 353 ? 43.291 39.907 -26.539 1.00 20.62 332 GLU B CA 1
ATOM 5635 C C . GLU B 1 353 ? 44.216 39.364 -25.432 1.00 27.83 332 GLU B C 1
ATOM 5636 O O . GLU B 1 353 ? 44.895 40.158 -24.763 1.00 25.04 332 GLU B O 1
ATOM 5642 N N . ASP B 1 354 ? 44.265 38.037 -25.247 1.00 20.67 333 ASP B N 1
ATOM 5643 C CA . ASP B 1 354 ? 45.220 37.423 -24.299 1.00 20.76 333 ASP B CA 1
ATOM 5644 C C . ASP B 1 354 ? 46.652 37.821 -24.645 1.00 26.84 333 ASP B C 1
ATOM 5645 O O . ASP B 1 354 ? 47.462 38.163 -23.774 1.00 24.75 333 ASP B O 1
ATOM 5650 N N . VAL B 1 355 ? 46.978 37.708 -25.925 1.00 18.60 334 VAL B N 1
ATOM 5651 C CA . VAL B 1 355 ? 48.326 38.021 -26.389 1.00 25.94 334 VAL B CA 1
ATOM 5652 C C . VAL B 1 355 ? 48.664 39.495 -26.151 1.00 24.35 334 VAL B C 1
ATOM 5653 O O . VAL B 1 355 ? 49.736 39.806 -25.627 1.00 26.27 334 VAL B O 1
ATOM 5657 N N . ARG B 1 356 ? 47.745 40.391 -26.509 1.00 21.34 335 ARG B N 1
ATOM 5658 C CA . ARG B 1 356 ? 47.974 41.828 -26.352 1.00 26.71 335 ARG B CA 1
ATOM 5659 C C . ARG B 1 356 ? 48.217 42.169 -24.888 1.00 30.29 335 ARG B C 1
ATOM 5660 O O . ARG B 1 356 ? 49.138 42.917 -24.562 1.00 26.02 335 ARG B O 1
ATOM 5668 N N . ILE B 1 357 ? 47.375 41.626 -24.015 1.00 26.71 336 ILE B N 1
ATOM 5669 C CA . ILE B 1 357 ? 47.478 41.883 -22.585 1.00 28.20 336 ILE B CA 1
ATOM 5670 C C . ILE B 1 357 ? 48.780 41.349 -21.982 1.00 26.75 336 ILE B C 1
ATOM 5671 O O . ILE B 1 357 ? 49.412 42.017 -21.150 1.00 23.12 336 ILE B O 1
ATOM 5676 N N . LEU B 1 358 ? 49.181 40.155 -22.411 1.00 22.81 337 LEU B N 1
ATOM 5677 C CA . LEU B 1 358 ? 50.466 39.595 -21.998 1.00 28.68 337 LEU B CA 1
ATOM 5678 C C . LEU B 1 358 ? 51.664 40.438 -22.466 1.00 27.37 337 LEU B C 1
ATOM 5679 O O . LEU B 1 358 ? 52.569 40.717 -21.674 1.00 26.04 337 LEU B O 1
ATOM 5684 N N . MET B 1 359 ? 51.686 40.844 -23.735 1.00 26.97 338 MET B N 1
ATOM 5685 C CA . MET B 1 359 ? 52.824 41.628 -24.232 1.00 28.59 338 MET B CA 1
ATOM 5686 C C . MET B 1 359 ? 52.959 42.959 -23.477 1.00 32.97 338 MET B C 1
ATOM 5687 O O . MET B 1 359 ? 54.077 43.419 -23.204 1.00 36.07 338 MET B O 1
ATOM 5692 N N . ALA B 1 360 ? 51.823 43.569 -23.140 1.00 26.23 339 ALA B N 1
ATOM 5693 C CA . ALA B 1 360 ? 51.815 44.818 -22.378 1.00 30.65 339 ALA B CA 1
ATOM 5694 C C . ALA B 1 360 ? 52.362 44.617 -20.963 1.00 34.26 339 ALA B C 1
ATOM 5695 O O . ALA B 1 360 ? 53.100 45.461 -20.436 1.00 32.11 339 ALA B O 1
ATOM 5697 N N . LEU B 1 361 ? 51.989 43.502 -20.345 1.00 27.44 340 LEU B N 1
ATOM 5698 C CA . LEU B 1 361 ? 52.474 43.181 -19.005 1.00 26.62 340 LEU B CA 1
ATOM 5699 C C . LEU B 1 361 ? 53.968 42.880 -18.979 1.00 32.06 340 LEU B C 1
ATOM 5700 O O . LEU B 1 361 ? 54.653 43.247 -18.025 1.00 34.70 340 LEU B O 1
ATOM 5705 N N . LEU B 1 362 ? 54.461 42.196 -20.007 1.00 27.58 341 LEU B N 1
ATOM 5706 C CA . LEU B 1 362 ? 55.899 41.946 -20.146 1.00 35.75 341 LEU B CA 1
ATOM 5707 C C . LEU B 1 362 ? 56.697 43.242 -20.269 1.00 39.80 341 LEU B C 1
ATOM 5708 O O . LEU B 1 362 ? 57.764 43.385 -19.664 1.00 36.99 341 LEU B O 1
ATOM 5713 N N . LYS B 1 363 ? 56.180 44.175 -21.063 1.00 35.30 342 LYS B N 1
ATOM 5714 C CA . LYS B 1 363 ? 56.814 45.479 -21.236 1.00 39.24 342 LYS B CA 1
ATOM 5715 C C . LYS B 1 363 ? 56.747 46.282 -19.942 1.00 49.64 342 LYS B C 1
ATOM 5716 O O . LYS B 1 363 ? 57.705 46.964 -19.582 1.00 48.93 342 LYS B O 1
ATOM 5722 N N . LYS B 1 364 ? 55.614 46.201 -19.248 1.00 33.42 343 LYS B N 1
ATOM 5723 C CA . LYS B 1 364 ? 55.454 46.882 -17.972 1.00 44.30 343 LYS B CA 1
ATOM 5724 C C . LYS B 1 364 ? 56.502 46.403 -16.968 1.00 41.00 343 LYS B C 1
ATOM 5725 O O . LYS B 1 364 ? 57.061 47.194 -16.211 1.00 42.40 343 LYS B O 1
ATOM 5731 N N . HIS B 1 365 ? 56.774 45.103 -16.970 1.00 37.26 344 HIS B N 1
ATOM 5732 C CA . HIS B 1 365 ? 57.717 44.539 -16.014 1.00 38.29 344 HIS B CA 1
ATOM 5733 C C . HIS B 1 365 ? 59.104 44.322 -16.601 1.00 33.02 344 HIS B C 1
ATOM 5734 O O . HIS B 1 365 ? 59.859 43.484 -16.112 1.00 37.16 344 HIS B O 1
ATOM 5741 N N . SER B 1 366 ? 59.424 45.073 -17.650 1.00 34.72 345 SER B N 1
ATOM 5742 C CA . SER B 1 366 ? 60.750 45.039 -18.268 1.00 37.41 345 SER B CA 1
ATOM 5743 C C . SER B 1 366 ? 61.245 43.626 -18.590 1.00 45.54 345 SER B C 1
ATOM 5744 O O . SER B 1 366 ? 62.436 43.340 -18.487 1.00 38.81 345 SER B O 1
ATOM 5747 N N . GLY B 1 367 ? 60.329 42.740 -18.968 1.00 34.04 346 GLY B N 1
ATOM 5748 C CA . GLY B 1 367 ? 60.714 41.408 -19.394 1.00 28.27 346 GLY B CA 1
ATOM 5749 C C . GLY B 1 367 ? 60.740 40.383 -18.284 1.00 30.06 346 GLY B C 1
ATOM 5750 O O . GLY B 1 367 ? 61.116 39.235 -18.510 1.00 33.84 346 GLY B O 1
ATOM 5751 N N . ASP B 1 368 ? 60.335 40.791 -17.085 1.00 33.95 347 ASP B N 1
ATOM 5752 C CA . ASP B 1 368 ? 60.271 39.873 -15.951 1.00 35.95 347 ASP B CA 1
ATOM 5753 C C . ASP B 1 368 ? 59.062 38.952 -16.114 1.00 33.12 347 ASP B C 1
ATOM 5754 O O . ASP B 1 368 ? 57.939 39.330 -15.776 1.00 31.96 347 ASP B O 1
ATOM 5759 N N . ARG B 1 369 ? 59.310 37.746 -16.620 1.00 34.65 348 ARG B N 1
ATOM 5760 C CA . ARG B 1 369 ? 58.244 36.789 -16.899 1.00 34.01 348 ARG B CA 1
ATOM 5761 C C . ARG B 1 369 ? 57.555 36.352 -15.635 1.00 41.86 348 ARG B C 1
ATOM 5762 O O . ARG B 1 369 ? 56.341 36.148 -15.630 1.00 32.35 348 ARG B O 1
ATOM 5770 N N . SER B 1 370 ? 58.334 36.200 -14.563 1.00 26.49 349 SER B N 1
ATOM 5771 C CA . SER B 1 370 ? 57.771 35.748 -13.305 1.00 27.37 349 SER B CA 1
ATOM 5772 C C . SER B 1 370 ? 56.692 36.717 -12.842 1.00 28.45 349 SER B C 1
ATOM 5773 O O . SER B 1 370 ? 55.602 36.309 -12.452 1.00 32.51 349 SER B O 1
ATOM 5776 N N . ARG B 1 371 ? 56.986 38.008 -12.913 1.00 29.63 350 ARG B N 1
ATOM 5777 C CA . ARG B 1 371 ? 56.017 39.003 -12.490 1.00 26.58 350 ARG B CA 1
ATOM 5778 C C . ARG B 1 371 ? 54.882 39.192 -13.500 1.00 32.86 350 ARG B C 1
ATOM 5779 O O . ARG B 1 371 ? 53.716 39.340 -13.123 1.00 33.66 350 ARG B O 1
ATOM 5787 N N . ALA B 1 372 ? 55.236 39.220 -14.778 1.00 29.30 351 ALA B N 1
ATOM 5788 C CA . ALA B 1 372 ? 54.257 39.404 -15.842 1.00 32.70 351 ALA B CA 1
ATOM 5789 C C . ALA B 1 372 ? 53.251 38.254 -15.888 1.00 25.38 351 ALA B C 1
ATOM 5790 O O . ALA B 1 372 ? 52.048 38.489 -16.017 1.00 28.05 351 ALA B O 1
ATOM 5792 N N . PHE B 1 373 ? 53.736 37.019 -15.780 1.00 29.14 352 PHE B N 1
ATOM 5793 C CA . PHE B 1 373 ? 52.844 35.862 -15.833 1.00 26.76 352 PHE B CA 1
ATOM 5794 C C . PHE B 1 373 ? 51.958 35.798 -14.607 1.00 30.10 352 PHE B C 1
ATOM 5795 O O . PHE B 1 373 ? 50.805 35.413 -14.706 1.00 24.38 352 PHE B O 1
ATOM 5803 N N . THR B 1 374 ? 52.497 36.163 -13.444 1.00 26.76 353 THR B N 1
ATOM 5804 C CA . THR B 1 374 ? 51.699 36.170 -12.225 1.00 25.29 353 THR B CA 1
ATOM 5805 C C . THR B 1 374 ? 50.617 37.253 -12.317 1.00 23.66 353 THR B C 1
ATOM 5806 O O . THR B 1 374 ? 49.453 36.998 -12.005 1.00 27.84 353 THR B O 1
ATOM 5810 N N . GLU B 1 375 ? 50.986 38.448 -12.776 1.00 26.39 354 GLU B N 1
ATOM 5811 C CA . GLU B 1 375 ? 49.992 39.509 -12.922 1.00 23.00 354 GLU B CA 1
ATOM 5812 C C . GLU B 1 375 ? 48.927 39.176 -13.974 1.00 22.87 354 GLU B C 1
ATOM 5813 O O . GLU B 1 375 ? 47.768 39.530 -13.808 1.00 25.26 354 GLU B O 1
ATOM 5819 N N . TYR B 1 376 ? 49.334 38.510 -15.049 1.00 26.07 355 TYR B N 1
ATOM 5820 C CA . TYR B 1 376 ? 48.368 38.065 -16.060 1.00 21.05 355 TYR B CA 1
ATOM 5821 C C . TYR B 1 376 ? 47.279 37.255 -15.369 1.00 23.12 355 TYR B C 1
ATOM 5822 O O . TYR B 1 376 ? 46.092 37.593 -15.458 1.00 23.71 355 TYR B O 1
ATOM 5831 N N . THR B 1 377 ? 47.689 36.203 -14.665 1.00 24.72 356 THR B N 1
ATOM 5832 C CA . THR B 1 377 ? 46.728 35.334 -13.993 1.00 21.86 356 THR B CA 1
ATOM 5833 C C . THR B 1 377 ? 45.862 36.114 -12.999 1.00 37.18 356 THR B C 1
ATOM 5834 O O . THR B 1 377 ? 44.635 36.019 -13.024 1.00 25.56 356 THR B O 1
ATOM 5838 N N . GLN B 1 378 ? 46.505 36.904 -12.143 1.00 30.21 357 GLN B N 1
ATOM 5839 C CA . GLN B 1 378 ? 45.783 37.648 -11.119 1.00 28.41 357 GLN B CA 1
ATOM 5840 C C . GLN B 1 378 ? 44.726 38.587 -11.685 1.00 31.21 357 GLN B C 1
ATOM 5841 O O . GLN B 1 378 ? 43.656 38.738 -11.103 1.00 34.57 357 GLN B O 1
ATOM 5847 N N . THR B 1 379 ? 45.014 39.211 -12.822 1.00 26.47 358 THR B N 1
ATOM 5848 C CA . THR B 1 379 ? 44.108 40.219 -13.356 1.00 30.12 358 THR B CA 1
ATOM 5849 C C . THR B 1 379 ? 43.174 39.715 -14.465 1.00 30.81 358 THR B C 1
ATOM 5850 O O . THR B 1 379 ? 42.077 40.235 -14.631 1.00 38.04 358 THR B O 1
ATOM 5854 N N . ARG B 1 380 ? 43.610 38.715 -15.223 1.00 31.48 359 ARG B N 1
ATOM 5855 C CA . ARG B 1 380 ? 42.834 38.257 -16.377 1.00 26.66 359 ARG B CA 1
ATOM 5856 C C . ARG B 1 380 ? 41.805 37.187 -16.020 1.00 22.70 359 ARG B C 1
ATOM 5857 O O . ARG B 1 380 ? 40.808 37.027 -16.724 1.00 27.47 359 ARG B O 1
ATOM 5865 N N . HIS B 1 381 ? 42.019 36.467 -14.923 1.00 24.23 360 HIS B N 1
ATOM 5866 C CA . HIS B 1 381 ? 41.152 35.325 -14.632 1.00 25.33 360 HIS B CA 1
ATOM 5867 C C . HIS B 1 381 ? 39.690 35.741 -14.442 1.00 33.52 360 HIS B C 1
ATOM 5868 O O . HIS B 1 381 ? 38.773 35.100 -14.977 1.00 25.68 360 HIS B O 1
ATOM 5875 N N . LYS B 1 382 ? 39.467 36.835 -13.716 1.00 31.08 361 LYS B N 1
ATOM 5876 C CA . LYS B 1 382 ? 38.097 37.269 -13.454 1.00 32.36 361 LYS B CA 1
ATOM 5877 C C . LYS B 1 382 ? 37.380 37.698 -14.729 1.00 25.48 361 LYS B C 1
ATOM 5878 O O . LYS B 1 382 ? 36.179 37.470 -14.876 1.00 30.67 361 LYS B O 1
ATOM 5884 N N . ASP B 1 383 ? 38.109 38.329 -15.645 1.00 26.97 362 ASP B N 1
ATOM 5885 C CA . ASP B 1 383 ? 37.528 38.722 -16.918 1.00 33.65 362 ASP B CA 1
ATOM 5886 C C . ASP B 1 383 ? 37.177 37.498 -17.758 1.00 28.23 362 ASP B C 1
ATOM 5887 O O . ASP B 1 383 ? 36.144 37.472 -18.430 1.00 28.38 362 ASP B O 1
ATOM 5892 N N . LEU B 1 384 ? 38.027 36.483 -17.710 1.00 24.54 363 LEU B N 1
ATOM 5893 C CA . LEU B 1 384 ? 37.807 35.297 -18.527 1.00 27.17 363 LEU B CA 1
ATOM 5894 C C . LEU B 1 384 ? 36.645 34.487 -17.979 1.00 31.69 363 LEU B C 1
ATOM 5895 O O . LEU B 1 384 ? 35.856 33.923 -18.741 1.00 29.89 363 LEU B O 1
ATOM 5900 N N . VAL B 1 385 ? 36.540 34.427 -16.656 1.00 30.64 364 VAL B N 1
ATOM 5901 C CA . VAL B 1 385 ? 35.406 33.755 -16.035 1.00 27.82 364 VAL B CA 1
ATOM 5902 C C . VAL B 1 385 ? 34.114 34.427 -16.486 1.00 25.28 364 VAL B C 1
ATOM 5903 O O . VAL B 1 385 ? 33.163 33.742 -16.848 1.00 30.26 364 VAL B O 1
ATOM 5907 N N . SER B 1 386 ? 34.095 35.759 -16.491 1.00 26.18 365 SER B N 1
ATOM 5908 C CA . SER B 1 386 ? 32.900 36.499 -16.892 1.00 33.88 365 SER B CA 1
ATOM 5909 C C . SER B 1 386 ? 32.548 36.251 -18.353 1.00 29.72 365 SER B C 1
ATOM 5910 O O . SER B 1 386 ? 31.400 35.974 -18.681 1.00 23.13 365 SER B O 1
ATOM 5913 N N . ILE B 1 387 ? 33.544 36.357 -19.224 1.00 28.90 366 ILE B N 1
ATOM 5914 C CA . ILE B 1 387 ? 33.336 36.131 -20.650 1.00 27.66 366 ILE B CA 1
ATOM 5915 C C . ILE B 1 387 ? 32.849 34.715 -20.932 1.00 27.86 366 ILE B C 1
ATOM 5916 O O . ILE B 1 387 ? 31.859 34.528 -21.654 1.00 31.29 366 ILE B O 1
ATOM 5921 N N . THR B 1 388 ? 33.518 33.720 -20.356 1.00 25.98 367 THR B N 1
ATOM 5922 C CA . THR B 1 388 ? 33.163 32.333 -20.654 1.00 30.29 367 THR B CA 1
ATOM 5923 C C . THR B 1 388 ? 31.827 31.937 -20.039 1.00 27.28 367 THR B C 1
ATOM 5924 O O . THR B 1 388 ? 31.106 31.103 -20.594 1.00 25.73 367 THR B O 1
ATOM 5928 N N . GLU B 1 389 ? 31.509 32.515 -18.882 1.00 25.84 368 GLU B N 1
ATOM 5929 C CA . GLU B 1 389 ? 30.221 32.244 -18.242 1.00 27.63 368 GLU B CA 1
ATOM 5930 C C . GLU B 1 389 ? 29.092 32.899 -19.017 1.00 23.84 368 GLU B C 1
ATOM 5931 O O . GLU B 1 389 ? 28.012 32.317 -19.161 1.00 32.51 368 GLU B O 1
ATOM 5937 N N . LEU B 1 390 ? 29.324 34.111 -19.510 1.00 26.07 369 LEU B N 1
ATOM 5938 C CA . LEU B 1 390 ? 28.306 34.807 -20.303 1.00 31.25 369 LEU B CA 1
ATOM 5939 C C . LEU B 1 390 ? 27.939 34.020 -21.561 1.00 32.01 369 LEU B C 1
ATOM 5940 O O . LEU B 1 390 ? 26.765 33.923 -21.920 1.00 25.77 369 LEU B O 1
ATOM 5945 N N . ALA B 1 391 ? 28.946 33.464 -22.229 1.00 30.68 370 ALA B N 1
ATOM 5946 C CA . ALA B 1 391 ? 28.728 32.676 -23.447 1.00 28.72 370 ALA B CA 1
ATOM 5947 C C . ALA B 1 391 ? 27.925 31.432 -23.125 1.00 30.94 370 ALA B C 1
ATOM 5948 O O . ALA B 1 391 ? 26.952 31.101 -23.810 1.00 30.88 370 ALA B O 1
ATOM 5950 N N . LYS B 1 392 ? 28.343 30.750 -22.068 1.00 25.83 371 LYS B N 1
ATOM 5951 C CA . LYS B 1 392 ? 27.680 29.548 -21.605 1.00 26.16 371 LYS B CA 1
ATOM 5952 C C . LYS B 1 392 ? 26.238 29.874 -21.232 1.00 30.60 371 LYS B C 1
ATOM 5953 O O . LYS B 1 392 ? 25.316 29.127 -21.571 1.00 29.53 371 LYS B O 1
ATOM 5959 N N . ARG B 1 393 ? 26.054 31.009 -20.564 1.00 29.14 372 ARG B N 1
ATOM 5960 C CA . ARG B 1 393 ? 24.725 31.457 -20.162 1.00 38.87 372 ARG B CA 1
ATOM 5961 C C . ARG B 1 393 ? 23.830 31.734 -21.373 1.00 28.95 372 ARG B C 1
ATOM 5962 O O . ARG B 1 393 ? 22.723 31.199 -21.474 1.00 32.15 372 ARG B O 1
ATOM 5970 N N . ASN B 1 394 ? 24.301 32.591 -22.271 1.00 25.02 373 ASN B N 1
ATOM 5971 C CA . ASN B 1 394 ? 23.556 32.933 -23.480 1.00 31.83 373 ASN B CA 1
ATOM 5972 C C . ASN B 1 394 ? 23.212 31.709 -24.323 1.00 36.72 373 ASN B C 1
ATOM 5973 O O . ASN B 1 394 ? 22.156 31.644 -24.950 1.00 33.35 373 ASN B O 1
ATOM 5978 N N . TYR B 1 395 ? 24.118 30.745 -24.354 1.00 24.17 374 TYR B N 1
ATOM 5979 C CA . TYR B 1 395 ? 23.886 29.528 -25.101 1.00 27.09 374 TYR B CA 1
ATOM 5980 C C . TYR B 1 395 ? 22.813 28.660 -24.445 1.00 34.11 374 TYR B C 1
ATOM 5981 O O . TYR B 1 395 ? 21.907 28.150 -25.113 1.00 28.16 374 TYR B O 1
ATOM 5990 N N . LYS B 1 396 ? 22.925 28.474 -23.137 1.00 31.58 375 LYS B N 1
ATOM 5991 C CA . LYS B 1 396 ? 21.962 27.643 -22.433 1.00 37.21 375 LYS B CA 1
ATOM 5992 C C . LYS B 1 396 ? 20.560 28.252 -22.422 1.00 31.57 375 LYS B C 1
ATOM 5993 O O . LYS B 1 396 ? 19.576 27.522 -22.378 1.00 33.45 375 LYS B O 1
ATOM 5999 N N . GLU B 1 397 ? 20.466 29.577 -22.475 1.00 30.90 376 GLU B N 1
ATOM 6000 C CA . GLU B 1 397 ? 19.154 30.206 -22.622 1.00 35.38 376 GLU B CA 1
ATOM 6001 C C . GLU B 1 397 ? 18.505 29.793 -23.950 1.00 39.77 376 GLU B C 1
ATOM 6002 O O . GLU B 1 397 ? 17.300 29.523 -24.002 1.00 35.63 376 GLU B O 1
ATOM 6008 N N . MET B 1 398 ? 19.306 29.728 -25.016 1.00 32.99 377 MET B N 1
ATOM 6009 C CA . MET B 1 398 ? 18.803 29.272 -26.313 1.00 32.00 377 MET B CA 1
ATOM 6010 C C . MET B 1 398 ? 18.474 27.783 -26.260 1.00 31.68 377 MET B C 1
ATOM 6011 O O . MET B 1 398 ? 17.386 27.370 -26.668 1.00 27.70 377 MET B O 1
ATOM 6016 N N . SER B 1 399 ? 19.394 26.972 -25.740 1.00 24.83 378 SER B N 1
ATOM 6017 C CA . SER B 1 399 ? 19.209 25.525 -25.808 1.00 24.66 378 SER B CA 1
ATOM 6018 C C . SER B 1 399 ? 18.059 25.016 -24.925 1.00 27.60 378 SER B C 1
ATOM 6019 O O . SER B 1 399 ? 17.501 23.954 -25.201 1.00 34.29 378 SER B O 1
ATOM 6022 N N . HIS B 1 400 ? 17.714 25.767 -23.879 1.00 28.39 379 HIS B N 1
ATOM 6023 C CA . HIS B 1 400 ? 16.558 25.429 -23.031 1.00 33.81 379 HIS B CA 1
ATOM 6024 C C . HIS B 1 400 ? 15.349 26.342 -23.272 1.00 37.99 379 HIS B C 1
ATOM 6025 O O . HIS B 1 400 ? 14.388 26.321 -22.506 1.00 39.82 379 HIS B O 1
ATOM 6032 N N . ASP B 1 401 ? 15.415 27.133 -24.338 1.00 33.00 380 ASP B N 1
ATOM 6033 C CA . ASP B 1 401 ? 14.379 28.113 -24.702 1.00 38.11 380 ASP B CA 1
ATOM 6034 C C . ASP B 1 401 ? 13.856 28.975 -23.551 1.00 44.11 380 ASP B C 1
ATOM 6035 O O . ASP B 1 401 ? 12.652 29.024 -23.288 1.00 35.29 380 ASP B O 1
ATOM 6040 N N . VAL B 1 402 ? 14.767 29.669 -22.885 1.00 34.12 381 VAL B N 1
ATOM 6041 C CA . VAL B 1 402 ? 14.406 30.576 -21.811 1.00 31.23 381 VAL B CA 1
ATOM 6042 C C . VAL B 1 402 ? 13.987 31.919 -22.386 1.00 40.28 381 VAL B C 1
ATOM 6043 O O . VAL B 1 402 ? 14.519 32.348 -23.412 1.00 42.99 381 VAL B O 1
#

InterPro domains:
  IPR002938 FAD-binding domain [PF01494] (4-360)
  IPR027545 Kynurenine 3-monooxygenase [MF_01971] (2-456)
  IPR036188 FAD/NAD(P)-binding domain superfamily [G3DSA:3.50.50.60] (3-394)
  IPR036188 FAD/NAD(P)-binding domain superfamily [SSF51905] (4-396)

Radius of gyration: 30.32 Å; Cα contacts (8 Å, |Δi|>4): 1624; chains: 2; bounding box: 60×66×97 Å

GO terms:
  GO:0005777 peroxisome (C, IDA)
  GO:0034354 'de novo' NAD+ biosynthetic process from L-tryptophan (P, IGI)
  GO:0005739 mitochondrion (C, HDA)
  GO:0005741 mitochondrial outer membrane (C, HDA)
  GO:0004502 kynurenine 3-monooxygenase activity (F, IMP)
  GO:0050660 flavin adenine dinucleotide binding (F, IDA)
  GO:0071949 FAD binding (F, IDA)
  GO:0016174 NAD(P)H oxidase H2O2-forming activity (F, IDA)
  GO:0004502 kynurenine 3-monooxygenase activity (F, IDA)
  GO:0019674 NAD+ metabolic process (P, IDA)
  GO:0070189 kynurenine metabolic process (P, IDA)

Organism: Saccharomyces cerevisiae (strain ATCC 204508 / S288c) (NCBI:txid559292)

Sequence (758 aa):
MSESVAIIGAGLVGCLAALAFSKEGYNVTLYDFRQDPRLDTTKNKNLKSINLAISARGIDALKSIDPDACEHILQDMIPMKGRMIHDLKGRQESQLYGEAINSINRSVLNNSLLDELEKSTTELKFGHKLVKIEWTDDKQICHFAIGTPHTEKYDFVIGCDGAYSATRSQMQRKVEMDFSQEYMNLRYIELYIPPTEEFKPNYGGNFAIAPDHLHIWPRHKFMLIALANSDGSFTSTFFGSKDQISDLITSKSRVREFLIENFPDIINIMDLDDAVKRFITYPKESLVCCVNCKPYDVPGGKAILLGDAAHAMVPFYGQGMNCCGFEDVRILMALLKKHSGDRSRAFTEYTQTRHKDLVSITELAKRNYKEMSHDVTSKRFLLRKSESVAIIGAGLVGCLAALAFSKEGYNVTLYDFRQDPRLDTTKNKNLKSINLAISARGIDALKSIDPDACEHILQDMIPMKGRMIHDLKGRQESQLYAINSINRSVLNNSLLDELEKSTTELKFGHKLVKIEWTDDKQICHFAIGEDLKTPHTEKYDFVIGCDGAYSATRSQMQRKVEMDFSQEYMNLRYIELYIPPTEEFKPNYGGNFAIAPDHLHIWPRHKFMMLIALANSDGSFTSTFFGSKDQISDLITSKSRVREFLIENFPDIINIMDLDDAVKRFITYPKESLVCVNCKPYDVPGGKAILLGDAAHAMVPFYGQGMNCGFEDVRILMALLKKHSGDRSRAFTEYTQTRHKDLVSITELAKRNYKEMSHDV

Secondary structure (DSSP, 8-state):
---EEEEE--SHHHHHHHHHHHHTT-EEEEEESSPPTTSSS------S-SEEEEEHHHHHHHHHH-HHHHHHHTTT-EE--EEEEE-TT--EEEEE----EEEEEHHHHHHHHHHHHTTTTPEEEETEEEEEEE--SS-EEEEEEE--EEEEEESEEEE---TT-HHHHHHHTTS--EEEEEE-S-EEEEEEEPPPSS-BTTTTBS-SS-TTEEEEEE-SS-EEEEEE-TTS-EEEEEEE-HHHHHHHTT-HHHHHHHHHHH-GGGTTTS-HHHHHHHHHHS--PPPEEEEEE--EETTTTEEE-THHHH---TTTS-HHHHHHHHHHHHHHHHHHTTT-HHHHHHHHHHHHHHHHHHHHHHHHHHHIIIIIS--STTTS---/--EEEEE--SHHHHHHHHHHHHTT-EEEEE-SS--TTSTT------S-SEEEEEHHHHHHHHHH-HHHHHHHTTT-EE--EEEEE-TT--EEEEE--EEEEEHHHHHHHHHHHHHHSSPEEETT-EEEEEE--SS-EEEEEEETTTT-EEEEEEESEEEE---TT-HHHHHHHTTS--EEEEEE-S-EEEEEEEPPPSS-BTTTTBS-SS-TTEEEEEE-SS-EEEEEE-TTS-EEEEEEE-HHHHHHHTT-HHHHHHHHHHH-GGGGGTS-HHHHHHHHHHS-----EEEEEE-SEETTTTEEE-THHHH---BTTB-HHHHHHHHHHHHHHHHHHTTT-HHHHHHHHHHHHHHHHHHHHHHHHHHHHHHHTT-

Nearest PDB structures (foldseek):
  4j33-assembly1_A  TM=1.003E+00  e=2.200E-87  Saccharomyces cerevisiae S288C
  5x6r-assembly1_A  TM=9.990E-01  e=1.635E-79  Saccharomyces cerevisiae S288C
  4j33-assembly2_B  TM=9.829E-01  e=5.397E-78  Saccharomyces cerevisiae S288C
  4j36-assembly1_A  TM=9.830E-01  e=1.085E-75  Saccharomyces cerevisiae S288C
  4j36-assembly2_B  TM=9.896E-01  e=6.040E-72  Saccharomyces cerevisiae S288C

Foldseek 3Di:
DAFEEEEEALALLSLLLLLQQLLVPHAYEYEYLADDLVDPVRPCNVDPFFKAWAWPLLLVLSCVRPVVLSCVLCVLWAWAQAAWEQWQVRDTDGDGDPITTIMDTRSSNSNSSVVVSVVTNYHYHYSWAFQEWDDDLAWIWTWTDGCHIDIDTGRAYEFAHAQVTPVLVRLCVQDPKDKDKDWDQKWKFKFKFDFAPDQDVVQRASAPDRQNHWYWHFAAQKIKTWHDDSHRMIIMMIMHGPVVLVVQLVDLVSVLCVCCSRPVVCVSTHDSNVRSVSSNPPDIDTAMWMAMPQQDRAQLHYGYAFNNHTRDDPPLARRSSRRSSLSSQLSVLCVVVVNRSNRSSVVSRVVVVVVVVVRVVSSVVSCCVRHNVHDDCRHYPDD/DFEEEEEALALLSLLLQLQQLLVPYAYEYEYQAPDLVDPPRPCNPDPFFKAKAFPLLLVLSCVRPVVLSCVLCVLWAFAQFAWEQEQVGDTDGDGDGITIDTRSSNSVSSVVVSVVTNYHYHYSWAFQAWDDDLAWIKTWTFGDPVGHDIDIDTGRAYEFAHAQVTPVLVNLVVQDVKDKDKDWDQKWKFKFKFDFAPDADVVQRARAPDRQNHWYWHADQQKIKTWHDDSHRMIIIMIMGGPVVLVVQLVDLVSVLVVCCSRPVCCVVGHDSSRVSVRSNPPDTDIQMWMAMPQQDRAQLRYGYAFNNHTRADPPLARRSSRRSSLSSQLSVLCVVVVNRSNRSSVVSRVPCRVVSCVRRVRSVVVSVCRNVVD

CATH classification: 3.50.50.60

Solvent-accessible surface area: 34343 Å² total; per-residue (Å²): 246,66,60,25,0,0,0,9,8,0,28,14,18,0,0,0,0,0,4,3,0,18,122,97,50,28,69,4,8,2,2,14,134,27,98,17,8,62,85,118,102,10,173,103,68,68,53,95,23,78,14,20,36,0,1,50,124,0,21,71,0,0,102,74,21,15,81,119,6,4,140,103,7,13,128,99,47,31,84,11,118,0,70,23,13,1,3,13,172,20,174,78,84,55,83,108,73,99,62,49,11,13,4,9,52,45,32,78,0,14,35,18,0,0,71,16,0,104,155,41,116,13,91,40,56,36,10,24,114,8,70,100,0,75,30,58,137,97,65,0,41,0,38,3,40,48,110,106,123,60,68,79,114,11,19,0,0,0,0,10,35,26,19,136,0,40,0,11,59,27,0,45,149,113,24,69,0,49,20,42,23,93,33,32,82,16,32,13,0,15,5,80,0,58,49,31,167,118,120,80,111,127,73,50,10,43,14,30,11,9,13,50,12,8,0,0,0,8,1,58,96,22,0,0,20,0,11,0,23,81,92,1,2,0,9,0,14,0,8,0,28,60,95,44,0,59,74,11,45,110,41,135,55,112,0,113,103,21,0,70,73,11,0,44,25,0,88,118,20,11,78,35,75,45,1,5,113,90,1,58,101,44,86,68,55,36,23,12,23,2,49,3,72,25,0,7,2,81,37,0,32,0,0,0,0,0,57,0,0,2,6,38,33,41,47,8,6,67,19,20,8,11,0,0,18,0,0,86,22,0,26,53,16,8,150,134,41,107,34,42,30,48,154,0,0,70,42,0,6,88,48,7,40,148,49,11,90,59,42,46,102,90,12,142,175,49,74,110,123,27,0,76,80,13,78,64,156,119,31,56,47,132,194,118,69,24,0,0,0,9,7,1,29,14,19,0,0,0,0,0,0,3,0,13,102,103,44,31,76,3,9,3,2,17,127,29,87,17,6,63,93,145,114,12,190,110,63,70,53,98,24,76,13,23,28,0,14,48,154,0,22,70,0,0,98,69,24,21,87,123,10,4,141,110,9,15,121,100,45,29,82,14,111,0,91,24,31,1,50,96,176,18,166,82,97,59,65,118,109,94,20,15,4,12,50,44,29,82,0,13,36,18,0,0,60,19,0,111,156,25,103,12,94,46,61,37,8,24,92,8,73,104,0,76,30,53,140,98,79,0,33,0,39,3,16,37,34,187,85,64,164,65,111,64,65,77,112,13,21,0,0,0,0,11,35,25,20,136,1,41,0,15,62,25,0,48,147,104,23,74,0,34,16,42,26,41,39,6,82,0,8,28,0,13,5,75,0,55,48,31,169,123,119,79,110,121,74,55,10,44,15,29,10,8,12,40,13,30,0,21,0,56,28,106,93,16,26,0,28,0,15,1,25,78,96,1,1,0,8,0,10,0,1,1,31,95,103,47,2,53,72,10,43,113,40,138,62,116,0,101,106,25,0,79,129,22,0,46,24,1,95,122,24,8,86,6,71,46,0,6,113,88,0,36,104,42,86,61,100,40,29,12,5,6,22,2,92,26,0,8,0,83,36,0,32,0,0,0,0,0,61,0,0,0,4,17,1,35,74,55,11,82,18,20,9,11,0,0,21,0,0,80,36,0,27,52,19,7,157,131,19,110,33,49,31,49,118,0,0,77,41,0,17,134,51,12,39,125,68,0,52,71,56,10,72,94,1,30,126,59,4,77,82,27,26,131,81,141

B-factor: mean 31.81, std 10.9, range [13.22, 88.66]